Protein AF-0000000087667074 (afdb_homodimer)

Secondary structure (DSSP, 8-state):
---SEEEEEETTEEEEEEE-SS-EEEEEEESSPPPTTEEEEEEEEE-TT-SS-EE-EES--S---TT--------EETTTS-B-SSEEEE--SS--SSEEEEEEEEEEEETTEEEEEEEEEEEEE--S-SBTTTEEEEE----TT-HHHHHH---HHHHTTSS-SSGGGGGG--GGGSPTTHHHHHHHHHHHHHHHHHHHHHH-TTEEEEEEESSB--HHHHHHHHHHHTT-BTTB-SEEEEE--SGGGGSTTSHHHHHHHHHHHHT-EEEE---SS-B---EEEEEETTEEEEEEEES--BSHHHHHTSB-EEEEE--HHHHHHHHHHHHHHHH-HHHHHHSGGGTS-EEEE-TTS-EEEEEEE--TT-SHHHHHHHHHHHHH-SSEEEEEETTGGG-TTSHHHHHHHHGGGSSSEEEEEEE-SSEEEEE-TTSPEEEEEHHHHHHTS-TTHHHHHSSSS--SB--EEEEE-TTSTT-EEEEES--S-HHHHHHSBEEEEEEE-HHHHHHHHHHHHHHHHHHHHHHHHHHTT--SSS-----S----PPPSP-TT---TTGGGGSTT-HHHHHHHHTT-/---SEEEEEETTEEEEEEE-SS-EEEEEEESSPPPTTEEEEEEEEE-TT-SS-EE-EES--S---TT--------EETTTS-B-SSEEEE--SS--SSEEEEEEEEEEEETTEEEEEEEEEEEEE--S-SBTTTEEEEE----TT-HHHHHH---HHHHTTSS-SSGGGGGG--GGGSPTTHHHHHHHHHHHHHHHHHHHHHH-TTEEEEEEESSB--HHHHHHHHHHHTT-BTTB-SEEEEE--SGGGGSTTSHHHHHHHHHHHHT-EEEE---SS-B---EEEEEETTEEEEEEEES--BSHHHHHTSB-EEEEE--HHHHHHHHHHHHHHHH-HHHHHHSGGGTS-EEEE-TTS-EEEEEEE--TT-SHHHHHHHHHHHHH-SSEEEEEETTGGG-TTSHHHHHHHHGGGSSSEEEEEEE-SSEEEEE-TTSPEEEEEHHHHHHTS-TTHHHHHSSSS--SB--EEEEE-TTSTT-EEEEES--S-HHHHHHSBEEEEEEE-HHHHHHHHHHHHHHHHHHHHHHHHHHTT--STT-----S----PPPSP-TT---TTGGGGSTT-HHHHHHHHTT-

Nearest PDB structures (foldseek):
  8q1x-assembly1_B  TM=6.543E-01  e=3.763E-11  Homo sapiens
  8q1x-assembly1_A  TM=6.544E-01  e=1.085E-10  Homo sapiens
  7e0m-assembly2_B  TM=5.662E-01  e=6.949E-11  Serratia plymuthica
  3sq7-assembly5_D  TM=4.661E-01  e=3.046E-05  Saccharomyces cerevisiae S288C
  8u4e-assembly1_A  TM=4.732E-01  e=3.562E-01  Homo sapiens

Radius of gyration: 33.53 Å; Cα contacts (8 Å, |Δi|>4): 2855; chains: 2; bounding box: 86×95×71 Å

pLDDT: mean 87.62, std 13.15, range [34.88, 98.81]

Organism: NCBI:txid484088

Sequence (1160 aa):
MPVHEVEGATGALKVKLRRGERMCLIGMNVDPKPAPDFVGFAIEVQSPGAAGFQWLRNRLAFDYPQGTTLTGNRDYLTSQAPLQTFRWIHFPYQPKPGEYAYRVTMMHMTAAALRAGDQVTVGIELFDETVPGFVDIGFTRNFASSQAFADTFPDRAGRKLILPDKAKDGLSLDKTKAPDGVYQWLGGKSTELLFGILAEATQDAATTLDVLAYDLNEPDMVACLETVARRAAGGVATLRIVIDDSDDHGKADSAETQAAGRLRTAGAEVHRHHFDGLQHNKVVIVKRNGVAERVICGSTNFSFRGLYIQANNMLLFSAPEAVNLFSQMFALARVGPKALEADPLSKIWHALTAPDGSTVRICFSPHPGTSSVSLTPLEGAIEQATSSIFYSVAFLNQDTKGPIRKALDRLLDKPLFSYGVVNRKSGLKLVKPDGSDGVVDFKYLGAHAPTPFKEEWSGEAGINIHHKFVVTDFDLPSAKLFAGSSNLSFSGEEGNGDHLIQISNARVATAYAIEALRMFDHLHFRTKMEEAGVPKSGAAKAGKGVIKLAKPPGPGETAWFERFYIADSQKLRDRLLFSRMPVHEVEGATGALKVKLRRGERMCLIGMNVDPKPAPDFVGFAIEVQSPGAAGFQWLRNRLAFDYPQGTTLTGNRDYLTSQAPLQTFRWIHFPYQPKPGEYAYRVTMMHMTAAALRAGDQVTVGIELFDETVPGFVDIGFTRNFASSQAFADTFPDRAGRKLILPDKAKDGLSLDKTKAPDGVYQWLGGKSTELLFGILAEATQDAATTLDVLAYDLNEPDMVACLETVARRAAGGVATLRIVIDDSDDHGKADSAETQAAGRLRTAGAEVHRHHFDGLQHNKVVIVKRNGVAERVICGSTNFSFRGLYIQANNMLLFSAPEAVNLFSQMFALARVGPKALEADPLSKIWHALTAPDGSTVRICFSPHPGTSSVSLTPLEGAIEQATSSIFYSVAFLNQDTKGPIRKALDRLLDKPLFSYGVVNRKSGLKLVKPDGSDGVVDFKYLGAHAPTPFKEEWSGEAGINIHHKFVVTDFDLPSAKLFAGSSNLSFSGEEGNGDHLIQISNARVATAYAIEALRMFDHLHFRTKMEEAGVPKSGAAKAGKGVIKLAKPPGPGETAWFERFYIADSQKLRDRLLFSR

Foldseek 3Di:
DFDQKDWDDDQQWIWMWGEFQQKIKIFIGGPPPDDLQFFAKWKWKDAVPRPDTDTDFDQFAFDDPPQDFRLSAGDGGCQRVHDLARMDMDRDLDGDWDKMKMKMWTWGDDPNDIDTDTIDIDMGTHHDALDPLFKRKWKFPQPLLHPSLCVVAVDQVLLQLLADPDQLCLQVRDNVSHDPCQLCNRLTVVVVVLVVVLVVLLVDLQKAKEWEAERARHNVSLVSLLSQQLSDDPLDGSYEYEYECPDQNVDCSHSNNVSQVSSVVSHYHYHYYWWLHIQQWGKMWMDGNRATFKMKFFAAHNGSCSRGNAIIMIMITRHRVVSVLVVVLSVQVSVHNVSNQVDCQQAAWDWDADPVRKIKIKHKDQHAPFLCRPQVVVLVLLVPFDEEKFWEFECLVVACPFSVVVSLLCCLVPLYAYWYWYDDQFFIWIQGRNRDIFTDGLCLSLLSGRPPVVVVSRRDDDGRYRFGKMWGPLVDQQTKIKTGNASSHTCCNNTGTIMIMIIRDSSVSSNVRSVRVVVNVVRVVSSVCVQQVRDRPSDDDVRPHDDHGDGRDDVPDGRSCVQCPDPSDSSVSSSVSSRD/DFDQKDWDDDQQWIWMWGEFQQKIKIAIGGPPPDDLQFFAKWKWKDAPPRPDTDTFFDQFAFDDPPQDFRLSDRDHGCQRVHDLARMDMDRDLDGDWDKMKMKMWTWGDDPNDIDTDTIDIDIGTHHDALDPLFKRKWKFPQPLLHPSLCVVQVDQVLLQLLDDPDQLCLQVRDNVSHDPCQLCNRLTVVVVVLVVVLVVLLVDLQKAKEWEAERARHNVSLVSLLSQQLSDDPLDGSYEYEYECPDQNVDCSHSNNVSQVSSVVSHYHYHYYWWLHIQQWGKMWMAGNRATFKMKFFAAHNGSCSRGNAIIMIMITRHRVVSVLVVVLSVQVSVHNVSNQPDCQQAAWDWDADPVRWIKIKHKDQHAPFLCRPQVVVLVLLVPFDEEKFWEFECLVVACPFSVVVSLLCCLVPLYAYWYWYDDQFFIWIQGRNRDIFTDGLCLSLLSGRPPVVVVSRRDDDGRYRFGKMWGPLVDQQTKIKTGNASSHTCCNNTGTIMIMIIRDSSVSSNVRSVRVVVNVVRVVSSVCVQQVRDRPSDDDVRPDDDHGDGRDDVPDGRSCVQCPDPSDSSVSSSVSSRD

Solvent-accessible surface area (backbone atoms only — not comparable to full-atom values): 57333 Å² total; per-residue (Å²): 128,85,69,51,60,44,73,39,68,29,91,42,40,35,40,21,42,33,36,25,78,52,26,35,41,40,8,30,40,63,54,69,80,75,62,57,35,53,44,26,36,20,40,28,38,26,49,55,89,50,95,52,72,40,67,40,66,20,61,42,35,69,72,69,62,90,87,64,70,78,78,71,46,71,75,27,46,10,86,81,17,35,42,83,63,36,60,49,74,48,65,57,91,75,71,64,70,43,50,38,34,36,38,42,29,39,31,28,46,58,96,91,37,78,42,83,59,52,56,37,72,49,63,49,57,33,58,65,61,70,39,78,80,36,38,34,65,18,41,22,54,34,55,51,54,31,61,66,45,44,67,73,53,65,52,64,74,32,35,58,45,66,55,56,94,42,69,48,43,24,59,72,53,62,67,82,65,18,55,86,64,46,64,61,60,25,9,30,51,27,45,50,54,54,52,48,52,45,49,51,38,58,72,33,87,59,37,30,40,45,35,35,31,36,45,44,21,34,39,69,59,53,51,43,49,30,56,34,5,55,65,36,52,97,88,43,55,26,22,38,36,39,35,21,35,42,76,71,32,50,36,83,70,19,20,36,37,48,45,48,53,53,31,43,74,30,40,25,44,74,43,77,47,41,34,88,46,34,29,47,31,29,34,43,32,40,19,48,81,83,39,64,46,32,26,38,35,21,34,39,36,49,23,59,52,32,36,49,43,11,25,20,36,31,37,38,38,46,32,56,71,61,24,47,52,51,52,52,51,45,60,26,50,69,75,25,52,66,51,34,48,70,34,70,64,20,67,37,34,42,72,49,69,43,95,87,63,33,46,35,35,38,33,34,32,26,15,76,94,42,39,51,56,64,50,34,31,52,34,8,48,63,36,50,35,64,53,28,37,31,28,30,32,30,53,45,62,75,33,76,79,29,66,52,46,48,48,58,59,55,45,58,79,37,99,40,46,37,43,36,43,30,40,49,85,64,25,40,38,32,40,39,53,78,50,48,77,44,67,33,46,20,59,59,53,12,57,62,18,44,72,54,34,20,62,36,36,55,56,77,65,51,72,50,53,42,27,27,35,42,26,28,19,38,89,38,93,76,3,26,27,37,35,21,34,39,65,78,35,57,67,46,32,40,22,13,30,28,35,44,34,37,38,43,32,33,60,62,10,31,25,52,38,48,53,39,48,52,54,46,52,55,49,49,52,51,33,52,38,54,74,24,33,51,42,61,84,78,52,81,55,87,38,90,45,86,86,53,46,62,62,58,43,55,92,95,50,70,38,83,62,53,64,41,68,36,84,97,33,58,44,24,50,58,29,46,64,54,40,107,127,85,68,50,60,45,73,41,67,28,92,43,40,35,41,21,42,32,36,24,78,53,25,35,41,40,10,31,40,62,54,69,80,74,62,58,35,55,44,26,35,21,40,28,38,25,49,56,90,51,96,51,73,43,65,40,64,20,60,44,34,71,71,70,63,89,89,63,71,76,79,71,49,72,76,28,47,10,85,80,16,33,42,84,63,38,59,48,75,49,64,57,92,74,72,64,70,44,48,37,34,35,39,43,28,39,29,28,46,57,97,91,37,79,42,83,58,50,55,36,72,48,63,49,57,34,58,64,61,69,39,78,79,37,38,33,66,17,40,23,52,35,55,51,52,32,62,66,46,45,66,74,53,66,52,63,74,33,34,58,45,66,57,56,95,41,70,48,44,23,57,72,53,61,67,83,65,18,54,88,66,46,65,60,59,25,9,30,50,26,45,49,53,53,52,47,52,46,48,49,38,56,72,32,87,60,36,32,39,45,35,35,30,36,46,44,21,36,40,71,59,52,51,42,51,30,56,35,4,54,64,34,54,95,87,41,57,27,22,39,35,38,34,22,34,42,76,70,32,51,36,84,70,19,22,37,37,48,45,49,53,54,31,43,75,30,40,26,46,74,45,76,47,41,34,88,45,32,28,47,31,29,33,43,33,39,20,48,81,83,39,62,47,31,26,38,35,23,33,39,36,49,22,58,51,30,38,48,44,12,25,20,36,29,38,39,37,44,33,55,71,62,23,47,53,53,51,52,51,46,58,27,50,67,76,25,53,65,52,34,48,70,33,71,66,20,67,38,33,46,73,46,70,43,95,88,64,33,46,34,35,39,33,33,33,25,15,76,96,42,40,50,57,63,49,34,32,52,36,7,47,62,37,51,36,64,54,29,38,31,28,32,32,29,52,45,64,74,33,74,80,30,68,51,47,50,48,58,58,55,45,58,80,36,100,40,46,36,41,36,43,31,40,50,86,64,26,39,39,32,41,39,51,77,50,47,74,45,67,33,46,20,60,58,51,12,59,62,17,45,73,55,32,21,61,34,36,53,55,77,66,49,71,51,54,42,28,27,36,42,26,26,19,38,89,38,92,77,4,28,26,37,36,20,33,40,65,79,36,58,67,45,32,41,23,14,29,26,34,44,35,37,38,42,33,34,60,62,11,30,26,54,39,46,53,38,47,53,54,46,53,55,47,50,52,51,32,51,36,54,72,23,33,49,42,63,85,77,51,82,53,85,36,90,45,85,84,54,47,64,62,56,44,55,93,92,51,71,38,82,64,53,64,40,69,37,83,96,34,58,44,24,47,58,30,46,65,54,39,107

Structure (mmCIF, N/CA/C/O backbone):
data_AF-0000000087667074-model_v1
#
loop_
_entity.id
_entity.type
_entity.pdbx_description
1 polymer 'phospholipase D'
#
loop_
_atom_site.group_PDB
_atom_site.id
_atom_site.type_symbol
_atom_site.label_atom_id
_atom_site.label_alt_id
_atom_site.label_comp_id
_atom_site.label_asym_id
_atom_site.label_entity_id
_atom_site.label_seq_id
_atom_site.pdbx_PDB_ins_code
_atom_site.Cartn_x
_atom_site.Cartn_y
_atom_site.Cartn_z
_atom_site.occupancy
_atom_site.B_iso_or_equiv
_atom_site.auth_seq_id
_atom_site.auth_comp_id
_atom_site.auth_asym_id
_atom_site.auth_atom_id
_atom_site.pdbx_PDB_model_num
ATOM 1 N N . MET A 1 1 ? -2.645 -2.029 -24.203 1 58.44 1 MET A N 1
ATOM 2 C CA . MET A 1 1 ? -2.545 -3.359 -23.609 1 58.44 1 MET A CA 1
ATOM 3 C C . MET A 1 1 ? -3.883 -4.09 -23.688 1 58.44 1 MET A C 1
ATOM 5 O O . MET A 1 1 ? -4.938 -3.477 -23.516 1 58.44 1 MET A O 1
ATOM 9 N N . PRO A 1 2 ? -3.719 -5.445 -24.109 1 66.75 2 PRO A N 1
ATOM 10 C CA . PRO A 1 2 ? -5 -6.152 -24.109 1 66.75 2 PRO A CA 1
ATOM 11 C C . PRO A 1 2 ? -5.703 -6.109 -22.75 1 66.75 2 PRO A C 1
ATOM 13 O O . PRO A 1 2 ? -5.043 -6.035 -21.719 1 66.75 2 PRO A O 1
ATOM 16 N N . VAL A 1 3 ? -6.934 -6.184 -22.766 1 85 3 VAL A N 1
ATOM 17 C CA . VAL A 1 3 ? -7.738 -6.09 -21.547 1 85 3 VAL A CA 1
ATOM 18 C C . VAL A 1 3 ? -7.613 -7.379 -20.75 1 85 3 VAL A C 1
ATOM 20 O O . VAL A 1 3 ? -7.461 -8.461 -21.312 1 85 3 VAL A O 1
ATOM 23 N N . HIS A 1 4 ? -7.539 -7.277 -19.484 1 90.75 4 HIS A N 1
ATOM 24 C CA . HIS A 1 4 ? -7.438 -8.477 -18.656 1 90.75 4 HIS A CA 1
ATOM 25 C C . HIS A 1 4 ? -8.789 -8.867 -18.078 1 90.75 4 HIS A C 1
ATOM 27 O O . HIS A 1 4 ? -8.914 -9.891 -17.406 1 90.75 4 HIS A O 1
ATOM 33 N N . GLU A 1 5 ? -9.828 -8.117 -18.344 1 94.62 5 GLU A N 1
ATOM 34 C CA . GLU A 1 5 ? -11.203 -8.461 -17.984 1 94.62 5 GLU A CA 1
ATOM 35 C C . GLU A 1 5 ? -12.18 -7.945 -19.047 1 94.62 5 GLU A C 1
ATOM 37 O O . GLU A 1 5 ? -11.969 -6.879 -19.625 1 94.62 5 GLU A O 1
ATOM 42 N N . VAL A 1 6 ? -13.195 -8.688 -19.359 1 96.19 6 VAL A N 1
ATOM 43 C CA . VAL A 1 6 ? -14.258 -8.344 -20.297 1 96.19 6 VAL A CA 1
ATOM 44 C C . VAL A 1 6 ? -15.609 -8.758 -19.703 1 96.19 6 VAL A C 1
ATOM 46 O O . VAL A 1 6 ? -15.695 -9.742 -18.969 1 96.19 6 VAL A O 1
ATOM 49 N N . GLU A 1 7 ? -16.625 -7.996 -19.938 1 96.38 7 GLU A N 1
ATOM 50 C CA . GLU A 1 7 ? -17.938 -8.352 -19.406 1 96.38 7 GLU A CA 1
ATOM 51 C C . GLU A 1 7 ? -19.031 -8.219 -20.469 1 96.38 7 GLU A C 1
ATOM 53 O O . GLU A 1 7 ? -18.812 -7.574 -21.5 1 96.38 7 GLU A O 1
ATOM 58 N N . GLY A 1 8 ? -20.062 -8.961 -20.375 1 96.75 8 GLY A N 1
ATOM 59 C CA . GLY A 1 8 ? -21.281 -8.914 -21.156 1 96.75 8 GLY A CA 1
ATOM 60 C C . GLY A 1 8 ? -22.531 -9.273 -20.375 1 96.75 8 GLY A C 1
ATOM 61 O O . GLY A 1 8 ? -22.438 -9.898 -19.312 1 96.75 8 GLY A O 1
ATOM 62 N N . ALA A 1 9 ? -23.625 -8.758 -20.875 1 96.94 9 ALA A N 1
ATOM 63 C CA . ALA A 1 9 ? -24.875 -9.047 -20.156 1 96.94 9 ALA A CA 1
ATOM 64 C C . ALA A 1 9 ? -26.031 -9.203 -21.141 1 96.94 9 ALA A C 1
ATOM 66 O O . ALA A 1 9 ? -26.047 -8.586 -22.203 1 96.94 9 ALA A O 1
ATOM 67 N N . THR A 1 10 ? -26.922 -10.039 -20.891 1 97.12 10 THR A N 1
ATOM 68 C CA . THR A 1 10 ? -28.203 -10.266 -21.562 1 97.12 10 THR A CA 1
ATOM 69 C C . THR A 1 10 ? -29.297 -10.602 -20.547 1 97.12 10 THR A C 1
ATOM 71 O O . THR A 1 10 ? -29.172 -11.578 -19.797 1 97.12 10 THR A O 1
ATOM 74 N N . GLY A 1 11 ? -30.312 -9.805 -20.547 1 96.44 11 GLY A N 1
ATOM 75 C CA . GLY A 1 11 ? -31.359 -10.039 -19.562 1 96.44 11 GLY A CA 1
ATOM 76 C C . GLY A 1 11 ? -30.844 -9.945 -18.125 1 96.44 11 GLY A C 1
ATOM 77 O O . GLY A 1 11 ? -30.203 -8.961 -17.75 1 96.44 11 GLY A O 1
ATOM 78 N N . ALA A 1 12 ? -31.062 -11.117 -17.391 1 96.56 12 ALA A N 1
ATOM 79 C CA . ALA A 1 12 ? -30.672 -11.125 -15.977 1 96.56 12 ALA A CA 1
ATOM 80 C C . ALA A 1 12 ? -29.234 -11.609 -15.812 1 96.56 12 ALA A C 1
ATOM 82 O O . ALA A 1 12 ? -28.656 -11.523 -14.719 1 96.56 12 ALA A O 1
ATOM 83 N N . LEU A 1 13 ? -28.656 -12.156 -16.906 1 98.12 13 LEU A N 1
ATOM 84 C CA . LEU A 1 13 ? -27.344 -12.812 -16.812 1 98.12 13 LEU A CA 1
ATOM 85 C C . LEU A 1 13 ? -26.234 -11.836 -17.141 1 98.12 13 LEU A C 1
ATOM 87 O O . LEU A 1 13 ? -26.25 -11.188 -18.203 1 98.12 13 LEU A O 1
ATOM 91 N N . LYS A 1 14 ? -25.312 -11.695 -16.25 1 98.12 14 LYS A N 1
ATOM 92 C CA . LYS A 1 14 ? -24.047 -10.992 -16.484 1 98.12 14 LYS A CA 1
ATOM 93 C C . LYS A 1 14 ? -22.875 -11.945 -16.406 1 98.12 14 LYS A C 1
ATOM 95 O O . LYS A 1 14 ? -22.828 -12.828 -15.547 1 98.12 14 LYS A O 1
ATOM 100 N N . VAL A 1 15 ? -21.953 -11.844 -17.375 1 98.25 15 VAL A N 1
ATOM 101 C CA . VAL A 1 15 ? -20.766 -12.688 -17.406 1 98.25 15 VAL A CA 1
ATOM 102 C C . VAL A 1 15 ? -19.516 -11.812 -17.453 1 98.25 15 VAL A C 1
ATOM 104 O O . VAL A 1 15 ? -19.453 -10.836 -18.203 1 98.25 15 VAL A O 1
ATOM 107 N N . LYS A 1 16 ? -18.625 -12.062 -16.609 1 97.94 16 LYS A N 1
ATOM 108 C CA . LYS A 1 16 ? -17.328 -11.414 -16.625 1 97.94 16 LYS A CA 1
ATOM 109 C C . LYS A 1 16 ? -16.203 -12.43 -16.812 1 97.94 16 LYS A C 1
ATOM 111 O O . LYS A 1 16 ? -16.141 -13.438 -16.094 1 97.94 16 LYS A O 1
ATOM 116 N N . LEU A 1 17 ? -15.375 -12.219 -17.828 1 97.88 17 LEU A N 1
ATOM 117 C CA . LEU A 1 17 ? -14.18 -13.031 -18.047 1 97.88 17 LEU A CA 1
ATOM 118 C C . LEU A 1 17 ? -12.938 -12.328 -17.5 1 97.88 17 LEU A C 1
ATOM 120 O O . LEU A 1 17 ? -12.797 -11.109 -17.656 1 97.88 17 LEU A O 1
ATOM 124 N N . ARG A 1 18 ? -12.141 -13.039 -16.812 1 97 18 ARG A N 1
ATOM 125 C CA . ARG A 1 18 ? -10.844 -12.539 -16.359 1 97 18 ARG A CA 1
ATOM 126 C C . ARG A 1 18 ? -9.711 -13.438 -16.844 1 97 18 ARG A C 1
ATOM 128 O O . ARG A 1 18 ? -9.828 -14.664 -16.797 1 97 18 ARG A O 1
ATOM 135 N N . ARG A 1 19 ? -8.703 -12.797 -17.234 1 95.44 19 ARG A N 1
ATOM 136 C CA . ARG A 1 19 ? -7.566 -13.492 -17.828 1 95.44 19 ARG A CA 1
ATOM 137 C C . ARG A 1 19 ? -6.641 -14.039 -16.75 1 95.44 19 ARG A C 1
ATOM 139 O O . ARG A 1 19 ? -6.188 -13.297 -15.867 1 95.44 19 ARG A O 1
ATOM 146 N N . GLY A 1 20 ? -6.375 -15.328 -16.719 1 94.75 20 GLY A N 1
ATOM 147 C CA . GLY A 1 20 ? -5.266 -15.945 -16.016 1 94.75 20 GLY A CA 1
ATOM 148 C C . GLY A 1 20 ? -4.113 -16.328 -16.922 1 94.75 20 GLY A C 1
ATOM 149 O O . GLY A 1 20 ? -4.016 -15.828 -18.047 1 94.75 20 GLY A O 1
ATOM 150 N N . GLU A 1 21 ? -3.18 -17.016 -16.359 1 94.81 21 GLU A N 1
ATOM 151 C CA . GLU A 1 21 ? -2.115 -17.547 -17.203 1 94.81 21 GLU A CA 1
ATOM 152 C C . GLU A 1 21 ? -2.559 -18.812 -17.938 1 94.81 21 GLU A C 1
ATOM 154 O O . GLU A 1 21 ? -2.451 -19.906 -17.391 1 94.81 21 GLU A O 1
ATOM 159 N N . ARG A 1 22 ? -3.105 -18.594 -19.172 1 92.12 22 ARG A N 1
ATOM 160 C CA . ARG A 1 22 ? -3.602 -19.641 -20.047 1 92.12 22 ARG A CA 1
ATOM 161 C C . ARG A 1 22 ? -4.859 -20.281 -19.469 1 92.12 22 ARG A C 1
ATOM 163 O O . ARG A 1 22 ? -5.086 -21.484 -19.656 1 92.12 22 ARG A O 1
ATOM 170 N N . MET A 1 23 ? -5.516 -19.625 -18.672 1 93.88 23 MET A N 1
ATOM 171 C CA . MET A 1 23 ? -6.793 -20.016 -18.078 1 93.88 23 MET A CA 1
ATOM 172 C C . MET A 1 23 ? -7.738 -18.828 -17.969 1 93.88 23 MET A C 1
ATOM 174 O O . MET A 1 23 ? -7.305 -17.672 -18.062 1 93.88 23 MET A O 1
ATOM 178 N N . CYS A 1 24 ? -8.961 -19.109 -17.828 1 96.62 24 CYS A N 1
ATOM 179 C CA . CYS A 1 24 ? -9.961 -18.047 -17.766 1 96.62 24 CYS A CA 1
ATOM 180 C C . CYS A 1 24 ? -10.906 -18.25 -16.594 1 96.62 24 CYS A C 1
ATOM 182 O O . CYS A 1 24 ? -11.445 -19.328 -16.391 1 96.62 24 CYS A O 1
ATOM 184 N N . LEU A 1 25 ? -10.992 -17.219 -15.766 1 97.56 25 LEU A N 1
ATOM 185 C CA . LEU A 1 25 ? -12.031 -17.203 -14.742 1 97.56 25 LEU A CA 1
ATOM 186 C C . LEU A 1 25 ? -13.328 -16.625 -15.297 1 97.56 25 LEU A C 1
ATOM 188 O O . LEU A 1 25 ? -13.352 -15.523 -15.836 1 97.56 25 LEU A O 1
ATOM 192 N N . ILE A 1 26 ? -14.352 -17.406 -15.242 1 98.31 26 ILE A N 1
ATOM 193 C CA . ILE A 1 26 ? -15.68 -17.031 -15.719 1 98.31 26 ILE A CA 1
ATOM 194 C C . ILE A 1 26 ? -16.594 -16.766 -14.531 1 98.31 26 ILE A C 1
ATOM 196 O O . ILE A 1 26 ? -17.016 -17.688 -13.836 1 98.31 26 ILE A O 1
ATOM 200 N N . GLY A 1 27 ? -16.828 -15.477 -14.281 1 97.88 27 GLY A N 1
ATOM 201 C CA . GLY A 1 27 ? -17.781 -15.086 -13.258 1 97.88 27 GLY A CA 1
ATOM 202 C C . GLY A 1 27 ? -19.172 -14.844 -13.805 1 97.88 27 GLY A C 1
ATOM 203 O O . GLY A 1 27 ? -19.328 -14.195 -14.844 1 97.88 27 GLY A O 1
ATOM 204 N N . MET A 1 28 ? -20.188 -15.406 -13.156 1 98.25 28 MET A N 1
ATOM 205 C CA . MET A 1 28 ? -21.578 -15.242 -13.57 1 98.25 28 MET A CA 1
ATOM 206 C C . MET A 1 28 ? -22.406 -14.617 -12.453 1 98.25 28 MET A C 1
ATOM 208 O O . MET A 1 28 ? -22.172 -14.906 -11.273 1 98.25 28 MET A O 1
ATOM 212 N N . ASN A 1 29 ? -23.25 -13.797 -12.789 1 97.75 29 ASN A N 1
ATOM 213 C CA . ASN A 1 29 ? -24.234 -13.234 -11.867 1 97.75 29 ASN A CA 1
ATOM 214 C C . ASN A 1 29 ? -25.609 -13.164 -12.508 1 97.75 29 ASN A C 1
ATOM 216 O O . ASN A 1 29 ? -25.734 -12.867 -13.695 1 97.75 29 ASN A O 1
ATOM 220 N N . VAL A 1 30 ? -26.609 -13.57 -11.758 1 98.19 30 VAL A N 1
ATOM 221 C CA . VAL A 1 30 ? -28 -13.477 -12.18 1 98.19 30 VAL A CA 1
ATOM 222 C C . VAL A 1 30 ? -28.766 -12.539 -11.242 1 98.19 30 VAL A C 1
ATOM 224 O O . VAL A 1 30 ? -28.875 -12.805 -10.047 1 98.19 30 VAL A O 1
ATOM 227 N N . ASP A 1 31 ? -29.141 -11.523 -11.711 1 95.88 31 ASP A N 1
ATOM 228 C CA . ASP A 1 31 ? -29.891 -10.508 -10.969 1 95.88 31 ASP A CA 1
ATOM 229 C C . ASP A 1 31 ? -30.969 -9.883 -11.836 1 95.88 31 ASP A C 1
ATOM 231 O O . ASP A 1 31 ? -30.703 -9.414 -12.945 1 95.88 31 ASP A O 1
ATOM 235 N N . PRO A 1 32 ? -32.344 -9.852 -11.492 1 96 32 PRO A N 1
ATOM 236 C CA . PRO A 1 32 ? -32.812 -10.273 -10.172 1 96 32 PRO A CA 1
ATOM 237 C C . PRO A 1 32 ? -32.688 -11.781 -9.961 1 96 32 PRO A C 1
ATOM 239 O O . PRO A 1 32 ? -32.344 -12.516 -10.891 1 96 32 PRO A O 1
ATOM 242 N N . LYS A 1 33 ? -32.969 -12.234 -8.734 1 96.44 33 LYS A N 1
ATOM 243 C CA . LYS A 1 33 ? -32.906 -13.641 -8.359 1 96.44 33 LYS A CA 1
ATOM 244 C C . LYS A 1 33 ? -33.719 -14.5 -9.328 1 96.44 33 LYS A C 1
ATOM 246 O O . LYS A 1 33 ? -34.844 -14.148 -9.688 1 96.44 33 LYS A O 1
ATOM 251 N N . PRO A 1 34 ? -33.188 -15.641 -9.789 1 96.69 34 PRO A N 1
ATOM 252 C CA . PRO A 1 34 ? -33.844 -16.438 -10.812 1 96.69 34 PRO A CA 1
ATOM 253 C C . PRO A 1 34 ? -35.031 -17.234 -10.258 1 96.69 34 PRO A C 1
ATOM 255 O O . PRO A 1 34 ? -35.188 -17.359 -9.039 1 96.69 34 PRO A O 1
ATOM 258 N N . ALA A 1 35 ? -35.844 -17.719 -11.203 1 95.94 35 ALA A N 1
ATOM 259 C CA . ALA A 1 35 ? -36.938 -18.609 -10.859 1 95.94 35 ALA A CA 1
ATOM 260 C C . ALA A 1 35 ? -36.438 -19.969 -10.398 1 95.94 35 ALA A C 1
ATOM 262 O O . ALA A 1 35 ? -35.312 -20.359 -10.734 1 95.94 35 ALA A O 1
ATOM 263 N N . PRO A 1 36 ? -37.188 -20.75 -9.641 1 96.38 36 PRO A N 1
ATOM 264 C CA . PRO A 1 36 ? -36.75 -22 -9.023 1 96.38 36 PRO A CA 1
ATOM 265 C C . PRO A 1 36 ? -36.375 -23.062 -10.055 1 96.38 36 PRO A C 1
ATOM 267 O O . PRO A 1 36 ? -35.719 -24.047 -9.711 1 96.38 36 PRO A O 1
ATOM 270 N N . ASP A 1 37 ? -36.75 -22.891 -11.289 1 97.25 37 ASP A N 1
ATOM 271 C CA . ASP A 1 37 ? -36.469 -23.906 -12.305 1 97.25 37 ASP A CA 1
ATOM 272 C C . ASP A 1 37 ? -35.062 -23.703 -12.875 1 97.25 37 ASP A C 1
ATOM 274 O O . ASP A 1 37 ? -34.625 -24.469 -13.727 1 97.25 37 ASP A O 1
ATOM 278 N N . PHE A 1 38 ? -34.375 -22.625 -12.461 1 98.12 38 PHE A N 1
ATOM 279 C CA . PHE A 1 38 ? -32.969 -22.422 -12.859 1 98.12 38 PHE A CA 1
ATOM 280 C C . PHE A 1 38 ? -32.094 -23.5 -12.258 1 98.12 38 PHE A C 1
ATOM 282 O O . PHE A 1 38 ? -32 -23.625 -11.031 1 98.12 38 PHE A O 1
ATOM 289 N N . VAL A 1 39 ? -31.359 -24.281 -13.094 1 98.38 39 VAL A N 1
ATOM 290 C CA . VAL A 1 39 ? -30.641 -25.438 -12.562 1 98.38 39 VAL A CA 1
ATOM 291 C C . VAL A 1 39 ? -29.156 -25.297 -12.883 1 98.38 39 VAL A C 1
ATOM 293 O O . VAL A 1 39 ? -28.422 -26.297 -12.891 1 98.38 39 VAL A O 1
ATOM 296 N N . GLY A 1 40 ? -28.641 -24.188 -13.305 1 98.5 40 GLY A N 1
ATOM 297 C CA . GLY A 1 40 ? -27.203 -23.953 -13.422 1 98.5 40 GLY A CA 1
ATOM 298 C C . GLY A 1 40 ? -26.812 -23.328 -14.75 1 98.5 40 GLY A C 1
ATOM 299 O O . GLY A 1 40 ? -27.656 -22.781 -15.469 1 98.5 40 GLY A O 1
ATOM 300 N N . PHE A 1 41 ? -25.562 -23.297 -15.07 1 98.81 41 PHE A N 1
ATOM 301 C CA . PHE A 1 41 ? -25.016 -22.656 -16.266 1 98.81 41 PHE A CA 1
ATOM 302 C C . PHE A 1 41 ? -24.406 -23.703 -17.203 1 98.81 41 PHE A C 1
ATOM 304 O O . PHE A 1 41 ? -23.656 -24.578 -16.75 1 98.81 41 PHE A O 1
ATOM 311 N N . ALA A 1 42 ? -24.734 -23.672 -18.422 1 98.69 42 ALA A N 1
ATOM 312 C CA . ALA A 1 42 ? -23.984 -24.359 -19.469 1 98.69 42 ALA A CA 1
ATOM 313 C C . ALA A 1 42 ? -22.969 -23.422 -20.109 1 98.69 42 ALA A C 1
ATOM 315 O O . ALA A 1 42 ? -23.266 -22.25 -20.375 1 98.69 42 ALA A 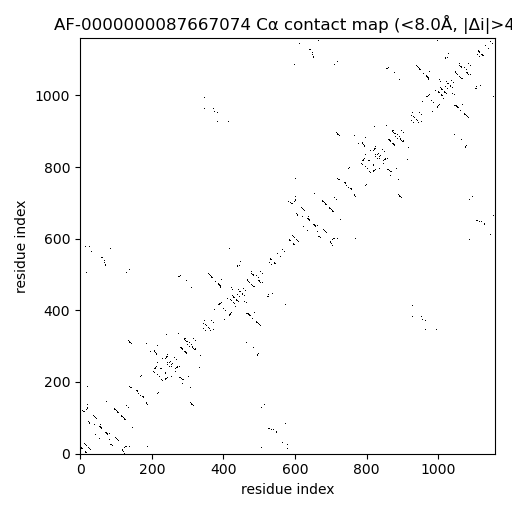O 1
ATOM 316 N N . ILE A 1 43 ? -21.781 -23.906 -20.281 1 98.62 43 ILE A N 1
ATOM 317 C CA . ILE A 1 43 ? -20.719 -23.078 -20.859 1 98.62 43 ILE A CA 1
ATOM 318 C C . ILE A 1 43 ? -20.094 -23.812 -22.047 1 98.62 43 ILE A C 1
ATOM 320 O O . ILE A 1 43 ? -19.797 -25 -21.953 1 98.62 43 ILE A O 1
ATOM 324 N N . GLU A 1 44 ? -19.938 -23.172 -23.125 1 98.31 44 GLU A N 1
ATOM 325 C CA . GLU A 1 44 ? -19.156 -23.672 -24.25 1 98.31 44 GLU A CA 1
ATOM 326 C C . GLU A 1 44 ? -18.094 -22.656 -24.672 1 98.31 44 GLU A C 1
ATOM 328 O O . GLU A 1 44 ? -18.219 -21.469 -24.391 1 98.31 44 GLU A O 1
ATOM 333 N N . VAL A 1 45 ? -17.016 -23.125 -25.266 1 97.88 45 VAL A N 1
ATOM 334 C CA . VAL A 1 45 ? -15.891 -22.281 -25.625 1 97.88 45 VAL A CA 1
ATOM 335 C C . VAL A 1 45 ? -15.508 -22.516 -27.078 1 97.88 45 VAL A C 1
ATOM 337 O O . VAL A 1 45 ? -15.578 -23.641 -27.578 1 97.88 45 VAL A O 1
ATOM 340 N N . GLN A 1 46 ? -15.312 -21.453 -27.75 1 97.38 46 GLN A N 1
ATOM 341 C CA . GLN A 1 46 ? -14.625 -21.516 -29.031 1 97.38 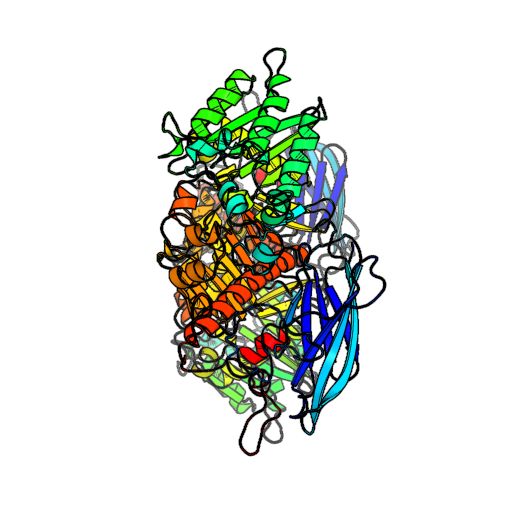46 GLN A CA 1
ATOM 342 C C . GLN A 1 46 ? -13.164 -21.109 -28.891 1 97.38 46 GLN A C 1
ATOM 344 O O . GLN A 1 46 ? -12.852 -19.922 -28.734 1 97.38 46 GLN A O 1
ATOM 349 N N . SER A 1 47 ? -12.312 -22.109 -28.938 1 95.06 47 SER A N 1
ATOM 350 C CA . SER A 1 47 ? -10.875 -21.875 -28.844 1 95.06 47 SER A CA 1
ATOM 351 C C . SER A 1 47 ? -10.328 -21.266 -30.125 1 95.06 47 SER A C 1
ATOM 353 O O . SER A 1 47 ? -10.953 -21.344 -31.188 1 95.06 47 SER A O 1
ATOM 355 N N . PRO A 1 48 ? -9.211 -20.625 -29.984 1 94.12 48 PRO A N 1
ATOM 356 C CA . PRO A 1 48 ? -8.625 -20.047 -31.203 1 94.12 48 PRO A CA 1
ATOM 357 C C . PRO A 1 48 ? -8.469 -21.078 -32.312 1 94.12 48 PRO A C 1
ATOM 359 O O . PRO A 1 48 ? -7.883 -22.141 -32.125 1 94.12 48 PRO A O 1
ATOM 362 N N . GLY A 1 49 ? -8.992 -20.734 -33.469 1 91.25 49 GLY A N 1
ATOM 363 C CA . GLY A 1 49 ? -8.836 -21.594 -34.625 1 91.25 49 GLY A CA 1
ATOM 364 C C . GLY A 1 49 ? -9.867 -22.703 -34.719 1 91.25 49 GLY A C 1
ATOM 365 O O . GLY A 1 49 ? -9.945 -23.422 -35.688 1 91.25 49 GLY A O 1
ATOM 366 N N . ALA A 1 50 ? -10.617 -22.906 -33.656 1 92.81 50 ALA A N 1
ATOM 367 C CA . ALA A 1 50 ? -11.625 -23.969 -33.656 1 92.81 50 ALA A CA 1
ATOM 368 C C . ALA A 1 50 ? -12.781 -23.625 -34.594 1 92.81 50 ALA A C 1
ATOM 370 O O . ALA A 1 50 ? -13.109 -22.453 -34.781 1 92.81 50 ALA A O 1
ATOM 371 N N . ALA A 1 51 ? -13.406 -24.656 -35.188 1 91.81 51 ALA A N 1
ATOM 372 C CA . ALA A 1 51 ? -14.5 -24.469 -36.156 1 91.81 51 ALA A CA 1
ATOM 373 C C . ALA A 1 51 ? -15.781 -24.031 -35.438 1 91.81 51 ALA A C 1
ATOM 375 O O . ALA A 1 51 ? -16.656 -23.422 -36.062 1 91.81 51 ALA A O 1
ATOM 376 N N . GLY A 1 52 ? -15.875 -24.328 -34.219 1 94.62 52 GLY A N 1
ATOM 377 C CA . GLY A 1 52 ? -17.078 -24 -33.5 1 94.62 52 GLY A CA 1
ATOM 378 C C . GLY A 1 52 ? -16.922 -24.125 -31.984 1 94.62 52 GLY A C 1
ATOM 379 O O . GLY A 1 52 ? -15.805 -24.312 -31.484 1 94.62 52 GLY A O 1
ATOM 380 N N . PHE A 1 53 ? -18.062 -23.906 -31.312 1 97.06 53 PHE A N 1
ATOM 381 C CA . PHE A 1 53 ? -18.078 -23.969 -29.859 1 97.06 53 PHE A CA 1
ATOM 382 C C . PHE A 1 53 ? -18.094 -25.422 -29.391 1 97.06 53 PHE A C 1
ATOM 384 O O . PHE A 1 53 ? -18.688 -26.281 -30.016 1 97.06 53 PHE A O 1
ATOM 391 N N . GLN A 1 54 ? -17.422 -25.656 -28.312 1 95.81 54 GLN A N 1
ATOM 392 C CA . GLN A 1 54 ? -17.422 -26.938 -27.594 1 95.81 54 GLN A CA 1
ATOM 393 C C . GLN A 1 54 ? -17.859 -26.766 -26.141 1 95.81 54 GLN A C 1
ATOM 395 O O . GLN A 1 54 ? -17.453 -25.812 -25.484 1 95.81 54 GLN A O 1
ATOM 400 N N . TRP A 1 55 ? -18.656 -27.688 -25.703 1 96.69 55 TRP A N 1
ATOM 401 C CA . TRP A 1 55 ? -19.172 -27.594 -24.344 1 96.69 55 TRP A CA 1
ATOM 402 C C . TRP A 1 55 ? -18.078 -27.922 -23.328 1 96.69 55 TRP A C 1
ATOM 404 O O . TRP A 1 55 ? -17.297 -28.844 -23.531 1 96.69 55 TRP A O 1
ATOM 414 N N . LEU A 1 56 ? -18.016 -27.109 -22.328 1 96.06 56 LEU A N 1
ATOM 415 C CA . LEU A 1 56 ? -17.234 -27.516 -21.172 1 96.06 56 LEU A CA 1
ATOM 416 C C . LEU A 1 56 ? -17.891 -28.688 -20.453 1 96.06 56 LEU A C 1
ATOM 418 O O . LEU A 1 56 ? -19.031 -29.062 -20.75 1 96.06 56 LEU A O 1
ATOM 422 N N . ARG A 1 57 ? -17.141 -29.281 -19.609 1 92.31 57 ARG A N 1
ATOM 423 C CA . ARG A 1 57 ? -17.625 -30.5 -18.969 1 92.31 57 ARG A CA 1
ATOM 424 C C . ARG A 1 57 ? -17.781 -30.297 -17.469 1 92.31 57 ARG A C 1
ATOM 426 O O . ARG A 1 57 ? -17.078 -29.469 -16.875 1 92.31 57 ARG A O 1
ATOM 433 N N . ASN A 1 58 ? -18.719 -31 -16.922 1 91.88 58 ASN A N 1
ATOM 434 C CA . ASN A 1 58 ? -18.984 -31.062 -15.492 1 91.88 58 ASN A CA 1
ATOM 435 C C . ASN A 1 58 ? -18.672 -32.438 -14.93 1 91.88 58 ASN A C 1
ATOM 437 O O . ASN A 1 58 ? -18.609 -33.438 -15.672 1 91.88 58 ASN A O 1
ATOM 441 N N . ARG A 1 59 ? -18.375 -32.5 -13.625 1 84.38 59 ARG A N 1
ATOM 442 C CA . ARG A 1 59 ? -18.094 -33.75 -12.945 1 84.38 59 ARG A CA 1
ATOM 443 C C . ARG A 1 59 ? -19.359 -34.344 -12.312 1 84.38 59 ARG A C 1
ATOM 445 O O . ARG A 1 59 ? -19.391 -35.5 -11.922 1 84.38 59 ARG A O 1
ATOM 452 N N . LEU A 1 60 ? -20.391 -33.531 -12.211 1 89.81 60 LEU A N 1
ATOM 453 C CA . LEU A 1 60 ? -21.625 -33.938 -11.539 1 89.81 60 LEU A CA 1
ATOM 454 C C . LEU A 1 60 ? -22.781 -34 -12.531 1 89.81 60 LEU A C 1
ATOM 456 O O . LEU A 1 60 ? -22.75 -33.375 -13.578 1 89.81 60 LEU A O 1
ATOM 460 N N . ALA A 1 61 ? -23.703 -34.844 -12.211 1 91.31 61 ALA A N 1
ATOM 461 C CA . ALA A 1 61 ? -24.938 -34.969 -12.992 1 91.31 61 ALA A CA 1
ATOM 462 C C . ALA A 1 61 ? -26.156 -35 -12.078 1 91.31 61 ALA A C 1
ATOM 464 O O . ALA A 1 61 ? -26.031 -35.094 -10.859 1 91.31 61 ALA A O 1
ATOM 465 N N . PHE A 1 62 ? -27.281 -34.844 -12.703 1 92.44 62 PHE A N 1
ATOM 466 C CA . PHE A 1 62 ? -28.531 -34.906 -11.938 1 92.44 62 PHE A CA 1
ATOM 467 C C . PHE A 1 62 ? -28.781 -36.312 -11.438 1 92.44 62 PHE A C 1
ATOM 469 O O . PHE A 1 62 ? -29.375 -36.5 -10.375 1 92.44 62 PHE A O 1
ATOM 476 N N . ASP A 1 63 ? -28.469 -37.188 -12.242 1 87 63 ASP A N 1
ATOM 477 C CA . ASP A 1 63 ? -28.641 -38.594 -11.93 1 87 63 ASP A CA 1
ATOM 478 C C . ASP A 1 63 ? -27.516 -39.438 -12.531 1 87 63 ASP A C 1
ATOM 480 O O . ASP A 1 63 ? -26.891 -39.031 -13.516 1 87 63 ASP A O 1
ATOM 484 N N . TYR A 1 64 ? -27.266 -40.531 -11.773 1 83.19 64 TYR A N 1
ATOM 485 C CA . TYR A 1 64 ? -26.25 -41.438 -12.25 1 83.19 64 TYR A CA 1
ATOM 486 C C . TYR A 1 64 ? -26.844 -42.812 -12.539 1 83.19 64 TYR A C 1
ATOM 488 O O . TYR A 1 64 ? -27.812 -43.219 -11.891 1 83.19 64 TYR A O 1
ATOM 496 N N . PRO A 1 65 ? -26.328 -43.406 -13.617 1 75.06 65 PRO A N 1
ATOM 497 C CA . PRO A 1 65 ? -26.766 -44.781 -13.781 1 75.06 65 PRO A CA 1
ATOM 498 C C . PRO A 1 65 ? -26.531 -45.625 -12.531 1 75.06 65 PRO A C 1
ATOM 500 O O . PRO A 1 65 ? -25.609 -45.375 -11.758 1 75.06 65 PRO A O 1
ATOM 503 N N . GLN A 1 66 ? -27.484 -46.562 -12.43 1 65.75 66 GLN A N 1
ATOM 504 C CA . GLN A 1 66 ? -27.359 -47.469 -11.289 1 65.75 66 GLN A CA 1
ATOM 505 C C . GLN A 1 66 ? -25.984 -48.125 -11.234 1 65.75 66 GLN A C 1
ATOM 507 O O . GLN A 1 66 ? -25.453 -48.562 -12.266 1 65.75 66 GLN A O 1
ATOM 512 N N . GLY A 1 67 ? -25.297 -48.062 -10.203 1 61.22 67 GLY A N 1
ATOM 513 C CA . GLY A 1 67 ? -24 -48.688 -9.992 1 61.22 67 GLY A CA 1
ATOM 514 C C . GLY A 1 67 ? -22.844 -47.781 -10.336 1 61.22 67 GLY A C 1
ATOM 515 O O . GLY A 1 67 ? -21.688 -48.156 -10.219 1 61.22 67 GLY A O 1
ATOM 516 N N . THR A 1 68 ? -23.125 -46.594 -10.773 1 64.38 68 THR A N 1
ATOM 517 C CA . THR A 1 68 ? -22.062 -45.688 -11.141 1 64.38 68 THR A CA 1
ATOM 518 C C . THR A 1 68 ? -21.484 -44.969 -9.914 1 64.38 68 THR A C 1
ATOM 520 O O . THR A 1 68 ? -22.234 -44.562 -9.023 1 64.38 68 THR A O 1
ATOM 523 N N . THR A 1 69 ? -20.203 -45.156 -9.758 1 61.78 69 THR A N 1
ATOM 524 C CA . THR A 1 69 ? -19.5 -44.438 -8.703 1 61.78 69 THR A CA 1
ATOM 525 C C . THR A 1 69 ? -18.953 -43.094 -9.219 1 61.78 69 THR A C 1
ATOM 527 O O . THR A 1 69 ? -18.469 -43.031 -10.344 1 61.78 69 THR A O 1
ATOM 530 N N . LEU A 1 70 ? -19.203 -42.125 -8.453 1 64.12 70 LEU A N 1
ATOM 531 C CA . LEU A 1 70 ? -18.594 -40.844 -8.781 1 64.12 70 LEU A CA 1
ATOM 532 C C . LEU A 1 70 ? -17.078 -40.938 -8.773 1 64.12 70 LEU A C 1
ATOM 534 O O . LEU A 1 70 ? -16.469 -41.25 -7.75 1 64.12 70 LEU A O 1
ATOM 538 N N . THR A 1 71 ? -16.5 -40.812 -9.898 1 63.16 71 THR A N 1
ATOM 539 C CA . THR A 1 71 ? -15.055 -40.938 -10.008 1 63.16 71 THR A CA 1
ATOM 540 C C . THR A 1 71 ? -14.391 -39.562 -9.93 1 63.16 71 THR A C 1
ATOM 542 O O . THR A 1 71 ? -13.18 -39.469 -9.719 1 63.16 71 THR A O 1
ATOM 545 N N . GLY A 1 72 ? -15.18 -38.594 -9.961 1 64.81 72 GLY A N 1
ATOM 546 C CA . GLY A 1 72 ? -14.602 -37.25 -10.016 1 64.81 72 GLY A CA 1
ATOM 547 C C . GLY A 1 72 ? -14.109 -36.875 -11.398 1 64.81 72 GLY A C 1
ATOM 548 O O . GLY A 1 72 ? -13.586 -35.781 -11.602 1 64.81 72 GLY A O 1
ATOM 549 N N . ASN A 1 73 ? -14.289 -37.75 -12.281 1 67.69 73 ASN A N 1
ATOM 550 C CA . ASN A 1 73 ? -13.883 -37.469 -13.648 1 67.69 73 ASN A CA 1
ATOM 551 C C . ASN A 1 73 ? -14.906 -36.562 -14.359 1 67.69 73 ASN A C 1
ATOM 553 O O . ASN A 1 73 ? -16.094 -36.625 -14.055 1 67.69 73 ASN A O 1
ATOM 557 N N . ARG A 1 74 ? -14.359 -35.625 -15.148 1 63.97 74 ARG A N 1
ATOM 558 C CA . ARG A 1 74 ? -15.227 -34.781 -15.961 1 63.97 74 ARG A CA 1
ATOM 559 C C . ARG A 1 74 ? -15.883 -35.594 -17.078 1 63.97 74 ARG A C 1
ATOM 561 O O . ARG A 1 74 ? -15.242 -35.938 -18.078 1 63.97 74 ARG A O 1
ATOM 568 N N . ASP A 1 75 ? -17.172 -35.844 -16.828 1 76.81 75 ASP A N 1
ATOM 569 C CA . ASP A 1 75 ? -17.719 -36.781 -17.797 1 76.81 75 ASP A CA 1
ATOM 570 C C . ASP A 1 75 ? -19.047 -36.25 -18.375 1 76.81 75 ASP A C 1
ATOM 572 O O . ASP A 1 75 ? -19.641 -36.906 -19.234 1 76.81 75 ASP A O 1
ATOM 576 N N . TYR A 1 76 ? -19.453 -35.125 -18.047 1 90.44 76 TYR A N 1
ATOM 577 C CA . TYR A 1 76 ? -20.766 -34.688 -18.5 1 90.44 76 TYR A CA 1
ATOM 578 C C . TYR A 1 76 ? -20.688 -33.312 -19.156 1 90.44 76 TYR A C 1
ATOM 580 O O . TYR A 1 76 ? -20.031 -32.406 -18.625 1 90.44 76 TYR A O 1
ATOM 588 N N . LEU A 1 77 ? -21.312 -33.219 -20.328 1 95.19 77 LEU A N 1
ATOM 589 C CA . LEU A 1 77 ? -21.391 -31.891 -20.953 1 95.19 77 LEU A CA 1
ATOM 590 C C . LEU A 1 77 ? -22.203 -30.922 -20.109 1 95.19 77 LEU A C 1
ATOM 592 O O . LEU A 1 77 ? -23.234 -31.312 -19.547 1 95.19 77 LEU A O 1
ATOM 596 N N . THR A 1 78 ? -21.797 -29.656 -20.031 1 97.38 78 THR A N 1
ATOM 597 C CA . THR A 1 78 ? -22.516 -28.688 -19.219 1 97.38 78 THR A CA 1
ATOM 598 C C . THR A 1 78 ? -23.906 -28.422 -19.797 1 97.38 78 THR A C 1
ATOM 600 O O . THR A 1 78 ? -24.781 -27.922 -19.094 1 97.38 78 THR A O 1
ATOM 603 N N . SER A 1 79 ? -24.156 -28.766 -21.094 1 97.19 79 SER A N 1
ATOM 604 C CA . SER A 1 79 ? -25.484 -28.641 -21.688 1 97.19 79 SER A CA 1
ATOM 605 C C . SER A 1 79 ? -26.453 -29.625 -21.062 1 97.19 79 SER A C 1
ATOM 607 O O . SER A 1 79 ? -27.672 -29.406 -21.078 1 97.19 79 SER A O 1
ATOM 609 N N . GLN A 1 80 ? -25.906 -30.75 -20.531 1 95.38 80 GLN A N 1
ATOM 610 C CA . GLN A 1 80 ? -26.703 -31.781 -19.906 1 95.38 80 GLN A CA 1
ATOM 611 C C . GLN A 1 80 ? -26.594 -31.734 -18.391 1 95.38 80 GLN A C 1
ATOM 613 O O . GLN A 1 80 ? -27.516 -32.156 -17.672 1 95.38 80 GLN A O 1
ATOM 618 N N . ALA A 1 81 ? -25.469 -31.281 -17.906 1 96.44 81 ALA A N 1
ATOM 619 C CA . ALA A 1 81 ? -25.156 -31.156 -16.484 1 96.44 81 ALA A CA 1
ATOM 620 C C . ALA A 1 81 ? -24.609 -29.766 -16.172 1 96.44 81 ALA A C 1
ATOM 622 O O . ALA A 1 81 ? -23.422 -29.609 -15.898 1 96.44 81 ALA A O 1
ATOM 623 N N . PRO A 1 82 ? -25.531 -28.828 -16.125 1 98 82 PRO A N 1
ATOM 624 C CA . PRO A 1 82 ? -25.109 -27.438 -15.93 1 98 82 PRO A CA 1
ATOM 625 C C . PRO A 1 82 ? -24.375 -27.219 -14.602 1 98 82 PRO A C 1
ATOM 627 O O . PRO A 1 82 ? -24.641 -27.938 -13.625 1 98 82 PRO A O 1
ATOM 630 N N . LEU A 1 83 ? -23.469 -26.297 -14.578 1 97.62 83 LEU A N 1
ATOM 631 C CA . LEU A 1 83 ? -22.703 -25.969 -13.391 1 97.62 83 LEU A CA 1
ATOM 632 C C . LEU A 1 83 ? -23.562 -25.219 -12.375 1 97.62 83 LEU A C 1
ATOM 634 O O . LEU A 1 83 ? -24.156 -24.188 -12.695 1 97.62 83 LEU A O 1
ATOM 638 N N . GLN A 1 84 ? -23.641 -25.734 -11.188 1 97.19 84 GLN A N 1
ATOM 639 C CA . GLN A 1 84 ? -24.375 -25.078 -10.117 1 97.19 84 GLN A CA 1
ATOM 640 C C . GLN A 1 84 ? -23.438 -24.297 -9.195 1 97.19 84 GLN A C 1
ATOM 642 O O . GLN A 1 84 ? -23.344 -24.609 -8 1 97.19 84 GLN A O 1
ATOM 647 N N . THR A 1 85 ? -22.75 -23.359 -9.68 1 95.75 85 THR A N 1
ATOM 648 C CA . THR A 1 85 ? -21.844 -22.375 -9.094 1 95.75 85 THR A CA 1
ATOM 649 C C . THR A 1 85 ? -21.844 -21.078 -9.898 1 95.75 85 THR A C 1
ATOM 651 O O . THR A 1 85 ? -22.266 -21.062 -11.055 1 95.75 85 THR A O 1
ATOM 654 N N . PHE A 1 86 ? -21.438 -20.016 -9.375 1 97.44 86 PHE A N 1
ATOM 655 C CA . PHE A 1 86 ? -21.5 -18.719 -10.062 1 97.44 86 PHE A CA 1
ATOM 656 C C . PHE A 1 86 ? -20.109 -18.312 -10.547 1 97.44 86 PHE A C 1
ATOM 658 O O . PHE A 1 86 ? -19.906 -17.172 -10.969 1 97.44 86 PHE A O 1
ATOM 665 N N . ARG A 1 87 ? -19.172 -19.141 -10.43 1 95.69 87 ARG A N 1
ATOM 666 C CA . ARG A 1 87 ? -17.859 -18.953 -11.062 1 95.69 87 ARG A CA 1
ATOM 667 C C . ARG A 1 87 ? -17.266 -20.297 -11.492 1 95.69 87 ARG A C 1
ATOM 669 O O . ARG A 1 87 ? -17.5 -21.312 -10.852 1 95.69 87 ARG A O 1
ATOM 676 N N . TRP A 1 88 ? -16.5 -20.25 -12.508 1 96.56 88 TRP A N 1
ATOM 677 C CA . TRP A 1 88 ? -15.828 -21.438 -13.047 1 96.56 88 TRP A CA 1
ATOM 678 C C . TRP A 1 88 ? -14.492 -21.062 -13.68 1 96.56 88 TRP A C 1
ATOM 680 O O . TRP A 1 88 ? -14.352 -19.969 -14.242 1 96.56 88 TRP A O 1
ATOM 690 N N . ILE A 1 89 ? -13.555 -21.938 -13.523 1 95.44 89 ILE A N 1
ATOM 691 C CA . ILE A 1 89 ? -12.273 -21.734 -14.188 1 95.44 89 ILE A CA 1
ATOM 692 C C . ILE A 1 89 ? -12.125 -22.719 -15.344 1 95.44 89 ILE A C 1
ATOM 694 O O . ILE A 1 89 ? -12.25 -23.922 -15.156 1 95.44 89 ILE A O 1
ATOM 698 N N . HIS A 1 90 ? -11.938 -22.141 -16.5 1 95.38 90 HIS A N 1
ATOM 699 C CA . HIS A 1 90 ? -11.625 -22.969 -17.656 1 95.38 90 HIS A CA 1
ATOM 700 C C . HIS A 1 90 ? -10.117 -23.016 -17.906 1 95.38 90 HIS A C 1
ATOM 702 O O . HIS A 1 90 ? -9.5 -21.984 -18.188 1 95.38 90 HIS A O 1
ATOM 708 N N . PHE A 1 91 ? -9.594 -24.125 -17.703 1 90 91 PHE A N 1
ATOM 709 C CA . PHE A 1 91 ? -8.219 -24.406 -18.109 1 90 91 PHE A CA 1
ATOM 710 C C . PHE A 1 91 ? -8.195 -25.281 -19.359 1 90 91 PHE A C 1
ATOM 712 O O . PHE A 1 91 ? -8.367 -26.5 -19.281 1 90 91 PHE A O 1
ATOM 719 N N . PRO A 1 92 ? -7.957 -24.625 -20.484 1 87.5 92 PRO A N 1
ATOM 720 C CA . PRO A 1 92 ? -7.996 -25.422 -21.719 1 87.5 92 PRO A CA 1
ATOM 721 C C . PRO A 1 92 ? -7.016 -26.594 -21.703 1 87.5 92 PRO A C 1
ATOM 723 O O . PRO A 1 92 ? -5.895 -26.453 -21.203 1 87.5 92 PRO A O 1
ATOM 726 N N . TYR A 1 93 ? -7.461 -27.672 -22.188 1 75.44 93 TYR A N 1
ATOM 727 C CA . TYR A 1 93 ? -6.656 -28.891 -22.25 1 75.44 93 TYR A CA 1
ATOM 728 C C . TYR A 1 93 ? -5.387 -28.672 -23.047 1 75.44 93 TYR A C 1
ATOM 730 O O . TYR A 1 93 ? -4.305 -29.125 -22.656 1 75.44 93 TYR A O 1
ATOM 738 N N . GLN A 1 94 ? -5.535 -28.047 -24.141 1 76.5 94 GLN A N 1
ATOM 739 C CA . GLN A 1 94 ? -4.422 -27.656 -25 1 76.5 94 GLN A CA 1
ATOM 740 C C . GLN A 1 94 ? -4.488 -26.172 -25.328 1 76.5 94 GLN A C 1
ATOM 742 O O . GLN A 1 94 ? -4.949 -25.797 -26.422 1 76.5 94 GLN A O 1
ATOM 747 N N . PRO A 1 95 ? -3.938 -25.422 -24.438 1 82.62 95 PRO A N 1
ATOM 748 C CA . PRO A 1 95 ? -4.074 -23.969 -24.641 1 82.62 95 PRO A CA 1
ATOM 749 C C . PRO A 1 95 ? -3.289 -23.484 -25.859 1 82.62 95 PRO A C 1
ATOM 751 O O . PRO A 1 95 ? -2.176 -23.953 -26.109 1 82.62 95 PRO A O 1
ATOM 754 N N . LYS A 1 96 ? -3.945 -22.656 -26.641 1 87.38 96 LYS A N 1
ATOM 755 C CA . LYS A 1 96 ? -3.373 -22 -27.812 1 87.38 96 LYS A CA 1
ATOM 756 C C . LYS A 1 96 ? -3.49 -20.484 -27.719 1 87.38 96 LYS A C 1
ATOM 758 O O . LYS A 1 96 ? -4.438 -19.969 -27.125 1 87.38 96 LYS A O 1
ATOM 763 N N . PRO A 1 97 ? -2.492 -19.828 -28.297 1 89.06 97 PRO A N 1
ATOM 764 C CA . PRO A 1 97 ? -2.607 -18.359 -28.297 1 89.06 97 PRO A CA 1
ATOM 765 C C . PRO A 1 97 ? -3.799 -17.859 -29.109 1 89.06 97 PRO A C 1
ATOM 767 O O . PRO A 1 97 ? -4.125 -18.438 -30.141 1 89.06 97 PRO A O 1
ATOM 770 N N . GLY A 1 98 ? -4.395 -16.844 -28.641 1 90.69 98 GLY A N 1
ATOM 771 C CA . GLY A 1 98 ? -5.508 -16.234 -29.344 1 90.69 98 GLY A CA 1
ATOM 772 C C . GLY A 1 98 ? -6.703 -15.961 -28.453 1 90.69 98 GLY A C 1
ATOM 773 O O . GLY A 1 98 ? -6.594 -16.031 -27.219 1 90.69 98 GLY A O 1
ATOM 774 N N . GLU A 1 99 ? -7.77 -15.617 -29.109 1 94.06 99 GLU A N 1
ATOM 775 C CA . GLU A 1 99 ? -8.992 -15.273 -28.391 1 94.06 99 GLU A CA 1
ATOM 776 C C . GLU A 1 99 ? -9.828 -16.516 -28.094 1 94.06 99 GLU A C 1
ATOM 778 O O . GLU A 1 99 ? -9.992 -17.391 -28.953 1 94.06 99 GLU A O 1
ATOM 783 N N . TYR A 1 100 ? -10.281 -16.656 -26.938 1 96.44 100 TYR A N 1
ATOM 784 C CA . TYR A 1 100 ? -11.258 -17.641 -26.516 1 96.44 100 TYR A CA 1
ATOM 785 C C . TYR A 1 100 ? -12.625 -17 -26.312 1 96.44 100 TYR A C 1
ATOM 787 O O . TYR A 1 100 ? -12.781 -16.094 -25.484 1 96.44 100 TYR A O 1
ATOM 795 N N . ALA A 1 101 ? -13.555 -17.469 -27.062 1 97.75 101 ALA A N 1
ATOM 796 C CA . ALA A 1 101 ? -14.922 -16.984 -26.891 1 97.75 101 ALA A CA 1
ATOM 797 C C . ALA A 1 101 ? -15.742 -17.938 -26.047 1 97.75 101 ALA A C 1
ATOM 799 O O . ALA A 1 101 ? -15.742 -19.156 -26.281 1 97.75 101 ALA A O 1
ATOM 800 N N . TYR A 1 102 ? -16.344 -17.422 -25.047 1 98.44 102 TYR A N 1
ATOM 801 C CA . TYR A 1 102 ? -17.188 -18.219 -24.172 1 98.44 102 TYR A CA 1
ATOM 802 C C . TYR A 1 102 ? -18.656 -17.844 -24.344 1 98.44 102 TYR A C 1
ATOM 804 O O . TYR A 1 102 ? -19 -16.672 -24.438 1 98.44 102 TYR A O 1
ATOM 812 N N . ARG A 1 103 ? -19.453 -18.781 -24.453 1 98.69 103 ARG A N 1
ATOM 813 C CA . ARG A 1 103 ? -20.906 -18.641 -24.438 1 98.69 103 ARG A CA 1
ATOM 814 C C . ARG A 1 103 ? -21.516 -19.297 -23.203 1 98.69 103 ARG A C 1
ATOM 816 O O . ARG A 1 103 ? -21.422 -20.516 -23.031 1 98.69 103 ARG A O 1
ATOM 823 N N . VAL A 1 104 ? -22.047 -18.484 -22.328 1 98.81 104 VAL A N 1
ATOM 824 C CA . VAL A 1 104 ? -22.641 -18.922 -21.078 1 98.81 104 VAL A CA 1
ATOM 825 C C . VAL A 1 104 ? -24.156 -18.859 -21.172 1 98.81 104 VAL A C 1
ATOM 827 O O . VAL A 1 104 ? -24.719 -17.812 -21.531 1 98.81 104 VAL A O 1
ATOM 830 N N . THR A 1 105 ? -24.812 -19.953 -20.844 1 98.75 105 THR A N 1
ATOM 831 C CA . THR A 1 105 ? -26.266 -20.047 -20.953 1 98.75 105 THR A CA 1
ATOM 832 C C . THR A 1 105 ? -26.891 -20.453 -19.625 1 98.75 105 THR A C 1
ATOM 834 O O . THR A 1 105 ? -26.469 -21.438 -19.016 1 98.75 105 THR A O 1
ATOM 837 N N . MET A 1 106 ? -27.875 -19.672 -19.156 1 98.69 106 MET A N 1
ATOM 838 C CA . MET A 1 106 ? -28.688 -20.141 -18.047 1 98.69 106 MET A CA 1
ATOM 839 C C . MET A 1 106 ? -29.531 -21.328 -18.453 1 98.69 106 MET A C 1
ATOM 841 O O . MET A 1 106 ? -30.234 -21.281 -19.469 1 98.69 106 MET A O 1
ATOM 845 N N . MET A 1 107 ? -29.516 -22.422 -17.656 1 98.62 107 MET A N 1
ATOM 846 C CA . MET A 1 107 ? -30.297 -23.625 -17.938 1 98.62 107 MET A CA 1
ATOM 847 C C . MET A 1 107 ? -31.453 -23.766 -16.953 1 98.62 107 MET A C 1
ATOM 849 O O . MET A 1 107 ? -31.25 -23.641 -15.742 1 98.62 107 MET A O 1
ATOM 853 N N . HIS A 1 108 ? -32.594 -24.016 -17.516 1 98.31 108 HIS A N 1
ATOM 854 C CA . HIS A 1 108 ? -33.812 -24.234 -16.734 1 98.31 108 HIS A CA 1
ATOM 855 C C . HIS A 1 108 ? -34.344 -25.641 -16.953 1 98.31 108 HIS A C 1
ATOM 857 O O . HIS A 1 108 ? -34.094 -26.266 -17.969 1 98.31 108 HIS A O 1
ATOM 863 N N . MET A 1 109 ? -34.969 -26.141 -15.945 1 97.81 109 MET A N 1
ATOM 864 C CA . MET A 1 109 ? -35.5 -27.5 -16.047 1 97.81 109 MET A CA 1
ATOM 865 C C . MET A 1 109 ? -37 -27.516 -15.727 1 97.81 109 MET A C 1
ATOM 867 O O . MET A 1 109 ? -37.438 -26.984 -14.703 1 97.81 109 MET A O 1
ATOM 871 N N . THR A 1 110 ? -37.75 -28.031 -16.656 1 93.38 110 THR A N 1
ATOM 872 C CA . THR A 1 110 ? -39.188 -28.297 -16.469 1 93.38 110 THR A CA 1
ATOM 873 C C . THR A 1 110 ? -39.5 -29.734 -16.875 1 93.38 110 THR A C 1
ATOM 875 O O . THR A 1 110 ? -39.188 -30.172 -17.969 1 93.38 110 THR A O 1
ATOM 878 N N . ALA A 1 111 ? -40.219 -30.516 -15.984 1 88.69 111 ALA A N 1
ATOM 879 C CA . ALA A 1 111 ? -40.594 -31.891 -16.219 1 88.69 111 ALA A CA 1
ATOM 880 C C . ALA A 1 111 ? -39.438 -32.719 -16.734 1 88.69 111 ALA A C 1
ATOM 882 O O . ALA A 1 111 ? -39.531 -33.375 -17.766 1 88.69 111 ALA A O 1
ATOM 883 N N . ALA A 1 112 ? -38.281 -32.562 -16.172 1 87 112 ALA A N 1
ATOM 884 C CA . ALA A 1 112 ? -37.062 -33.312 -16.391 1 87 112 ALA A CA 1
ATOM 885 C C . ALA A 1 112 ? -36.406 -32.938 -17.719 1 87 112 ALA A C 1
ATOM 887 O O . ALA A 1 112 ? -35.438 -33.562 -18.141 1 87 112 ALA A O 1
ATOM 888 N N . ALA A 1 113 ? -36.906 -31.891 -18.344 1 94.56 113 ALA A N 1
ATOM 889 C CA . ALA A 1 113 ? -36.312 -31.422 -19.594 1 94.56 113 ALA A CA 1
ATOM 890 C C . ALA A 1 113 ? -35.594 -30.094 -19.391 1 94.56 113 ALA A C 1
ATOM 892 O O . ALA A 1 113 ? -36.094 -29.188 -18.719 1 94.56 113 ALA A O 1
ATOM 893 N N . LEU A 1 114 ? -34.375 -30.062 -19.938 1 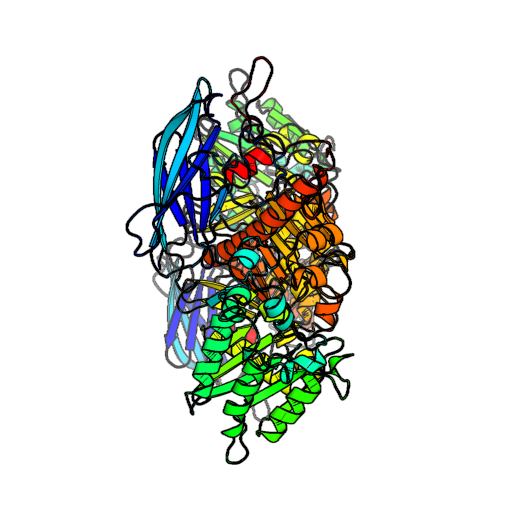97.44 114 LEU A N 1
ATOM 894 C CA . LEU A 1 114 ? -33.594 -28.859 -19.844 1 97.44 114 LEU A CA 1
ATOM 895 C C . LEU A 1 114 ? -33.938 -27.875 -20.953 1 97.44 114 LEU A C 1
ATOM 897 O O . LEU A 1 114 ? -34.156 -28.281 -22.094 1 97.44 114 LEU A O 1
ATOM 901 N N . ARG A 1 115 ? -34.062 -26.625 -20.641 1 97.06 115 ARG A N 1
ATOM 902 C CA . ARG A 1 115 ? -34.312 -25.547 -21.578 1 97.06 115 ARG A CA 1
ATOM 903 C C . ARG A 1 115 ? -33.344 -24.391 -21.391 1 97.06 115 ARG A C 1
ATOM 905 O O . ARG A 1 115 ? -33.031 -24.031 -20.266 1 97.06 115 ARG A O 1
ATOM 912 N N . ALA A 1 116 ? -32.969 -23.781 -22.547 1 97.5 116 ALA A N 1
ATOM 913 C CA . ALA A 1 116 ? -32.031 -22.672 -22.516 1 97.5 116 ALA A CA 1
ATOM 914 C C . ALA A 1 116 ? -32.75 -21.359 -22.203 1 97.5 116 ALA A C 1
ATOM 916 O O . ALA A 1 116 ? -33.844 -21.125 -22.688 1 97.5 116 ALA A O 1
ATOM 917 N N . GLY A 1 117 ? -32.094 -20.547 -21.344 1 97.69 117 GLY A N 1
ATOM 918 C CA . GLY A 1 117 ? -32.562 -19.188 -21.062 1 97.69 117 GLY A CA 1
ATOM 919 C C . GLY A 1 117 ? -31.609 -18.125 -21.609 1 97.69 117 GLY A C 1
ATOM 920 O O . GLY A 1 117 ? -31.188 -18.203 -22.766 1 97.69 117 GLY A O 1
ATOM 921 N N . ASP A 1 118 ? -31.375 -17.047 -20.797 1 98 118 ASP A N 1
ATOM 922 C CA . ASP A 1 118 ? -30.469 -15.953 -21.188 1 98 118 ASP A CA 1
ATOM 923 C C . ASP A 1 118 ? -29.094 -16.484 -21.547 1 98 118 ASP A C 1
ATOM 925 O O . ASP A 1 118 ? -28.578 -17.406 -20.891 1 98 118 ASP A O 1
ATOM 929 N N . GLN A 1 119 ? -28.516 -15.945 -22.547 1 98.31 119 GLN A N 1
ATOM 930 C CA . GLN A 1 119 ? -27.234 -16.375 -23.062 1 98.31 119 GLN A CA 1
ATOM 931 C C . GLN A 1 119 ? -26.328 -15.172 -23.359 1 98.31 119 GLN A C 1
ATOM 933 O O . GLN A 1 119 ? -26.797 -14.164 -23.891 1 98.31 119 GLN A O 1
ATOM 938 N N . VAL A 1 120 ? -25.125 -15.234 -22.922 1 98.31 120 VAL A N 1
ATOM 939 C CA . VAL A 1 120 ? -24.141 -14.18 -23.141 1 98.31 120 VAL A CA 1
ATOM 940 C C . VAL A 1 120 ? -22.906 -14.766 -23.828 1 98.31 120 VAL A C 1
ATOM 942 O O . VAL A 1 120 ? -22.438 -15.852 -23.484 1 98.31 120 VAL A O 1
ATOM 945 N N . THR A 1 121 ? -22.406 -14.133 -24.844 1 98.12 121 THR A N 1
ATOM 946 C CA . THR A 1 121 ? -21.156 -14.5 -25.5 1 98.12 121 THR A CA 1
ATOM 947 C C . THR A 1 121 ? -20.125 -13.391 -25.344 1 98.12 121 THR A C 1
ATOM 949 O O . THR A 1 121 ? -20.391 -12.234 -25.672 1 98.12 121 THR A O 1
ATOM 952 N N . VAL A 1 122 ? -19.016 -13.727 -24.797 1 97.25 122 VAL A N 1
ATOM 953 C CA . VAL A 1 122 ? -17.906 -12.797 -24.594 1 97.25 122 VAL A CA 1
ATOM 954 C C . VAL A 1 122 ? -16.578 -13.492 -24.891 1 97.25 122 VAL A C 1
ATOM 956 O O . VAL A 1 122 ? -16.484 -14.719 -24.766 1 97.25 122 VAL A O 1
ATOM 959 N N . GLY A 1 123 ? -15.562 -12.75 -25.312 1 96.31 123 GLY A N 1
ATOM 960 C CA . GLY A 1 123 ? -14.258 -13.32 -25.641 1 96.31 123 GLY A CA 1
ATOM 961 C C . GLY A 1 123 ? -13.109 -12.602 -24.953 1 96.31 123 GLY A C 1
ATOM 962 O O . GLY A 1 123 ? -13.219 -11.422 -24.625 1 96.31 123 GLY A O 1
ATOM 963 N N . ILE A 1 124 ? -11.984 -13.305 -24.781 1 95.75 124 ILE A N 1
ATOM 964 C CA . ILE A 1 124 ? -10.797 -12.734 -24.156 1 95.75 124 ILE A CA 1
ATOM 965 C C . ILE A 1 124 ? -9.555 -13.438 -24.688 1 95.75 124 ILE A C 1
ATOM 967 O O . ILE A 1 124 ? -9.594 -14.617 -25.031 1 95.75 124 ILE A O 1
ATOM 971 N N . GLU A 1 125 ? -8.484 -12.758 -24.75 1 93.38 125 GLU A N 1
ATOM 972 C CA . GLU A 1 125 ? -7.203 -13.344 -25.125 1 93.38 125 GLU A CA 1
ATOM 973 C C . GLU A 1 125 ? -6.461 -13.883 -23.906 1 93.38 125 GLU A C 1
ATOM 975 O O . GLU A 1 125 ? -6.406 -13.227 -22.875 1 93.38 125 GLU A O 1
ATOM 980 N N . LEU A 1 126 ? -5.719 -15.133 -24.016 1 90.81 126 LEU A N 1
ATOM 981 C CA . LEU A 1 126 ? -5.168 -15.766 -22.812 1 90.81 126 LEU A CA 1
ATOM 982 C C . LEU A 1 126 ? -3.656 -15.93 -22.938 1 90.81 126 LEU A C 1
ATOM 984 O O . LEU A 1 126 ? -3 -16.391 -22 1 90.81 126 LEU A O 1
ATOM 988 N N . PHE A 1 127 ? -2.908 -15.641 -24.047 1 79.31 127 PHE A N 1
ATOM 989 C CA . PHE A 1 127 ? -1.522 -16.062 -24.219 1 79.31 127 PHE A CA 1
ATOM 990 C C . PHE A 1 127 ? -0.589 -14.859 -24.25 1 79.31 127 PHE A C 1
ATOM 992 O O . PHE A 1 127 ? 0.633 -15.016 -24.297 1 79.31 127 PHE A O 1
ATOM 999 N N . ASP A 1 128 ? -0.915 -13.844 -23.984 1 74.62 128 ASP A N 1
ATOM 1000 C CA . ASP A 1 128 ? -0.04 -12.672 -24 1 74.62 128 ASP A CA 1
ATOM 1001 C C . ASP A 1 128 ? 0.832 -12.625 -22.75 1 74.62 128 ASP A C 1
ATOM 1003 O O . ASP A 1 128 ? 0.545 -13.305 -21.766 1 74.62 128 ASP A O 1
ATOM 1007 N N . GLU A 1 129 ? 2.051 -11.945 -22.984 1 87.75 129 GLU A N 1
ATOM 1008 C CA . GLU A 1 129 ? 2.801 -11.578 -21.781 1 87.75 129 GLU A CA 1
ATOM 1009 C C . GLU A 1 129 ? 1.883 -10.992 -20.719 1 87.75 129 GLU A C 1
ATOM 1011 O O . GLU A 1 129 ? 0.913 -10.305 -21.031 1 87.75 129 GLU A O 1
ATOM 1016 N N . THR A 1 130 ? 2.16 -11.445 -19.516 1 93.38 130 THR A N 1
ATOM 1017 C CA . THR A 1 130 ? 1.271 -10.984 -18.453 1 93.38 130 THR A CA 1
ATOM 1018 C C . THR A 1 130 ? 1.149 -9.461 -18.484 1 93.38 130 THR A C 1
ATOM 1020 O O . THR A 1 130 ? 0.05 -8.922 -18.625 1 93.38 130 THR A O 1
ATOM 1023 N N . VAL A 1 131 ? 2.26 -8.766 -18.391 1 92.69 131 VAL A N 1
ATOM 1024 C CA . VAL A 1 131 ? 2.355 -7.328 -18.609 1 92.69 131 VAL A CA 1
ATOM 1025 C C . VAL A 1 131 ? 3.514 -7.023 -19.547 1 92.69 131 VAL A C 1
ATOM 1027 O O . VAL A 1 131 ? 4.676 -7.035 -19.141 1 92.69 131 VAL A O 1
ATOM 1030 N N . PRO A 1 132 ? 3.189 -6.715 -20.766 1 88.19 132 PRO A N 1
ATOM 1031 C CA . PRO A 1 132 ? 4.23 -6.535 -21.781 1 88.19 132 PRO A CA 1
ATOM 1032 C C . PRO A 1 132 ? 5.297 -5.527 -21.359 1 88.19 132 PRO A C 1
ATOM 1034 O O . PRO A 1 132 ? 4.969 -4.43 -20.891 1 88.19 132 PRO A O 1
ATOM 1037 N N . GLY A 1 133 ? 6.578 -5.949 -21.547 1 86.44 133 GLY A N 1
ATOM 1038 C CA . GLY A 1 133 ? 7.703 -5.074 -21.266 1 86.44 133 GLY A CA 1
ATOM 1039 C C . GLY A 1 133 ? 8.016 -4.953 -19.797 1 86.44 133 GLY A C 1
ATOM 1040 O O . GLY A 1 133 ? 8.891 -4.18 -19.391 1 86.44 133 GLY A O 1
ATOM 1041 N N . PHE A 1 134 ? 7.34 -5.816 -19.047 1 92.12 134 PHE A N 1
ATOM 1042 C CA . PHE A 1 134 ? 7.488 -5.68 -17.609 1 92.12 134 PHE A CA 1
ATOM 1043 C C . PHE A 1 134 ? 7.699 -7.043 -16.953 1 92.12 134 PHE A C 1
ATOM 1045 O O . PHE A 1 134 ? 8.82 -7.391 -16.578 1 92.12 134 PHE A O 1
ATOM 1052 N N . VAL A 1 135 ? 6.695 -7.836 -16.969 1 95.5 135 VAL A N 1
ATOM 1053 C CA . VAL A 1 135 ? 6.801 -9.125 -16.297 1 95.5 135 VAL A CA 1
ATOM 1054 C C . VAL A 1 135 ? 5.918 -10.156 -17 1 95.5 135 VAL A C 1
ATOM 1056 O O . VAL A 1 135 ? 4.82 -9.828 -17.469 1 95.5 135 VAL A O 1
ATOM 1059 N N . ASP A 1 136 ? 6.434 -11.297 -17.172 1 96.44 136 ASP A N 1
ATOM 1060 C CA . ASP A 1 136 ? 5.688 -12.469 -17.625 1 96.44 136 ASP A CA 1
ATOM 1061 C C . ASP A 1 136 ? 5.664 -13.547 -16.547 1 96.44 136 ASP A C 1
ATOM 1063 O O . ASP A 1 136 ? 6.68 -13.82 -15.898 1 96.44 136 ASP A O 1
ATOM 1067 N N . ILE A 1 137 ? 4.453 -14.156 -16.328 1 97.56 137 ILE A N 1
ATOM 1068 C CA . ILE A 1 137 ? 4.262 -15.078 -15.203 1 97.56 137 ILE A CA 1
ATOM 1069 C C . ILE A 1 137 ? 3.932 -16.469 -15.727 1 97.56 137 ILE A C 1
ATOM 1071 O O . ILE A 1 137 ? 3.191 -16.609 -16.703 1 97.56 137 ILE A O 1
ATOM 1075 N N . GLY A 1 138 ? 4.562 -17.438 -15.125 1 96.62 138 GLY A N 1
ATOM 1076 C CA . GLY A 1 138 ? 4.25 -18.828 -15.398 1 96.62 138 GLY A CA 1
ATOM 1077 C C . GLY A 1 138 ? 4.02 -19.656 -14.141 1 96.62 138 GLY A C 1
ATOM 1078 O O . GLY A 1 138 ? 4.68 -19.438 -13.125 1 96.62 138 GLY A O 1
ATOM 1079 N N . PHE A 1 139 ? 3.059 -20.609 -14.258 1 95.81 139 PHE A N 1
ATOM 1080 C CA . PHE A 1 139 ? 2.818 -21.578 -13.195 1 95.81 139 PHE A CA 1
ATOM 1081 C C . PHE A 1 139 ? 3.131 -22.984 -13.672 1 95.81 139 PHE A C 1
ATOM 1083 O O . PHE A 1 139 ? 2.973 -23.297 -14.852 1 95.81 139 PHE A O 1
ATOM 1090 N N . THR A 1 140 ? 3.629 -23.766 -12.703 1 93.94 140 THR A N 1
ATOM 1091 C CA . THR A 1 140 ? 3.646 -25.203 -12.977 1 93.94 140 THR A CA 1
ATOM 1092 C C . THR A 1 140 ? 2.242 -25.781 -12.875 1 93.94 140 THR A C 1
ATOM 1094 O O . THR A 1 140 ? 1.395 -25.266 -12.156 1 93.94 140 THR A O 1
ATOM 1097 N N . ARG A 1 141 ? 1.923 -26.703 -13.602 1 84.06 141 ARG A N 1
ATOM 1098 C CA . ARG A 1 141 ? 0.555 -27.203 -13.703 1 84.06 141 ARG A CA 1
ATOM 1099 C C . ARG A 1 141 ? 0.154 -27.953 -12.438 1 84.06 141 ARG A C 1
ATOM 1101 O O . ARG A 1 141 ? -0.936 -27.734 -11.898 1 84.06 141 ARG A O 1
ATOM 1108 N N . ASN A 1 142 ? 1.043 -28.609 -11.617 1 72.75 142 ASN A N 1
ATOM 1109 C CA . ASN A 1 142 ? 0.869 -29.312 -10.352 1 72.75 142 ASN A CA 1
ATOM 1110 C C . ASN A 1 142 ? -0.323 -30.266 -10.391 1 72.75 142 ASN A C 1
ATOM 1112 O O . ASN A 1 142 ? -0.608 -30.953 -9.406 1 72.75 142 ASN A O 1
ATOM 1116 N N . PHE A 1 143 ? -1.248 -30.391 -11.344 1 65.06 143 PHE A N 1
ATOM 1117 C CA . PHE A 1 143 ? -2.439 -31.234 -11.266 1 65.06 143 PHE A CA 1
ATOM 1118 C C . PHE A 1 143 ? -2.109 -32.688 -11.633 1 65.06 143 PHE A C 1
ATOM 1120 O O . PHE A 1 143 ? -2.699 -33.25 -12.555 1 65.06 143 PHE A O 1
ATOM 1127 N N . ALA A 1 144 ? -1.127 -33.188 -10.781 1 56.34 144 ALA A N 1
ATOM 1128 C CA . ALA A 1 144 ? -0.668 -34.562 -11.023 1 56.34 144 ALA A CA 1
ATOM 1129 C C . ALA A 1 144 ? -1.758 -35.562 -10.68 1 56.34 144 ALA A C 1
ATOM 1131 O O . ALA A 1 144 ? -1.712 -36.719 -11.133 1 56.34 144 ALA A O 1
ATOM 1132 N N . SER A 1 145 ? -2.752 -35.031 -10.016 1 55.88 145 SER A N 1
ATOM 1133 C CA . SER A 1 145 ? -3.83 -35.938 -9.703 1 55.88 145 SER A CA 1
ATOM 1134 C C . SER A 1 145 ? -5.047 -35.719 -10.594 1 55.88 145 SER A C 1
ATOM 1136 O O . SER A 1 145 ? -6.133 -36.219 -10.312 1 55.88 145 SER A O 1
ATOM 1138 N N . SER A 1 146 ? -4.672 -35.125 -11.57 1 66.12 146 SER A N 1
ATOM 1139 C CA . SER A 1 146 ? -5.82 -34.781 -12.406 1 66.12 146 SER A CA 1
ATOM 1140 C C . SER A 1 146 ? -6.156 -35.906 -13.375 1 66.12 146 SER A C 1
ATOM 1142 O O . SER A 1 146 ? -5.27 -36.656 -13.797 1 66.12 146 SER A O 1
ATOM 1144 N N . GLN A 1 147 ? -7.355 -36.156 -13.539 1 66.56 147 GLN A N 1
ATOM 1145 C CA . GLN A 1 147 ? -7.84 -37.062 -14.562 1 66.56 147 GLN A CA 1
ATOM 1146 C C . GLN A 1 147 ? -7.25 -36.75 -15.93 1 66.56 147 GLN A C 1
ATOM 1148 O O . GLN A 1 147 ? -6.914 -37.625 -16.703 1 66.56 147 GLN A O 1
ATOM 1153 N N . ALA A 1 148 ? -7.086 -35.531 -16.094 1 73.44 148 ALA A N 1
ATOM 1154 C CA . ALA A 1 148 ? -6.547 -35.094 -17.375 1 73.44 148 ALA A CA 1
ATOM 1155 C C . ALA A 1 148 ? -5.141 -35.625 -17.594 1 73.44 148 ALA A C 1
ATOM 1157 O O . ALA A 1 148 ? -4.77 -35.969 -18.719 1 73.44 148 ALA A O 1
ATOM 1158 N N . PHE A 1 149 ? -4.375 -35.781 -16.531 1 81.62 149 PHE A N 1
ATOM 1159 C CA . PHE A 1 149 ? -3.021 -36.344 -16.641 1 81.62 149 PHE A CA 1
ATOM 1160 C C . PHE A 1 149 ? -3.053 -37.812 -17.016 1 81.62 149 PHE A C 1
ATOM 1162 O O . PHE A 1 149 ? -2.332 -38.25 -17.922 1 81.62 149 PHE A O 1
ATOM 1169 N N . ALA A 1 150 ? -3.914 -38.438 -16.359 1 78.38 150 ALA A N 1
ATOM 1170 C CA . ALA A 1 150 ? -4.035 -39.875 -16.625 1 78.38 150 ALA A CA 1
ATOM 1171 C C . ALA A 1 150 ? -4.543 -40.125 -18.047 1 78.38 150 ALA A C 1
ATOM 1173 O O . ALA A 1 150 ? -4.129 -41.062 -18.703 1 78.38 150 ALA A O 1
ATOM 1174 N N . ASP A 1 151 ? -5.355 -39.25 -18.438 1 77 151 ASP A N 1
ATOM 1175 C CA . ASP A 1 151 ? -5.902 -39.375 -19.781 1 77 151 ASP A CA 1
ATOM 1176 C C . ASP A 1 151 ? -4.848 -39.062 -20.844 1 77 151 ASP A C 1
ATOM 1178 O O . ASP A 1 151 ? -4.797 -39.688 -21.891 1 77 151 ASP A O 1
ATOM 1182 N N . THR A 1 152 ? -4.129 -38.125 -20.562 1 82.69 152 THR A N 1
ATOM 1183 C CA . THR A 1 152 ? -3.127 -37.656 -21.516 1 82.69 152 THR A CA 1
ATOM 1184 C C . THR A 1 152 ? -1.946 -38.625 -21.578 1 82.69 152 THR A C 1
ATOM 1186 O O . THR A 1 152 ? -1.362 -38.844 -22.641 1 82.69 152 THR A O 1
ATOM 1189 N N . PHE A 1 153 ? -1.625 -39.156 -20.406 1 88.44 153 PHE A N 1
ATOM 1190 C CA . PHE A 1 153 ? -0.517 -40.094 -20.297 1 88.44 153 PHE A CA 1
ATOM 1191 C C . PHE A 1 153 ? -0.976 -41.406 -19.656 1 88.44 153 PHE A C 1
ATOM 1193 O O . PHE A 1 153 ? -0.633 -41.688 -18.516 1 88.44 153 PHE A O 1
ATOM 1200 N N . PRO A 1 154 ? -1.607 -42.219 -20.469 1 86.69 154 PRO A N 1
ATOM 1201 C CA . PRO A 1 154 ? -2.27 -43.406 -19.906 1 86.69 154 PRO A CA 1
ATOM 1202 C C . PRO A 1 154 ? -1.287 -44.5 -19.547 1 86.69 154 PRO A C 1
ATOM 1204 O O . PRO A 1 154 ? -1.623 -45.406 -18.766 1 86.69 154 PRO A O 1
ATOM 1207 N N . ASP A 1 155 ? -0.069 -44.531 -20.078 1 89 155 ASP A N 1
ATOM 1208 C CA . ASP A 1 155 ? 0.911 -45.594 -19.828 1 89 155 ASP A CA 1
ATOM 1209 C C . ASP A 1 155 ? 1.486 -45.5 -18.422 1 89 155 ASP A C 1
ATOM 1211 O O . ASP A 1 155 ? 2.406 -44.688 -18.172 1 89 155 ASP A O 1
ATOM 1215 N N . ARG A 1 156 ? 1.062 -46.375 -17.594 1 85.88 156 ARG A N 1
ATOM 1216 C CA . ARG A 1 156 ? 1.47 -46.344 -16.188 1 85.88 156 ARG A CA 1
ATOM 1217 C C . ARG A 1 156 ? 2.967 -46.594 -16.047 1 85.88 156 ARG A C 1
ATOM 1219 O O . ARG A 1 156 ? 3.631 -46 -15.211 1 85.88 156 ARG A O 1
ATOM 1226 N N . ALA A 1 157 ? 3.406 -47.531 -16.734 1 87.69 157 ALA A N 1
ATOM 1227 C CA . ALA A 1 157 ? 4.824 -47.875 -16.672 1 87.69 157 ALA A CA 1
ATOM 1228 C C . ALA A 1 157 ? 5.695 -46.719 -17.094 1 87.69 157 ALA A C 1
ATOM 1230 O O . ALA A 1 157 ? 6.742 -46.438 -16.5 1 87.69 157 ALA A O 1
ATOM 1231 N N . GLY A 1 158 ? 5.289 -46.062 -18.141 1 89.88 158 GLY A N 1
ATOM 1232 C CA . GLY A 1 158 ? 6 -44.875 -18.594 1 89.88 158 GLY A CA 1
ATOM 1233 C C . GLY A 1 158 ? 6 -43.75 -17.578 1 89.88 158 GLY A C 1
ATOM 1234 O O . GLY A 1 158 ? 6.996 -43.031 -17.422 1 89.88 158 GLY A O 1
ATOM 1235 N N . ARG A 1 159 ? 4.918 -43.594 -16.875 1 88.5 159 ARG A N 1
ATOM 1236 C CA . ARG A 1 159 ? 4.785 -42.531 -15.898 1 88.5 159 ARG A CA 1
ATOM 1237 C C . ARG A 1 159 ? 5.766 -42.719 -14.742 1 88.5 159 ARG A C 1
ATOM 1239 O O . ARG A 1 159 ? 6.207 -41.75 -14.133 1 88.5 159 ARG A O 1
ATOM 1246 N N . LYS A 1 160 ? 6.121 -43.875 -14.477 1 87.44 160 LYS A N 1
ATOM 1247 C CA . LYS A 1 160 ? 7.059 -44.156 -13.398 1 87.44 160 LYS A CA 1
ATOM 1248 C C . LYS A 1 160 ? 8.453 -43.625 -13.719 1 87.44 160 LYS A C 1
ATOM 1250 O O . LYS A 1 160 ? 9.297 -43.5 -12.828 1 87.44 160 LYS A O 1
ATOM 1255 N N . LEU A 1 161 ? 8.641 -43.406 -14.961 1 91.62 161 LEU A N 1
ATOM 1256 C CA . LEU A 1 161 ? 9.969 -43 -15.406 1 91.62 161 LEU A CA 1
ATOM 1257 C C . LEU A 1 161 ? 10.094 -41.5 -15.445 1 91.62 161 LEU A C 1
ATOM 1259 O O . LEU A 1 161 ? 11.133 -40.969 -15.82 1 91.62 161 LEU A O 1
ATOM 1263 N N . ILE A 1 162 ? 9.094 -40.812 -15.008 1 90.81 162 ILE A N 1
ATOM 1264 C CA . ILE A 1 162 ? 9.062 -39.344 -15.07 1 90.81 162 ILE A CA 1
ATOM 1265 C C . ILE A 1 162 ? 10.016 -38.75 -14.023 1 90.81 162 ILE A C 1
ATOM 1267 O O . ILE A 1 162 ? 10.688 -37.75 -14.281 1 90.81 162 ILE A O 1
ATOM 1271 N N . LEU A 1 163 ? 10.07 -39.375 -12.828 1 91.19 163 LEU A N 1
ATOM 1272 C CA . LEU A 1 163 ? 10.867 -38.844 -11.719 1 91.19 163 LEU A CA 1
ATOM 1273 C C . LEU A 1 163 ? 11.992 -39.812 -11.375 1 91.19 163 LEU A C 1
ATOM 1275 O O . LEU A 1 163 ? 11.828 -41.031 -11.484 1 91.19 163 LEU A O 1
ATOM 1279 N N . PRO A 1 164 ? 13.094 -39.219 -10.953 1 91.56 164 PRO A N 1
ATOM 1280 C CA . PRO A 1 164 ? 14.078 -40.125 -10.352 1 91.56 164 PRO A CA 1
ATOM 1281 C C . PRO A 1 164 ? 13.633 -40.656 -9 1 91.56 164 PRO A C 1
ATOM 1283 O O . PRO A 1 164 ? 12.867 -40 -8.289 1 91.56 164 PRO A O 1
ATOM 1286 N N . ASP A 1 165 ? 14.086 -41.812 -8.648 1 86.69 165 ASP A N 1
ATOM 1287 C CA . ASP A 1 165 ? 13.758 -42.406 -7.352 1 86.69 165 ASP A CA 1
ATOM 1288 C C . ASP A 1 165 ? 14.273 -41.531 -6.207 1 86.69 165 ASP A C 1
ATOM 1290 O O . ASP A 1 165 ? 13.586 -41.375 -5.199 1 86.69 165 ASP A O 1
ATOM 1294 N N . LYS A 1 166 ? 15.461 -41.125 -6.441 1 89.56 166 LYS A N 1
ATOM 1295 C CA . LYS A 1 166 ? 16.094 -40.219 -5.473 1 89.56 166 LYS A CA 1
ATOM 1296 C C . LYS A 1 166 ? 16.5 -38.906 -6.121 1 89.56 166 LYS A C 1
ATOM 1298 O O . LYS A 1 166 ? 16.906 -38.906 -7.289 1 89.56 166 LYS A O 1
ATOM 1303 N N . ALA A 1 167 ? 16.438 -37.875 -5.316 1 89.62 167 ALA A N 1
ATOM 1304 C CA . ALA A 1 167 ? 16.797 -36.562 -5.809 1 89.62 167 ALA A CA 1
ATOM 1305 C C . ALA A 1 167 ? 18.203 -36.531 -6.387 1 89.62 167 ALA A C 1
ATOM 1307 O O . ALA A 1 167 ? 18.469 -35.875 -7.387 1 89.62 167 ALA A O 1
ATOM 1308 N N . LYS A 1 168 ? 19.172 -37.25 -5.777 1 93.44 168 LYS A N 1
ATOM 1309 C CA . LYS A 1 168 ? 20.578 -37.219 -6.18 1 93.44 168 LYS A CA 1
ATOM 1310 C C . LYS A 1 168 ? 20.766 -37.875 -7.551 1 93.44 168 LYS A C 1
ATOM 1312 O O . LYS A 1 168 ? 21.797 -37.688 -8.195 1 93.44 168 LYS A O 1
ATOM 1317 N N . ASP A 1 169 ? 19.734 -38.625 -8.016 1 94.25 169 ASP A N 1
ATOM 1318 C CA . ASP A 1 169 ? 19.828 -39.312 -9.297 1 94.25 169 ASP A CA 1
ATOM 1319 C C . ASP A 1 169 ? 19.25 -38.469 -10.43 1 94.25 169 ASP A C 1
ATOM 1321 O O . ASP A 1 169 ? 19.172 -38.938 -11.57 1 94.25 169 ASP A O 1
ATOM 1325 N N . GLY A 1 170 ? 18.875 -37.281 -10.141 1 94.94 170 GLY A N 1
ATOM 1326 C CA . GLY A 1 170 ? 18.188 -36.438 -11.102 1 94.94 170 GLY A CA 1
ATOM 1327 C C . GLY A 1 170 ? 19.031 -36.125 -12.32 1 94.94 170 GLY A C 1
ATOM 1328 O O . GLY A 1 170 ? 18.531 -36.125 -13.453 1 94.94 170 GLY A O 1
ATOM 1329 N N . LEU A 1 171 ? 20.266 -35.844 -12.164 1 96.69 171 LEU A N 1
ATOM 1330 C CA . LEU A 1 171 ? 21.125 -35.406 -13.25 1 96.69 171 LEU A CA 1
ATOM 1331 C C . LEU A 1 171 ? 21.422 -36.531 -14.219 1 96.69 171 LEU A C 1
ATOM 1333 O O . LEU A 1 171 ? 21.875 -36.312 -15.344 1 96.69 171 LEU A O 1
ATOM 1337 N N . SER A 1 172 ? 21.203 -37.75 -13.75 1 95.44 172 SER A N 1
ATOM 1338 C CA . SER A 1 172 ? 21.516 -38.906 -14.594 1 95.44 172 SER A CA 1
ATOM 1339 C C . SER A 1 172 ? 20.25 -39.5 -15.18 1 95.44 172 SER A C 1
ATOM 1341 O O . SER A 1 172 ? 20.312 -40.469 -15.945 1 95.44 172 SER A O 1
ATOM 1343 N N . LEU A 1 173 ? 19.109 -39 -14.836 1 95.75 173 LEU A N 1
ATOM 1344 C CA . LEU A 1 173 ? 17.859 -39.531 -15.352 1 95.75 173 LEU A CA 1
ATOM 1345 C C . LEU A 1 173 ? 17.75 -39.312 -16.859 1 95.75 173 LEU A C 1
ATOM 1347 O O . LEU A 1 173 ? 17.984 -38.188 -17.328 1 95.75 173 LEU A O 1
ATOM 1351 N N . ASP A 1 174 ? 17.391 -40.375 -17.562 1 95.12 174 ASP A N 1
ATOM 1352 C CA . ASP A 1 174 ? 17.109 -40.25 -19 1 95.12 174 ASP A CA 1
ATOM 1353 C C . ASP A 1 174 ? 15.656 -39.844 -19.234 1 95.12 174 ASP A C 1
ATOM 1355 O O . ASP A 1 174 ? 14.773 -40.719 -19.344 1 95.12 174 ASP A O 1
ATOM 1359 N N . LYS A 1 175 ? 15.453 -38.594 -19.5 1 95.62 175 LYS A N 1
ATOM 1360 C CA . LYS A 1 175 ? 14.109 -38.031 -19.625 1 95.62 175 LYS A CA 1
ATOM 1361 C C . LYS A 1 175 ? 13.422 -38.531 -20.891 1 95.62 175 LYS A C 1
ATOM 1363 O O . LYS A 1 175 ? 12.203 -38.438 -21.031 1 95.62 175 LYS A O 1
ATOM 1368 N N . THR A 1 176 ? 14.18 -39.031 -21.812 1 94.94 176 THR A N 1
ATOM 1369 C CA . THR A 1 176 ? 13.609 -39.5 -23.078 1 94.94 176 THR A CA 1
ATOM 1370 C C . THR A 1 176 ? 12.82 -40.812 -22.859 1 94.94 176 THR A C 1
ATOM 1372 O O . THR A 1 176 ? 12.047 -41.219 -23.734 1 94.94 176 THR A O 1
ATOM 1375 N N . LYS A 1 177 ? 12.961 -41.438 -21.719 1 94.44 177 LYS A N 1
ATOM 1376 C CA . LYS A 1 177 ? 12.273 -42.688 -21.422 1 94.44 177 LYS A CA 1
ATOM 1377 C C . LYS A 1 177 ? 10.867 -42.406 -20.891 1 94.44 177 LYS A C 1
ATOM 1379 O O . LYS A 1 177 ? 10.031 -43.312 -20.844 1 94.44 177 LYS A O 1
ATOM 1384 N N . ALA A 1 178 ? 10.625 -41.188 -20.453 1 94.06 178 ALA A N 1
ATOM 1385 C CA . ALA A 1 178 ? 9.281 -40.812 -20 1 94.06 178 ALA A CA 1
ATOM 1386 C C . ALA A 1 178 ? 8.359 -40.562 -21.188 1 94.06 178 ALA A C 1
ATOM 1388 O O . ALA A 1 178 ? 8.812 -40.438 -22.328 1 94.06 178 ALA A O 1
ATOM 1389 N N . PRO A 1 179 ? 7.059 -40.531 -20.906 1 93.06 179 PRO A N 1
ATOM 1390 C CA . PRO A 1 179 ? 6.133 -40.281 -22.016 1 93.06 179 PRO A CA 1
ATOM 1391 C C . PRO A 1 179 ? 6.418 -38.969 -22.734 1 93.06 179 PRO A C 1
ATOM 1393 O O . PRO A 1 179 ? 6.75 -37.969 -22.094 1 93.06 179 PRO A O 1
ATOM 1396 N N . ASP A 1 180 ? 6.215 -39 -24.031 1 92.94 180 ASP A N 1
ATOM 1397 C CA . ASP A 1 180 ? 6.484 -37.844 -24.859 1 92.94 180 ASP A CA 1
ATOM 1398 C C . ASP A 1 180 ? 5.648 -36.656 -24.422 1 92.94 180 ASP A C 1
ATOM 1400 O O . ASP A 1 180 ? 4.434 -36.75 -24.234 1 92.94 180 ASP A O 1
ATOM 1404 N N . GLY A 1 181 ? 6.34 -35.531 -24.234 1 92.19 181 GLY A N 1
ATOM 1405 C CA . GLY A 1 181 ? 5.648 -34.281 -23.953 1 92.19 181 GLY A CA 1
ATOM 1406 C C . GLY A 1 181 ? 5.266 -34.125 -22.5 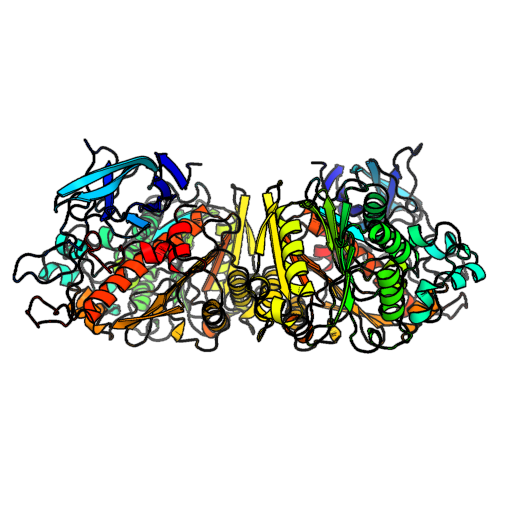1 92.19 181 GLY A C 1
ATOM 1407 O O . GLY A 1 181 ? 4.684 -33.094 -22.109 1 92.19 181 GLY A O 1
ATOM 1408 N N . VAL A 1 182 ? 5.621 -35.062 -21.625 1 92.44 182 VAL A N 1
ATOM 1409 C CA . VAL A 1 182 ? 5.117 -35.062 -20.266 1 92.44 182 VAL A CA 1
ATOM 1410 C C . VAL A 1 182 ? 5.723 -33.906 -19.469 1 92.44 182 VAL A C 1
ATOM 1412 O O . VAL A 1 182 ? 5.039 -33.281 -18.656 1 92.44 182 VAL A O 1
ATOM 1415 N N . TYR A 1 183 ? 6.93 -33.594 -19.703 1 94.25 183 TYR A N 1
ATOM 1416 C CA . TYR A 1 183 ? 7.586 -32.531 -18.922 1 94.25 183 TYR A CA 1
ATOM 1417 C C . TYR A 1 183 ? 7.062 -31.156 -19.328 1 94.25 183 TYR A C 1
ATOM 1419 O O . TYR A 1 183 ? 6.938 -30.266 -18.484 1 94.25 183 TYR A O 1
ATOM 1427 N N . GLN A 1 184 ? 6.719 -30.938 -20.562 1 91.44 184 GLN A N 1
ATOM 1428 C CA . GLN A 1 184 ? 6.074 -29.703 -21 1 91.44 184 GLN A CA 1
ATOM 1429 C C . GLN A 1 184 ? 4.684 -29.562 -20.391 1 91.44 184 GLN A C 1
ATOM 1431 O O . GLN A 1 184 ? 4.281 -28.469 -20 1 91.44 184 GLN A O 1
ATOM 1436 N N . TRP A 1 185 ? 4.027 -30.672 -20.375 1 90.06 185 TRP A N 1
ATOM 1437 C CA . TRP A 1 185 ? 2.686 -30.672 -19.812 1 90.06 185 TRP A CA 1
ATOM 1438 C C . TRP A 1 185 ? 2.725 -30.328 -18.328 1 90.06 185 TRP A C 1
ATOM 1440 O O . TRP A 1 185 ? 1.982 -29.469 -17.859 1 90.06 185 TRP A O 1
ATOM 1450 N N . LEU A 1 186 ? 3.619 -30.984 -17.641 1 90.75 186 LEU A N 1
ATOM 1451 C CA . LEU A 1 186 ? 3.697 -30.844 -16.188 1 90.75 186 LEU A CA 1
ATOM 1452 C C . LEU A 1 186 ? 4.305 -29.5 -15.812 1 90.75 186 LEU A C 1
ATOM 1454 O O . LEU A 1 186 ? 3.889 -28.875 -14.828 1 90.75 186 LEU A O 1
ATOM 1458 N N . GLY A 1 187 ? 5.258 -29.047 -16.531 1 93.38 187 GLY A N 1
ATOM 1459 C CA . GLY A 1 187 ? 5.977 -27.812 -16.219 1 93.38 187 GLY A CA 1
ATOM 1460 C C . GLY A 1 187 ? 5.18 -26.562 -16.516 1 93.38 187 GLY A C 1
ATOM 1461 O O . GLY A 1 187 ? 5.461 -25.5 -15.977 1 93.38 187 GLY A O 1
ATOM 1462 N N . GLY A 1 188 ? 4.199 -26.703 -17.422 1 91.69 188 GLY A N 1
ATOM 1463 C CA . GLY A 1 188 ? 3.367 -25.578 -17.797 1 91.69 188 GLY A CA 1
ATOM 1464 C C . GLY A 1 188 ? 4.164 -24.406 -18.344 1 91.69 188 GLY A C 1
ATOM 1465 O O . GLY A 1 188 ? 5.172 -24.594 -19.016 1 91.69 188 GLY A O 1
ATOM 1466 N N . LYS A 1 189 ? 3.658 -23.203 -18.125 1 93.75 189 LYS A N 1
ATOM 1467 C CA . LYS A 1 189 ? 4.273 -22 -18.656 1 93.75 189 LYS A CA 1
ATOM 1468 C C . LYS A 1 189 ? 5.594 -21.688 -17.953 1 93.75 189 LYS A C 1
ATOM 1470 O O . LYS A 1 189 ? 6.461 -21.016 -18.516 1 93.75 189 LYS A O 1
ATOM 1475 N N . SER A 1 190 ? 5.773 -22.172 -16.719 1 95.94 190 SER A N 1
ATOM 1476 C CA . SER A 1 190 ? 7.027 -21.953 -16.016 1 95.94 190 SER A CA 1
ATOM 1477 C C . SER A 1 190 ? 8.203 -22.547 -16.781 1 95.94 190 SER A C 1
ATOM 1479 O O . SER A 1 190 ? 9.234 -21.891 -16.953 1 95.94 190 SER A O 1
ATOM 1481 N N . THR A 1 191 ? 8.062 -23.797 -17.234 1 95.44 191 THR A N 1
ATOM 1482 C CA . THR A 1 191 ? 9.164 -24.438 -17.953 1 95.44 191 THR A CA 1
ATOM 1483 C C . THR A 1 191 ? 9.398 -23.766 -19.297 1 95.44 191 THR A C 1
ATOM 1485 O O . THR A 1 191 ? 10.531 -23.688 -19.781 1 95.44 191 THR A O 1
ATOM 1488 N N . GLU A 1 192 ? 8.344 -23.281 -19.875 1 94.44 192 GLU A N 1
ATOM 1489 C CA . GLU A 1 192 ? 8.508 -22.531 -21.109 1 94.44 192 GLU A CA 1
ATOM 1490 C C . GLU A 1 192 ? 9.352 -21.281 -20.891 1 94.44 192 GLU A C 1
ATOM 1492 O O . GLU A 1 192 ? 10.219 -20.953 -21.703 1 94.44 192 GLU A O 1
ATOM 1497 N N . LEU A 1 193 ? 9.062 -20.578 -19.859 1 96.12 193 LEU A N 1
ATOM 1498 C CA . LEU A 1 193 ? 9.82 -19.375 -19.562 1 96.12 193 LEU A CA 1
ATOM 1499 C C . LEU A 1 193 ? 11.281 -19.703 -19.266 1 96.12 193 LEU A C 1
ATOM 1501 O O . LEU A 1 193 ? 12.188 -19.094 -19.828 1 96.12 193 LEU A O 1
ATOM 1505 N N . LEU A 1 194 ? 11.469 -20.672 -18.391 1 97.94 194 LEU A N 1
ATOM 1506 C CA . LEU A 1 194 ? 12.812 -21.047 -17.969 1 97.94 194 LEU A CA 1
ATOM 1507 C C . LEU A 1 194 ? 13.648 -21.531 -19.141 1 97.94 194 LEU A C 1
ATOM 1509 O O . LEU A 1 194 ? 14.727 -21 -19.406 1 97.94 194 LEU A O 1
ATOM 1513 N N . PHE A 1 195 ? 13.148 -22.469 -19.891 1 97.62 195 PHE A N 1
ATOM 1514 C CA . PHE A 1 195 ? 13.93 -23.078 -20.969 1 97.62 195 PHE A CA 1
ATOM 1515 C C . PHE A 1 195 ? 13.969 -22.172 -22.188 1 97.62 195 PHE A C 1
ATOM 1517 O O . PHE A 1 195 ? 14.867 -22.297 -23.031 1 97.62 195 PHE A O 1
ATOM 1524 N N . GLY A 1 196 ? 12.945 -21.281 -22.25 1 96 196 GLY A N 1
ATOM 1525 C CA . GLY A 1 196 ? 13.062 -20.25 -23.266 1 96 196 GLY A CA 1
ATOM 1526 C C . GLY A 1 196 ? 14.266 -19.344 -23.078 1 96 196 GLY A C 1
ATOM 1527 O O . GLY A 1 196 ? 15.031 -19.125 -24.016 1 96 196 GLY A O 1
ATOM 1528 N N . ILE A 1 197 ? 14.477 -18.906 -21.906 1 95.69 197 ILE A N 1
ATOM 1529 C CA . ILE A 1 197 ? 15.586 -18 -21.609 1 95.69 197 ILE A CA 1
ATOM 1530 C C . ILE A 1 197 ? 16.906 -18.766 -21.688 1 95.69 197 ILE A C 1
ATOM 1532 O O . ILE A 1 197 ? 17.922 -18.219 -22.125 1 95.69 197 ILE A O 1
ATOM 1536 N N . LEU A 1 198 ? 16.938 -20 -21.25 1 97.38 198 LEU A N 1
ATOM 1537 C CA . LEU A 1 198 ? 18.141 -20.812 -21.328 1 97.38 198 LEU A CA 1
ATOM 1538 C C . LEU A 1 198 ? 18.516 -21.094 -22.781 1 97.38 198 LEU A C 1
ATOM 1540 O O . LEU A 1 198 ? 19.688 -21.078 -23.141 1 97.38 198 LEU A O 1
ATOM 1544 N N . ALA A 1 199 ? 17.469 -21.344 -23.547 1 96.12 199 ALA A N 1
ATOM 1545 C CA . ALA A 1 199 ? 17.719 -21.562 -24.984 1 96.12 199 ALA A CA 1
ATOM 1546 C C . ALA A 1 199 ? 18.312 -20.312 -25.625 1 96.12 199 ALA A C 1
ATOM 1548 O O . ALA A 1 199 ? 19.25 -20.406 -26.422 1 96.12 199 ALA A O 1
ATOM 1549 N N . GLU A 1 200 ? 17.781 -19.266 -25.266 1 93.25 200 GLU A N 1
ATOM 1550 C CA . GLU A 1 200 ? 18.328 -18 -25.766 1 93.25 200 GLU A CA 1
ATOM 1551 C C . GLU A 1 200 ? 19.781 -17.844 -25.359 1 93.25 200 GLU A C 1
ATOM 1553 O O . GLU A 1 200 ? 20.625 -17.453 -26.172 1 93.25 200 GLU A O 1
ATOM 1558 N N . ALA A 1 201 ? 20.062 -18.125 -24.172 1 95.5 201 ALA A N 1
ATOM 1559 C CA . ALA A 1 201 ? 21.406 -17.953 -23.641 1 95.5 201 ALA A CA 1
ATOM 1560 C C . ALA A 1 201 ? 22.391 -18.906 -24.312 1 95.5 201 ALA A C 1
ATOM 1562 O O . ALA A 1 201 ? 23.562 -18.562 -24.516 1 95.5 201 ALA A O 1
ATOM 1563 N N . THR A 1 202 ? 21.953 -20.125 -24.672 1 96.81 202 THR A N 1
ATOM 1564 C CA . THR A 1 202 ? 22.828 -21.109 -25.281 1 96.81 202 THR A CA 1
ATOM 1565 C C . THR A 1 202 ? 23.078 -20.781 -26.75 1 96.81 202 THR A C 1
ATOM 1567 O O . THR A 1 202 ? 24.125 -21.125 -27.297 1 96.81 202 THR A O 1
ATOM 1570 N N . GLN A 1 203 ? 22.203 -20.047 -27.344 1 96 203 GLN A N 1
ATOM 1571 C CA . GLN A 1 203 ? 22.297 -19.781 -28.781 1 96 203 GLN A CA 1
ATOM 1572 C C . GLN A 1 203 ? 23.016 -18.469 -29.047 1 96 203 GLN A C 1
ATOM 1574 O O . GLN A 1 203 ? 23.516 -18.25 -30.156 1 96 203 GLN A O 1
ATOM 1579 N N . ASP A 1 204 ? 23.047 -17.609 -28.109 1 95.44 204 ASP A N 1
ATOM 1580 C CA . ASP A 1 204 ? 23.641 -16.281 -28.297 1 95.44 204 ASP A CA 1
ATOM 1581 C C . ASP A 1 204 ? 24.953 -16.172 -27.531 1 95.44 204 ASP A C 1
ATOM 1583 O O . ASP A 1 204 ? 24.969 -16 -26.312 1 95.44 204 ASP A O 1
ATOM 1587 N N . ALA A 1 205 ? 25.984 -16.062 -28.25 1 92.62 205 ALA A N 1
ATOM 1588 C CA . ALA A 1 205 ? 27.328 -16.078 -27.672 1 92.62 205 ALA A CA 1
ATOM 1589 C C . ALA A 1 205 ? 27.594 -14.797 -26.859 1 92.62 205 ALA A C 1
ATOM 1591 O O . ALA A 1 205 ? 28.516 -14.75 -26.047 1 92.62 205 ALA A O 1
ATOM 1592 N N . ALA A 1 206 ? 26.812 -13.852 -27.078 1 94.31 206 ALA A N 1
ATOM 1593 C CA . ALA A 1 206 ? 27 -12.586 -26.375 1 94.31 206 ALA A CA 1
ATOM 1594 C C . ALA A 1 206 ? 26.344 -12.625 -25 1 94.31 206 ALA A C 1
ATOM 1596 O O . ALA A 1 206 ? 26.5 -11.703 -24.203 1 94.31 206 ALA A O 1
ATOM 1597 N N . THR A 1 207 ? 25.703 -13.734 -24.703 1 96.19 207 THR A N 1
ATOM 1598 C CA . THR A 1 207 ? 24.922 -13.812 -23.453 1 96.19 207 THR A CA 1
ATOM 1599 C C . THR A 1 207 ? 25.734 -14.5 -22.359 1 96.19 207 THR A C 1
ATOM 1601 O O . THR A 1 207 ? 26.469 -15.461 -22.625 1 96.19 207 THR A O 1
ATOM 1604 N N . THR A 1 208 ? 25.703 -13.953 -21.172 1 97.31 208 THR A N 1
ATOM 1605 C CA . THR A 1 208 ? 26.234 -14.578 -19.969 1 97.31 208 THR A CA 1
ATOM 1606 C C . THR A 1 208 ? 25.125 -14.766 -18.938 1 97.31 208 THR A C 1
ATOM 1608 O O . THR A 1 208 ? 24.078 -14.125 -19.016 1 97.31 208 THR A O 1
ATOM 1611 N N . LEU A 1 209 ? 25.328 -15.68 -18.016 1 98.5 209 LEU A N 1
ATOM 1612 C CA . LEU A 1 209 ? 24.312 -15.992 -17.016 1 98.5 209 LEU A CA 1
ATOM 1613 C C . LEU A 1 209 ? 24.859 -15.836 -15.602 1 98.5 209 LEU A C 1
ATOM 1615 O O . LEU A 1 209 ? 26.016 -16.203 -15.336 1 98.5 209 LEU A O 1
ATOM 1619 N N . ASP A 1 210 ? 24.109 -15.18 -14.719 1 98.69 210 ASP A N 1
ATOM 1620 C CA . ASP A 1 210 ? 24.234 -15.258 -13.266 1 98.69 210 ASP A CA 1
ATOM 1621 C C . ASP A 1 210 ? 23.078 -16.047 -12.648 1 98.69 210 ASP A C 1
ATOM 1623 O O . ASP A 1 210 ? 21.922 -15.766 -12.914 1 98.69 210 ASP A O 1
ATOM 1627 N N . VAL A 1 211 ? 23.422 -17.109 -11.836 1 98.81 211 VAL A N 1
ATOM 1628 C CA . VAL A 1 211 ? 22.375 -18.016 -11.383 1 98.81 211 VAL A CA 1
ATOM 1629 C C . VAL A 1 211 ? 22.5 -18.219 -9.875 1 98.81 211 VAL A C 1
ATOM 1631 O O . VAL A 1 211 ? 23.594 -18.359 -9.344 1 98.81 211 VAL A O 1
ATOM 1634 N N . LEU A 1 212 ? 21.422 -18.109 -9.141 1 98.75 212 LEU A N 1
ATOM 1635 C CA . LEU A 1 212 ? 21.266 -18.625 -7.785 1 98.75 212 LEU A CA 1
ATOM 1636 C C . LEU A 1 212 ? 20.344 -19.828 -7.762 1 98.75 212 LEU A C 1
ATOM 1638 O O . LEU A 1 212 ? 19.188 -19.734 -8.18 1 98.75 212 LEU A O 1
ATOM 1642 N N . ALA A 1 213 ? 20.828 -20.953 -7.301 1 98.69 213 ALA A N 1
ATOM 1643 C CA . ALA A 1 213 ? 20.047 -22.188 -7.301 1 98.69 213 ALA A CA 1
ATOM 1644 C C . ALA A 1 213 ? 20.016 -22.812 -5.91 1 98.69 213 ALA A C 1
ATOM 1646 O O . ALA A 1 213 ? 21.062 -23.047 -5.301 1 98.69 213 ALA A O 1
ATOM 1647 N N . TYR A 1 214 ? 18.844 -23.094 -5.406 1 98.12 214 TYR A N 1
ATOM 1648 C CA . TYR A 1 214 ? 18.688 -23.906 -4.207 1 98.12 214 TYR A CA 1
ATOM 1649 C C . TYR A 1 214 ? 18.734 -25.391 -4.547 1 98.12 214 TYR A C 1
ATOM 1651 O O . TYR A 1 214 ? 19.812 -26.016 -4.492 1 98.12 214 TYR A O 1
ATOM 1659 N N . ASP A 1 215 ? 17.609 -25.859 -5.121 1 97.56 215 ASP A N 1
ATOM 1660 C CA . ASP A 1 215 ? 17.672 -27.188 -5.719 1 97.56 215 ASP A CA 1
ATOM 1661 C C . ASP A 1 215 ? 18.172 -27.125 -7.156 1 97.56 215 ASP A C 1
ATOM 1663 O O . ASP A 1 215 ? 17.828 -26.219 -7.906 1 97.56 215 ASP A O 1
ATOM 1667 N N . LEU A 1 216 ? 19.031 -28.031 -7.508 1 98.25 216 LEU A N 1
ATOM 1668 C CA . LEU A 1 216 ? 19.547 -28.109 -8.875 1 98.25 216 LEU A CA 1
ATOM 1669 C C . LEU A 1 216 ? 19.75 -29.562 -9.297 1 98.25 216 LEU A C 1
ATOM 1671 O O . LEU A 1 216 ? 20.859 -30.078 -9.203 1 98.25 216 LEU A O 1
ATOM 1675 N N . ASN A 1 217 ? 18.688 -30.172 -9.781 1 97.31 217 ASN A N 1
ATOM 1676 C CA . ASN A 1 217 ? 18.844 -31.562 -10.164 1 97.31 217 ASN A CA 1
ATOM 1677 C C . ASN A 1 217 ? 18.109 -31.875 -11.461 1 97.31 217 ASN A C 1
ATOM 1679 O O . ASN A 1 217 ? 17.766 -33.031 -11.719 1 97.31 217 ASN A O 1
ATOM 1683 N N . GLU A 1 218 ? 17.797 -30.875 -12.188 1 97.69 218 GLU A N 1
ATOM 1684 C CA . GLU A 1 218 ? 17.219 -31.047 -13.516 1 97.69 218 GLU A CA 1
ATOM 1685 C C . GLU A 1 218 ? 18.297 -31.109 -14.594 1 97.69 218 GLU A C 1
ATOM 1687 O O . GLU A 1 218 ? 19 -30.125 -14.828 1 97.69 218 GLU A O 1
ATOM 1692 N N . PRO A 1 219 ? 18.406 -32.219 -15.305 1 97.69 219 PRO A N 1
ATOM 1693 C CA . PRO A 1 219 ? 19.578 -32.438 -16.172 1 97.69 219 PRO A CA 1
ATOM 1694 C C . PRO A 1 219 ? 19.594 -31.531 -17.391 1 97.69 219 PRO A C 1
ATOM 1696 O O . PRO A 1 219 ? 20.672 -31.109 -17.828 1 97.69 219 PRO A O 1
ATOM 1699 N N . ASP A 1 220 ? 18.453 -31.25 -18 1 97.56 220 ASP A N 1
ATOM 1700 C CA . ASP A 1 220 ? 18.406 -30.391 -19.188 1 97.56 220 ASP A CA 1
ATOM 1701 C C . ASP A 1 220 ? 18.875 -28.969 -18.844 1 97.56 220 ASP A C 1
ATOM 1703 O O . ASP A 1 220 ? 19.547 -28.328 -19.656 1 97.56 220 ASP A O 1
ATOM 1707 N N . MET A 1 221 ? 18.469 -28.5 -17.703 1 98.06 221 MET A N 1
ATOM 1708 C CA . MET A 1 221 ? 18.922 -27.188 -17.281 1 98.06 221 MET A CA 1
ATOM 1709 C C . MET A 1 221 ? 20.438 -27.172 -17.094 1 98.06 221 MET A C 1
ATOM 1711 O O . MET A 1 221 ? 21.125 -26.266 -17.594 1 98.06 221 MET A O 1
ATOM 1715 N N . VAL A 1 222 ? 20.953 -28.141 -16.359 1 98.5 222 VAL A N 1
ATOM 1716 C CA . VAL A 1 222 ? 22.391 -28.203 -16.109 1 98.5 222 VAL A CA 1
ATOM 1717 C C . VAL A 1 222 ? 23.156 -28.297 -17.422 1 98.5 222 VAL A C 1
ATOM 1719 O O . VAL A 1 222 ? 24.203 -27.672 -17.578 1 98.5 222 VAL A O 1
ATOM 1722 N N . ALA A 1 223 ? 22.609 -29.062 -18.375 1 98 223 ALA A N 1
ATOM 1723 C CA . ALA A 1 223 ? 23.234 -29.156 -19.688 1 98 223 ALA A CA 1
ATOM 1724 C C . ALA A 1 223 ? 23.297 -27.797 -20.375 1 98 223 ALA A C 1
ATOM 1726 O O . ALA A 1 223 ? 24.297 -27.453 -21 1 98 223 ALA A O 1
ATOM 1727 N N . CYS A 1 224 ? 22.219 -27.047 -20.312 1 98.19 224 CYS A N 1
ATOM 1728 C CA . CYS A 1 224 ? 22.203 -25.703 -20.875 1 98.19 224 CYS A CA 1
ATOM 1729 C C . CYS A 1 224 ? 23.234 -24.812 -20.203 1 98.19 224 CYS A C 1
ATOM 1731 O O . CYS A 1 224 ? 23.969 -24.078 -20.875 1 98.19 224 CYS A O 1
ATOM 1733 N N . LEU A 1 225 ? 23.297 -24.891 -18.891 1 98.69 225 LEU A N 1
ATOM 1734 C CA . LEU A 1 225 ? 24.266 -24.109 -18.141 1 98.69 225 LEU A CA 1
ATOM 1735 C C . LEU A 1 225 ? 25.688 -24.484 -18.531 1 98.69 225 LEU A C 1
ATOM 1737 O O . LEU A 1 225 ? 26.547 -23.609 -18.672 1 98.69 225 LEU A O 1
ATOM 1741 N N . GLU A 1 226 ? 25.953 -25.812 -18.75 1 98.44 226 GLU A N 1
ATOM 1742 C CA . GLU A 1 226 ? 27.266 -26.266 -19.203 1 98.44 226 GLU A CA 1
ATOM 1743 C C . GLU A 1 226 ? 27.641 -25.656 -20.547 1 98.44 226 GLU A C 1
ATOM 1745 O O . GLU A 1 226 ? 28.781 -25.25 -20.766 1 98.44 226 GLU A O 1
ATOM 1750 N N . THR A 1 227 ? 26.672 -25.625 -21.359 1 98.19 227 THR A N 1
ATOM 1751 C CA . THR A 1 227 ? 26.891 -25.062 -22.688 1 98.19 227 THR A CA 1
ATOM 1752 C C . THR A 1 227 ? 27.328 -23.609 -22.609 1 98.19 227 THR A C 1
ATOM 1754 O O . THR A 1 227 ? 28.25 -23.188 -23.297 1 98.19 227 THR A O 1
ATOM 1757 N N . VAL A 1 228 ? 26.672 -22.828 -21.797 1 98.06 228 VAL A N 1
ATOM 1758 C CA . VAL A 1 228 ? 27.016 -21.422 -21.594 1 98.06 228 VAL A CA 1
ATOM 1759 C C . VAL A 1 228 ? 28.391 -21.297 -20.953 1 98.06 228 VAL A C 1
ATOM 1761 O O . VAL A 1 228 ? 29.203 -20.469 -21.375 1 98.06 228 VAL A O 1
ATOM 1764 N N . ALA A 1 229 ? 28.703 -22.156 -20 1 98.12 229 ALA A N 1
ATOM 1765 C CA . ALA A 1 229 ? 29.953 -22.125 -19.25 1 98.12 229 ALA A CA 1
ATOM 1766 C C . ALA A 1 229 ? 31.141 -22.406 -20.172 1 98.12 229 ALA A C 1
ATOM 1768 O O . ALA A 1 229 ? 32.219 -21.844 -19.984 1 98.12 229 ALA A O 1
ATOM 1769 N N . ARG A 1 230 ? 31.016 -23.234 -21.125 1 97.5 230 ARG A N 1
ATOM 1770 C CA . ARG A 1 230 ? 32.094 -23.672 -22 1 97.5 230 ARG A CA 1
ATOM 1771 C C . ARG A 1 230 ? 32.594 -22.531 -22.891 1 97.5 230 ARG A C 1
ATOM 1773 O O . ARG A 1 230 ? 33.656 -22.625 -23.484 1 97.5 230 ARG A O 1
ATOM 1780 N N . ARG A 1 231 ? 31.844 -21.484 -22.891 1 96.81 231 ARG A N 1
ATOM 1781 C CA . ARG A 1 231 ? 32.25 -20.328 -23.703 1 96.81 231 ARG A CA 1
ATOM 1782 C C . ARG A 1 231 ? 33.25 -19.469 -22.953 1 96.81 231 ARG A C 1
ATOM 1784 O O . ARG A 1 231 ? 33.719 -18.453 -23.484 1 96.81 231 ARG A O 1
ATOM 1791 N N . ALA A 1 232 ? 33.469 -19.844 -21.766 1 93.5 232 ALA A N 1
ATOM 1792 C CA . ALA A 1 232 ? 34.438 -19.094 -20.969 1 93.5 232 ALA A CA 1
ATOM 1793 C C . ALA A 1 232 ? 35.75 -18.922 -21.734 1 93.5 232 ALA A C 1
ATOM 1795 O O . ALA A 1 232 ? 36.219 -19.859 -22.391 1 93.5 232 ALA A O 1
ATOM 1796 N N . ALA A 1 233 ? 36.281 -17.719 -21.719 1 89.44 233 ALA A N 1
ATOM 1797 C CA . ALA A 1 233 ? 37.531 -17.406 -22.391 1 89.44 233 ALA A CA 1
ATOM 1798 C C . ALA A 1 233 ? 38.312 -16.312 -21.656 1 89.44 233 ALA A C 1
ATOM 1800 O O . ALA A 1 233 ? 37.688 -15.43 -21.047 1 89.44 233 ALA A O 1
ATOM 1801 N N . GLY A 1 234 ? 39.625 -16.391 -21.734 1 89.44 234 GLY A N 1
ATOM 1802 C CA . GLY A 1 234 ? 40.5 -15.367 -21.156 1 89.44 234 GLY A CA 1
ATOM 1803 C C . GLY A 1 234 ? 40.312 -15.188 -19.672 1 89.44 234 GLY A C 1
ATOM 1804 O O . GLY A 1 234 ? 40.406 -14.07 -19.156 1 89.44 234 GLY A O 1
ATOM 1805 N N . GLY A 1 235 ? 39.812 -16.219 -19.031 1 88.06 235 GLY A N 1
ATOM 1806 C CA . GLY A 1 235 ? 39.656 -16.156 -17.594 1 88.06 235 GLY A CA 1
ATOM 1807 C C . GLY A 1 235 ? 38.344 -15.547 -17.156 1 88.06 235 GLY A C 1
ATOM 1808 O O . GLY A 1 235 ? 38.125 -15.312 -15.969 1 88.06 235 GLY A O 1
ATOM 1809 N N . VAL A 1 236 ? 37.5 -15.242 -18.125 1 92.19 236 VAL A N 1
ATOM 1810 C CA . VAL A 1 236 ? 36.219 -14.648 -17.781 1 92.19 236 VAL A CA 1
ATOM 1811 C C . VAL A 1 236 ? 35.125 -15.703 -17.906 1 92.19 236 VAL A C 1
ATOM 1813 O O . VAL A 1 236 ? 34.906 -16.281 -18.969 1 92.19 236 VAL A O 1
ATOM 1816 N N . ALA A 1 237 ? 34.5 -15.891 -16.812 1 96.31 237 ALA A N 1
ATOM 1817 C CA . ALA A 1 237 ? 33.406 -16.859 -16.797 1 96.31 237 ALA A CA 1
ATOM 1818 C C . ALA A 1 237 ? 32.156 -16.297 -17.469 1 96.31 237 ALA A C 1
ATOM 1820 O O . ALA A 1 237 ? 31.844 -15.125 -17.297 1 96.31 237 ALA A O 1
ATOM 1821 N N . THR A 1 238 ? 31.531 -17.094 -18.281 1 97.69 238 THR A N 1
ATOM 1822 C CA . THR A 1 238 ? 30.281 -16.703 -18.938 1 97.69 238 THR A CA 1
ATOM 1823 C C . THR A 1 238 ? 29.078 -17.188 -18.125 1 97.69 238 THR A C 1
ATOM 1825 O O . THR A 1 238 ? 27.953 -16.766 -18.375 1 97.69 238 THR A O 1
ATOM 1828 N N . LEU A 1 239 ? 29.344 -18.062 -17.234 1 98.5 239 LEU A N 1
ATOM 1829 C CA . LEU A 1 239 ? 28.359 -18.5 -16.234 1 98.5 239 LEU A CA 1
ATOM 1830 C C . LEU A 1 239 ? 28.922 -18.328 -14.82 1 98.5 239 LEU A C 1
ATOM 1832 O O . LEU A 1 239 ? 29.984 -18.875 -14.5 1 98.5 239 LEU A O 1
ATOM 1836 N N . ARG A 1 240 ? 28.312 -17.578 -14.008 1 98.69 240 ARG A N 1
ATOM 1837 C CA . ARG A 1 240 ? 28.547 -17.516 -12.57 1 98.69 240 ARG A CA 1
ATOM 1838 C C . ARG A 1 240 ? 27.344 -18.031 -11.789 1 98.69 240 ARG A C 1
ATOM 1840 O O . ARG A 1 240 ? 26.203 -17.672 -12.094 1 98.69 240 ARG A O 1
ATOM 1847 N N . ILE A 1 241 ? 27.625 -18.938 -10.828 1 98.75 241 ILE A N 1
ATOM 1848 C CA . ILE A 1 241 ? 26.484 -19.578 -10.18 1 98.75 241 ILE A CA 1
ATOM 1849 C C . ILE A 1 241 ? 26.797 -19.797 -8.703 1 98.75 241 ILE A C 1
ATOM 1851 O O . ILE A 1 241 ? 27.922 -20.125 -8.336 1 98.75 241 ILE A O 1
ATOM 1855 N N . VAL A 1 242 ? 25.797 -19.453 -7.863 1 98.75 242 VAL A N 1
ATOM 1856 C CA . VAL A 1 242 ? 25.797 -19.812 -6.449 1 98.75 242 VAL A CA 1
ATOM 1857 C C . VAL A 1 242 ? 24.828 -20.953 -6.199 1 98.75 242 VAL A C 1
ATOM 1859 O O . VAL A 1 242 ? 23.625 -20.844 -6.508 1 98.75 242 VAL A O 1
ATOM 1862 N N . ILE A 1 243 ? 25.312 -22.078 -5.648 1 98.62 243 ILE A N 1
ATOM 1863 C CA . ILE A 1 243 ? 24.5 -23.25 -5.387 1 98.62 243 ILE A CA 1
ATOM 1864 C C . ILE A 1 243 ? 24.453 -23.531 -3.887 1 98.62 243 ILE A C 1
ATOM 1866 O O . ILE A 1 243 ? 25.5 -23.562 -3.227 1 98.62 243 ILE A O 1
ATOM 1870 N N . ASP A 1 244 ? 23.297 -23.75 -3.342 1 98.62 244 ASP A N 1
ATOM 1871 C CA . ASP A 1 244 ? 23.109 -24.031 -1.923 1 98.62 244 ASP A CA 1
ATOM 1872 C C . ASP A 1 244 ? 23.906 -25.266 -1.501 1 98.62 244 ASP A C 1
ATOM 1874 O O . ASP A 1 244 ? 23.984 -26.25 -2.252 1 98.62 244 ASP A O 1
ATOM 1878 N N . ASP A 1 245 ? 24.5 -25.266 -0.322 1 98 245 ASP A N 1
ATOM 1879 C CA . ASP A 1 245 ? 25.188 -26.438 0.217 1 98 245 ASP A CA 1
ATOM 1880 C C . ASP A 1 245 ? 24.703 -26.75 1.633 1 98 245 ASP A C 1
ATOM 1882 O O . ASP A 1 245 ? 25.438 -27.359 2.422 1 98 245 ASP A O 1
ATOM 1886 N N . SER A 1 246 ? 23.516 -26.234 1.953 1 96 246 SER A N 1
ATOM 1887 C CA . SER A 1 246 ? 22.969 -26.516 3.273 1 96 246 SER A CA 1
ATOM 1888 C C . SER A 1 246 ? 22.5 -27.969 3.377 1 96 246 SER A C 1
ATOM 1890 O O . SER A 1 246 ? 22.125 -28.578 2.377 1 96 246 SER A O 1
ATOM 1892 N N . ASP A 1 247 ? 22.656 -28.562 4.52 1 94.19 247 ASP A N 1
ATOM 1893 C CA . ASP A 1 247 ? 22.125 -29.875 4.875 1 94.19 247 ASP A CA 1
ATOM 1894 C C . ASP A 1 247 ? 22.453 -30.906 3.799 1 94.19 247 ASP A C 1
ATOM 1896 O O . ASP A 1 247 ? 23.609 -31.078 3.422 1 94.19 247 ASP A O 1
ATOM 1900 N N . ASP A 1 248 ? 21.391 -31.5 3.17 1 92.62 248 ASP A N 1
ATOM 1901 C CA . ASP A 1 248 ? 21.578 -32.562 2.199 1 92.62 248 ASP A CA 1
ATOM 1902 C C . ASP A 1 248 ? 22.25 -32.062 0.932 1 92.62 248 ASP A C 1
ATOM 1904 O O . ASP A 1 248 ? 22.891 -32.812 0.207 1 92.62 248 ASP A O 1
ATOM 1908 N N . HIS A 1 249 ? 22.172 -30.797 0.717 1 96.12 249 HIS A N 1
ATOM 1909 C CA . HIS A 1 249 ? 22.781 -30.219 -0.473 1 96.12 249 HIS A CA 1
ATOM 1910 C C . HIS A 1 249 ? 24.297 -30.234 -0.384 1 96.12 249 HIS A C 1
ATOM 1912 O O . HIS A 1 249 ? 24.984 -30.141 -1.403 1 96.12 249 HIS A O 1
ATOM 1918 N N . GLY A 1 250 ? 24.812 -30.406 0.851 1 96 250 GLY A N 1
ATOM 1919 C CA . GLY A 1 250 ? 26.25 -30.375 1.062 1 96 250 GLY A CA 1
ATOM 1920 C C . GLY A 1 250 ? 26.891 -31.75 0.959 1 96 250 GLY A C 1
ATOM 1921 O O . GLY A 1 250 ? 28.125 -31.859 0.933 1 96 250 GLY A O 1
ATOM 1922 N N . LYS A 1 251 ? 26.125 -32.75 0.831 1 96.62 251 LYS A N 1
ATOM 1923 C CA . LYS A 1 251 ? 26.656 -34.125 0.765 1 96.62 251 LYS A CA 1
ATOM 1924 C C . LYS A 1 251 ? 27.422 -34.375 -0.536 1 96.62 251 LYS A C 1
ATOM 1926 O O . LYS A 1 251 ? 27.094 -33.75 -1.565 1 96.62 251 LYS A O 1
ATOM 1931 N N . ALA A 1 252 ? 28.281 -35.25 -0.51 1 96 252 ALA A N 1
ATOM 1932 C CA . ALA A 1 252 ? 29.188 -35.531 -1.628 1 96 252 ALA A CA 1
ATOM 1933 C C . ALA A 1 252 ? 28.422 -36.094 -2.828 1 96 252 ALA A C 1
ATOM 1935 O O . ALA A 1 252 ? 28.797 -35.844 -3.977 1 96 252 ALA A O 1
ATOM 1936 N N . ASP A 1 253 ? 27.359 -36.75 -2.574 1 95.88 253 ASP A N 1
ATOM 1937 C CA . ASP A 1 253 ? 26.656 -37.406 -3.67 1 95.88 253 ASP A CA 1
ATOM 1938 C C . ASP A 1 253 ? 25.359 -36.656 -4.008 1 95.88 253 ASP A C 1
ATOM 1940 O O . ASP A 1 253 ? 24.531 -37.156 -4.766 1 95.88 253 ASP A O 1
ATOM 1944 N N . SER A 1 254 ? 25.172 -35.469 -3.412 1 97.12 254 SER A N 1
ATOM 1945 C CA . SER A 1 254 ? 23.969 -34.719 -3.721 1 97.12 254 SER A CA 1
ATOM 1946 C C . SER A 1 254 ? 23.969 -34.25 -5.172 1 97.12 254 SER A C 1
ATOM 1948 O O . SER A 1 254 ? 25.031 -34.125 -5.785 1 97.12 254 SER A O 1
ATOM 1950 N N . ALA A 1 255 ? 22.797 -34.031 -5.742 1 97.56 255 ALA A N 1
ATOM 1951 C CA . ALA A 1 255 ? 22.688 -33.531 -7.102 1 97.56 255 ALA A CA 1
ATOM 1952 C C . ALA A 1 255 ? 23.359 -32.156 -7.211 1 97.56 255 ALA A C 1
ATOM 1954 O O . ALA A 1 255 ? 23.938 -31.812 -8.242 1 97.56 255 ALA A O 1
ATOM 1955 N N . GLU A 1 256 ? 23.234 -31.328 -6.18 1 98.06 256 GLU A N 1
ATOM 1956 C CA . GLU A 1 256 ? 23.828 -30 -6.148 1 98.06 256 GLU A CA 1
ATOM 1957 C C . GLU A 1 256 ? 25.359 -30.078 -6.207 1 98.06 256 GLU A C 1
ATOM 1959 O O . GLU A 1 256 ? 25.984 -29.312 -6.934 1 98.06 256 GLU A O 1
ATOM 1964 N N . THR A 1 257 ? 25.938 -31.016 -5.445 1 98.25 257 THR A N 1
ATOM 1965 C CA . THR A 1 257 ? 27.375 -31.219 -5.5 1 98.25 257 THR A CA 1
ATOM 1966 C C . THR A 1 257 ? 27.797 -31.734 -6.875 1 98.25 257 THR A C 1
ATOM 1968 O O . THR A 1 257 ? 28.797 -31.281 -7.43 1 98.25 257 THR A O 1
ATOM 1971 N N . GLN A 1 258 ? 27.047 -32.656 -7.418 1 98.19 258 GLN A N 1
ATOM 1972 C CA . GLN A 1 258 ? 27.328 -33.188 -8.75 1 98.19 258 GLN A CA 1
ATOM 1973 C C . GLN A 1 258 ? 27.25 -32.094 -9.805 1 98.19 258 GLN A C 1
ATOM 1975 O O . GLN A 1 258 ? 28.109 -31.984 -10.672 1 98.19 258 GLN A O 1
ATOM 1980 N N . ALA A 1 259 ? 26.219 -31.297 -9.75 1 98.56 259 ALA A N 1
ATOM 1981 C CA . ALA A 1 259 ? 26.047 -30.188 -10.688 1 98.56 259 ALA A CA 1
ATOM 1982 C C . ALA A 1 259 ? 27.219 -29.219 -10.586 1 98.56 259 ALA A C 1
ATOM 1984 O O . ALA A 1 259 ? 27.734 -28.75 -11.602 1 98.56 259 ALA A O 1
ATOM 1985 N N . ALA A 1 260 ? 27.578 -28.859 -9.359 1 98.56 260 ALA A N 1
ATOM 1986 C CA . ALA A 1 260 ? 28.719 -27.969 -9.148 1 98.56 260 ALA A CA 1
ATOM 1987 C C . ALA A 1 260 ? 29.969 -28.5 -9.836 1 98.56 260 ALA A C 1
ATOM 1989 O O . ALA A 1 260 ? 30.703 -27.734 -10.477 1 98.56 260 ALA A O 1
ATOM 1990 N N . GLY A 1 261 ? 30.266 -29.797 -9.625 1 98.31 261 GLY A N 1
ATOM 1991 C CA . GLY A 1 261 ? 31.422 -30.406 -10.266 1 98.31 261 GLY A CA 1
ATOM 1992 C C . GLY A 1 261 ? 31.375 -30.328 -11.781 1 98.31 261 GLY A C 1
ATOM 1993 O O . GLY A 1 261 ? 32.375 -29.984 -12.422 1 98.31 261 GLY A O 1
ATOM 1994 N N . ARG A 1 262 ? 30.25 -30.641 -12.344 1 98.12 262 ARG A N 1
ATOM 1995 C CA . ARG A 1 262 ? 30.062 -30.594 -13.789 1 98.12 262 ARG A CA 1
ATOM 1996 C C . ARG A 1 262 ? 30.266 -29.188 -14.32 1 98.12 262 ARG A C 1
ATOM 1998 O O . ARG A 1 262 ? 30.922 -28.984 -15.344 1 98.12 262 ARG A O 1
ATOM 2005 N N . LEU A 1 263 ? 29.703 -28.234 -13.664 1 98.69 263 LEU A N 1
ATOM 2006 C CA . LEU A 1 263 ? 29.75 -26.844 -14.117 1 98.69 263 LEU A CA 1
ATOM 2007 C C . LEU A 1 263 ? 31.156 -26.281 -13.992 1 98.69 263 LEU A C 1
ATOM 2009 O O . LEU A 1 263 ? 31.625 -25.531 -14.859 1 98.69 263 LEU A O 1
ATOM 2013 N N . ARG A 1 264 ? 31.891 -26.672 -12.898 1 98.12 264 ARG A N 1
ATOM 2014 C CA . ARG A 1 264 ? 33.281 -26.266 -12.773 1 98.12 264 ARG A CA 1
ATOM 2015 C C . ARG A 1 264 ? 34.125 -26.781 -13.938 1 98.12 264 ARG A C 1
ATOM 2017 O O . ARG A 1 264 ? 34.906 -26.047 -14.508 1 98.12 264 ARG A O 1
ATOM 2024 N N . THR A 1 265 ? 33.906 -28.031 -14.18 1 97.88 265 THR A N 1
ATOM 2025 C CA . THR A 1 265 ? 34.625 -28.672 -15.266 1 97.88 265 THR A CA 1
ATOM 2026 C C . THR A 1 265 ? 34.344 -27.984 -16.594 1 97.88 265 THR A C 1
ATOM 2028 O O . THR A 1 265 ? 35.25 -27.875 -17.438 1 97.88 265 THR A O 1
ATOM 2031 N N . ALA A 1 266 ? 33.188 -27.438 -16.766 1 98 266 ALA A N 1
ATOM 2032 C CA . ALA A 1 266 ? 32.781 -26.781 -18 1 98 266 ALA A CA 1
ATOM 2033 C C . ALA A 1 266 ? 33.312 -25.344 -18.062 1 98 266 ALA A C 1
ATOM 2035 O O . ALA A 1 266 ? 33.219 -24.688 -19.109 1 98 266 ALA A O 1
ATOM 2036 N N . GLY A 1 267 ? 33.812 -24.797 -16.922 1 97.88 267 GLY A N 1
ATOM 2037 C CA . GLY A 1 267 ? 34.438 -23.484 -16.969 1 97.88 267 GLY A CA 1
ATOM 2038 C C . GLY A 1 267 ? 33.656 -22.422 -16.203 1 97.88 267 GLY A C 1
ATOM 2039 O O . GLY A 1 267 ? 34 -21.25 -16.234 1 97.88 267 GLY A O 1
ATOM 2040 N N . ALA A 1 268 ? 32.625 -22.797 -15.5 1 98.5 268 ALA A N 1
ATOM 2041 C CA . ALA A 1 268 ? 31.812 -21.844 -14.75 1 98.5 268 ALA A CA 1
ATOM 2042 C C . ALA A 1 268 ? 32.531 -21.375 -13.492 1 98.5 268 ALA A C 1
ATOM 2044 O O . ALA A 1 268 ? 33.406 -22.078 -12.961 1 98.5 268 ALA A O 1
ATOM 2045 N N . GLU A 1 269 ? 32.25 -20.156 -13.047 1 98.38 269 GLU A N 1
ATOM 2046 C CA . GLU A 1 269 ? 32.562 -19.75 -11.68 1 98.38 269 GLU A CA 1
ATOM 2047 C C . GLU A 1 269 ? 31.484 -20.234 -10.703 1 98.38 269 GLU A C 1
ATOM 2049 O O . GLU A 1 269 ? 30.344 -19.766 -10.734 1 98.38 269 GLU A O 1
ATOM 2054 N N . VAL A 1 270 ? 31.891 -21.219 -9.883 1 98.38 270 VAL A N 1
ATOM 2055 C CA . VAL A 1 270 ? 30.906 -21.859 -9.023 1 98.38 270 VAL A CA 1
ATOM 2056 C C . VAL A 1 270 ? 31.188 -21.547 -7.562 1 98.38 270 VAL A C 1
ATOM 2058 O O . VAL A 1 270 ? 32.312 -21.719 -7.098 1 98.38 270 VAL A O 1
ATOM 2061 N N . HIS A 1 271 ? 30.219 -21.031 -6.883 1 98.19 271 HIS A N 1
ATOM 2062 C CA . HIS A 1 271 ? 30.25 -20.844 -5.438 1 98.19 271 HIS A CA 1
ATOM 2063 C C . HIS A 1 271 ? 29.266 -21.766 -4.73 1 98.19 271 HIS A C 1
ATOM 2065 O O . HIS A 1 271 ? 28.125 -21.906 -5.18 1 98.19 271 HIS A O 1
ATOM 2071 N N . ARG A 1 272 ? 29.719 -22.438 -3.658 1 97.88 272 ARG A N 1
ATOM 2072 C CA . ARG A 1 272 ? 28.875 -23.297 -2.834 1 97.88 272 ARG A CA 1
ATOM 2073 C C . ARG A 1 272 ? 28.781 -22.766 -1.408 1 97.88 272 ARG A C 1
ATOM 2075 O O . ARG A 1 272 ? 29.766 -22.781 -0.665 1 97.88 272 ARG A O 1
ATOM 2082 N N . HIS A 1 273 ? 27.625 -22.219 -1.075 1 96.44 273 HIS A N 1
ATOM 2083 C CA . HIS A 1 273 ? 27.406 -21.797 0.306 1 96.44 273 HIS A CA 1
ATOM 2084 C C . HIS A 1 273 ? 25.922 -21.641 0.611 1 96.44 273 HIS A C 1
ATOM 2086 O O . HIS A 1 273 ? 25.078 -21.906 -0.25 1 96.44 273 HIS A O 1
ATOM 2092 N N . HIS A 1 274 ? 25.641 -21.344 1.806 1 96.69 274 HIS A N 1
ATOM 2093 C CA . HIS A 1 274 ? 24.312 -20.984 2.293 1 96.69 274 HIS A CA 1
ATOM 2094 C C . HIS A 1 274 ? 24.375 -19.844 3.295 1 96.69 274 HIS A C 1
ATOM 2096 O O . HIS A 1 274 ? 25.469 -19.453 3.727 1 96.69 274 HIS A O 1
ATOM 2102 N N . PHE A 1 275 ? 23.328 -19.281 3.516 1 95.31 275 PHE A N 1
ATOM 2103 C CA . PHE A 1 275 ? 23.25 -18.266 4.562 1 95.31 275 PHE A CA 1
ATOM 2104 C C . PHE A 1 275 ? 23.094 -18.906 5.93 1 95.31 275 PHE A C 1
ATOM 2106 O O . PHE A 1 275 ? 23.469 -20.062 6.129 1 95.31 275 PHE A O 1
ATOM 2113 N N . ASP A 1 276 ? 22.672 -18.172 6.977 1 92.12 276 ASP A N 1
ATOM 2114 C CA . ASP A 1 276 ? 22.469 -18.812 8.266 1 92.12 276 ASP A CA 1
ATOM 2115 C C . ASP A 1 276 ? 21.516 -20 8.148 1 92.12 276 ASP A C 1
ATOM 2117 O O . ASP A 1 276 ? 21.609 -20.969 8.914 1 92.12 276 ASP A O 1
ATOM 2121 N N . GLY A 1 277 ? 20.656 -19.906 7.188 1 93.62 277 GLY A N 1
ATOM 2122 C CA . GLY A 1 277 ? 19.781 -21 6.809 1 93.62 277 GLY A CA 1
ATOM 2123 C C . GLY A 1 277 ? 20.094 -21.562 5.434 1 93.62 277 GLY A C 1
ATOM 2124 O O . GLY A 1 277 ? 21.016 -22.359 5.277 1 93.62 277 GLY A O 1
ATOM 2125 N N . LEU A 1 278 ? 19.312 -21.109 4.469 1 96.25 278 LEU A N 1
ATOM 2126 C CA . LEU A 1 278 ? 19.406 -21.641 3.113 1 96.25 278 LEU A CA 1
ATOM 2127 C C . LEU A 1 278 ? 19.797 -20.547 2.123 1 96.25 278 LEU A C 1
ATOM 2129 O O . LEU A 1 278 ? 19.547 -19.359 2.369 1 96.25 278 LEU A O 1
ATOM 2133 N N . GLN A 1 279 ? 20.531 -20.906 1.129 1 97.56 279 GLN A N 1
ATOM 2134 C CA . GLN A 1 279 ? 20.438 -20.156 -0.114 1 97.56 279 GLN A CA 1
ATOM 2135 C C . GLN A 1 279 ? 19.203 -20.562 -0.912 1 97.56 279 GLN A C 1
ATOM 2137 O O . GLN A 1 279 ? 19.25 -21.484 -1.727 1 97.56 279 GLN A O 1
ATOM 2142 N N . HIS A 1 280 ? 18.109 -19.859 -0.687 1 97.19 280 HIS A N 1
ATOM 2143 C CA . HIS A 1 280 ? 16.797 -20.344 -1.084 1 97.19 280 HIS A CA 1
ATOM 2144 C C . HIS A 1 280 ? 16.312 -19.641 -2.35 1 97.19 280 HIS A C 1
ATOM 2146 O O . HIS A 1 280 ? 15.195 -19.891 -2.811 1 97.19 280 HIS A O 1
ATOM 2152 N N . ASN A 1 281 ? 17.141 -18.797 -2.906 1 97.88 281 ASN A N 1
ATOM 2153 C CA . ASN A 1 281 ? 16.781 -18.094 -4.129 1 97.88 281 ASN A CA 1
ATOM 2154 C C . ASN A 1 281 ? 16.797 -19.016 -5.344 1 97.88 281 ASN A C 1
ATOM 2156 O O . ASN A 1 281 ? 17.641 -19.906 -5.43 1 97.88 281 ASN A O 1
ATOM 2160 N N . LYS A 1 282 ? 15.938 -18.812 -6.188 1 98.19 282 LYS A N 1
ATOM 2161 C CA . LYS A 1 282 ? 15.859 -19.391 -7.527 1 98.19 282 LYS A CA 1
ATOM 2162 C C . LYS A 1 282 ? 15.859 -18.297 -8.594 1 98.19 282 LYS A C 1
ATOM 2164 O O . LYS A 1 282 ? 14.805 -17.766 -8.938 1 98.19 282 LYS A O 1
ATOM 2169 N N . VAL A 1 283 ? 17.031 -17.984 -9.031 1 98.69 283 VAL A N 1
ATOM 2170 C CA . VAL A 1 283 ? 17.156 -16.781 -9.852 1 98.69 283 VAL A CA 1
ATOM 2171 C C . VAL A 1 283 ? 18.062 -17.078 -11.047 1 98.69 283 VAL A C 1
ATOM 2173 O O . VAL A 1 283 ? 19.094 -17.75 -10.906 1 98.69 283 VAL A O 1
ATOM 2176 N N . VAL A 1 284 ? 17.703 -16.719 -12.234 1 98.81 284 VAL A N 1
ATOM 2177 C CA . VAL A 1 284 ? 18.516 -16.719 -13.445 1 98.81 284 VAL A CA 1
ATOM 2178 C C . VAL A 1 284 ? 18.531 -15.328 -14.07 1 98.81 284 VAL A C 1
ATOM 2180 O O . VAL A 1 284 ? 17.5 -14.82 -14.492 1 98.81 284 VAL A O 1
ATOM 2183 N N . ILE A 1 285 ? 19.672 -14.703 -14.117 1 98.5 285 ILE A N 1
ATOM 2184 C CA . ILE A 1 285 ? 19.828 -13.391 -14.727 1 98.5 285 ILE A CA 1
ATOM 2185 C C . ILE A 1 285 ? 20.547 -13.531 -16.062 1 98.5 285 ILE A C 1
ATOM 2187 O O . ILE A 1 285 ? 21.641 -14.094 -16.141 1 98.5 285 ILE A O 1
ATOM 2191 N N . VAL A 1 286 ? 19.984 -13.016 -17.094 1 98 286 VAL A N 1
ATOM 2192 C CA . VAL A 1 286 ? 20.562 -13.023 -18.422 1 98 286 VAL A CA 1
ATOM 2193 C C . VAL A 1 286 ? 21.188 -11.664 -18.719 1 98 286 VAL A C 1
ATOM 2195 O O . VAL A 1 286 ? 20.531 -10.633 -18.625 1 98 286 VAL A O 1
ATOM 2198 N N . LYS A 1 287 ? 22.391 -11.68 -19.016 1 97 287 LYS A N 1
ATOM 2199 C CA . LYS A 1 287 ? 23.109 -10.477 -19.438 1 97 287 LYS A CA 1
ATOM 2200 C C . LYS A 1 287 ? 23.531 -10.562 -20.891 1 97 287 LYS A C 1
ATOM 2202 O O . LYS A 1 287 ? 23.922 -11.633 -21.375 1 97 287 LYS A O 1
ATOM 2207 N N . ARG A 1 288 ? 23.406 -9.547 -21.578 1 95.56 288 ARG A N 1
ATOM 2208 C CA . ARG A 1 288 ? 23.891 -9.422 -22.938 1 95.56 288 ARG A CA 1
ATOM 2209 C C . ARG A 1 288 ? 24.922 -8.297 -23.047 1 95.56 288 ARG A C 1
ATOM 2211 O O . ARG A 1 288 ? 24.656 -7.164 -22.656 1 95.56 288 ARG A O 1
ATOM 2218 N N . ASN A 1 289 ? 26.078 -8.609 -23.547 1 94.81 289 ASN A N 1
ATOM 2219 C CA . ASN A 1 289 ? 27.172 -7.648 -23.656 1 94.81 289 ASN A CA 1
ATOM 2220 C C . ASN A 1 289 ? 27.422 -6.938 -22.328 1 94.81 289 ASN A C 1
ATOM 2222 O O . ASN A 1 289 ? 27.562 -5.715 -22.281 1 94.81 289 ASN A O 1
ATOM 2226 N N . GLY A 1 290 ? 27.203 -7.703 -21.312 1 92.31 290 GLY A N 1
ATOM 2227 C CA . GLY A 1 290 ? 27.531 -7.215 -19.984 1 92.31 290 GLY A CA 1
ATOM 2228 C C . GLY A 1 290 ? 26.391 -6.488 -19.312 1 92.31 290 GLY A C 1
ATOM 2229 O O . GLY A 1 290 ? 26.484 -6.105 -18.141 1 92.31 290 GLY A O 1
ATOM 2230 N N . VAL A 1 291 ? 25.281 -6.379 -20.016 1 95.06 291 VAL A N 1
ATOM 2231 C CA . VAL A 1 291 ? 24.141 -5.652 -19.469 1 95.06 291 VAL A CA 1
ATOM 2232 C C . VAL A 1 291 ? 23.031 -6.637 -19.094 1 95.06 291 VAL A C 1
ATOM 2234 O O . VAL A 1 291 ? 22.594 -7.434 -19.922 1 95.06 291 VAL A O 1
ATOM 2237 N N . ALA A 1 292 ? 22.609 -6.57 -17.781 1 95.81 292 ALA A N 1
ATOM 2238 C CA . ALA A 1 292 ? 21.516 -7.426 -17.344 1 95.81 292 ALA A CA 1
ATOM 2239 C C . ALA A 1 292 ? 20.203 -7.039 -18.047 1 95.81 292 ALA A C 1
ATOM 2241 O O . ALA A 1 292 ? 19.812 -5.871 -18.031 1 95.81 292 ALA A O 1
ATOM 2242 N N . GLU A 1 293 ? 19.547 -8.008 -18.609 1 95.75 293 GLU A N 1
ATOM 2243 C CA . GLU A 1 293 ? 18.375 -7.695 -19.438 1 95.75 293 GLU A CA 1
ATOM 2244 C C . GLU A 1 293 ? 17.109 -8.328 -18.875 1 95.75 293 GLU A C 1
ATOM 2246 O O . GLU A 1 293 ? 16.031 -7.742 -18.953 1 95.75 293 GLU A O 1
ATOM 2251 N N . ARG A 1 294 ? 17.234 -9.516 -18.375 1 96.81 294 ARG A N 1
ATOM 2252 C CA . ARG A 1 294 ? 16.078 -10.25 -17.875 1 96.81 294 ARG A CA 1
ATOM 2253 C C . ARG A 1 294 ? 16.438 -11.07 -16.641 1 96.81 294 ARG A C 1
ATOM 2255 O O . ARG A 1 294 ? 17.609 -11.422 -16.438 1 96.81 294 ARG A O 1
ATOM 2262 N N . VAL A 1 295 ? 15.461 -11.328 -15.867 1 98.19 295 VAL A N 1
ATOM 2263 C CA . VAL A 1 295 ? 15.703 -12.148 -14.695 1 98.19 295 VAL A CA 1
ATOM 2264 C C . VAL A 1 295 ? 14.5 -13.047 -14.43 1 98.19 295 VAL A C 1
ATOM 2266 O O . VAL A 1 295 ? 13.352 -12.609 -14.539 1 98.19 295 VAL A O 1
ATOM 2269 N N . ILE A 1 296 ? 14.766 -14.328 -14.219 1 98.5 296 ILE A N 1
ATOM 2270 C CA . ILE A 1 296 ? 13.797 -15.281 -13.695 1 98.5 296 ILE A CA 1
ATOM 2271 C C . ILE A 1 296 ? 13.906 -15.344 -12.172 1 98.5 296 ILE A C 1
ATOM 2273 O O . ILE A 1 296 ? 15.008 -15.359 -11.625 1 98.5 296 ILE A O 1
ATOM 2277 N N . CYS A 1 297 ? 12.797 -15.297 -11.5 1 98.56 297 CYS A N 1
ATOM 2278 C CA . CYS A 1 297 ? 12.719 -15.484 -10.055 1 98.56 297 CYS A CA 1
ATOM 2279 C C . CYS A 1 297 ? 11.391 -16.125 -9.664 1 98.56 297 CYS A C 1
ATOM 2281 O O . CYS A 1 297 ? 10.625 -16.578 -10.523 1 98.56 297 CYS A O 1
ATOM 2283 N N . GLY A 1 298 ? 11.164 -16.297 -8.352 1 98 298 GLY A N 1
ATOM 2284 C CA . GLY A 1 298 ? 9.93 -16.891 -7.879 1 98 298 GLY A CA 1
ATOM 2285 C C . GLY A 1 298 ? 10.156 -18.078 -6.957 1 98 298 GLY A C 1
ATOM 2286 O O . GLY A 1 298 ? 11.156 -18.125 -6.242 1 98 298 GLY A O 1
ATOM 2287 N N . SER A 1 299 ? 9.172 -19 -6.961 1 96.94 299 SER A N 1
ATOM 2288 C CA . SER A 1 299 ? 9.18 -20.078 -5.969 1 96.94 299 SER A CA 1
ATOM 2289 C C . SER A 1 299 ? 9.68 -21.375 -6.57 1 96.94 299 SER A C 1
ATOM 2291 O O . SER A 1 299 ? 9.875 -22.359 -5.852 1 96.94 299 SER A O 1
ATOM 2293 N N . THR A 1 300 ? 9.961 -21.453 -7.812 1 97.44 300 THR A N 1
ATOM 2294 C CA . THR A 1 300 ? 10.195 -22.719 -8.508 1 97.44 300 THR A CA 1
ATOM 2295 C C . THR A 1 300 ? 11.648 -23.156 -8.352 1 97.44 300 THR A C 1
ATOM 2297 O O . THR A 1 300 ? 12.555 -22.547 -8.906 1 97.44 300 THR A O 1
ATOM 2300 N N . ASN A 1 301 ? 11.812 -24.25 -7.664 1 96.62 301 ASN A N 1
ATOM 2301 C CA . ASN A 1 301 ? 13.141 -24.859 -7.621 1 96.62 301 ASN A CA 1
ATOM 2302 C C . ASN A 1 301 ? 13.531 -25.453 -8.977 1 96.62 301 ASN A C 1
ATOM 2304 O O . ASN A 1 301 ? 12.672 -25.906 -9.727 1 96.62 301 ASN A O 1
ATOM 2308 N N . PHE A 1 302 ? 14.82 -25.438 -9.234 1 98.12 302 PHE A N 1
ATOM 2309 C CA . PHE A 1 302 ? 15.32 -26 -10.484 1 98.12 302 PHE A CA 1
ATOM 2310 C C . PHE A 1 302 ? 15.562 -27.5 -10.344 1 98.12 302 PHE A C 1
ATOM 2312 O O . PHE A 1 302 ? 16.672 -27.969 -10.555 1 98.12 302 PHE A O 1
ATOM 2319 N N . SER A 1 303 ? 14.484 -28.203 -10.031 1 96.44 303 SER A N 1
ATOM 2320 C CA . SER A 1 303 ? 14.508 -29.641 -9.75 1 96.44 303 SER A CA 1
ATOM 2321 C C . SER A 1 303 ? 13.32 -30.344 -10.391 1 96.44 303 SER A C 1
ATOM 2323 O O . SER A 1 303 ? 12.375 -29.703 -10.844 1 96.44 303 SER A O 1
ATOM 2325 N N . PHE A 1 304 ? 13.414 -31.656 -10.422 1 93.94 304 PHE A N 1
ATOM 2326 C CA . PHE A 1 304 ? 12.312 -32.438 -10.969 1 93.94 304 PHE A CA 1
ATOM 2327 C C . PHE A 1 304 ? 11.016 -32.156 -10.227 1 93.94 304 PHE A C 1
ATOM 2329 O O . PHE A 1 304 ? 9.992 -31.844 -10.852 1 93.94 304 PHE A O 1
ATOM 2336 N N . ARG A 1 305 ? 11.031 -32.156 -9 1 90 305 ARG A N 1
ATOM 2337 C CA . ARG A 1 305 ? 9.805 -31.922 -8.242 1 90 305 ARG A CA 1
ATOM 2338 C C . ARG A 1 305 ? 9.359 -30.469 -8.344 1 90 305 ARG A C 1
ATOM 2340 O O . ARG A 1 305 ? 8.164 -30.188 -8.391 1 90 305 ARG A O 1
ATOM 2347 N N . GLY A 1 306 ? 10.32 -29.562 -8.32 1 93.56 306 GLY A N 1
ATOM 2348 C CA . GLY A 1 306 ? 9.992 -28.156 -8.438 1 93.56 306 GLY A CA 1
ATOM 2349 C C . GLY A 1 306 ? 9.328 -27.797 -9.758 1 93.56 306 GLY A C 1
ATOM 2350 O O . GLY A 1 306 ? 8.391 -27 -9.797 1 93.56 306 GLY A O 1
ATOM 2351 N N . LEU A 1 307 ? 9.719 -28.422 -10.812 1 95.31 307 LEU A N 1
ATOM 2352 C CA . LEU A 1 307 ? 9.258 -28.047 -12.148 1 95.31 307 LEU A CA 1
ATOM 2353 C C . LEU A 1 307 ? 8.086 -28.906 -12.578 1 95.31 307 LEU A C 1
ATOM 2355 O O . LEU A 1 307 ? 7.258 -28.484 -13.391 1 95.31 307 LEU A O 1
ATOM 2359 N N . TYR A 1 308 ? 7.977 -30.188 -11.953 1 91.88 308 TYR A N 1
ATOM 2360 C CA . TYR A 1 308 ? 7.074 -31.109 -12.641 1 91.88 308 TYR A CA 1
ATOM 2361 C C . TYR A 1 308 ? 6.062 -31.703 -11.672 1 91.88 308 TYR A C 1
ATOM 2363 O O . TYR A 1 308 ? 5.133 -32.406 -12.086 1 91.88 308 TYR A O 1
ATOM 2371 N N . ILE A 1 309 ? 6.219 -31.406 -10.398 1 87 309 ILE A N 1
ATOM 2372 C CA . ILE A 1 309 ? 5.32 -32 -9.414 1 87 309 ILE A CA 1
ATOM 2373 C C . ILE A 1 309 ? 4.656 -30.922 -8.586 1 87 309 ILE A C 1
ATOM 2375 O O . ILE A 1 309 ? 3.434 -30.891 -8.438 1 87 309 ILE A O 1
ATOM 2379 N N . GLN A 1 310 ? 5.48 -30.031 -8.109 1 87.31 310 GLN A N 1
ATOM 2380 C CA . GLN A 1 310 ? 5.016 -29.016 -7.152 1 87.31 310 GLN A CA 1
ATOM 2381 C C . GLN A 1 310 ? 4.305 -27.875 -7.863 1 87.31 310 GLN A C 1
ATOM 2383 O O . GLN A 1 310 ? 4.609 -27.562 -9.016 1 87.31 310 GLN A O 1
ATOM 2388 N N . ALA A 1 311 ? 3.312 -27.359 -7.148 1 90.19 311 ALA A N 1
ATOM 2389 C CA . ALA A 1 311 ? 2.74 -26.094 -7.602 1 90.19 311 ALA A CA 1
ATOM 2390 C C . ALA A 1 311 ? 3.676 -24.922 -7.293 1 90.19 311 ALA A C 1
ATOM 2392 O O . ALA A 1 311 ? 3.998 -24.672 -6.129 1 90.19 311 ALA A O 1
ATOM 2393 N N . ASN A 1 312 ? 4.121 -24.266 -8.328 1 95.06 312 ASN A N 1
ATOM 2394 C CA . ASN A 1 312 ? 5.059 -23.156 -8.195 1 95.06 312 ASN A CA 1
ATOM 2395 C C . ASN A 1 312 ? 4.742 -22.031 -9.172 1 95.06 312 ASN A C 1
ATOM 2397 O O . ASN A 1 312 ? 3.941 -22.219 -10.094 1 95.06 312 ASN A O 1
ATOM 2401 N N . ASN A 1 313 ? 5.324 -20.922 -8.883 1 97.06 313 ASN A N 1
ATOM 2402 C CA . ASN A 1 313 ? 5.215 -19.766 -9.766 1 97.06 313 ASN A CA 1
ATOM 2403 C C . ASN A 1 313 ? 6.59 -19.25 -10.188 1 97.06 313 ASN A C 1
ATOM 2405 O O . ASN A 1 313 ? 7.566 -19.391 -9.453 1 97.06 313 ASN A O 1
ATOM 2409 N N . MET A 1 314 ? 6.637 -18.75 -11.375 1 98.06 314 MET A N 1
ATOM 2410 C CA . MET A 1 314 ? 7.844 -18.172 -11.961 1 98.06 314 MET A CA 1
ATOM 2411 C C . MET A 1 314 ? 7.551 -16.797 -12.57 1 98.06 314 MET A C 1
ATOM 2413 O O . MET A 1 314 ? 6.523 -16.625 -13.227 1 98.06 314 MET A O 1
ATOM 2417 N N . LEU A 1 315 ? 8.375 -15.844 -12.227 1 98.31 315 LEU A N 1
ATOM 2418 C CA . LEU A 1 315 ? 8.289 -14.516 -12.812 1 98.31 315 LEU A CA 1
ATOM 2419 C C . LEU A 1 315 ? 9.492 -14.242 -13.703 1 98.31 315 LEU A C 1
ATOM 2421 O O . LEU A 1 315 ? 10.633 -14.492 -13.305 1 98.31 315 LEU A O 1
ATOM 2425 N N . LEU A 1 316 ? 9.266 -13.75 -14.898 1 98.06 316 LEU A N 1
ATOM 2426 C CA . LEU A 1 316 ? 10.289 -13.242 -15.805 1 98.06 316 LEU A CA 1
ATOM 2427 C C . LEU A 1 316 ? 10.188 -11.734 -15.953 1 98.06 316 LEU A C 1
ATOM 2429 O O . LEU A 1 316 ? 9.297 -11.234 -16.641 1 98.06 316 LEU A O 1
ATOM 2433 N N . PHE A 1 317 ? 11.078 -11.016 -15.289 1 97.06 317 PHE A N 1
ATOM 2434 C CA . PHE A 1 317 ? 11.109 -9.562 -15.391 1 97.06 317 PHE A CA 1
ATOM 2435 C C . PHE A 1 317 ? 11.961 -9.117 -16.562 1 97.06 317 PHE A C 1
ATOM 2437 O O . PHE A 1 317 ? 13.023 -9.695 -16.828 1 97.06 317 PHE A O 1
ATOM 2444 N N . SER A 1 318 ? 11.531 -8.086 -17.266 1 94.19 318 SER A N 1
ATOM 2445 C CA . SER A 1 318 ? 12.312 -7.43 -18.312 1 94.19 318 SER A CA 1
ATOM 2446 C C . SER A 1 318 ? 12.531 -5.953 -17.984 1 94.19 318 SER A C 1
ATOM 2448 O O . SER A 1 318 ? 13.242 -5.254 -18.719 1 94.19 318 SER A O 1
ATOM 2450 N N . ALA A 1 319 ? 11.914 -5.484 -16.984 1 89.69 319 ALA A N 1
ATOM 2451 C CA . ALA A 1 319 ? 12.133 -4.102 -16.562 1 89.69 319 ALA A CA 1
ATOM 2452 C C . ALA A 1 319 ? 13.555 -3.9 -16.047 1 89.69 319 ALA A C 1
ATOM 2454 O O . ALA A 1 319 ? 13.969 -4.555 -15.086 1 89.69 319 ALA A O 1
ATOM 2455 N N . PRO A 1 320 ? 14.273 -2.963 -16.562 1 90.5 320 PRO A N 1
ATOM 2456 C CA . PRO A 1 320 ? 15.703 -2.842 -16.25 1 90.5 320 PRO A CA 1
ATOM 2457 C C . PRO A 1 320 ? 15.969 -2.621 -14.773 1 90.5 320 PRO A C 1
ATOM 2459 O O . PRO A 1 320 ? 16.922 -3.178 -14.219 1 90.5 320 PRO A O 1
ATOM 2462 N N . GLU A 1 321 ? 15.125 -1.854 -14.172 1 91 321 GLU A N 1
ATOM 2463 C CA . GLU A 1 321 ? 15.375 -1.542 -12.773 1 91 321 GLU A CA 1
ATOM 2464 C C . GLU A 1 321 ? 15.234 -2.783 -11.891 1 91 321 GLU A C 1
ATOM 2466 O O . GLU A 1 321 ? 16 -2.975 -10.953 1 91 321 GLU A O 1
ATOM 2471 N N . ALA A 1 322 ? 14.281 -3.598 -12.203 1 93.5 322 ALA A N 1
ATOM 2472 C CA . ALA A 1 322 ? 14.117 -4.84 -11.453 1 93.5 322 ALA A CA 1
ATOM 2473 C C . ALA A 1 322 ? 15.289 -5.781 -11.68 1 93.5 322 ALA A C 1
ATOM 2475 O O . ALA A 1 322 ? 15.836 -6.355 -10.734 1 93.5 322 ALA A O 1
ATOM 2476 N N . VAL A 1 323 ? 15.68 -5.871 -12.914 1 96 323 VAL A N 1
ATOM 2477 C CA . VAL A 1 323 ? 16.781 -6.758 -13.289 1 96 323 VAL A CA 1
ATOM 2478 C C . VAL A 1 323 ? 18.062 -6.305 -12.602 1 96 323 VAL A C 1
ATOM 2480 O O . VAL A 1 323 ? 18.828 -7.129 -12.094 1 96 323 VAL A O 1
ATOM 2483 N N . ASN A 1 324 ? 18.234 -5.047 -12.531 1 95.81 324 ASN A N 1
ATOM 2484 C CA . ASN A 1 324 ? 19.438 -4.496 -11.914 1 95.81 324 ASN A CA 1
ATOM 2485 C C . ASN A 1 324 ? 19.484 -4.793 -10.414 1 95.81 324 ASN A C 1
ATOM 2487 O O . ASN A 1 324 ? 20.547 -5.02 -9.852 1 95.81 324 ASN A O 1
ATOM 2491 N N . LEU A 1 325 ? 18.359 -4.727 -9.781 1 96.06 325 LEU A N 1
ATOM 2492 C CA . LEU A 1 325 ? 18.312 -5.051 -8.359 1 96.06 325 LEU A CA 1
ATOM 2493 C C . LEU A 1 325 ? 18.734 -6.492 -8.117 1 96.06 325 LEU A C 1
ATOM 2495 O O . LEU A 1 325 ? 19.484 -6.773 -7.184 1 96.06 325 LEU A O 1
ATOM 2499 N N . PHE A 1 326 ? 18.281 -7.379 -8.922 1 98.19 326 PHE A N 1
ATOM 2500 C CA . PHE A 1 326 ? 18.656 -8.781 -8.781 1 98.19 326 PHE A CA 1
ATOM 2501 C C . PHE A 1 326 ? 20.141 -8.969 -9.102 1 98.19 326 PHE A C 1
ATOM 2503 O O . PHE A 1 326 ? 20.812 -9.797 -8.492 1 98.19 326 PHE A O 1
ATOM 2510 N N . SER A 1 327 ? 20.594 -8.227 -10.078 1 97.69 327 SER A N 1
ATOM 2511 C CA . SER A 1 327 ? 22.016 -8.273 -10.398 1 97.69 327 SER A CA 1
ATOM 2512 C C . SER A 1 327 ? 22.875 -7.832 -9.211 1 97.69 327 SER A C 1
ATOM 2514 O O . SER A 1 327 ? 23.906 -8.43 -8.938 1 97.69 327 SER A O 1
ATOM 2516 N N . GLN A 1 328 ? 22.453 -6.809 -8.547 1 97 328 GLN A N 1
ATOM 2517 C CA . GLN A 1 328 ? 23.156 -6.348 -7.352 1 97 328 GLN A CA 1
ATOM 2518 C C . GLN A 1 328 ? 23.109 -7.406 -6.25 1 97 328 GLN A C 1
ATOM 2520 O O . GLN A 1 328 ? 24.125 -7.672 -5.605 1 97 328 GLN A O 1
ATOM 2525 N N . MET A 1 329 ? 21.969 -7.926 -6.074 1 97.75 329 MET A N 1
ATOM 2526 C CA . MET A 1 329 ? 21.812 -8.969 -5.059 1 97.75 329 MET A CA 1
ATOM 2527 C C . MET A 1 329 ? 22.719 -10.148 -5.348 1 97.75 329 MET A C 1
ATOM 2529 O O . MET A 1 329 ? 23.359 -10.68 -4.441 1 97.75 329 MET A O 1
ATOM 2533 N N . PHE A 1 330 ? 22.875 -10.555 -6.629 1 98.25 330 PHE A N 1
ATOM 2534 C CA . PHE A 1 330 ? 23.75 -11.648 -7.012 1 98.25 330 PHE A CA 1
ATOM 2535 C C . PHE A 1 330 ? 25.203 -11.312 -6.707 1 98.25 330 PHE A C 1
ATOM 2537 O O . PHE A 1 330 ? 25.938 -12.156 -6.191 1 98.25 330 PHE A O 1
ATOM 2544 N N . ALA A 1 331 ? 25.578 -10.117 -7.055 1 97.69 331 ALA A N 1
ATOM 2545 C CA . ALA A 1 331 ? 26.953 -9.711 -6.84 1 97.69 331 ALA A CA 1
ATOM 2546 C C . ALA A 1 331 ? 27.344 -9.828 -5.371 1 97.69 331 ALA A C 1
ATOM 2548 O O . ALA A 1 331 ? 28.469 -10.242 -5.047 1 97.69 331 ALA A O 1
ATOM 2549 N N . LEU A 1 332 ? 26.406 -9.516 -4.543 1 97.25 332 LEU A N 1
ATOM 2550 C CA . LEU A 1 332 ? 26.672 -9.609 -3.109 1 97.25 332 LEU A CA 1
ATOM 2551 C C . LEU A 1 332 ? 26.656 -11.062 -2.646 1 97.25 332 LEU A C 1
ATOM 2553 O O . LEU A 1 332 ? 27.531 -11.484 -1.881 1 97.25 332 LEU A O 1
ATOM 2557 N N . ALA A 1 333 ? 25.672 -11.812 -3.109 1 96.88 333 ALA A N 1
ATOM 2558 C CA . ALA A 1 333 ? 25.547 -13.219 -2.734 1 96.88 333 ALA A CA 1
ATOM 2559 C C . ALA A 1 333 ? 26.781 -14.008 -3.195 1 96.88 333 ALA A C 1
ATOM 2561 O O . ALA A 1 333 ? 27.219 -14.93 -2.51 1 96.88 333 ALA A O 1
ATOM 2562 N N . ARG A 1 334 ? 27.266 -13.641 -4.344 1 96.88 334 ARG A N 1
ATOM 2563 C CA . ARG A 1 334 ? 28.453 -14.273 -4.91 1 96.88 334 ARG A CA 1
ATOM 2564 C C . ARG A 1 334 ? 29.656 -14.109 -3.99 1 96.88 334 ARG A C 1
ATOM 2566 O O . ARG A 1 334 ? 30.484 -15.016 -3.867 1 96.88 334 ARG A O 1
ATOM 2573 N N . VAL A 1 335 ? 29.766 -12.992 -3.373 1 95.81 335 VAL A N 1
ATOM 2574 C CA . VAL A 1 335 ? 30.844 -12.734 -2.434 1 95.81 335 VAL A CA 1
ATOM 2575 C C . VAL A 1 335 ? 30.656 -13.578 -1.178 1 95.81 335 VAL A C 1
ATOM 2577 O O . VAL A 1 335 ? 31.625 -14.141 -0.649 1 95.81 335 VAL A O 1
ATOM 2580 N N . GLY A 1 336 ? 29.422 -13.625 -0.742 1 93.5 336 GLY A N 1
ATOM 2581 C CA . GLY A 1 336 ? 29.109 -14.477 0.401 1 93.5 336 GLY A CA 1
ATOM 2582 C C . GLY A 1 336 ? 27.938 -13.969 1.226 1 93.5 336 GLY A C 1
ATOM 2583 O O . GLY A 1 336 ? 27.484 -12.844 1.033 1 93.5 336 GLY A O 1
ATOM 2584 N N . PRO A 1 337 ? 27.5 -14.828 2.135 1 91.62 337 PRO A N 1
ATOM 2585 C CA . PRO A 1 337 ? 26.312 -14.484 2.93 1 91.62 337 PRO A CA 1
ATOM 2586 C C . PRO A 1 337 ? 26.5 -13.195 3.725 1 91.62 337 PRO A C 1
ATOM 2588 O O . PRO A 1 337 ? 25.578 -12.383 3.795 1 91.62 337 PRO A O 1
ATOM 2591 N N . LYS A 1 338 ? 27.656 -12.906 4.258 1 92.5 338 LYS A N 1
ATOM 2592 C CA . LYS A 1 338 ? 27.891 -11.742 5.109 1 92.5 338 LYS A CA 1
ATOM 2593 C C . LYS A 1 338 ? 27.844 -10.453 4.301 1 92.5 338 LYS A C 1
ATOM 2595 O O . LYS A 1 338 ? 27.422 -9.406 4.809 1 92.5 338 LYS A O 1
ATOM 2600 N N . ALA A 1 339 ? 28.266 -10.57 3.055 1 93.94 339 ALA A N 1
ATOM 2601 C CA . ALA A 1 339 ? 28.266 -9.383 2.197 1 93.94 339 ALA A CA 1
ATOM 2602 C C . ALA A 1 339 ? 26.844 -8.875 1.961 1 93.94 339 ALA A C 1
ATOM 2604 O O . ALA A 1 339 ? 26.594 -7.672 2.016 1 93.94 339 ALA A O 1
ATOM 2605 N N . LEU A 1 340 ? 25.906 -9.766 1.671 1 92.81 340 LEU A N 1
ATOM 2606 C CA . LEU A 1 340 ? 24.531 -9.367 1.457 1 92.81 340 LEU A CA 1
ATOM 2607 C C . LEU A 1 340 ? 23.891 -8.883 2.756 1 92.81 340 LEU A C 1
ATOM 2609 O O . LEU A 1 340 ? 23.203 -7.859 2.768 1 92.81 340 LEU A O 1
ATOM 2613 N N . GLU A 1 341 ? 24.188 -9.531 3.824 1 89.69 341 GLU A N 1
ATOM 2614 C CA . GLU A 1 341 ? 23.609 -9.188 5.121 1 89.69 341 GLU A CA 1
ATOM 2615 C C . GLU A 1 341 ? 24.047 -7.797 5.574 1 89.69 341 GLU A C 1
ATOM 2617 O O . GLU A 1 341 ? 23.297 -7.09 6.238 1 89.69 341 GLU A O 1
ATOM 2622 N N . ALA A 1 342 ? 25.25 -7.441 5.199 1 88.44 342 ALA A N 1
ATOM 2623 C CA . ALA A 1 342 ? 25.828 -6.18 5.66 1 88.44 342 ALA A CA 1
ATOM 2624 C C . ALA A 1 342 ? 25.375 -5.02 4.781 1 88.44 342 ALA A C 1
ATOM 2626 O O . ALA A 1 342 ? 25.375 -3.863 5.215 1 88.44 342 ALA A O 1
ATOM 2627 N N . ASP A 1 343 ? 24.984 -5.355 3.621 1 90.44 343 ASP A N 1
ATOM 2628 C CA . ASP A 1 343 ? 24.656 -4.32 2.641 1 90.44 343 ASP A CA 1
ATOM 2629 C C . ASP A 1 343 ? 23.266 -3.752 2.881 1 90.44 343 ASP A C 1
ATOM 2631 O O . ASP A 1 343 ? 22.344 -4.484 3.252 1 90.44 343 ASP A O 1
ATOM 2635 N N . PRO A 1 344 ? 23 -2.408 2.543 1 84.56 344 PRO A N 1
ATOM 2636 C CA . PRO A 1 344 ? 21.688 -1.788 2.67 1 84.56 344 PRO A CA 1
ATOM 2637 C C . PRO A 1 344 ? 20.625 -2.477 1.811 1 84.56 344 PRO A C 1
ATOM 2639 O O . PRO A 1 344 ? 19.438 -2.35 2.082 1 84.56 344 PRO A O 1
ATOM 2642 N N . LEU A 1 345 ? 21.031 -3.258 0.846 1 89.5 345 LEU A N 1
ATOM 2643 C CA . LEU A 1 345 ? 20.109 -3.951 -0.046 1 89.5 345 LEU A CA 1
ATOM 2644 C C . LEU A 1 345 ? 19.203 -4.902 0.734 1 89.5 345 LEU A C 1
ATOM 2646 O O . LEU A 1 345 ? 18.047 -5.113 0.364 1 89.5 345 LEU A O 1
ATOM 2650 N N . SER A 1 346 ? 19.719 -5.418 1.837 1 91.19 346 SER A N 1
ATOM 2651 C CA . SER A 1 346 ? 18.953 -6.391 2.609 1 91.19 346 SER A CA 1
ATOM 2652 C C . SER A 1 346 ? 18.203 -5.723 3.758 1 91.19 346 SER A C 1
ATOM 2654 O O . SER A 1 346 ? 17.531 -6.395 4.547 1 91.19 346 SER A O 1
ATOM 2656 N N . LYS A 1 347 ? 18.203 -4.375 3.902 1 85.75 347 LYS A N 1
ATOM 2657 C CA . LYS A 1 347 ? 17.688 -3.707 5.09 1 85.75 347 LYS A CA 1
ATOM 2658 C C . LYS A 1 347 ? 16.422 -2.916 4.77 1 85.75 347 LYS A C 1
ATOM 2660 O O . LYS A 1 347 ? 15.695 -2.498 5.672 1 85.75 347 LYS A O 1
ATOM 2665 N N . ILE A 1 348 ? 16.219 -2.732 3.451 1 86.31 348 ILE A N 1
ATOM 2666 C CA . ILE A 1 348 ? 15.078 -1.916 3.043 1 86.31 348 ILE A CA 1
ATOM 2667 C C . ILE A 1 348 ? 14.398 -2.551 1.832 1 86.31 348 ILE A C 1
ATOM 2669 O O . ILE A 1 348 ? 14.938 -3.471 1.217 1 86.31 348 ILE A O 1
ATOM 2673 N N . TRP A 1 349 ? 13.203 -2.074 1.554 1 91.19 349 TRP A N 1
ATOM 2674 C CA . TRP A 1 349 ? 12.562 -2.352 0.272 1 91.19 349 TRP A CA 1
ATOM 2675 C C . TRP A 1 349 ? 13.117 -1.444 -0.821 1 91.19 349 TRP A C 1
ATOM 2677 O O . TRP A 1 349 ? 13.57 -0.332 -0.542 1 91.19 349 TRP A O 1
ATOM 2687 N N . HIS A 1 350 ? 13.094 -1.961 -1.957 1 91.19 350 HIS A N 1
ATOM 2688 C CA . HIS A 1 350 ? 13.445 -1.201 -3.15 1 91.19 350 HIS A CA 1
ATOM 2689 C C . HIS A 1 350 ? 12.258 -1.068 -4.094 1 91.19 350 HIS A C 1
ATOM 2691 O O . HIS A 1 350 ? 11.602 -2.061 -4.41 1 91.19 350 HIS A O 1
ATOM 2697 N N . ALA A 1 351 ? 11.984 0.199 -4.477 1 89 351 ALA A N 1
ATOM 2698 C CA . ALA A 1 351 ? 10.789 0.448 -5.27 1 89 351 ALA A CA 1
ATOM 2699 C C . ALA A 1 351 ? 11.148 0.85 -6.699 1 89 351 ALA A C 1
ATOM 2701 O O . ALA A 1 351 ? 12.172 1.502 -6.926 1 89 351 ALA A O 1
ATOM 2702 N N . LEU A 1 352 ? 10.32 0.432 -7.629 1 87.5 352 LEU A N 1
ATOM 2703 C CA . LEU A 1 352 ? 10.406 0.878 -9.016 1 87.5 352 LEU A CA 1
ATOM 2704 C C . LEU A 1 352 ? 9.016 1.056 -9.617 1 87.5 352 LEU A C 1
ATOM 2706 O O . LEU A 1 352 ? 8.031 0.532 -9.086 1 87.5 352 LEU A O 1
ATOM 2710 N N . THR A 1 353 ? 8.938 1.88 -10.617 1 85.75 353 THR A N 1
ATOM 2711 C CA . THR A 1 353 ? 7.715 2.076 -11.398 1 85.75 353 THR A CA 1
ATOM 2712 C C . THR A 1 353 ? 7.836 1.412 -12.766 1 85.75 353 THR A C 1
ATOM 2714 O O . THR A 1 353 ? 8.758 1.71 -13.523 1 85.75 353 THR A O 1
ATOM 2717 N N . ALA A 1 354 ? 6.973 0.548 -12.953 1 85.56 354 ALA A N 1
ATOM 2718 C CA . ALA A 1 354 ? 6.949 -0.118 -14.25 1 85.56 354 ALA A CA 1
ATOM 2719 C C . ALA A 1 354 ? 6.461 0.827 -15.344 1 85.56 354 ALA A C 1
ATOM 2721 O O . ALA A 1 354 ? 5.91 1.892 -15.055 1 85.56 354 ALA A O 1
ATOM 2722 N N . PRO A 1 355 ? 6.738 0.452 -16.562 1 80.19 355 PRO A N 1
ATOM 2723 C CA . PRO A 1 355 ? 6.344 1.322 -17.672 1 80.19 355 PRO A CA 1
ATOM 2724 C C . PRO A 1 355 ? 4.844 1.611 -17.703 1 80.19 355 PRO A C 1
ATOM 2726 O O . PRO A 1 355 ? 4.422 2.676 -18.156 1 80.19 355 PRO A O 1
ATOM 2729 N N . ASP A 1 356 ? 4.062 0.732 -17.172 1 80.31 356 ASP A N 1
ATOM 2730 C CA . ASP A 1 356 ? 2.615 0.92 -17.188 1 80.31 356 ASP A CA 1
ATOM 2731 C C . ASP A 1 356 ? 2.148 1.702 -15.969 1 80.31 356 ASP A C 1
ATOM 2733 O O . ASP A 1 356 ? 0.947 1.867 -15.75 1 80.31 356 ASP A O 1
ATOM 2737 N N . GLY A 1 357 ? 3.068 2.08 -15.203 1 80.19 357 GLY A N 1
ATOM 2738 C CA . GLY A 1 357 ? 2.742 2.893 -14.047 1 80.19 357 GLY A CA 1
ATOM 2739 C C . GLY A 1 357 ? 2.596 2.08 -12.773 1 80.19 357 GLY A C 1
ATOM 2740 O O . GLY A 1 357 ? 2.494 2.643 -11.68 1 80.19 357 GLY A O 1
ATOM 2741 N N . SER A 1 358 ? 2.691 0.793 -12.844 1 86.25 358 SER A N 1
ATOM 2742 C CA . SER A 1 358 ? 2.582 -0.067 -11.672 1 86.25 358 SER A CA 1
ATOM 2743 C C . SER A 1 358 ? 3.785 0.098 -10.75 1 86.25 358 SER A C 1
ATOM 2745 O O . SER A 1 358 ? 4.91 0.282 -11.219 1 86.25 358 SER A O 1
ATOM 2747 N N . THR A 1 359 ? 3.51 0.006 -9.477 1 88 359 THR A N 1
ATOM 2748 C CA . THR A 1 359 ? 4.59 0.018 -8.5 1 88 359 THR A CA 1
ATOM 2749 C C . THR A 1 359 ? 5.039 -1.402 -8.172 1 88 359 THR A C 1
ATOM 2751 O O . THR A 1 359 ? 4.211 -2.287 -7.953 1 88 359 THR A O 1
ATOM 2754 N N . VAL A 1 360 ? 6.34 -1.57 -8.188 1 93.31 360 VAL A N 1
ATOM 2755 C CA . VAL A 1 360 ? 6.965 -2.824 -7.785 1 93.31 360 VAL A CA 1
ATOM 2756 C C . VAL A 1 360 ? 7.922 -2.57 -6.621 1 93.31 360 VAL A C 1
ATOM 2758 O O . VAL A 1 360 ? 8.656 -1.577 -6.617 1 93.31 360 VAL A O 1
ATOM 2761 N N . ARG A 1 361 ? 7.809 -3.398 -5.605 1 94.44 361 ARG A N 1
ATOM 2762 C CA . ARG A 1 361 ? 8.75 -3.354 -4.488 1 94.44 361 ARG A CA 1
ATOM 2763 C C . ARG A 1 361 ? 9.406 -4.711 -4.273 1 94.44 361 ARG A C 1
ATOM 2765 O O . ARG A 1 361 ? 8.742 -5.75 -4.363 1 94.44 361 ARG A O 1
ATOM 2772 N N . ILE A 1 362 ? 10.703 -4.648 -4.055 1 95.88 362 ILE A N 1
ATOM 2773 C CA . ILE A 1 362 ? 11.461 -5.879 -3.859 1 95.88 362 ILE A CA 1
ATOM 2774 C C . ILE A 1 362 ? 12.328 -5.75 -2.611 1 95.88 362 ILE A C 1
ATOM 2776 O O . ILE A 1 362 ? 12.938 -4.703 -2.373 1 95.88 362 ILE A O 1
ATOM 2780 N N . CYS A 1 363 ? 12.359 -6.758 -1.814 1 94.69 363 CYS A N 1
ATOM 2781 C CA . CYS A 1 363 ? 13.344 -6.836 -0.741 1 94.69 363 CYS A CA 1
ATOM 2782 C C . CYS A 1 363 ? 14.047 -8.188 -0.747 1 94.69 363 CYS A C 1
ATOM 2784 O O . CYS A 1 363 ? 13.508 -9.172 -1.246 1 94.69 363 CYS A O 1
ATOM 2786 N N . PHE A 1 364 ? 15.281 -8.156 -0.277 1 96.62 364 PHE A N 1
ATOM 2787 C CA . PHE A 1 364 ? 16.141 -9.336 -0.289 1 96.62 364 PHE A CA 1
ATOM 2788 C C . PHE A 1 364 ? 16.562 -9.711 1.126 1 96.62 364 PHE A C 1
ATOM 2790 O O . PHE A 1 364 ? 17.031 -8.867 1.886 1 96.62 364 PHE A O 1
ATOM 2797 N N . SER A 1 365 ? 16.25 -10.875 1.53 1 95.62 365 SER A N 1
ATOM 2798 C CA . SER A 1 365 ? 16.703 -11.391 2.816 1 95.62 365 SER A CA 1
ATOM 2799 C C . SER A 1 365 ? 18.047 -12.109 2.68 1 95.62 365 SER A C 1
ATOM 2801 O O . SER A 1 365 ? 18.453 -12.477 1.574 1 95.62 365 SER A O 1
ATOM 2803 N N . PRO A 1 366 ? 18.812 -12.391 3.715 1 95.19 366 PRO A N 1
ATOM 2804 C CA . PRO A 1 366 ? 18.359 -12.289 5.105 1 95.19 366 PRO A CA 1
ATOM 2805 C C . PRO A 1 366 ? 18.328 -10.844 5.602 1 95.19 366 PRO A C 1
ATOM 2807 O O . PRO A 1 366 ? 19.125 -10.016 5.164 1 95.19 366 PRO A O 1
ATOM 2810 N N . HIS A 1 367 ? 17.328 -10.578 6.496 1 89.06 367 HIS A N 1
ATOM 2811 C CA . HIS A 1 367 ? 17.234 -9.312 7.215 1 89.06 367 HIS A CA 1
ATOM 2812 C C . HIS A 1 367 ? 17.812 -9.438 8.625 1 89.06 367 HIS A C 1
ATOM 2814 O O . HIS A 1 367 ? 17.188 -10.039 9.5 1 89.06 367 HIS A O 1
ATOM 2820 N N . PRO A 1 368 ? 18.984 -8.914 8.781 1 74.81 368 PRO A N 1
ATOM 2821 C CA . PRO A 1 368 ? 19.578 -9.109 10.102 1 74.81 368 PRO A CA 1
ATOM 2822 C C . PRO A 1 368 ? 18.734 -8.547 11.234 1 74.81 368 PRO A C 1
ATOM 2824 O O . PRO A 1 368 ? 18.375 -7.363 11.211 1 74.81 368 PRO A O 1
ATOM 2827 N N . GLY A 1 369 ? 18.391 -9.352 12.188 1 69.31 369 GLY A N 1
ATOM 2828 C CA . GLY A 1 369 ? 17.828 -8.945 13.461 1 69.31 369 GLY A CA 1
ATOM 2829 C C . GLY A 1 369 ? 16.328 -8.719 13.398 1 69.31 369 GLY A C 1
ATOM 2830 O O . GLY A 1 369 ? 15.68 -8.539 14.438 1 69.31 369 GLY A O 1
ATOM 2831 N N . THR A 1 370 ? 15.734 -8.688 12.234 1 77.81 370 THR A N 1
ATOM 2832 C CA . THR A 1 370 ? 14.289 -8.484 12.258 1 77.81 370 THR A CA 1
ATOM 2833 C C . THR A 1 370 ? 13.648 -9.008 10.977 1 77.81 370 THR A C 1
ATOM 2835 O O . THR A 1 370 ? 14.242 -8.906 9.898 1 77.81 370 THR A O 1
ATOM 2838 N N . SER A 1 371 ? 12.438 -9.602 11.125 1 78.44 371 SER A N 1
ATOM 2839 C CA . SER A 1 371 ? 11.641 -10.016 9.977 1 78.44 371 SER A CA 1
ATOM 2840 C C . SER A 1 371 ? 10.586 -8.961 9.641 1 78.44 371 SER A C 1
ATOM 2842 O O . SER A 1 371 ? 9.836 -9.117 8.672 1 78.44 371 SER A O 1
ATOM 2844 N N . SER A 1 372 ? 10.586 -7.902 10.305 1 83.31 372 SER A N 1
ATOM 2845 C CA . SER A 1 372 ? 9.539 -6.902 10.141 1 83.31 372 SER A CA 1
ATOM 2846 C C . SER A 1 372 ? 9.664 -6.18 8.805 1 83.31 372 SER A C 1
ATOM 2848 O O . SER A 1 372 ? 8.664 -5.754 8.219 1 83.31 372 SER A O 1
ATOM 2850 N N . VAL A 1 373 ? 10.859 -6.137 8.305 1 85.81 373 VAL A N 1
ATOM 2851 C CA . VAL A 1 373 ? 11.109 -5.441 7.047 1 85.81 373 VAL A CA 1
ATOM 2852 C C . VAL A 1 373 ? 10.234 -6.031 5.945 1 85.81 373 VAL A C 1
ATOM 2854 O O . VAL A 1 373 ? 9.578 -5.297 5.207 1 85.81 373 VAL A O 1
ATOM 2857 N N . SER A 1 374 ? 10.172 -7.32 5.922 1 91.25 374 SER A N 1
ATOM 2858 C CA . SER A 1 374 ? 9.469 -7.977 4.82 1 91.25 374 SER A CA 1
ATOM 2859 C C . SER A 1 374 ? 8.055 -8.375 5.227 1 91.25 374 SER A C 1
ATOM 2861 O O . SER A 1 374 ? 7.098 -8.109 4.5 1 91.25 374 SER A O 1
ATOM 2863 N N . LEU A 1 375 ? 7.852 -8.891 6.41 1 91.19 375 LEU A N 1
ATOM 2864 C CA . LEU A 1 375 ? 6.594 -9.539 6.754 1 91.19 375 LEU A CA 1
ATOM 2865 C C . LEU A 1 375 ? 5.555 -8.508 7.188 1 91.19 375 LEU A C 1
ATOM 2867 O O . LEU A 1 375 ? 4.359 -8.688 6.949 1 91.19 375 LEU A O 1
ATOM 2871 N N . THR A 1 376 ? 5.938 -7.406 7.801 1 90.06 376 THR A N 1
ATOM 2872 C CA . THR A 1 376 ? 4.977 -6.434 8.312 1 90.06 376 THR A CA 1
ATOM 2873 C C . THR A 1 376 ? 4.223 -5.77 7.16 1 90.06 376 THR A C 1
ATOM 2875 O O . THR A 1 376 ? 3.008 -5.566 7.242 1 90.06 376 THR A O 1
ATOM 2878 N N . PRO A 1 377 ? 4.906 -5.41 6.121 1 92.38 377 PRO A N 1
ATOM 2879 C CA . PRO A 1 377 ? 4.152 -4.867 4.988 1 92.38 377 PRO A CA 1
ATOM 2880 C C . PRO A 1 377 ? 3.123 -5.852 4.438 1 92.38 377 PRO A C 1
ATOM 2882 O O . PRO A 1 377 ? 2.023 -5.445 4.051 1 92.38 377 PRO A O 1
ATOM 2885 N N . LEU A 1 378 ? 3.502 -7.043 4.355 1 93.69 378 LEU A N 1
ATOM 2886 C CA . LEU A 1 378 ? 2.547 -8.055 3.922 1 93.69 378 LEU A CA 1
ATOM 2887 C C . LEU A 1 378 ? 1.38 -8.156 4.898 1 93.69 378 LEU A C 1
ATOM 2889 O O . LEU A 1 378 ? 0.22 -8.211 4.48 1 93.69 378 LEU A O 1
ATOM 2893 N N . GLU A 1 379 ? 1.687 -8.227 6.172 1 90.69 379 GLU A N 1
ATOM 2894 C CA . GLU A 1 379 ? 0.635 -8.227 7.184 1 90.69 379 GLU A CA 1
ATOM 2895 C C . GLU A 1 379 ? -0.283 -7.02 7.023 1 90.69 379 GLU A C 1
ATOM 2897 O O . GLU A 1 379 ? -1.505 -7.141 7.133 1 90.69 379 GLU A O 1
ATOM 2902 N N . GLY A 1 380 ? 0.324 -5.902 6.797 1 90.56 380 GLY A N 1
ATOM 2903 C CA . GLY A 1 380 ? -0.446 -4.688 6.578 1 90.56 380 GLY A CA 1
ATOM 2904 C C . GLY A 1 380 ? -1.377 -4.781 5.383 1 90.56 380 GLY A C 1
ATOM 2905 O O . GLY A 1 380 ? -2.518 -4.316 5.441 1 90.56 380 GLY A O 1
ATOM 2906 N N . ALA A 1 381 ? -0.888 -5.305 4.328 1 92.44 381 ALA A N 1
ATOM 2907 C CA . ALA A 1 381 ? -1.713 -5.48 3.137 1 92.44 381 ALA A CA 1
ATOM 2908 C C . ALA A 1 381 ? -2.904 -6.391 3.422 1 92.44 381 ALA A C 1
ATOM 2910 O O . ALA A 1 381 ? -4.016 -6.133 2.955 1 92.44 381 ALA A O 1
ATOM 2911 N N . ILE A 1 382 ? -2.646 -7.445 4.137 1 89.12 382 ILE A N 1
ATOM 2912 C CA . ILE A 1 382 ? -3.715 -8.367 4.5 1 89.12 382 ILE A CA 1
ATOM 2913 C C . ILE A 1 382 ? -4.758 -7.648 5.348 1 89.12 382 ILE A C 1
ATOM 2915 O O . ILE A 1 382 ? -5.961 -7.75 5.082 1 89.12 382 ILE A O 1
ATOM 2919 N N . GLU A 1 383 ? -4.309 -6.875 6.266 1 86 383 GLU A N 1
ATOM 2920 C CA . GLU A 1 383 ? -5.211 -6.156 7.164 1 86 383 GLU A CA 1
ATOM 2921 C C . GLU A 1 383 ? -6.039 -5.121 6.406 1 86 383 GLU A C 1
ATOM 2923 O O . GLU A 1 383 ? -7.188 -4.852 6.766 1 86 383 GLU A O 1
ATOM 2928 N N . GLN A 1 384 ? -5.496 -4.621 5.363 1 89.06 384 GLN A N 1
ATOM 2929 C CA . GLN A 1 384 ? -6.148 -3.514 4.672 1 89.06 384 GLN A CA 1
ATOM 2930 C C . GLN A 1 384 ? -6.992 -4.016 3.502 1 89.06 384 GLN A C 1
ATOM 2932 O O . GLN A 1 384 ? -7.629 -3.225 2.805 1 89.06 384 GLN A O 1
ATOM 2937 N N . ALA A 1 385 ? -6.902 -5.254 3.262 1 87.88 385 ALA A N 1
ATOM 2938 C CA . ALA A 1 385 ? -7.719 -5.789 2.176 1 87.88 385 ALA A CA 1
ATOM 2939 C C . ALA A 1 385 ? -9.195 -5.461 2.387 1 87.88 385 ALA A C 1
ATOM 2941 O O . ALA A 1 385 ? -9.695 -5.52 3.512 1 87.88 385 ALA A O 1
ATOM 2942 N N . THR A 1 386 ? -9.938 -5.152 1.281 1 84.44 386 THR A N 1
ATOM 2943 C CA . THR A 1 386 ? -11.32 -4.711 1.419 1 84.44 386 THR A CA 1
ATOM 2944 C C . THR A 1 386 ? -12.258 -5.59 0.596 1 84.44 386 THR A C 1
ATOM 2946 O O . THR A 1 386 ? -13.477 -5.5 0.727 1 84.44 386 THR A O 1
ATOM 2949 N N . SER A 1 387 ? -11.664 -6.422 -0.246 1 86.94 387 SER A N 1
ATOM 2950 C CA . SER A 1 387 ? -12.492 -7.246 -1.118 1 86.94 387 SER A CA 1
ATOM 2951 C C . SER A 1 387 ? -12.188 -8.727 -0.932 1 86.94 387 SER A C 1
ATOM 2953 O O . SER A 1 387 ? -13.086 -9.523 -0.664 1 86.94 387 SER A O 1
ATOM 2955 N N . SER A 1 388 ? -10.945 -9.047 -1.083 1 88.62 388 SER A N 1
ATOM 2956 C CA . SER A 1 388 ? -10.633 -10.477 -1.1 1 88.62 388 SER A CA 1
ATOM 2957 C C . SER A 1 388 ? -9.164 -10.727 -0.776 1 88.62 388 SER A C 1
ATOM 2959 O O . SER A 1 388 ? -8.32 -9.836 -0.956 1 88.62 388 SER A O 1
ATOM 2961 N N . ILE A 1 389 ? -8.891 -11.93 -0.274 1 88.94 389 ILE A N 1
ATOM 2962 C CA . ILE A 1 389 ? -7.531 -12.422 -0.054 1 88.94 389 ILE A CA 1
ATOM 2963 C C . ILE A 1 389 ? -7.406 -13.852 -0.595 1 88.94 389 ILE A C 1
ATOM 2965 O O . ILE A 1 389 ? -8.227 -14.711 -0.282 1 88.94 389 ILE A O 1
ATOM 2969 N N . PHE A 1 390 ? -6.441 -14.07 -1.438 1 91.19 390 PHE A N 1
ATOM 2970 C CA . PHE A 1 390 ? -6.082 -15.391 -1.934 1 91.19 390 PHE A CA 1
ATOM 2971 C C . PHE A 1 390 ? -4.625 -15.711 -1.617 1 91.19 390 PHE A C 1
ATOM 2973 O O . PHE A 1 390 ? -3.756 -14.844 -1.731 1 91.19 390 PHE A O 1
ATOM 2980 N N . TYR A 1 391 ? -4.387 -16.906 -1.079 1 88.06 391 TYR A N 1
ATOM 2981 C CA . TYR A 1 391 ? -2.996 -17.219 -0.77 1 88.06 391 TYR A CA 1
ATOM 2982 C C . TYR A 1 391 ? -2.73 -18.719 -0.934 1 88.06 391 TYR A C 1
ATOM 2984 O O . TYR A 1 391 ? -3.652 -19.531 -0.842 1 88.06 391 TYR A O 1
ATOM 2992 N N . SER A 1 392 ? -1.637 -19.062 -1.297 1 85.56 392 SER A N 1
ATOM 2993 C CA . SER A 1 392 ? -1.051 -20.391 -1.309 1 85.56 392 SER A CA 1
ATOM 2994 C C . SER A 1 392 ? 0.371 -20.375 -0.758 1 85.56 392 SER A C 1
ATOM 2996 O O . SER A 1 392 ? 1.278 -19.812 -1.381 1 85.56 392 SER A O 1
ATOM 2998 N N . VAL A 1 393 ? 0.439 -20.875 0.479 1 78.5 393 VAL A N 1
ATOM 2999 C CA . VAL A 1 393 ? 1.723 -20.812 1.168 1 78.5 393 VAL A CA 1
ATOM 3000 C C . VAL A 1 393 ? 2.1 -22.188 1.699 1 78.5 393 VAL A C 1
ATOM 3002 O O . VAL A 1 393 ? 1.378 -22.766 2.52 1 78.5 393 VAL A O 1
ATOM 3005 N N . ALA A 1 394 ? 3.137 -22.703 1.311 1 69.44 394 ALA A N 1
ATOM 3006 C CA . ALA A 1 394 ? 3.57 -24.078 1.584 1 69.44 394 ALA A CA 1
ATOM 3007 C C . ALA A 1 394 ? 3.752 -24.297 3.082 1 69.44 394 ALA A C 1
ATOM 3009 O O . ALA A 1 394 ? 3.246 -25.281 3.635 1 69.44 394 ALA A O 1
ATOM 3010 N N . PHE A 1 395 ? 4.41 -23.422 3.781 1 63.78 395 PHE A N 1
ATOM 3011 C CA . PHE A 1 395 ? 4.922 -23.75 5.105 1 63.78 395 PHE A CA 1
ATOM 3012 C C . PHE A 1 395 ? 4.309 -22.844 6.168 1 63.78 395 PHE A C 1
ATOM 3014 O O . PHE A 1 395 ? 4.902 -22.641 7.227 1 63.78 395 PHE A O 1
ATOM 3021 N N . LEU A 1 396 ? 3.242 -22.359 5.887 1 65.88 396 LEU A N 1
ATOM 3022 C CA . LEU A 1 396 ? 2.602 -21.438 6.805 1 65.88 396 LEU A CA 1
ATOM 3023 C C . LEU A 1 396 ? 2.287 -22.109 8.133 1 65.88 396 LEU A C 1
ATOM 3025 O O . LEU A 1 396 ? 2.326 -21.469 9.188 1 65.88 396 LEU A O 1
ATOM 3029 N N . ASN A 1 397 ? 2.074 -23.359 8.055 1 60.12 397 ASN A N 1
ATOM 3030 C CA . ASN A 1 397 ? 1.666 -24.078 9.258 1 60.12 397 ASN A CA 1
ATOM 3031 C C . ASN A 1 397 ? 2.848 -24.312 10.195 1 60.12 397 ASN A C 1
ATOM 3033 O O . ASN A 1 397 ? 2.658 -24.656 11.359 1 60.12 397 ASN A O 1
ATOM 3037 N N . GLN A 1 398 ? 3.936 -24.156 9.625 1 58.94 398 GLN A N 1
ATOM 3038 C CA . GLN A 1 398 ? 5.121 -24.359 10.453 1 58.94 398 GLN A CA 1
ATOM 3039 C C . GLN A 1 398 ? 5.426 -23.125 11.289 1 58.94 398 GLN A C 1
ATOM 3041 O O . GLN A 1 398 ? 6.133 -23.203 12.297 1 58.94 398 GLN A O 1
ATOM 3046 N N . ASP A 1 399 ? 4.914 -22.047 10.891 1 64.31 399 ASP A N 1
ATOM 3047 C CA . ASP A 1 399 ? 5.125 -20.797 11.609 1 64.31 399 ASP A CA 1
ATOM 3048 C C . ASP A 1 399 ? 3.863 -20.359 12.359 1 64.31 399 ASP A C 1
ATOM 3050 O O . ASP A 1 399 ? 3.27 -19.328 12.039 1 64.31 399 ASP A O 1
ATOM 3054 N N . THR A 1 400 ? 3.516 -21.078 13.344 1 62.12 400 THR A N 1
ATOM 3055 C CA . THR A 1 400 ? 2.229 -20.922 14.016 1 62.12 400 THR A CA 1
ATOM 3056 C C . THR A 1 400 ? 2.18 -19.594 14.766 1 62.12 400 THR A C 1
ATOM 3058 O O . THR A 1 400 ? 1.098 -19.094 15.102 1 62.12 400 THR A O 1
ATOM 3061 N N . LYS A 1 401 ? 3.309 -19.016 14.914 1 65.25 401 LYS A N 1
ATOM 3062 C CA . LYS A 1 401 ? 3.312 -17.797 15.711 1 65.25 401 LYS A CA 1
ATOM 3063 C C . LYS A 1 401 ? 3.719 -16.594 14.859 1 65.25 401 LYS A C 1
ATOM 3065 O O . LYS A 1 401 ? 3.857 -15.484 15.375 1 65.25 401 LYS A O 1
ATOM 3070 N N . GLY A 1 402 ? 3.793 -16.906 13.648 1 76 402 GLY A N 1
ATOM 3071 C CA . GLY A 1 402 ? 4.262 -15.828 12.797 1 76 402 GLY A CA 1
ATOM 3072 C C . GLY A 1 402 ? 3.191 -14.797 12.5 1 76 402 GLY A C 1
ATOM 3073 O O . GLY A 1 402 ? 1.997 -15.086 12.602 1 76 402 GLY A O 1
ATOM 3074 N N . PRO A 1 403 ? 3.623 -13.547 12.242 1 76.81 403 PRO A N 1
ATOM 3075 C CA . PRO A 1 403 ? 2.67 -12.461 12.016 1 76.81 403 PRO A CA 1
ATOM 3076 C C . PRO A 1 403 ? 1.729 -12.734 10.844 1 76.81 403 PRO A C 1
ATOM 3078 O O . PRO A 1 403 ? 0.56 -12.344 10.883 1 76.81 403 PRO A O 1
ATOM 3081 N N . ILE A 1 404 ? 2.199 -13.469 9.852 1 80.56 404 ILE A N 1
ATOM 3082 C CA . ILE A 1 404 ? 1.369 -13.727 8.68 1 80.56 404 ILE A CA 1
ATOM 3083 C C . ILE A 1 404 ? 0.265 -14.719 9.039 1 80.56 404 ILE A C 1
ATOM 3085 O O . ILE A 1 404 ? -0.897 -14.523 8.68 1 80.56 404 ILE A O 1
ATOM 3089 N N . ARG A 1 405 ? 0.671 -15.742 9.703 1 77.88 405 ARG A N 1
ATOM 3090 C CA . ARG A 1 405 ? -0.334 -16.688 10.164 1 77.88 405 ARG A CA 1
ATOM 3091 C C . ARG A 1 405 ? -1.388 -16 11.023 1 77.88 405 ARG A C 1
ATOM 3093 O O . ARG A 1 405 ? -2.586 -16.234 10.852 1 77.88 405 ARG A O 1
ATOM 3100 N N . LYS A 1 406 ? -0.958 -15.156 11.898 1 75.88 406 LYS A N 1
ATOM 3101 C CA . LYS A 1 406 ? -1.884 -14.43 12.766 1 75.88 406 LYS A CA 1
ATOM 3102 C C . LYS A 1 406 ? -2.811 -13.531 11.945 1 75.88 406 LYS A C 1
ATOM 3104 O O . LYS A 1 406 ? -4.008 -13.445 12.227 1 75.88 406 LYS A O 1
ATOM 3109 N N . ALA A 1 407 ? -2.215 -12.914 11.047 1 79.38 407 ALA A N 1
ATOM 3110 C CA . ALA A 1 407 ? -3.016 -12.039 10.188 1 79.38 407 ALA A CA 1
ATOM 3111 C C . ALA A 1 407 ? -4.074 -12.836 9.438 1 79.38 407 ALA A C 1
ATOM 3113 O O . ALA A 1 407 ? -5.223 -12.406 9.328 1 79.38 407 ALA A O 1
ATOM 3114 N N . LEU A 1 408 ? -3.711 -13.938 8.938 1 76.44 408 LEU A N 1
ATOM 3115 C CA . LEU A 1 408 ? -4.633 -14.781 8.188 1 76.44 408 LEU A CA 1
ATOM 3116 C C . LEU A 1 408 ? -5.707 -15.359 9.102 1 76.44 408 LEU A C 1
ATOM 3118 O O . LEU A 1 408 ? -6.863 -15.5 8.695 1 76.44 408 LEU A O 1
ATOM 3122 N N . ASP A 1 409 ? -5.32 -15.656 10.336 1 73.31 409 ASP A N 1
ATOM 3123 C CA . ASP A 1 409 ? -6.293 -16.156 11.312 1 73.31 409 ASP A CA 1
ATOM 3124 C C . ASP A 1 409 ? -7.34 -15.086 11.633 1 73.31 409 ASP A C 1
ATOM 3126 O O . ASP A 1 409 ? -8.516 -15.398 11.812 1 73.31 409 ASP A O 1
ATOM 3130 N N . ARG A 1 410 ? -6.914 -13.891 11.633 1 74.62 410 ARG A N 1
ATOM 3131 C CA . ARG A 1 410 ? -7.816 -12.797 11.969 1 74.62 410 ARG A CA 1
ATOM 3132 C C . ARG A 1 410 ? -8.812 -12.547 10.844 1 74.62 410 ARG A C 1
ATOM 3134 O O . ARG A 1 410 ? -9.852 -11.914 11.062 1 74.62 410 ARG A O 1
ATOM 3141 N N . LEU A 1 411 ? -8.523 -13.07 9.695 1 73.81 411 LEU A N 1
ATOM 3142 C CA . LEU A 1 411 ? -9.406 -12.875 8.547 1 73.81 411 LEU A CA 1
ATOM 3143 C C . LEU A 1 411 ? -10.742 -13.578 8.766 1 73.81 411 LEU A C 1
ATOM 3145 O O . LEU A 1 411 ? -11.75 -13.188 8.172 1 73.81 411 LEU A O 1
ATOM 3149 N N . LEU A 1 412 ? -10.711 -14.547 9.547 1 64.19 412 LEU A N 1
ATOM 3150 C CA . LEU A 1 412 ? -11.906 -15.352 9.766 1 64.19 412 LEU A CA 1
ATOM 3151 C C . LEU A 1 412 ? -13.031 -14.508 10.367 1 64.19 412 LEU A C 1
ATOM 3153 O O . LEU A 1 412 ? -14.211 -14.797 10.164 1 64.19 412 LEU A O 1
ATOM 3157 N N . ASP A 1 413 ? -12.609 -13.445 10.969 1 64.69 413 ASP A N 1
ATOM 3158 C CA . ASP A 1 413 ? -13.602 -12.602 11.641 1 64.69 413 ASP A CA 1
ATOM 3159 C C . ASP A 1 413 ? -13.953 -11.383 10.789 1 64.69 413 ASP A C 1
ATOM 3161 O O . ASP A 1 413 ? -14.688 -10.5 11.234 1 64.69 413 ASP A O 1
ATOM 3165 N N . LYS A 1 414 ? -13.484 -11.43 9.602 1 70.81 414 LYS A N 1
ATOM 3166 C CA . LYS A 1 414 ? -13.719 -10.281 8.734 1 70.81 414 LYS A CA 1
ATOM 3167 C C . LYS A 1 414 ? -14.703 -10.633 7.621 1 70.81 414 LYS A C 1
ATOM 3169 O O . LYS A 1 414 ? -14.758 -11.781 7.176 1 70.81 414 LYS A O 1
ATOM 3174 N N . PRO A 1 415 ? -15.516 -9.688 7.219 1 68.94 415 PRO A N 1
ATOM 3175 C CA . PRO A 1 415 ? -16.453 -9.922 6.125 1 68.94 415 PRO A CA 1
ATOM 3176 C C . PRO A 1 415 ? -15.797 -9.867 4.75 1 68.94 415 PRO A C 1
ATOM 3178 O O . PRO A 1 415 ? -16.234 -9.102 3.883 1 68.94 415 PRO A O 1
ATOM 3181 N N . LEU A 1 416 ? -14.711 -10.586 4.609 1 72.62 416 LEU A N 1
ATOM 3182 C CA . LEU A 1 416 ? -13.953 -10.656 3.367 1 72.62 416 LEU A CA 1
ATOM 3183 C C . LEU A 1 416 ? -13.961 -12.07 2.801 1 72.62 416 LEU A C 1
ATOM 3185 O O . LEU A 1 416 ? -14.195 -13.031 3.535 1 72.62 416 LEU A O 1
ATOM 3189 N N . PHE A 1 417 ? -13.828 -12.133 1.471 1 70.88 417 PHE A N 1
ATOM 3190 C CA . PHE A 1 417 ? -13.648 -13.422 0.816 1 70.88 417 PHE A CA 1
ATOM 3191 C C . PHE A 1 417 ? -12.195 -13.883 0.93 1 70.88 417 PHE A C 1
ATOM 3193 O O . PHE A 1 417 ? -11.281 -13.188 0.489 1 70.88 417 PHE A O 1
ATOM 3200 N N . SER A 1 418 ? -11.977 -14.883 1.621 1 73.5 418 SER A N 1
ATOM 3201 C CA . SER A 1 418 ? -10.609 -15.375 1.781 1 73.5 418 SER A CA 1
ATOM 3202 C C . SER A 1 418 ? -10.523 -16.859 1.469 1 73.5 418 SER A C 1
ATOM 3204 O O . SER A 1 418 ? -11.391 -17.641 1.863 1 73.5 418 SER A O 1
ATOM 3206 N N . TYR A 1 419 ? -9.547 -17.141 0.527 1 76.69 419 TYR A N 1
ATOM 3207 C CA . TYR A 1 419 ? -9.234 -18.531 0.179 1 76.69 419 TYR A CA 1
ATOM 3208 C C . TYR A 1 419 ? -7.742 -18.797 0.296 1 76.69 419 TYR A C 1
ATOM 3210 O O . TYR A 1 419 ? -6.922 -17.953 -0.072 1 76.69 419 TYR A O 1
ATOM 3218 N N . GLY A 1 420 ? -7.527 -19.891 0.979 1 77.19 420 GLY A N 1
ATOM 3219 C CA . GLY A 1 420 ? -6.109 -20.219 1.021 1 77.19 420 GLY A CA 1
ATOM 3220 C C . GLY A 1 420 ? -5.844 -21.703 1.162 1 77.19 420 GLY A C 1
ATOM 3221 O O . GLY A 1 420 ? -6.738 -22.469 1.518 1 77.19 420 GLY A O 1
ATOM 3222 N N . VAL A 1 421 ? -4.711 -22.109 0.675 1 70.44 421 VAL A N 1
ATOM 3223 C CA . VAL A 1 421 ? -4.219 -23.484 0.805 1 70.44 421 VAL A CA 1
ATOM 3224 C C . VAL A 1 421 ? -2.895 -23.484 1.568 1 70.44 421 VAL A C 1
ATOM 3226 O O . VAL A 1 421 ? -2.016 -22.656 1.299 1 70.44 421 VAL A O 1
ATOM 3229 N N . VAL A 1 422 ? -2.959 -24.281 2.613 1 67.5 422 VAL A N 1
ATOM 3230 C CA . VAL A 1 422 ? -1.752 -24.406 3.424 1 67.5 422 VAL A CA 1
ATOM 3231 C C . VAL A 1 422 ? -1.368 -25.875 3.545 1 67.5 422 VAL A C 1
ATOM 3233 O O . VAL A 1 422 ? -2.234 -26.734 3.715 1 67.5 422 VAL A O 1
ATOM 3236 N N . ASN A 1 423 ? -0.143 -26.125 3.387 1 65.25 423 ASN A N 1
ATOM 3237 C CA . ASN A 1 423 ? 0.354 -27.484 3.592 1 65.25 423 ASN A CA 1
ATOM 3238 C C . ASN A 1 423 ? 0.419 -27.844 5.074 1 65.25 423 ASN A C 1
ATOM 3240 O O . ASN A 1 423 ? 0.809 -27.016 5.898 1 65.25 423 ASN A O 1
ATOM 3244 N N . ARG A 1 424 ? -0.103 -29.016 5.352 1 65.19 424 ARG A N 1
ATOM 3245 C CA . ARG A 1 424 ? 0.033 -29.609 6.684 1 65.19 424 ARG A CA 1
ATOM 3246 C C . ARG A 1 424 ? 0.775 -30.938 6.621 1 65.19 424 ARG A C 1
ATOM 3248 O O . ARG A 1 424 ? 1.079 -31.438 5.535 1 65.19 424 ARG A O 1
ATOM 3255 N N . LYS A 1 425 ? 1.097 -31.391 7.785 1 61.44 425 LYS A N 1
ATOM 3256 C CA . LYS A 1 425 ? 1.836 -32.656 7.859 1 61.44 425 LYS A CA 1
ATOM 3257 C C . LYS A 1 425 ? 1.052 -33.781 7.215 1 61.44 425 LYS A C 1
ATOM 3259 O O . LYS A 1 425 ? 1.62 -34.594 6.488 1 61.44 425 LYS A O 1
ATOM 3264 N N . SER A 1 426 ? -0.198 -33.75 7.438 1 58.44 426 SER A N 1
ATOM 3265 C CA . SER A 1 426 ? -0.965 -34.906 7.012 1 58.44 426 SER A CA 1
ATOM 3266 C C . SER A 1 426 ? -1.945 -34.562 5.898 1 58.44 426 SER A C 1
ATOM 3268 O O . SER A 1 426 ? -2.742 -35.375 5.473 1 58.44 426 SER A O 1
ATOM 3270 N N . GLY A 1 427 ? -1.895 -33.406 5.492 1 60.28 427 GLY A N 1
ATOM 3271 C CA . GLY A 1 427 ? -2.85 -33 4.473 1 60.28 427 GLY A CA 1
ATOM 3272 C C . GLY A 1 427 ? -2.77 -31.531 4.117 1 60.28 427 GLY A C 1
ATOM 3273 O O . GLY A 1 427 ? -1.813 -30.859 4.492 1 60.28 427 GLY A O 1
ATOM 3274 N N . LEU A 1 428 ? -3.686 -31.203 3.217 1 61.75 428 LEU A N 1
ATOM 3275 C CA . LEU A 1 428 ? -3.811 -29.797 2.832 1 61.75 428 LEU A CA 1
ATOM 3276 C C . LEU A 1 428 ? -5.02 -29.156 3.506 1 61.75 428 LEU A C 1
ATOM 3278 O O . LEU A 1 428 ? -6.102 -29.75 3.545 1 61.75 428 LEU A O 1
ATOM 3282 N N . LYS A 1 429 ? -4.691 -28.047 4.172 1 66.38 429 LYS A N 1
ATOM 3283 C CA . LYS A 1 429 ? -5.77 -27.281 4.781 1 66.38 429 LYS A CA 1
ATOM 3284 C C . LYS A 1 429 ? -6.289 -26.203 3.826 1 66.38 429 LYS A C 1
ATOM 3286 O O . LYS A 1 429 ? -5.504 -25.516 3.18 1 66.38 429 LYS A O 1
ATOM 3291 N N . LEU A 1 430 ? -7.594 -26.328 3.654 1 62.34 430 LEU A N 1
ATOM 3292 C CA . LEU A 1 430 ? -8.305 -25.312 2.875 1 62.34 430 LEU A CA 1
ATOM 3293 C C . LEU A 1 430 ? -9.039 -24.344 3.789 1 62.34 430 LEU A C 1
ATOM 3295 O O . LEU A 1 430 ? -9.805 -24.766 4.66 1 62.34 430 LEU A O 1
ATOM 3299 N N . VAL A 1 431 ? -8.742 -23.109 3.691 1 64.38 431 VAL A N 1
ATOM 3300 C CA . VAL A 1 431 ? -9.508 -22.094 4.41 1 64.38 431 VAL A CA 1
ATOM 3301 C C . VAL A 1 431 ? -10.602 -21.531 3.506 1 64.38 431 VAL A C 1
ATOM 3303 O O . VAL A 1 431 ? -10.312 -20.938 2.467 1 64.38 431 VAL A O 1
ATOM 3306 N N . LYS A 1 432 ? -11.844 -21.891 3.896 1 62.03 432 LYS A N 1
ATOM 3307 C CA . LYS A 1 432 ? -13.008 -21.469 3.115 1 62.03 432 LYS A CA 1
ATOM 3308 C C . LYS A 1 432 ? -13.445 -20.062 3.49 1 62.03 432 LYS A C 1
ATOM 3310 O O . LYS A 1 432 ? -13.125 -19.578 4.574 1 62.03 432 LYS A O 1
ATOM 3315 N N . PRO A 1 433 ? -14.156 -19.484 2.639 1 56.59 433 PRO A N 1
ATOM 3316 C CA . PRO A 1 433 ? -14.586 -18.109 2.883 1 56.59 433 PRO A CA 1
ATOM 3317 C C . PRO A 1 433 ? -15.422 -17.969 4.156 1 56.59 433 PRO A C 1
ATOM 3319 O O . PRO A 1 433 ? -15.469 -16.891 4.754 1 56.59 433 PRO A O 1
ATOM 3322 N N . ASP A 1 434 ? -16.031 -19.031 4.547 1 57.88 434 ASP A N 1
ATOM 3323 C CA . ASP A 1 434 ? -16.875 -18.953 5.742 1 57.88 434 ASP A CA 1
ATOM 3324 C C . ASP A 1 434 ? -16.062 -19.25 7 1 57.88 434 ASP A C 1
ATOM 3326 O O . ASP A 1 434 ? -16.625 -19.375 8.094 1 57.88 434 ASP A O 1
ATOM 3330 N N . GLY A 1 435 ? -14.844 -19.375 6.754 1 59.69 435 GLY A N 1
ATOM 3331 C CA . GLY A 1 435 ? -13.953 -19.578 7.883 1 59.69 435 GLY A CA 1
ATOM 3332 C C . GLY A 1 435 ? -13.773 -21.031 8.258 1 59.69 435 GLY A C 1
ATOM 3333 O O . GLY A 1 435 ? -12.906 -21.375 9.062 1 59.69 435 GLY A O 1
ATOM 3334 N N . SER A 1 436 ? -14.609 -21.859 7.633 1 63.34 436 SER A N 1
ATOM 3335 C CA . SER A 1 436 ? -14.461 -23.266 7.941 1 63.34 436 SER A CA 1
ATOM 3336 C C . SER A 1 436 ? -13.266 -23.875 7.215 1 63.34 436 SER A C 1
ATOM 3338 O O . SER A 1 436 ? -12.805 -23.328 6.211 1 63.34 436 SER A O 1
ATOM 3340 N N . ASP A 1 437 ? -12.727 -24.844 7.965 1 63.12 437 ASP A N 1
ATOM 3341 C CA . ASP A 1 437 ? -11.578 -25.547 7.395 1 63.12 437 ASP A CA 1
ATOM 3342 C C . ASP A 1 437 ? -12.016 -26.812 6.656 1 63.12 437 ASP A C 1
ATOM 3344 O O . ASP A 1 437 ? -12.977 -27.469 7.062 1 63.12 437 ASP A O 1
ATOM 3348 N N . GLY A 1 438 ? -11.5 -26.859 5.418 1 59.59 438 GLY A N 1
ATOM 3349 C CA . GLY A 1 438 ? -11.477 -28.188 4.816 1 59.59 438 GLY A CA 1
ATOM 3350 C C . GLY A 1 438 ? -10.094 -28.828 4.836 1 59.59 438 GLY A C 1
ATOM 3351 O O . GLY A 1 438 ? -9.086 -28.125 4.934 1 59.59 438 GLY A O 1
ATOM 3352 N N . VAL A 1 439 ? -10.094 -30.125 5.215 1 60.06 439 VAL A N 1
ATOM 3353 C CA . VAL A 1 439 ? -8.836 -30.844 5.141 1 60.06 439 VAL A CA 1
ATOM 3354 C C . VAL A 1 439 ? -8.977 -32.031 4.184 1 60.06 439 VAL A C 1
ATOM 3356 O O . VAL A 1 439 ? -9.945 -32.781 4.254 1 60.06 439 VAL A O 1
ATOM 3359 N N . VAL A 1 440 ? -8.109 -31.922 3.225 1 61.88 440 VAL A N 1
ATOM 3360 C CA . VAL A 1 440 ? -8.031 -33.125 2.426 1 61.88 440 VAL A CA 1
ATOM 3361 C C . VAL A 1 440 ? -6.793 -33.938 2.828 1 61.88 440 VAL A C 1
ATOM 3363 O O . VAL A 1 440 ? -5.68 -33.406 2.844 1 61.88 440 VAL A O 1
ATOM 3366 N N . ASP A 1 441 ? -7.098 -35.156 3.096 1 64.38 441 ASP A N 1
ATOM 3367 C CA . ASP A 1 441 ? -6.035 -36.062 3.545 1 64.38 441 ASP A CA 1
ATOM 3368 C C . ASP A 1 441 ? -5.129 -36.469 2.381 1 64.38 441 ASP A C 1
ATOM 3370 O O . ASP A 1 441 ? -5.609 -36.719 1.279 1 64.38 441 ASP A O 1
ATOM 3374 N N . PHE A 1 442 ? -3.896 -36.469 2.684 1 64.81 442 PHE A N 1
ATOM 3375 C CA . PHE A 1 442 ? -2.936 -36.875 1.665 1 64.81 442 PHE A CA 1
ATOM 3376 C C . PHE A 1 442 ? -3.201 -38.312 1.221 1 64.81 442 PHE A C 1
ATOM 3378 O O . PHE A 1 442 ? -2.992 -38.656 0.054 1 64.81 442 PHE A O 1
ATOM 3385 N N . LYS A 1 443 ? -3.594 -39.094 2.158 1 64.44 443 LYS A N 1
ATOM 3386 C CA . LYS A 1 443 ? -3.92 -40.469 1.82 1 64.44 443 LYS A CA 1
ATOM 3387 C C . LYS A 1 443 ? -5.039 -40.531 0.784 1 64.44 443 LYS A C 1
ATOM 3389 O O . LYS A 1 443 ? -4.98 -41.344 -0.15 1 64.44 443 LYS A O 1
ATOM 3394 N N . TYR A 1 444 ? -5.969 -39.812 1.011 1 66.56 444 TYR A N 1
ATOM 3395 C CA . TYR A 1 444 ? -7.082 -39.75 0.069 1 66.56 444 TYR A CA 1
ATOM 3396 C C . TYR A 1 444 ? -6.625 -39.25 -1.29 1 66.56 444 TYR A C 1
ATOM 3398 O O . TYR A 1 444 ? -6.969 -39.812 -2.326 1 66.56 444 TYR A O 1
ATOM 3406 N N . LEU A 1 445 ? -5.902 -38.25 -1.322 1 65.06 445 LEU A N 1
ATOM 3407 C CA . LEU A 1 445 ? -5.391 -37.688 -2.561 1 65.06 445 LEU A CA 1
ATOM 3408 C C . LEU A 1 445 ? -4.516 -38.688 -3.305 1 65.06 445 LEU A C 1
ATOM 3410 O O . LEU A 1 445 ? -4.621 -38.812 -4.527 1 65.06 445 LEU A O 1
ATOM 3414 N N . GLY A 1 446 ? -3.697 -39.312 -2.504 1 67.25 446 GLY A N 1
ATOM 3415 C CA . GLY A 1 446 ? -2.85 -40.312 -3.094 1 67.25 446 GLY A CA 1
ATOM 3416 C C . GLY A 1 446 ? -3.633 -41.469 -3.715 1 67.25 446 GLY A C 1
ATOM 3417 O O . GLY A 1 446 ? -3.289 -41.938 -4.797 1 67.25 446 GLY A O 1
ATOM 3418 N N . ALA A 1 447 ? -4.613 -41.875 -3.041 1 66.25 447 ALA A N 1
ATOM 3419 C CA . ALA A 1 447 ? -5.426 -43 -3.504 1 66.25 447 ALA A CA 1
ATOM 3420 C C . ALA A 1 447 ? -6.148 -42.656 -4.801 1 66.25 447 ALA A C 1
ATOM 3422 O O . ALA A 1 447 ? -6.512 -43.531 -5.574 1 66.25 447 ALA A O 1
ATOM 3423 N N . HIS A 1 448 ? -6.266 -41.438 -5.055 1 67.62 448 HIS A N 1
ATOM 3424 C CA . HIS A 1 448 ? -7.027 -41.031 -6.23 1 67.62 448 HIS A CA 1
ATOM 3425 C C . HIS A 1 448 ? -6.129 -40.344 -7.258 1 67.62 448 HIS A C 1
ATOM 3427 O O . HIS A 1 448 ? -6.625 -39.719 -8.203 1 67.62 448 HIS A O 1
ATOM 3433 N N . ALA A 1 449 ? -4.852 -40.469 -7.008 1 68.12 449 ALA A N 1
ATOM 3434 C CA . ALA A 1 449 ? -3.902 -39.875 -7.938 1 68.12 449 ALA A CA 1
ATOM 3435 C C . ALA A 1 449 ? -3.201 -40.938 -8.773 1 68.12 449 ALA A C 1
ATOM 3437 O O . ALA A 1 449 ? -2.922 -42.031 -8.289 1 68.12 449 ALA A O 1
ATOM 3438 N N . PRO A 1 450 ? -3.043 -40.594 -9.977 1 67.44 450 PRO A N 1
ATOM 3439 C CA . PRO A 1 450 ? -2.242 -41.531 -10.773 1 67.44 450 PRO A CA 1
ATOM 3440 C C . PRO A 1 450 ? -0.759 -41.5 -10.406 1 67.44 450 PRO A C 1
ATOM 3442 O O . PRO A 1 450 ? -0.278 -40.5 -9.859 1 67.44 450 PRO A O 1
ATOM 3445 N N . THR A 1 451 ? -0.066 -42.625 -10.562 1 69.56 451 THR A N 1
ATOM 3446 C CA . THR A 1 451 ? 1.392 -42.594 -10.523 1 69.56 451 THR A CA 1
ATOM 3447 C C . THR A 1 451 ? 1.938 -41.531 -11.469 1 69.56 451 THR A C 1
ATOM 3449 O O . THR A 1 451 ? 1.438 -41.344 -12.578 1 69.56 451 THR A O 1
ATOM 3452 N N . PRO A 1 452 ? 2.979 -40.781 -11.07 1 67.75 452 PRO A N 1
ATOM 3453 C CA . PRO A 1 452 ? 3.764 -40.906 -9.836 1 67.75 452 PRO A CA 1
ATOM 3454 C C . PRO A 1 452 ? 3.186 -40.094 -8.68 1 67.75 452 PRO A C 1
ATOM 3456 O O . PRO A 1 452 ? 3.729 -40.125 -7.574 1 67.75 452 PRO A O 1
ATOM 3459 N N . PHE A 1 453 ? 2.145 -39.406 -8.93 1 67.75 453 PHE A N 1
ATOM 3460 C CA . PHE A 1 453 ? 1.604 -38.5 -7.93 1 67.75 453 PHE A CA 1
ATOM 3461 C C . PHE A 1 453 ? 1.06 -39.25 -6.73 1 67.75 453 PHE A C 1
ATOM 3463 O O . PHE A 1 453 ? 1.07 -38.75 -5.605 1 67.75 453 PHE A O 1
ATOM 3470 N N . LYS A 1 454 ? 0.596 -40.406 -7 1 65.44 454 LYS A N 1
ATOM 3471 C CA . LYS A 1 454 ? 0.151 -41.25 -5.898 1 65.44 454 LYS A CA 1
ATOM 3472 C C . LYS A 1 454 ? 1.232 -41.375 -4.828 1 65.44 454 LYS A C 1
ATOM 3474 O O . LYS A 1 454 ? 0.954 -41.219 -3.635 1 65.44 454 LYS A O 1
ATOM 3479 N N . GLU A 1 455 ? 2.432 -41.5 -5.285 1 64.94 455 GLU A N 1
ATOM 3480 C CA . GLU A 1 455 ? 3.557 -41.688 -4.371 1 64.94 455 GLU A CA 1
ATOM 3481 C C . GLU A 1 455 ? 3.975 -40.375 -3.723 1 64.94 455 GLU A C 1
ATOM 3483 O O . GLU A 1 455 ? 4.465 -40.375 -2.592 1 64.94 455 GLU A O 1
ATOM 3488 N N . GLU A 1 456 ? 3.674 -39.344 -4.465 1 64.69 456 GLU A N 1
ATOM 3489 C CA . GLU A 1 456 ? 4.102 -38.031 -3.98 1 64.69 456 GLU A CA 1
ATOM 3490 C C . GLU A 1 456 ? 3.166 -37.531 -2.893 1 64.69 456 GLU A C 1
ATOM 3492 O O . GLU A 1 456 ? 3.604 -36.844 -1.959 1 64.69 456 GLU A O 1
ATOM 3497 N N . TRP A 1 457 ? 1.888 -37.719 -3.051 1 58.59 457 TRP A N 1
ATOM 3498 C CA . TRP A 1 457 ? 0.901 -37.312 -2.064 1 58.59 457 TRP A CA 1
ATOM 3499 C C . TRP A 1 457 ? 1.039 -38.094 -0.773 1 58.59 457 TRP A C 1
ATOM 3501 O O . TRP A 1 457 ? 0.801 -37.594 0.317 1 58.59 457 TRP A O 1
ATOM 3511 N N . SER A 1 458 ? 1.168 -39.469 -0.792 1 51.44 458 SER A N 1
ATOM 3512 C CA . SER A 1 458 ? 1.125 -40.344 0.373 1 51.44 458 SER A CA 1
ATOM 3513 C C . SER A 1 458 ? 2.211 -39.969 1.38 1 51.44 458 SER A C 1
ATOM 3515 O O . SER A 1 458 ? 2.414 -40.688 2.367 1 51.44 458 SER A O 1
ATOM 3517 N N . GLY A 1 459 ? 2.334 -38.594 1.624 1 48.5 459 GLY A N 1
ATOM 3518 C CA . GLY A 1 459 ? 2.887 -38 2.83 1 48.5 459 GLY A CA 1
ATOM 3519 C C . GLY A 1 459 ? 4.402 -38.031 2.871 1 48.5 459 GLY A C 1
ATOM 3520 O O . GLY A 1 459 ? 5.027 -37.281 3.607 1 48.5 459 GLY A O 1
ATOM 3521 N N . GLU A 1 460 ? 5.043 -39.094 2.455 1 43.59 460 GLU A N 1
ATOM 3522 C CA . GLU A 1 460 ? 6.449 -39.219 2.824 1 43.59 460 GLU A CA 1
ATOM 3523 C C . GLU A 1 460 ? 7.336 -38.406 1.889 1 43.59 460 GLU A C 1
ATOM 3525 O O . GLU A 1 460 ? 8.422 -37.969 2.275 1 43.59 460 GLU A O 1
ATOM 3530 N N . ALA A 1 461 ? 6.961 -38.156 0.759 1 47.41 461 ALA A N 1
ATOM 3531 C CA . ALA A 1 461 ? 8.062 -37.781 -0.124 1 47.41 461 ALA A CA 1
ATOM 3532 C C . ALA A 1 461 ? 7.949 -36.312 -0.547 1 47.41 461 ALA A C 1
ATOM 3534 O O . ALA A 1 461 ? 8.922 -35.719 -1.031 1 47.41 461 ALA A O 1
ATOM 3535 N N . GLY A 1 462 ? 6.852 -35.594 -0.344 1 55.25 462 GLY A N 1
ATOM 3536 C CA . GLY A 1 462 ? 7.207 -34.281 -0.875 1 55.25 462 GLY A CA 1
ATOM 3537 C C . GLY A 1 462 ? 6.086 -33.281 -0.755 1 55.25 462 GLY A C 1
ATOM 3538 O O . GLY A 1 462 ? 4.926 -33.656 -0.561 1 55.25 462 GLY A O 1
ATOM 3539 N N . ILE A 1 463 ? 6.309 -32 -0.635 1 61.44 463 ILE A N 1
ATOM 3540 C CA . ILE A 1 463 ? 5.473 -30.812 -0.622 1 61.44 463 ILE A CA 1
ATOM 3541 C C . ILE A 1 463 ? 4.852 -30.594 -2 1 61.44 463 ILE A C 1
ATOM 3543 O O . ILE A 1 463 ? 5.566 -30.469 -2.996 1 61.44 463 ILE A O 1
ATOM 3547 N N . ASN A 1 464 ? 3.512 -30.75 -2.074 1 73.19 464 ASN A N 1
ATOM 3548 C CA . ASN A 1 464 ? 2.855 -30.578 -3.365 1 73.19 464 ASN A CA 1
ATOM 3549 C C . ASN A 1 464 ? 2.535 -29.109 -3.637 1 73.19 464 ASN A C 1
ATOM 3551 O O . ASN A 1 464 ? 2.561 -28.656 -4.785 1 73.19 464 ASN A O 1
ATOM 3555 N N . ILE A 1 465 ? 2.229 -28.5 -2.656 1 79.38 465 ILE A N 1
ATOM 3556 C CA . ILE A 1 465 ? 2.008 -27.062 -2.793 1 79.38 465 ILE A CA 1
ATOM 3557 C C . ILE A 1 465 ? 3.244 -26.297 -2.312 1 79.38 465 ILE A C 1
ATOM 3559 O O . ILE A 1 465 ? 3.566 -26.312 -1.121 1 79.38 465 ILE A O 1
ATOM 3563 N N . HIS A 1 466 ? 3.883 -25.703 -3.244 1 88.38 466 HIS A N 1
ATOM 3564 C CA . HIS A 1 466 ? 5.145 -25.047 -2.941 1 88.38 466 HIS A CA 1
ATOM 3565 C C . HIS A 1 466 ? 5.102 -23.562 -3.324 1 88.38 466 HIS A C 1
ATOM 3567 O O . HIS A 1 466 ? 6.125 -22.875 -3.295 1 88.38 466 HIS A O 1
ATOM 3573 N N . HIS A 1 467 ? 3.893 -23.156 -3.65 1 89.69 467 HIS A N 1
ATOM 3574 C CA . HIS A 1 467 ? 3.682 -21.734 -3.902 1 89.69 467 HIS A CA 1
ATOM 3575 C C . HIS A 1 467 ? 4.027 -20.891 -2.674 1 89.69 467 HIS A C 1
ATOM 3577 O O . HIS A 1 467 ? 3.938 -21.375 -1.544 1 89.69 467 HIS A O 1
ATOM 3583 N N . LYS A 1 468 ? 4.414 -19.719 -2.924 1 92.31 468 LYS A N 1
ATOM 3584 C CA . LYS A 1 468 ? 4.531 -18.672 -1.928 1 92.31 468 LYS A CA 1
ATOM 3585 C C . LYS A 1 468 ? 3.963 -17.344 -2.455 1 92.31 468 LYS A C 1
ATOM 3587 O O . LYS A 1 468 ? 4.684 -16.562 -3.07 1 92.31 468 LYS A O 1
ATOM 3592 N N . PHE A 1 469 ? 2.688 -17.203 -2.188 1 95.38 469 PHE A N 1
ATOM 3593 C CA . PHE A 1 469 ? 2.17 -15.898 -2.602 1 95.38 469 PHE A CA 1
ATOM 3594 C C . PHE A 1 469 ? 0.896 -15.562 -1.839 1 95.38 469 PHE A C 1
ATOM 3596 O O . PHE A 1 469 ? 0.225 -16.453 -1.311 1 95.38 469 PHE A O 1
ATOM 3603 N N . VAL A 1 470 ? 0.627 -14.328 -1.725 1 94.25 470 VAL A N 1
ATOM 3604 C CA . VAL A 1 470 ? -0.597 -13.742 -1.189 1 94.25 470 VAL A CA 1
ATOM 3605 C C . VAL A 1 470 ? -1.111 -12.664 -2.141 1 94.25 470 VAL A C 1
ATOM 3607 O O . VAL A 1 470 ? -0.339 -11.836 -2.623 1 94.25 470 VAL A O 1
ATOM 3610 N N . VAL A 1 471 ? -2.379 -12.734 -2.479 1 95.88 471 VAL A N 1
ATOM 3611 C CA . VAL A 1 471 ? -3.051 -11.734 -3.309 1 95.88 471 VAL A CA 1
ATOM 3612 C C . VAL A 1 471 ? -4.129 -11.031 -2.494 1 95.88 471 VAL A C 1
ATOM 3614 O O . VAL A 1 471 ? -4.922 -11.672 -1.806 1 95.88 471 VAL A O 1
ATOM 3617 N N . THR A 1 472 ? -4.121 -9.703 -2.504 1 93.5 472 THR A N 1
ATOM 3618 C CA . THR A 1 472 ? -5.195 -8.953 -1.869 1 93.5 472 THR A CA 1
ATOM 3619 C C . THR A 1 472 ? -5.934 -8.094 -2.895 1 93.5 472 THR A C 1
ATOM 3621 O O . THR A 1 472 ? -5.312 -7.484 -3.766 1 93.5 472 THR A O 1
ATOM 3624 N N . ASP A 1 473 ? -7.273 -8.117 -2.912 1 92 473 ASP A N 1
ATOM 3625 C CA . ASP A 1 473 ? -8.172 -7.219 -3.639 1 92 473 ASP A CA 1
ATOM 3626 C C . ASP A 1 473 ? -7.906 -7.285 -5.141 1 92 473 ASP A C 1
ATOM 3628 O O . ASP A 1 473 ? -7.738 -6.25 -5.793 1 92 473 ASP A O 1
ATOM 3632 N N . PHE A 1 474 ? -7.852 -8.492 -5.707 1 94.12 474 PHE A N 1
ATOM 3633 C CA . PHE A 1 474 ? -7.453 -8.68 -7.098 1 94.12 474 PHE A CA 1
ATOM 3634 C C . PHE A 1 474 ? -8.391 -7.938 -8.039 1 94.12 474 PHE A C 1
ATOM 3636 O O . PHE A 1 474 ? -8.008 -7.578 -9.148 1 94.12 474 PHE A O 1
ATOM 3643 N N . ASP A 1 475 ? -9.609 -7.625 -7.586 1 91.56 475 ASP A N 1
ATOM 3644 C CA . ASP A 1 475 ? -10.648 -7.055 -8.438 1 91.56 475 ASP A CA 1
ATOM 3645 C C . ASP A 1 475 ? -10.711 -5.535 -8.289 1 91.56 475 ASP A C 1
ATOM 3647 O O . ASP A 1 475 ? -11.609 -4.887 -8.836 1 91.56 475 ASP A O 1
ATOM 3651 N N . LEU A 1 476 ? -9.812 -4.969 -7.578 1 88.06 476 LEU A N 1
ATOM 3652 C CA . LEU A 1 476 ? -9.805 -3.533 -7.309 1 88.06 476 LEU A CA 1
ATOM 3653 C C . LEU A 1 476 ? -8.508 -2.893 -7.797 1 88.06 476 LEU A C 1
ATOM 3655 O O . LEU A 1 476 ? -7.504 -3.58 -7.977 1 88.06 476 LEU A O 1
ATOM 3659 N N . PRO A 1 477 ? -8.477 -1.545 -8.008 1 84.44 477 PRO A N 1
ATOM 3660 C CA . PRO A 1 477 ? -7.238 -0.841 -8.359 1 84.44 477 PRO A CA 1
ATOM 3661 C C . PRO A 1 477 ? -6.16 -0.979 -7.289 1 84.44 477 PRO A C 1
ATOM 3663 O O . PRO A 1 477 ? -4.973 -0.786 -7.574 1 84.44 477 PRO A O 1
ATOM 3666 N N . SER A 1 478 ? -6.543 -1.372 -6.102 1 85 478 SER A N 1
ATOM 3667 C CA . SER A 1 478 ? -5.609 -1.523 -4.988 1 85 478 SER A CA 1
ATOM 3668 C C . SER A 1 478 ? -5.016 -2.928 -4.953 1 85 478 SER A C 1
ATOM 3670 O O . SER A 1 478 ? -4.355 -3.301 -3.982 1 85 478 SER A O 1
ATOM 3672 N N . ALA A 1 479 ? -5.191 -3.625 -6.016 1 93.06 479 ALA A N 1
ATOM 3673 C CA . ALA A 1 479 ? -4.734 -5.012 -6.086 1 93.06 479 ALA A CA 1
ATOM 3674 C C . ALA A 1 479 ? -3.236 -5.109 -5.82 1 93.06 479 ALA A C 1
ATOM 3676 O O . ALA A 1 479 ? -2.461 -4.273 -6.293 1 93.06 479 ALA A O 1
ATOM 3677 N N . LYS A 1 480 ? -2.848 -6.188 -5.008 1 94.94 480 LYS A N 1
ATOM 3678 C CA . LYS A 1 480 ? -1.438 -6.465 -4.746 1 94.94 480 LYS A CA 1
ATOM 3679 C C . LYS A 1 480 ? -1.146 -7.957 -4.828 1 94.94 480 LYS A C 1
ATOM 3681 O O . LYS A 1 480 ? -1.968 -8.781 -4.418 1 94.94 480 LYS A O 1
ATOM 3686 N N . LEU A 1 481 ? -0.02 -8.203 -5.324 1 97.81 481 LEU A N 1
ATOM 3687 C CA . LEU A 1 481 ? 0.582 -9.531 -5.238 1 97.81 481 LEU A CA 1
ATOM 3688 C C . LEU A 1 481 ? 1.853 -9.5 -4.395 1 97.81 481 LEU A C 1
ATOM 3690 O O . LEU A 1 481 ? 2.691 -8.609 -4.566 1 97.81 481 LEU A O 1
ATOM 3694 N N . PHE A 1 482 ? 1.958 -10.414 -3.441 1 97.44 482 PHE A N 1
ATOM 3695 C CA . PHE A 1 482 ? 3.23 -10.758 -2.82 1 97.44 482 PHE A CA 1
ATOM 3696 C C . PHE A 1 482 ? 3.688 -12.141 -3.256 1 97.44 482 PHE A C 1
ATOM 3698 O O . PHE A 1 482 ? 2.947 -13.117 -3.113 1 97.44 482 PHE A O 1
ATOM 3705 N N . ALA A 1 483 ? 4.844 -12.234 -3.809 1 97.69 483 ALA A N 1
ATOM 3706 C CA . ALA A 1 483 ? 5.379 -13.508 -4.277 1 97.69 483 ALA A CA 1
ATOM 3707 C C . ALA A 1 483 ? 6.902 -13.508 -4.254 1 97.69 483 ALA A C 1
ATOM 3709 O O . ALA A 1 483 ? 7.527 -12.469 -4.027 1 97.69 483 ALA A O 1
ATOM 3710 N N . GLY A 1 484 ? 7.527 -14.672 -4.434 1 97.31 484 GLY A N 1
ATOM 3711 C CA . GLY A 1 484 ? 8.969 -14.836 -4.465 1 97.31 484 GLY A CA 1
ATOM 3712 C C . GLY A 1 484 ? 9.43 -16.188 -3.941 1 97.31 484 GLY A C 1
ATOM 3713 O O . GLY A 1 484 ? 8.703 -17.172 -4.051 1 97.31 484 GLY A O 1
ATOM 3714 N N . SER A 1 485 ? 10.672 -16.188 -3.477 1 97.12 485 SER A N 1
ATOM 3715 C CA . SER A 1 485 ? 11.219 -17.422 -2.91 1 97.12 485 SER A CA 1
ATOM 3716 C C . SER A 1 485 ? 10.953 -17.5 -1.41 1 97.12 485 SER A C 1
ATOM 3718 O O . SER A 1 485 ? 11.086 -18.578 -0.81 1 97.12 485 SER A O 1
ATOM 3720 N N . SER A 1 486 ? 10.539 -16.422 -0.794 1 94.19 486 SER A N 1
ATOM 3721 C CA . SER A 1 486 ? 10.312 -16.359 0.645 1 94.19 486 SER A CA 1
ATOM 3722 C C . SER A 1 486 ? 9.172 -17.281 1.067 1 94.19 486 SER A C 1
ATOM 3724 O O . SER A 1 486 ? 8.109 -17.281 0.443 1 94.19 486 SER A O 1
ATOM 3726 N N . ASN A 1 487 ? 9.383 -17.984 2.145 1 89 487 ASN A N 1
ATOM 3727 C CA . ASN A 1 487 ? 8.32 -18.812 2.723 1 89 487 ASN A CA 1
ATOM 3728 C C . ASN A 1 487 ? 7.41 -17.984 3.627 1 89 487 ASN A C 1
ATOM 3730 O O . ASN A 1 487 ? 6.551 -18.547 4.316 1 89 487 ASN A O 1
ATOM 3734 N N . LEU A 1 488 ? 7.688 -16.719 3.695 1 89.81 488 LEU A N 1
ATOM 3735 C CA . LEU A 1 488 ? 6.902 -15.773 4.484 1 89.81 488 LEU A CA 1
ATOM 3736 C C . LEU A 1 488 ? 6.934 -16.141 5.965 1 89.81 488 LEU A C 1
ATOM 3738 O O . LEU A 1 488 ? 5.902 -16.094 6.641 1 89.81 488 LEU A O 1
ATOM 3742 N N . SER A 1 489 ? 8.086 -16.625 6.434 1 86.5 489 SER A N 1
ATOM 3743 C CA . SER A 1 489 ? 8.266 -17.016 7.828 1 86.5 489 SER A CA 1
ATOM 3744 C C . SER A 1 489 ? 9.359 -16.203 8.508 1 86.5 489 SER A C 1
ATOM 3746 O O . SER A 1 489 ? 10.266 -15.711 7.84 1 86.5 489 SER A O 1
ATOM 3748 N N . PHE A 1 490 ? 9.297 -16.156 9.75 1 83.88 490 PHE A N 1
ATOM 3749 C CA . PHE A 1 490 ? 10.273 -15.414 10.547 1 83.88 490 PHE A CA 1
ATOM 3750 C C . PHE A 1 490 ? 11.68 -15.961 10.328 1 83.88 490 PHE A C 1
ATOM 3752 O O . PHE A 1 490 ? 12.602 -15.203 10.023 1 83.88 490 PHE A O 1
ATOM 3759 N N . SER A 1 491 ? 11.797 -17.266 10.508 1 83.69 491 SER A N 1
ATOM 3760 C CA . SER A 1 491 ? 13.109 -17.891 10.406 1 83.69 491 SER A CA 1
ATOM 3761 C C . SER A 1 491 ? 13.688 -17.734 9.008 1 83.69 491 SER A C 1
ATOM 3763 O O . SER A 1 491 ? 14.898 -17.516 8.852 1 83.69 491 SER A O 1
ATOM 3765 N N . GLY A 1 492 ? 12.844 -17.844 7.996 1 89.56 492 GLY A N 1
ATOM 3766 C CA . GLY A 1 492 ? 13.312 -17.672 6.633 1 89.56 492 GLY A CA 1
ATOM 3767 C C . GLY A 1 492 ? 13.789 -16.25 6.348 1 89.56 492 GLY A C 1
ATOM 3768 O O . GLY A 1 492 ? 14.859 -16.062 5.777 1 89.56 492 GLY A O 1
ATOM 3769 N N . GLU A 1 493 ? 13.062 -15.266 6.797 1 91.94 493 GLU A N 1
ATOM 3770 C CA . GLU A 1 493 ? 13.406 -13.867 6.543 1 91.94 493 GLU A CA 1
ATOM 3771 C C . GLU A 1 493 ? 14.68 -13.469 7.277 1 91.94 493 GLU A C 1
ATOM 3773 O O . GLU A 1 493 ? 15.453 -12.641 6.793 1 91.94 493 GLU A O 1
ATOM 3778 N N . GLU A 1 494 ? 14.945 -14.102 8.352 1 90.12 494 GLU A N 1
ATOM 3779 C CA . GLU A 1 494 ? 16.125 -13.742 9.148 1 90.12 494 GLU A CA 1
ATOM 3780 C C . GLU A 1 494 ? 17.344 -14.531 8.711 1 90.12 494 GLU A C 1
ATOM 3782 O O . GLU A 1 494 ? 18.469 -14.055 8.836 1 90.12 494 GLU A O 1
ATOM 3787 N N . GLY A 1 495 ? 17.078 -15.727 8.18 1 92.06 495 GLY A N 1
ATOM 3788 C CA . GLY A 1 495 ? 18.234 -16.609 8.047 1 92.06 495 GLY A CA 1
ATOM 3789 C C . GLY A 1 495 ? 18.484 -17.062 6.621 1 92.06 495 GLY A C 1
ATOM 3790 O O . GLY A 1 495 ? 19.578 -17.531 6.285 1 92.06 495 GLY A O 1
ATOM 3791 N N . ASN A 1 496 ? 17.531 -17 5.738 1 94 496 ASN A N 1
ATOM 3792 C CA . ASN A 1 496 ? 17.672 -17.516 4.379 1 94 496 ASN A CA 1
ATOM 3793 C C . ASN A 1 496 ? 18 -16.406 3.391 1 94 496 ASN A C 1
ATOM 3795 O O . ASN A 1 496 ? 17.688 -15.234 3.639 1 94 496 ASN A O 1
ATOM 3799 N N . GLY A 1 497 ? 18.734 -16.75 2.383 1 96.75 497 GLY A N 1
ATOM 3800 C CA . GLY A 1 497 ? 18.703 -15.914 1.198 1 96.75 497 GLY A CA 1
ATOM 3801 C C . GLY A 1 497 ? 17.438 -16.062 0.376 1 96.75 497 GLY A C 1
ATOM 3802 O O . GLY A 1 497 ? 17.172 -17.141 -0.173 1 96.75 497 GLY A O 1
ATOM 3803 N N . ASP A 1 498 ? 16.641 -15.016 0.335 1 97.38 498 ASP A N 1
ATOM 3804 C CA . ASP A 1 498 ? 15.367 -15.016 -0.362 1 97.38 498 ASP A CA 1
ATOM 3805 C C . ASP A 1 498 ? 15.07 -13.648 -0.979 1 97.38 498 ASP A C 1
ATOM 3807 O O . ASP A 1 498 ? 15.844 -12.711 -0.81 1 97.38 498 ASP A O 1
ATOM 3811 N N . HIS A 1 499 ? 14.062 -13.633 -1.805 1 98.12 499 HIS A N 1
ATOM 3812 C CA . HIS A 1 499 ? 13.484 -12.383 -2.277 1 98.12 499 HIS A CA 1
ATOM 3813 C C . HIS A 1 499 ? 11.969 -12.383 -2.107 1 98.12 499 HIS A C 1
ATOM 3815 O O . HIS A 1 499 ? 11.32 -13.422 -2.236 1 98.12 499 HIS A O 1
ATOM 3821 N N . LEU A 1 500 ? 11.414 -11.305 -1.749 1 97.38 500 LEU A N 1
ATOM 3822 C CA . LEU A 1 500 ? 9.977 -11.055 -1.696 1 97.38 500 LEU A CA 1
ATOM 3823 C C . LEU A 1 500 ? 9.602 -9.852 -2.561 1 97.38 500 LEU A C 1
ATOM 3825 O O . LEU A 1 500 ? 10.203 -8.781 -2.438 1 97.38 500 LEU A O 1
ATOM 3829 N N . ILE A 1 501 ? 8.641 -10.055 -3.438 1 97.94 501 ILE A N 1
ATOM 3830 C CA . ILE A 1 501 ? 8.234 -9.039 -4.402 1 97.94 501 ILE A CA 1
ATOM 3831 C C . ILE A 1 501 ? 6.777 -8.656 -4.164 1 97.94 501 ILE A C 1
ATOM 3833 O O . ILE A 1 501 ? 5.926 -9.531 -3.971 1 97.94 501 ILE A O 1
ATOM 3837 N N . GLN A 1 502 ? 6.535 -7.398 -4.086 1 97.38 502 GLN A N 1
ATOM 3838 C CA . GLN A 1 502 ? 5.176 -6.871 -4.152 1 97.38 502 GLN A CA 1
ATOM 3839 C C . GLN A 1 502 ? 4.91 -6.207 -5.5 1 97.38 502 GLN A C 1
ATOM 3841 O O . GLN A 1 502 ? 5.68 -5.352 -5.938 1 97.38 502 GLN A O 1
ATOM 3846 N N . ILE A 1 503 ? 3.904 -6.582 -6.184 1 96.5 503 ILE A N 1
ATOM 3847 C CA . ILE A 1 503 ? 3.488 -5.941 -7.426 1 96.5 503 ILE A CA 1
ATOM 3848 C C . ILE A 1 503 ? 2.07 -5.395 -7.273 1 96.5 503 ILE A C 1
ATOM 3850 O O . ILE A 1 503 ? 1.134 -6.145 -6.996 1 96.5 503 ILE A O 1
ATOM 3854 N N . SER A 1 504 ? 1.928 -4.098 -7.414 1 93.06 504 SER A N 1
ATOM 3855 C CA . SER A 1 504 ? 0.617 -3.455 -7.398 1 93.06 504 SER A CA 1
ATOM 3856 C C . SER A 1 504 ? 0.052 -3.314 -8.805 1 93.06 504 SER A C 1
ATOM 3858 O O . SER A 1 504 ? 0.235 -2.281 -9.453 1 93.06 504 SER A O 1
ATOM 3860 N N . ASN A 1 505 ? -0.624 -4.32 -9.242 1 93.31 505 ASN A N 1
ATOM 3861 C CA . ASN A 1 505 ? -1.182 -4.438 -10.586 1 93.31 505 ASN A CA 1
ATOM 3862 C C . ASN A 1 505 ? -2.326 -5.445 -10.633 1 93.31 505 ASN A C 1
ATOM 3864 O O . ASN A 1 505 ? -2.133 -6.621 -10.328 1 93.31 505 ASN A O 1
ATOM 3868 N N . ALA A 1 506 ? -3.498 -5.008 -11.047 1 92.38 506 ALA A N 1
ATOM 3869 C CA . ALA A 1 506 ? -4.691 -5.848 -11.008 1 92.38 506 ALA A CA 1
ATOM 3870 C C . ALA A 1 506 ? -4.562 -7.035 -11.953 1 92.38 506 ALA A C 1
ATOM 3872 O O . ALA A 1 506 ? -5.062 -8.125 -11.664 1 92.38 506 ALA A O 1
ATOM 3873 N N . ARG A 1 507 ? -3.924 -6.844 -13.062 1 94.38 507 ARG A N 1
ATOM 3874 C CA . ARG A 1 507 ? -3.748 -7.926 -14.031 1 94.38 507 ARG A CA 1
ATOM 3875 C C . ARG A 1 507 ? -2.887 -9.039 -13.445 1 94.38 507 ARG A C 1
ATOM 3877 O O . ARG A 1 507 ? -3.223 -10.219 -13.57 1 94.38 507 ARG A O 1
ATOM 3884 N N . VAL A 1 508 ? -1.8 -8.656 -12.797 1 96.56 508 VAL A N 1
ATOM 3885 C CA . VAL A 1 508 ? -0.897 -9.609 -12.172 1 96.56 508 VAL A CA 1
ATOM 3886 C C . VAL A 1 508 ? -1.604 -10.297 -11 1 96.56 508 VAL A C 1
ATOM 3888 O O . VAL A 1 508 ? -1.558 -11.523 -10.875 1 96.56 508 VAL A O 1
ATOM 3891 N N . ALA A 1 509 ? -2.254 -9.508 -10.195 1 96.81 509 ALA A N 1
ATOM 3892 C CA . ALA A 1 509 ? -2.973 -10.047 -9.047 1 96.81 509 ALA A CA 1
ATOM 3893 C C . ALA A 1 509 ? -4.039 -11.047 -9.484 1 96.81 509 ALA A C 1
ATOM 3895 O O . ALA A 1 509 ? -4.219 -12.086 -8.852 1 96.81 509 ALA A O 1
ATOM 3896 N N . THR A 1 510 ? -4.699 -10.773 -10.539 1 96.56 510 THR A N 1
ATOM 3897 C CA . THR A 1 510 ? -5.754 -11.641 -11.055 1 96.56 510 THR A CA 1
ATOM 3898 C C . THR A 1 510 ? -5.18 -12.992 -11.477 1 96.56 510 THR A C 1
ATOM 3900 O O . THR A 1 510 ? -5.762 -14.039 -11.195 1 96.56 510 THR A O 1
ATOM 3903 N N . ALA A 1 511 ? -4.086 -12.961 -12.125 1 96.69 511 ALA A N 1
ATOM 3904 C CA . ALA A 1 511 ? -3.453 -14.203 -12.555 1 96.69 511 ALA A CA 1
ATOM 3905 C C . ALA A 1 511 ? -3.176 -15.117 -11.359 1 96.69 511 ALA A C 1
ATOM 3907 O O . ALA A 1 511 ? -3.465 -16.312 -11.406 1 96.69 511 ALA A O 1
ATOM 3908 N N . TYR A 1 512 ? -2.68 -14.555 -10.305 1 97.31 512 TYR A N 1
ATOM 3909 C CA . TYR A 1 512 ? -2.361 -15.352 -9.125 1 97.31 512 TYR A CA 1
ATOM 3910 C C . TYR A 1 512 ? -3.629 -15.75 -8.383 1 97.31 512 TYR A C 1
ATOM 3912 O O . TYR A 1 512 ? -3.693 -16.844 -7.797 1 97.31 512 TYR A O 1
ATOM 3920 N N . ALA A 1 513 ? -4.605 -14.875 -8.352 1 95.31 513 ALA A N 1
ATOM 3921 C CA . ALA A 1 513 ? -5.875 -15.227 -7.727 1 95.31 513 ALA A CA 1
ATOM 3922 C C . ALA A 1 513 ? -6.504 -16.438 -8.406 1 95.31 513 ALA A C 1
ATOM 3924 O O . ALA A 1 513 ? -6.988 -17.359 -7.73 1 95.31 513 ALA A O 1
ATOM 3925 N N . ILE A 1 514 ? -6.465 -16.453 -9.695 1 95.81 514 ILE A N 1
ATOM 3926 C CA . ILE A 1 514 ? -7.035 -17.562 -10.453 1 95.81 514 ILE A CA 1
ATOM 3927 C C . ILE A 1 514 ? -6.258 -18.844 -10.156 1 95.81 514 ILE A C 1
ATOM 3929 O O . ILE A 1 514 ? -6.852 -19.922 -10.008 1 95.81 514 ILE A O 1
ATOM 3933 N N . GLU A 1 515 ? -4.949 -18.703 -10.047 1 94.38 515 GLU A N 1
ATOM 3934 C CA . GLU A 1 515 ? -4.133 -19.859 -9.68 1 94.38 515 GLU A CA 1
ATOM 3935 C C . GLU A 1 515 ? -4.516 -20.391 -8.305 1 94.38 515 GLU A C 1
ATOM 3937 O O . GLU A 1 515 ? -4.633 -21.609 -8.109 1 94.38 515 GLU A O 1
ATOM 3942 N N . ALA A 1 516 ? -4.719 -19.562 -7.387 1 90.5 516 ALA A N 1
ATOM 3943 C CA . ALA A 1 516 ? -5.133 -19.984 -6.051 1 90.5 516 ALA A CA 1
ATOM 3944 C C . ALA A 1 516 ? -6.504 -20.656 -6.082 1 90.5 516 ALA A C 1
ATOM 3946 O O . ALA A 1 516 ? -6.707 -21.688 -5.449 1 90.5 516 ALA A O 1
ATOM 3947 N N . LEU A 1 517 ? -7.422 -20.078 -6.816 1 89.44 517 LEU A N 1
ATOM 3948 C CA . LEU A 1 517 ? -8.781 -20.594 -6.918 1 89.44 517 LEU A CA 1
ATOM 3949 C C . LEU A 1 517 ? -8.789 -21.984 -7.559 1 89.44 517 LEU A C 1
ATOM 3951 O O . LEU A 1 517 ? -9.531 -22.875 -7.129 1 89.44 517 LEU A O 1
ATOM 3955 N N . ARG A 1 518 ? -8.008 -22.047 -8.555 1 88.31 518 ARG A N 1
ATOM 3956 C CA . ARG A 1 518 ? -7.949 -23.328 -9.25 1 88.31 518 ARG A CA 1
ATOM 3957 C C . ARG A 1 518 ? -7.508 -24.438 -8.312 1 88.31 518 ARG A C 1
ATOM 3959 O O . ARG A 1 518 ? -8.094 -25.531 -8.305 1 88.31 518 ARG A O 1
ATOM 3966 N N . MET A 1 519 ? -6.531 -24.203 -7.551 1 82.19 519 MET A N 1
ATOM 3967 C CA . MET A 1 519 ? -6.031 -25.188 -6.598 1 82.19 519 MET A CA 1
ATOM 3968 C C . MET A 1 519 ? -7.07 -25.469 -5.516 1 82.19 519 MET A C 1
ATOM 3970 O O . MET A 1 519 ? -7.305 -26.625 -5.164 1 82.19 519 MET A O 1
ATOM 3974 N N . PHE A 1 520 ? -7.648 -24.5 -5.078 1 79.25 520 PHE A N 1
ATOM 3975 C CA . PHE A 1 520 ? -8.672 -24.625 -4.047 1 79.25 520 PHE A CA 1
ATOM 3976 C C . PHE A 1 520 ? -9.836 -25.484 -4.543 1 79.25 520 PHE A C 1
ATOM 3978 O O . PHE A 1 520 ? -10.289 -26.391 -3.842 1 79.25 520 PHE A O 1
ATOM 3985 N N . ASP A 1 521 ? -10.32 -25.141 -5.688 1 82.56 521 ASP A N 1
ATOM 3986 C CA . ASP A 1 521 ? -11.469 -25.844 -6.234 1 82.56 521 ASP A CA 1
ATOM 3987 C C . ASP A 1 521 ? -11.164 -27.328 -6.414 1 82.56 521 ASP A C 1
ATOM 3989 O O . ASP A 1 521 ? -12.008 -28.188 -6.137 1 82.56 521 ASP A O 1
ATOM 3993 N N . HIS A 1 522 ? -10.023 -27.531 -6.879 1 79.25 522 HIS A N 1
ATOM 3994 C CA . HIS A 1 522 ? -9.602 -28.906 -7.082 1 79.25 522 HIS A CA 1
ATOM 3995 C C . HIS A 1 522 ? -9.586 -29.672 -5.762 1 79.25 522 HIS A C 1
ATOM 3997 O O . HIS A 1 522 ? -10.133 -30.781 -5.676 1 79.25 522 HIS A O 1
ATOM 4003 N N . LEU A 1 523 ? -9.016 -29.109 -4.797 1 74.75 523 LEU A N 1
ATOM 4004 C CA . LEU A 1 523 ? -8.875 -29.781 -3.508 1 74.75 523 LEU A CA 1
ATOM 4005 C C . LEU A 1 523 ? -10.211 -29.828 -2.773 1 74.75 523 LEU A C 1
ATOM 4007 O O . LEU A 1 523 ? -10.5 -30.812 -2.076 1 74.75 523 LEU A O 1
ATOM 4011 N N . HIS A 1 524 ? -10.922 -28.797 -2.912 1 76.75 524 HIS A N 1
ATOM 4012 C CA . HIS A 1 524 ? -12.242 -28.75 -2.289 1 76.75 524 HIS A CA 1
ATOM 4013 C C . HIS A 1 524 ? -13.141 -29.859 -2.824 1 76.75 524 HIS A C 1
ATOM 4015 O O . HIS A 1 524 ? -13.875 -30.484 -2.064 1 76.75 524 HIS A O 1
ATOM 4021 N N . PHE A 1 525 ? -13.172 -30.125 -4.047 1 78.81 525 PHE A N 1
ATOM 4022 C CA . PHE A 1 525 ? -13.977 -31.172 -4.645 1 78.81 525 PHE A CA 1
ATOM 4023 C C . PHE A 1 525 ? -13.555 -32.531 -4.113 1 78.81 525 PHE A C 1
ATOM 4025 O O . PHE A 1 525 ? -14.398 -33.406 -3.848 1 78.81 525 PHE A O 1
ATOM 4032 N N . ARG A 1 526 ? -12.312 -32.688 -3.965 1 74.06 526 ARG A N 1
ATOM 4033 C CA . ARG A 1 526 ? -11.812 -33.969 -3.428 1 74.06 526 ARG A CA 1
ATOM 4034 C C . ARG A 1 526 ? -12.258 -34.156 -1.983 1 74.06 526 ARG A C 1
ATOM 4036 O O . ARG A 1 526 ? -12.531 -35.281 -1.561 1 74.06 526 ARG A O 1
ATOM 4043 N N . THR A 1 527 ? -12.234 -33.094 -1.317 1 71.44 527 THR A N 1
ATOM 4044 C CA . THR A 1 527 ? -12.742 -33.156 0.05 1 71.44 527 THR A CA 1
ATOM 4045 C C . THR A 1 527 ? -14.203 -33.594 0.07 1 71.44 527 THR A C 1
ATOM 4047 O O . THR A 1 527 ? -14.609 -34.406 0.89 1 71.44 527 THR A O 1
ATOM 4050 N N . LYS A 1 528 ? -14.93 -33.031 -0.767 1 75.75 528 LYS A N 1
ATOM 4051 C CA . LYS A 1 528 ? -16.344 -33.406 -0.861 1 75.75 528 LYS A CA 1
ATOM 4052 C C . LYS A 1 528 ? -16.516 -34.875 -1.239 1 75.75 528 LYS A C 1
ATOM 4054 O O . LYS A 1 528 ? -17.406 -35.531 -0.728 1 75.75 528 LYS A O 1
ATOM 4059 N N . MET A 1 529 ? -15.703 -35.281 -2.084 1 76.25 529 MET A N 1
ATOM 4060 C CA . MET A 1 529 ? -15.75 -36.688 -2.492 1 76.25 529 MET A CA 1
ATOM 4061 C C . MET A 1 529 ? -15.43 -37.625 -1.318 1 76.25 529 MET A C 1
ATOM 4063 O O . MET A 1 529 ? -16.078 -38.625 -1.131 1 76.25 529 MET A O 1
ATOM 4067 N N . GLU A 1 530 ? -14.422 -37.219 -0.626 1 72.62 530 GLU A N 1
ATOM 4068 C CA . GLU A 1 530 ? -14.031 -37.969 0.545 1 72.62 530 GLU A CA 1
ATOM 4069 C C . GLU A 1 530 ? -15.148 -38.031 1.581 1 72.62 530 GLU A C 1
ATOM 4071 O O . GLU A 1 530 ? -15.445 -39.094 2.141 1 72.62 530 GLU A O 1
ATOM 4076 N N . GLU A 1 531 ? -15.695 -36.969 1.784 1 72.62 531 GLU A N 1
ATOM 4077 C CA . GLU A 1 531 ? -16.781 -36.844 2.752 1 72.62 531 GLU A CA 1
ATOM 4078 C C . GLU A 1 531 ? -17.984 -37.688 2.32 1 72.62 531 GLU A C 1
ATOM 4080 O O . GLU A 1 531 ? -18.703 -38.25 3.162 1 72.62 531 GLU A O 1
ATOM 4085 N N . ALA A 1 532 ? -18.203 -37.75 1.059 1 73.31 532 ALA A N 1
ATOM 4086 C CA . ALA A 1 532 ? -19.328 -38.5 0.512 1 73.31 532 ALA A CA 1
ATOM 4087 C C . ALA A 1 532 ? -19.031 -40 0.493 1 73.31 532 ALA A C 1
ATOM 4089 O O . ALA A 1 532 ? -19.922 -40.812 0.208 1 73.31 532 ALA A O 1
ATOM 4090 N N . GLY A 1 533 ? -17.859 -40.375 0.881 1 64.38 533 GLY A N 1
ATOM 4091 C CA . GLY A 1 533 ? -17.469 -41.781 0.94 1 64.38 533 GLY A CA 1
ATOM 4092 C C . GLY A 1 533 ? -17.203 -42.375 -0.426 1 64.38 533 GLY A C 1
ATOM 4093 O O . GLY A 1 533 ? -17.375 -43.562 -0.626 1 64.38 533 GLY A O 1
ATOM 4094 N N . VAL A 1 534 ? -17.047 -41.594 -1.395 1 54.41 534 VAL A N 1
ATOM 4095 C CA . VAL A 1 534 ? -16.719 -42.125 -2.727 1 54.41 534 VAL A CA 1
ATOM 4096 C C . VAL A 1 534 ? -15.469 -42.969 -2.666 1 54.41 534 VAL A C 1
ATOM 4098 O O . VAL A 1 534 ? -14.43 -42.531 -2.156 1 54.41 534 VAL A O 1
ATOM 4101 N N . PRO A 1 535 ? -15.688 -44.344 -2.93 1 52.12 535 PRO A N 1
ATOM 4102 C CA . PRO A 1 535 ? -14.578 -45.281 -2.715 1 52.12 535 PRO A CA 1
ATOM 4103 C C . PRO A 1 535 ? -13.344 -44.906 -3.535 1 52.12 535 PRO A C 1
ATOM 4105 O O . PRO A 1 535 ? -13.445 -44.156 -4.516 1 52.12 535 PRO A O 1
ATOM 4108 N N . LYS A 1 536 ? -12.234 -45.438 -3.018 1 48 536 LYS A N 1
ATOM 4109 C CA . LYS A 1 536 ? -10.938 -45.281 -3.678 1 48 536 LYS A CA 1
ATOM 4110 C C . LYS A 1 536 ? -11.031 -45.625 -5.156 1 48 536 LYS A C 1
ATOM 4112 O O . LYS A 1 536 ? -12.117 -45.875 -5.672 1 48 536 LYS A O 1
ATOM 4117 N N . SER A 1 537 ? -10.281 -46.531 -5.527 1 35.03 537 SER A N 1
ATOM 4118 C CA . SER A 1 537 ? -10.211 -47.188 -6.828 1 35.03 537 SER A CA 1
ATOM 4119 C C . SER A 1 537 ? -11.484 -47.969 -7.129 1 35.03 537 SER A C 1
ATOM 4121 O O . SER A 1 537 ? -11.578 -49.156 -6.848 1 35.03 537 SER A O 1
ATOM 4123 N N . GLY A 1 538 ? -12.648 -47.625 -7.301 1 38.28 538 GLY A N 1
ATOM 4124 C CA . GLY A 1 538 ? -13.844 -48.188 -7.93 1 38.28 538 GLY A CA 1
ATOM 4125 C C . GLY A 1 538 ? -14.703 -48.969 -6.977 1 38.28 538 GLY A C 1
ATOM 4126 O O . GLY A 1 538 ? -15.641 -49.656 -7.398 1 38.28 538 GLY A O 1
ATOM 4127 N N . ALA A 1 539 ? -14.203 -49.5 -5.855 1 42.75 539 ALA A N 1
ATOM 4128 C CA . ALA A 1 539 ? -15.055 -50.438 -5.145 1 42.75 539 ALA A CA 1
ATOM 4129 C C . ALA A 1 539 ? -16.234 -49.719 -4.477 1 42.75 539 ALA A C 1
ATOM 4131 O O . ALA A 1 539 ? -16.109 -48.562 -4.066 1 42.75 539 ALA A O 1
ATOM 4132 N N . ALA A 1 540 ? -17.375 -50.25 -4.586 1 39.84 540 ALA A N 1
ATOM 4133 C CA . ALA A 1 540 ? -18.75 -49.875 -4.281 1 39.84 540 ALA A CA 1
ATOM 4134 C C . ALA A 1 540 ? -18.938 -49.656 -2.783 1 39.84 540 ALA A C 1
ATOM 4136 O O . ALA A 1 540 ? -19.219 -50.594 -2.049 1 39.84 540 ALA A O 1
ATOM 4137 N N . LYS A 1 541 ? -18.062 -49.125 -1.845 1 47.19 541 LYS A N 1
ATOM 4138 C CA . LYS A 1 541 ? -18.781 -49.031 -0.575 1 47.19 541 LYS A CA 1
ATOM 4139 C C . LYS A 1 541 ? -19.906 -48 -0.65 1 47.19 541 LYS A C 1
ATOM 4141 O O . LYS A 1 541 ? -19.75 -46.938 -1.267 1 47.19 541 LYS A O 1
ATOM 4146 N N . ALA A 1 542 ? -21.141 -48.406 -0.187 1 41.69 542 ALA A N 1
ATOM 4147 C CA . ALA A 1 542 ? -22.344 -47.594 -0.059 1 41.69 542 ALA A CA 1
ATOM 4148 C C . ALA A 1 542 ? -22.031 -46.25 0.597 1 41.69 542 ALA A C 1
ATOM 4150 O O . ALA A 1 542 ? -21.797 -46.188 1.805 1 41.69 542 ALA A O 1
ATOM 4151 N N . GLY A 1 543 ? -21.125 -45.594 0.094 1 43 543 GLY A N 1
ATOM 4152 C CA . GLY A 1 543 ? -20.891 -44.375 0.859 1 43 543 GLY A CA 1
ATOM 4153 C C . GLY A 1 543 ? -22.156 -43.594 1.14 1 43 543 GLY A C 1
ATOM 4154 O O . GLY A 1 543 ? -23.203 -43.844 0.559 1 43 543 GLY A O 1
ATOM 4155 N N . LYS A 1 544 ? -22.156 -42.812 2.33 1 53.53 544 LYS A N 1
ATOM 4156 C CA . LYS A 1 544 ? -23.281 -42.156 3 1 53.53 544 LYS A CA 1
ATOM 4157 C C . LYS A 1 544 ? -23.984 -41.188 2.061 1 53.53 544 LYS A C 1
ATOM 4159 O O . LYS A 1 544 ? -25.172 -40.875 2.236 1 53.53 544 LYS A O 1
ATOM 4164 N N . GLY A 1 545 ? -23.438 -40.656 0.965 1 59.66 545 GLY A N 1
ATOM 4165 C CA . GLY A 1 545 ? -24.25 -39.656 0.283 1 59.66 545 GLY A CA 1
ATOM 4166 C C . GLY A 1 545 ? -23.781 -39.375 -1.129 1 59.66 545 GLY A C 1
ATOM 4167 O O . GLY A 1 545 ? -22.594 -39.531 -1.438 1 59.66 545 GLY A O 1
ATOM 4168 N N . VAL A 1 546 ? -24.531 -39.5 -2.201 1 67.75 546 VAL A N 1
ATOM 4169 C CA . VAL A 1 546 ? -24.359 -39.188 -3.621 1 67.75 546 VAL A CA 1
ATOM 4170 C C . VAL A 1 546 ? -24.297 -37.688 -3.836 1 67.75 546 VAL A C 1
ATOM 4172 O O . VAL A 1 546 ? -25.156 -36.938 -3.342 1 67.75 546 VAL A O 1
ATOM 4175 N N . ILE A 1 547 ? -23.094 -37.156 -4.348 1 82.5 547 ILE A N 1
ATOM 4176 C CA . ILE A 1 547 ? -23 -35.75 -4.773 1 82.5 547 ILE A CA 1
ATOM 4177 C C . ILE A 1 547 ? -23.625 -35.594 -6.156 1 82.5 547 ILE A C 1
ATOM 4179 O O . ILE A 1 547 ? -23.141 -36.156 -7.137 1 82.5 547 ILE A O 1
ATOM 4183 N N . LYS A 1 548 ? -24.703 -35.031 -6.199 1 88.75 548 LYS A N 1
ATOM 4184 C CA . LYS A 1 548 ? -25.406 -34.844 -7.465 1 88.75 548 LYS A CA 1
ATOM 4185 C C . LYS A 1 548 ? -25.906 -33.406 -7.621 1 88.75 548 LYS A C 1
ATOM 4187 O O . LYS A 1 548 ? -25.891 -32.625 -6.664 1 88.75 548 LYS A O 1
ATOM 4192 N N . LEU A 1 549 ? -26.25 -33.031 -8.789 1 93.81 549 LEU A N 1
ATOM 4193 C CA . LEU A 1 549 ? -26.859 -31.719 -9.055 1 93.81 549 LEU A CA 1
ATOM 4194 C C . LEU A 1 549 ? -28.281 -31.656 -8.508 1 93.81 549 LEU A C 1
ATOM 4196 O O . LEU A 1 549 ? -28.984 -32.688 -8.477 1 93.81 549 LEU A O 1
ATOM 4200 N N . ALA A 1 550 ? -28.609 -30.531 -8.117 1 95 550 ALA A N 1
ATOM 4201 C CA . ALA A 1 550 ? -29.969 -30.328 -7.613 1 95 550 ALA A CA 1
ATOM 4202 C C . ALA A 1 550 ? -30.953 -30.078 -8.758 1 95 550 ALA A C 1
ATOM 4204 O O . ALA A 1 550 ? -30.656 -29.312 -9.68 1 95 550 ALA A O 1
ATOM 4205 N N . LYS A 1 551 ? -32 -30.781 -8.695 1 95.88 551 LYS A N 1
ATOM 4206 C CA . LYS A 1 551 ? -33.156 -30.484 -9.555 1 95.88 551 LYS A CA 1
ATOM 4207 C C . LYS A 1 551 ? -34 -29.344 -8.969 1 95.88 551 LYS A C 1
ATOM 4209 O O . LYS A 1 551 ? -33.75 -28.891 -7.852 1 95.88 551 LYS A O 1
ATOM 4214 N N . PRO A 1 552 ? -34.875 -28.781 -9.859 1 96.94 552 PRO A N 1
ATOM 4215 C CA . PRO A 1 552 ? -35.781 -27.781 -9.25 1 96.94 552 PRO A CA 1
ATOM 4216 C C . PRO A 1 552 ? -36.406 -28.281 -7.957 1 96.94 552 PRO A C 1
ATOM 4218 O O . PRO A 1 552 ? -36.781 -29.469 -7.855 1 96.94 552 PRO A O 1
ATOM 4221 N N . PRO A 1 553 ? -36.5 -27.344 -7.012 1 95.31 553 PRO A N 1
ATOM 4222 C CA . PRO A 1 553 ? -37 -27.781 -5.703 1 95.31 553 PRO A CA 1
ATOM 4223 C C . PRO A 1 553 ? -38.469 -28.234 -5.734 1 95.31 553 PRO A C 1
ATOM 4225 O O . PRO A 1 553 ? -39.281 -27.641 -6.441 1 95.31 553 PRO A O 1
ATOM 4228 N N . GLY A 1 554 ? -38.656 -29.359 -5.016 1 91.69 554 GLY A N 1
ATOM 4229 C CA . GLY A 1 554 ? -40.031 -29.75 -4.754 1 91.69 554 GLY A CA 1
ATOM 4230 C C . GLY A 1 554 ? -40.688 -28.938 -3.652 1 91.69 554 GLY A C 1
ATOM 4231 O O . GLY A 1 554 ? -40.094 -27.984 -3.146 1 91.69 554 GLY A O 1
ATOM 4232 N N . PRO A 1 555 ? -41.938 -29.328 -3.352 1 88.81 555 PRO A N 1
ATOM 4233 C CA . PRO A 1 555 ? -42.594 -28.609 -2.258 1 88.81 555 PRO A CA 1
ATOM 4234 C C . PRO A 1 555 ? -41.812 -28.641 -0.958 1 88.81 555 PRO A C 1
ATOM 4236 O O . PRO A 1 555 ? -41.375 -29.719 -0.521 1 88.81 555 PRO A O 1
ATOM 4239 N N . GLY A 1 556 ? -41.531 -27.562 -0.373 1 91.44 556 GLY A N 1
ATOM 4240 C CA . GLY A 1 556 ? -40.812 -27.469 0.893 1 91.44 556 GLY A CA 1
ATOM 4241 C C . GLY A 1 556 ? -39.312 -27.453 0.732 1 91.44 556 GLY A C 1
ATOM 4242 O O . GLY A 1 556 ? -38.562 -27.266 1.707 1 91.44 556 GLY A O 1
ATOM 4243 N N . GLU A 1 557 ? -38.812 -27.703 -0.475 1 93.19 557 GLU A N 1
ATOM 4244 C CA . GLU A 1 557 ? -37.375 -27.688 -0.742 1 93.19 557 GLU A CA 1
ATOM 4245 C C . GLU A 1 557 ? -36.906 -26.328 -1.261 1 93.19 557 GLU A C 1
ATOM 4247 O O . GLU A 1 557 ? -37.719 -25.516 -1.688 1 93.19 557 GLU A O 1
ATOM 4252 N N . THR A 1 558 ? -35.656 -26.078 -1.112 1 94.31 558 THR A N 1
ATOM 4253 C CA . THR A 1 558 ? -35.094 -24.828 -1.588 1 94.31 558 THR A CA 1
ATOM 4254 C C . THR A 1 558 ? -34.25 -25.062 -2.832 1 94.31 558 THR A C 1
ATOM 4256 O O . THR A 1 558 ? -33.656 -26.125 -2.992 1 94.31 558 THR A O 1
ATOM 4259 N N . ALA A 1 559 ? -34.281 -24.078 -3.676 1 96.12 559 ALA A N 1
ATOM 4260 C CA . ALA A 1 559 ? -33.469 -24.156 -4.883 1 96.12 559 ALA A CA 1
ATOM 4261 C C . ALA A 1 559 ? -31.969 -24.156 -4.535 1 96.12 559 ALA A C 1
ATOM 4263 O O . ALA A 1 559 ? -31.562 -23.625 -3.494 1 96.12 559 ALA A O 1
ATOM 4264 N N . TRP A 1 560 ? -31.125 -24.688 -5.465 1 96.25 560 TRP A N 1
ATOM 4265 C CA . TRP A 1 560 ? -29.703 -24.844 -5.211 1 96.25 560 TRP A CA 1
ATOM 4266 C C . TRP A 1 560 ? -29.031 -23.5 -4.98 1 96.25 560 TRP A C 1
ATOM 4268 O O . TRP A 1 560 ? -28.031 -23.406 -4.27 1 96.25 560 TRP A O 1
ATOM 4278 N N . PHE A 1 561 ? -29.562 -22.406 -5.602 1 97.19 561 PHE A N 1
ATOM 4279 C CA . PHE A 1 561 ? -28.891 -21.125 -5.648 1 97.19 561 PHE A CA 1
ATOM 4280 C C . PHE A 1 561 ? -29.344 -20.219 -4.5 1 97.19 561 PHE A C 1
ATOM 4282 O O . PHE A 1 561 ? -28.828 -19.125 -4.324 1 97.19 561 PHE A O 1
ATOM 4289 N N . GLU A 1 562 ? -30.328 -20.672 -3.691 1 95.81 562 GLU A N 1
ATOM 4290 C CA . GLU A 1 562 ? -30.922 -19.828 -2.658 1 95.81 562 GLU A CA 1
ATOM 4291 C C . GLU A 1 562 ? -29.859 -19.312 -1.689 1 95.81 562 GLU A C 1
ATOM 4293 O O . GLU A 1 562 ? -29.922 -18.156 -1.249 1 95.81 562 GLU A O 1
ATOM 4298 N N . ARG A 1 563 ? -28.953 -20.172 -1.389 1 93.12 563 ARG A N 1
ATOM 4299 C CA . ARG A 1 563 ? -27.922 -19.844 -0.414 1 93.12 563 ARG A CA 1
ATOM 4300 C C . ARG A 1 563 ? -27.047 -18.703 -0.917 1 93.12 563 ARG A C 1
ATOM 4302 O O . ARG A 1 563 ? -26.438 -17.969 -0.121 1 93.12 563 ARG A O 1
ATOM 4309 N N . PHE A 1 564 ? -26.953 -18.453 -2.219 1 94.94 564 PHE A N 1
ATOM 4310 C CA . PHE A 1 564 ? -26.109 -17.422 -2.818 1 94.94 564 PHE A CA 1
ATOM 4311 C C . PHE A 1 564 ? -26.797 -16.078 -2.795 1 94.94 564 PHE A C 1
ATOM 4313 O O . PHE A 1 564 ? -26.234 -15.07 -3.23 1 94.94 564 PHE A O 1
ATOM 4320 N N . TYR A 1 565 ? -28.031 -15.984 -2.314 1 95.56 565 TYR A N 1
ATOM 4321 C CA . TYR A 1 565 ? -28.797 -14.742 -2.334 1 95.56 565 TYR A CA 1
ATOM 4322 C C . TYR A 1 565 ? -29.141 -14.289 -0.921 1 95.56 565 TYR A C 1
ATOM 4324 O O . TYR A 1 565 ? -29.938 -13.359 -0.734 1 95.56 565 TYR A O 1
ATOM 4332 N N . ILE A 1 566 ? -28.562 -15 -0.012 1 91.94 566 ILE A N 1
ATOM 4333 C CA . ILE A 1 566 ? -28.797 -14.617 1.378 1 91.94 566 ILE A CA 1
ATOM 4334 C C . ILE A 1 566 ? -27.906 -13.422 1.733 1 91.94 566 ILE A C 1
ATOM 4336 O O . ILE A 1 566 ? -26.688 -13.477 1.579 1 91.94 566 ILE A O 1
ATOM 4340 N N . ALA A 1 567 ? -28.5 -12.383 2.232 1 87.38 567 ALA A N 1
ATOM 4341 C CA . ALA A 1 567 ? -27.812 -11.141 2.561 1 87.38 567 ALA A CA 1
ATOM 4342 C C . ALA A 1 567 ? -26.688 -11.383 3.57 1 87.38 567 ALA A C 1
ATOM 4344 O O . ALA A 1 567 ? -26.859 -12.172 4.504 1 87.38 567 ALA A O 1
ATOM 4345 N N . ASP A 1 568 ? -25.5 -10.789 3.334 1 75.75 568 ASP A N 1
ATOM 4346 C CA . ASP A 1 568 ? -24.359 -10.758 4.23 1 75.75 568 ASP A CA 1
ATOM 4347 C C . ASP A 1 568 ? -23.766 -12.156 4.418 1 75.75 568 ASP A C 1
ATOM 4349 O O . ASP A 1 568 ? -23.125 -12.438 5.434 1 75.75 568 ASP A O 1
ATOM 4353 N N . SER A 1 569 ? -24.109 -13.031 3.434 1 81.25 569 SER A N 1
ATOM 4354 C CA . SER A 1 569 ? -23.562 -14.383 3.521 1 81.25 569 SER A CA 1
ATOM 4355 C C . SER A 1 569 ? -22.281 -14.516 2.707 1 81.25 569 SER A C 1
ATOM 4357 O O . SER A 1 569 ? -22.031 -13.727 1.787 1 81.25 569 SER A O 1
ATOM 4359 N N . GLN A 1 570 ? -21.484 -15.438 3.094 1 78.69 570 GLN A N 1
ATOM 4360 C CA . GLN A 1 570 ? -20.266 -15.75 2.348 1 78.69 570 GLN A CA 1
ATOM 4361 C C . GLN A 1 570 ? -20.594 -16.188 0.92 1 78.69 570 GLN A C 1
ATOM 4363 O O . GLN A 1 570 ? -19.859 -15.867 -0.014 1 78.69 570 GLN A O 1
ATOM 4368 N N . LYS A 1 571 ? -21.703 -16.891 0.752 1 86.25 571 LYS A N 1
ATOM 4369 C CA . LYS A 1 571 ? -22.078 -17.375 -0.574 1 86.25 571 LYS A CA 1
ATOM 4370 C C . LYS A 1 571 ? -22.531 -16.219 -1.467 1 86.25 571 LYS A C 1
ATOM 4372 O O . LYS A 1 571 ? -22.312 -16.25 -2.68 1 86.25 571 LYS A O 1
ATOM 4377 N N . LEU A 1 572 ? -23.188 -15.258 -0.834 1 89.38 572 LEU A N 1
ATOM 4378 C CA . LEU A 1 572 ? -23.5 -14.07 -1.617 1 89.38 572 LEU A CA 1
ATOM 4379 C C . LEU A 1 572 ? -22.234 -13.406 -2.137 1 89.38 572 LEU A C 1
ATOM 4381 O O . LEU A 1 572 ? -22.172 -13.008 -3.303 1 89.38 572 LEU A O 1
ATOM 4385 N N . ARG A 1 573 ? -21.188 -13.289 -1.309 1 83.75 573 ARG A N 1
ATOM 4386 C CA . ARG A 1 573 ? -19.906 -12.695 -1.701 1 83.75 573 ARG A CA 1
ATOM 4387 C C . ARG A 1 573 ? -19.234 -13.516 -2.797 1 83.75 573 ARG A C 1
ATOM 4389 O O . ARG A 1 573 ? -18.641 -12.961 -3.713 1 83.75 573 ARG A O 1
ATOM 4396 N N . ASP A 1 574 ? -19.391 -14.797 -2.637 1 87.38 574 ASP A N 1
ATOM 4397 C CA . ASP A 1 574 ? -18.828 -15.688 -3.654 1 87.38 574 ASP A CA 1
ATOM 4398 C C . ASP A 1 574 ? -19.484 -15.438 -5.016 1 87.38 574 ASP A C 1
ATOM 4400 O O . ASP A 1 574 ? -18.797 -15.438 -6.043 1 87.38 574 ASP A O 1
ATOM 4404 N N . ARG A 1 575 ? -20.75 -15.258 -5.012 1 92.06 575 ARG A N 1
ATOM 4405 C CA . ARG A 1 575 ? -21.469 -15.008 -6.258 1 92.06 575 ARG A CA 1
ATOM 4406 C C . ARG A 1 575 ? -21.062 -13.672 -6.867 1 92.06 575 ARG A C 1
ATOM 4408 O O . ARG A 1 575 ? -20.828 -13.578 -8.07 1 92.06 575 ARG A O 1
ATOM 4415 N N . LEU A 1 576 ? -20.891 -12.703 -6.066 1 92.25 576 LEU A N 1
ATOM 4416 C CA . LEU A 1 576 ? -20.75 -11.336 -6.562 1 92.25 576 LEU A CA 1
ATOM 4417 C C . LEU A 1 576 ? -19.297 -11.008 -6.879 1 92.25 576 LEU A C 1
ATOM 4419 O O . LEU A 1 576 ? -19.016 -10.242 -7.797 1 92.25 576 LEU A O 1
ATOM 4423 N N . LEU A 1 577 ? -18.328 -11.523 -6.195 1 91.12 577 LEU A N 1
ATOM 4424 C CA . LEU A 1 577 ? -16.922 -11.133 -6.258 1 91.12 577 LEU A CA 1
ATOM 4425 C C . LEU A 1 577 ? -16.375 -11.32 -7.664 1 91.12 577 LEU A C 1
ATOM 4427 O O . LEU A 1 577 ? -15.602 -10.484 -8.148 1 91.12 577 LEU A O 1
ATOM 4431 N N . PHE A 1 578 ? -16.75 -12.352 -8.328 1 93.38 578 PHE A N 1
ATOM 4432 C CA . PHE A 1 578 ? -16.062 -12.742 -9.555 1 93.38 578 PHE A CA 1
ATOM 4433 C C . PHE A 1 578 ? -16.781 -12.195 -10.781 1 93.38 578 PHE A C 1
ATOM 4435 O O . PHE A 1 578 ? -16.312 -12.367 -11.906 1 93.38 578 PHE A O 1
ATOM 4442 N N . SER A 1 579 ? -17.938 -11.484 -10.547 1 91.62 579 SER A N 1
ATOM 4443 C CA . SER A 1 579 ? -18.688 -10.93 -11.672 1 91.62 579 SER A CA 1
ATOM 4444 C C . SER A 1 579 ? -18.797 -9.414 -11.57 1 91.62 579 SER A C 1
ATOM 4446 O O . SER A 1 579 ? -19.438 -8.773 -12.414 1 91.62 579 SER A O 1
ATOM 4448 N N . ARG A 1 580 ? -18.219 -8.859 -10.609 1 85.25 580 ARG A N 1
ATOM 4449 C CA . ARG A 1 580 ? -18.328 -7.41 -10.445 1 85.25 580 ARG A CA 1
ATOM 4450 C C . ARG A 1 580 ? -17.266 -6.688 -11.266 1 85.25 580 ARG A C 1
ATOM 4452 O O . ARG A 1 580 ? -16.203 -7.242 -11.547 1 85.25 580 ARG A O 1
ATOM 4459 N N . MET B 1 1 ? -5.539 19.266 -13.758 1 58.41 1 MET B N 1
ATOM 4460 C CA . MET B 1 1 ? -5.199 19.688 -12.406 1 58.41 1 MET B CA 1
ATOM 4461 C C . MET B 1 1 ? -3.871 20.438 -12.391 1 58.41 1 MET B C 1
ATOM 4463 O O . MET B 1 1 ? -2.945 20.078 -13.117 1 58.41 1 MET B O 1
ATOM 4467 N N . PRO B 1 2 ? -3.943 21.609 -11.594 1 67.25 2 PRO B N 1
ATOM 4468 C CA . PRO B 1 2 ? -2.645 22.281 -11.531 1 67.25 2 PRO B CA 1
ATOM 4469 C C . PRO B 1 2 ? -1.53 21.375 -11.016 1 67.25 2 PRO B C 1
ATOM 4471 O O . PRO B 1 2 ? -1.789 20.453 -10.234 1 67.25 2 PRO B O 1
ATOM 4474 N N . VAL B 1 3 ? -0.387 21.625 -11.398 1 85.06 3 VAL B N 1
ATOM 4475 C CA . VAL B 1 3 ? 0.765 20.797 -11.047 1 85.06 3 VAL B CA 1
ATOM 4476 C C . VAL B 1 3 ? 1.153 21.047 -9.586 1 85.06 3 VAL B C 1
ATOM 4478 O O . VAL B 1 3 ? 0.99 22.156 -9.078 1 85.06 3 VAL B O 1
ATOM 4481 N N . HIS B 1 4 ? 1.531 20.031 -8.914 1 91.06 4 HIS B N 1
ATOM 4482 C CA . HIS B 1 4 ? 1.932 20.219 -7.523 1 91.06 4 HIS B CA 1
ATOM 4483 C C . HIS B 1 4 ? 3.449 20.266 -7.387 1 91.06 4 HIS B C 1
ATOM 4485 O O . HIS B 1 4 ? 3.973 20.469 -6.289 1 91.06 4 HIS B O 1
ATOM 4491 N N . GLU B 1 5 ? 4.18 20.141 -8.453 1 94.69 5 GLU B N 1
ATOM 4492 C CA . GLU B 1 5 ? 5.625 20.328 -8.5 1 94.69 5 GLU B CA 1
ATOM 4493 C C . GLU B 1 5 ? 6.062 20.922 -9.836 1 94.69 5 GLU B C 1
ATOM 4495 O O . GLU B 1 5 ? 5.488 20.609 -10.875 1 94.69 5 GLU B O 1
ATOM 4500 N N . VAL B 1 6 ? 7.004 21.812 -9.836 1 96.19 6 VAL B N 1
ATOM 4501 C CA . VAL B 1 6 ? 7.594 22.438 -11.008 1 96.19 6 VAL B CA 1
ATOM 4502 C C . VAL B 1 6 ? 9.109 22.516 -10.844 1 96.19 6 VAL B C 1
ATOM 4504 O O . VAL B 1 6 ? 9.617 22.641 -9.727 1 96.19 6 VAL B O 1
ATOM 4507 N N . GLU B 1 7 ? 9.844 22.344 -11.898 1 96.44 7 GLU B N 1
ATOM 4508 C CA . GLU B 1 7 ? 11.297 22.406 -11.797 1 96.44 7 GLU B CA 1
ATOM 4509 C C . GLU B 1 7 ? 11.883 23.281 -12.906 1 96.44 7 GLU B C 1
ATOM 4511 O O . GLU B 1 7 ? 11.219 23.562 -13.906 1 96.44 7 GLU B O 1
ATOM 4516 N N . GLY B 1 8 ? 13 23.875 -12.672 1 96.81 8 GLY B N 1
ATOM 4517 C CA . GLY B 1 8 ? 13.828 24.609 -13.609 1 96.81 8 GLY B CA 1
ATOM 4518 C C . GLY B 1 8 ? 15.312 24.469 -13.336 1 96.81 8 GLY B C 1
ATOM 4519 O O . GLY B 1 8 ? 15.711 24.109 -12.227 1 96.81 8 GLY B O 1
ATOM 4520 N N . ALA B 1 9 ? 16.062 24.672 -14.398 1 97 9 ALA B N 1
ATOM 4521 C CA . ALA B 1 9 ? 17.5 24.562 -14.219 1 97 9 ALA B CA 1
ATOM 4522 C C . ALA B 1 9 ? 18.25 25.562 -15.086 1 97 9 ALA B C 1
ATOM 4524 O O . ALA B 1 9 ? 17.781 25.938 -16.172 1 97 9 ALA B O 1
ATOM 4525 N N . THR B 1 10 ? 19.297 26.078 -14.656 1 97.12 10 THR B N 1
ATOM 4526 C CA . THR B 1 10 ? 20.266 26.938 -15.344 1 97.12 10 THR B CA 1
ATOM 4527 C C . THR B 1 10 ? 21.688 26.594 -14.898 1 97.12 10 THR B C 1
ATOM 4529 O O . THR B 1 10 ? 22 26.672 -13.711 1 97.12 10 THR B O 1
ATOM 4532 N N . GLY B 1 11 ? 22.5 26.25 -15.844 1 96.44 11 GLY B N 1
ATOM 4533 C CA . GLY B 1 11 ? 23.844 25.844 -15.461 1 96.44 11 GLY B CA 1
ATOM 4534 C C . GLY B 1 11 ? 23.859 24.656 -14.523 1 96.44 11 GLY B C 1
ATOM 4535 O O . GLY B 1 11 ? 23.25 23.625 -14.797 1 96.44 11 GLY B O 1
ATOM 4536 N N . ALA B 1 12 ? 24.516 24.922 -13.312 1 96.56 12 ALA B N 1
ATOM 4537 C CA . ALA B 1 12 ? 24.656 23.828 -12.352 1 96.56 12 ALA B CA 1
ATOM 4538 C C . ALA B 1 12 ? 23.484 23.797 -11.383 1 96.56 12 ALA B C 1
ATOM 4540 O O . ALA B 1 12 ? 23.328 22.844 -10.617 1 96.56 12 ALA B O 1
ATOM 4541 N N . LEU B 1 13 ? 22.656 24.859 -11.414 1 98.12 13 LEU B N 1
ATOM 4542 C CA . LEU B 1 13 ? 21.594 25.016 -10.414 1 98.12 13 LEU B CA 1
ATOM 4543 C C . LEU B 1 13 ? 20.281 24.422 -10.922 1 98.12 13 LEU B C 1
ATOM 4545 O O . LEU B 1 13 ? 19.812 24.766 -12.008 1 98.12 13 LEU B O 1
ATOM 4549 N N . LYS B 1 14 ? 19.75 23.531 -10.172 1 98.19 14 LYS B N 1
ATOM 4550 C CA . LYS B 1 14 ? 18.391 23.016 -10.367 1 98.19 14 LYS B CA 1
ATOM 4551 C C . LYS B 1 14 ? 17.484 23.406 -9.195 1 98.19 14 LYS B C 1
ATOM 4553 O O . LYS B 1 14 ? 17.906 23.359 -8.039 1 98.19 14 LYS B O 1
ATOM 4558 N N . VAL B 1 15 ? 16.297 23.891 -9.508 1 98.25 15 VAL B N 1
ATOM 4559 C CA . VAL B 1 15 ? 15.32 24.297 -8.492 1 98.25 15 VAL B CA 1
ATOM 4560 C C . VAL B 1 15 ? 14.016 23.531 -8.703 1 98.25 15 VAL B C 1
ATOM 4562 O O . VAL B 1 15 ? 13.523 23.422 -9.828 1 98.25 15 VAL B O 1
ATOM 4565 N N . LYS B 1 16 ? 13.539 22.953 -7.719 1 97.94 16 LYS B N 1
ATOM 4566 C CA . LYS B 1 16 ? 12.227 22.312 -7.734 1 97.94 16 LYS B CA 1
ATOM 4567 C C . LYS B 1 16 ? 11.305 22.938 -6.695 1 97.94 16 LYS B C 1
ATOM 4569 O O . LYS B 1 16 ? 11.672 23.078 -5.527 1 97.94 16 LYS B O 1
ATOM 4574 N N . LEU B 1 17 ? 10.133 23.391 -7.145 1 97.94 17 LEU B N 1
ATOM 4575 C CA . LEU B 1 17 ? 9.102 23.891 -6.246 1 97.94 17 LEU B CA 1
ATOM 4576 C C . LEU B 1 17 ? 8.039 22.812 -6 1 97.94 17 LEU B C 1
ATOM 4578 O O . LEU B 1 17 ? 7.652 22.094 -6.922 1 97.94 17 LEU B O 1
ATOM 4582 N N . ARG B 1 18 ? 7.664 22.672 -4.797 1 97.06 18 ARG B N 1
ATOM 4583 C CA . ARG B 1 18 ? 6.559 21.797 -4.438 1 97.06 18 ARG B CA 1
ATOM 4584 C C . ARG B 1 18 ? 5.488 22.547 -3.654 1 97.06 18 ARG B C 1
ATOM 4586 O O . ARG B 1 18 ? 5.809 23.359 -2.779 1 97.06 18 ARG B O 1
ATOM 4593 N N . ARG B 1 19 ? 4.324 22.234 -3.988 1 95.5 19 ARG B N 1
ATOM 4594 C CA . ARG B 1 19 ? 3.182 22.938 -3.418 1 95.5 19 ARG B CA 1
ATOM 4595 C C . ARG B 1 19 ? 2.805 22.375 -2.057 1 95.5 19 ARG B C 1
ATOM 4597 O O . ARG B 1 19 ? 2.582 21.156 -1.926 1 95.5 19 ARG B O 1
ATOM 4604 N N . GLY B 1 20 ? 2.779 23.156 -1.017 1 94.75 20 GLY B N 1
ATOM 4605 C CA . GLY B 1 20 ? 2.113 22.859 0.245 1 94.75 20 GLY B CA 1
ATOM 4606 C C . GLY B 1 20 ? 0.794 23.594 0.402 1 94.75 20 GLY B C 1
ATOM 4607 O O . GLY B 1 20 ? 0.223 24.078 -0.58 1 94.75 20 GLY B O 1
ATOM 4608 N N . GLU B 1 21 ? 0.25 23.484 1.573 1 94.88 21 GLU B N 1
ATOM 4609 C CA . GLU B 1 21 ? -0.945 24.281 1.842 1 94.88 21 GLU B CA 1
ATOM 4610 C C . GLU B 1 21 ? -0.584 25.734 2.184 1 94.88 21 GLU B C 1
ATOM 4612 O O . GLU B 1 21 ? -0.312 26.047 3.342 1 94.88 21 GLU B O 1
ATOM 4617 N N . ARG B 1 22 ? -0.556 26.578 1.107 1 92.25 22 ARG B N 1
ATOM 4618 C CA . ARG B 1 22 ? -0.242 28 1.189 1 92.25 22 ARG B CA 1
ATOM 4619 C C . ARG B 1 22 ? 1.225 28.219 1.545 1 92.25 22 ARG B C 1
ATOM 4621 O O . ARG B 1 22 ? 1.565 29.172 2.234 1 92.25 22 ARG B O 1
ATOM 4628 N N . MET B 1 23 ? 2.01 27.297 1.296 1 93.88 23 MET B N 1
ATOM 4629 C CA . MET B 1 23 ? 3.459 27.328 1.475 1 93.88 23 MET B CA 1
ATOM 4630 C C . MET B 1 23 ? 4.168 26.625 0.328 1 93.88 23 MET B C 1
ATOM 4632 O O . MET B 1 23 ? 3.549 25.859 -0.411 1 93.88 23 MET B O 1
ATOM 4636 N N . CYS B 1 24 ? 5.391 26.906 0.19 1 96.62 24 CYS B N 1
ATOM 4637 C CA . CYS B 1 24 ? 6.156 26.328 -0.912 1 96.62 24 CYS B CA 1
ATOM 4638 C C . CYS B 1 24 ? 7.473 25.75 -0.417 1 96.62 24 CYS B C 1
ATOM 4640 O O . CYS B 1 24 ? 8.227 26.406 0.292 1 96.62 24 CYS B O 1
ATOM 4642 N N . LEU B 1 25 ? 7.676 24.484 -0.714 1 97.56 25 LEU B N 1
ATOM 4643 C CA . LEU B 1 25 ? 8.992 23.875 -0.51 1 97.56 25 LEU B CA 1
ATOM 4644 C C . LEU B 1 25 ? 9.898 24.125 -1.714 1 97.56 25 LEU B C 1
ATOM 4646 O O . LEU B 1 25 ? 9.539 23.797 -2.844 1 97.56 25 LEU B O 1
ATOM 4650 N N . ILE B 1 26 ? 10.984 24.766 -1.478 1 98.31 26 ILE B N 1
ATOM 4651 C CA . ILE B 1 26 ? 11.969 25.094 -2.502 1 98.31 26 ILE B CA 1
ATOM 4652 C C . ILE B 1 26 ? 13.195 24.188 -2.342 1 98.31 26 ILE B C 1
ATOM 4654 O O . ILE B 1 26 ? 13.977 24.359 -1.408 1 98.31 26 ILE B O 1
ATOM 4658 N N . GLY B 1 27 ? 13.281 23.188 -3.215 1 97.88 27 GLY B N 1
ATOM 4659 C CA . GLY B 1 27 ? 14.469 22.344 -3.246 1 97.88 27 GLY B CA 1
ATOM 4660 C C . GLY B 1 27 ? 15.508 22.812 -4.246 1 97.88 27 GLY B C 1
ATOM 4661 O O . GLY B 1 27 ? 15.172 23.156 -5.379 1 97.88 27 GLY B O 1
ATOM 4662 N N . MET B 1 28 ? 16.75 22.875 -3.814 1 98.25 28 MET B N 1
ATOM 4663 C CA . MET B 1 28 ? 17.859 23.297 -4.672 1 98.25 28 MET B CA 1
ATOM 4664 C C . MET B 1 28 ? 18.922 22.203 -4.777 1 98.25 28 MET B C 1
ATOM 4666 O O . MET B 1 28 ? 19.188 21.5 -3.803 1 98.25 28 MET B O 1
ATOM 4670 N N . ASN B 1 29 ? 19.438 22.031 -5.883 1 97.75 29 ASN B N 1
ATOM 4671 C CA . ASN B 1 29 ? 20.562 21.156 -6.117 1 97.75 29 ASN B CA 1
ATOM 4672 C C . ASN B 1 29 ? 21.594 21.797 -7.035 1 97.75 29 ASN B C 1
ATOM 4674 O O . ASN B 1 29 ? 21.234 22.5 -7.984 1 97.75 29 ASN B O 1
ATOM 4678 N N . VAL B 1 30 ? 22.844 21.688 -6.66 1 98.19 30 VAL B N 1
ATOM 4679 C CA . VAL B 1 30 ? 23.953 22.172 -7.477 1 98.19 30 VAL B CA 1
ATOM 4680 C C . VAL B 1 30 ? 24.844 21 -7.891 1 98.19 30 VAL B C 1
ATOM 4682 O O . VAL B 1 30 ? 25.422 20.312 -7.039 1 98.19 30 VAL B O 1
ATOM 4685 N N . ASP B 1 31 ? 24.859 20.719 -9.039 1 95.88 31 ASP B N 1
ATOM 4686 C CA . ASP B 1 31 ? 25.625 19.641 -9.617 1 95.88 31 ASP B CA 1
ATOM 4687 C C . ASP B 1 31 ? 26.219 20.031 -10.969 1 95.88 31 ASP B C 1
ATOM 4689 O O . ASP B 1 31 ? 25.5 20.5 -11.859 1 95.88 31 ASP B O 1
ATOM 4693 N N . PRO B 1 32 ? 27.594 20 -11.266 1 96.12 32 PRO B N 1
ATOM 4694 C CA . PRO B 1 32 ? 28.562 19.375 -10.359 1 96.12 32 PRO B CA 1
ATOM 4695 C C . PRO B 1 32 ? 28.781 20.188 -9.094 1 96.12 32 PRO B C 1
ATOM 4697 O O . PRO B 1 32 ? 28.266 21.312 -8.969 1 96.12 32 PRO B O 1
ATOM 4700 N N . LYS B 1 33 ? 29.531 19.641 -8.156 1 96.44 33 LYS B N 1
ATOM 4701 C CA . LYS B 1 33 ? 29.875 20.281 -6.895 1 96.44 33 LYS B CA 1
ATOM 4702 C C . LYS B 1 33 ? 30.406 21.688 -7.121 1 96.44 33 LYS B C 1
ATOM 4704 O O . LYS B 1 33 ? 31.25 21.906 -7.988 1 96.44 33 LYS B O 1
ATOM 4709 N N . PRO B 1 34 ? 29.922 22.703 -6.352 1 96.69 34 PRO B N 1
ATOM 4710 C CA . PRO B 1 34 ? 30.312 24.094 -6.605 1 96.69 34 PRO B CA 1
ATOM 4711 C C . PRO B 1 34 ? 31.734 24.406 -6.137 1 96.69 34 PRO B C 1
ATOM 4713 O O . PRO B 1 34 ? 32.312 23.625 -5.375 1 96.69 34 PRO B O 1
ATOM 4716 N N . ALA B 1 35 ? 32.219 25.547 -6.609 1 96 35 ALA B N 1
ATOM 4717 C CA . ALA B 1 35 ? 33.5 26.062 -6.16 1 96 35 ALA B CA 1
ATOM 4718 C C . ALA B 1 35 ? 33.438 26.547 -4.711 1 96 35 ALA B C 1
ATOM 4720 O O . ALA B 1 35 ? 32.344 26.875 -4.215 1 96 35 ALA B O 1
ATOM 4721 N N . PRO B 1 36 ? 34.531 26.641 -3.99 1 96.44 36 PRO B N 1
ATOM 4722 C CA . PRO B 1 36 ? 34.562 26.953 -2.559 1 96.44 36 PRO B CA 1
ATOM 4723 C C . PRO B 1 36 ? 34 28.344 -2.248 1 96.44 36 PRO B C 1
ATOM 4725 O O . PRO B 1 36 ? 33.688 28.641 -1.091 1 96.44 36 PRO B O 1
ATOM 4728 N N . ASP B 1 37 ? 33.906 29.188 -3.229 1 97.25 37 ASP B N 1
ATOM 4729 C CA . ASP B 1 37 ? 33.438 30.547 -2.973 1 97.25 37 ASP B CA 1
ATOM 4730 C C . ASP B 1 37 ? 31.922 30.609 -2.941 1 97.25 37 ASP B C 1
ATOM 4732 O O . ASP B 1 37 ? 31.344 31.672 -2.719 1 97.25 37 ASP B O 1
ATOM 4736 N N . PHE B 1 38 ? 31.25 29.5 -3.242 1 98.12 38 PHE B N 1
ATOM 4737 C CA . PHE B 1 38 ? 29.797 29.422 -3.125 1 98.12 38 PHE B CA 1
ATOM 4738 C C . PHE B 1 38 ? 29.359 29.547 -1.668 1 98.12 38 PHE B C 1
ATOM 4740 O O . PHE B 1 38 ? 29.75 28.734 -0.83 1 98.12 38 PHE B O 1
ATOM 4747 N N . VAL B 1 39 ? 28.547 30.562 -1.316 1 98.38 39 VAL B N 1
ATOM 4748 C CA . VAL B 1 39 ? 28.25 30.812 0.091 1 98.38 39 VAL B CA 1
ATOM 4749 C C . VAL B 1 39 ? 26.75 30.703 0.339 1 98.38 39 VAL B C 1
ATOM 4751 O O . VAL B 1 39 ? 26.234 31.25 1.317 1 98.38 39 VAL B O 1
ATOM 4754 N N . GLY B 1 40 ? 25.938 30.203 -0.542 1 98.5 40 GLY B N 1
ATOM 4755 C CA . GLY B 1 40 ? 24.547 29.891 -0.272 1 98.5 40 GLY B CA 1
ATOM 4756 C C . GLY B 1 40 ? 23.609 30.375 -1.358 1 98.5 40 GLY B C 1
ATOM 4757 O O . GLY B 1 40 ? 24.047 30.688 -2.469 1 98.5 40 GLY B O 1
ATOM 4758 N N . PHE B 1 41 ? 22.328 30.391 -1.106 1 98.81 41 PHE B N 1
ATOM 4759 C CA . PHE B 1 41 ? 21.297 30.75 -2.066 1 98.81 41 PHE B CA 1
ATOM 4760 C C . PHE B 1 41 ? 20.578 32.031 -1.628 1 98.81 41 PHE B C 1
ATOM 4762 O O . PHE B 1 41 ? 20.188 32.156 -0.464 1 98.81 41 PHE B O 1
ATOM 4769 N N . ALA B 1 42 ? 20.438 32.969 -2.496 1 98.75 42 ALA B N 1
ATOM 4770 C CA . ALA B 1 42 ? 19.484 34.062 -2.336 1 98.75 42 ALA B CA 1
ATOM 4771 C C . ALA B 1 42 ? 18.172 33.75 -3.02 1 98.75 42 ALA B C 1
ATOM 4773 O O . ALA B 1 42 ? 18.141 33.219 -4.137 1 98.75 42 ALA B O 1
ATOM 4774 N N . ILE B 1 43 ? 17.094 33.969 -2.322 1 98.62 43 ILE B N 1
ATOM 4775 C CA . ILE B 1 43 ? 15.781 33.688 -2.887 1 98.62 43 ILE B CA 1
ATOM 4776 C C . ILE B 1 43 ? 14.898 34.938 -2.809 1 98.62 43 ILE B C 1
ATOM 4778 O O . ILE B 1 43 ? 14.852 35.594 -1.775 1 98.62 43 ILE B O 1
ATOM 4782 N N . GLU B 1 44 ? 14.266 35.281 -3.854 1 98.31 44 GLU B N 1
ATOM 4783 C CA . GLU B 1 44 ? 13.219 36.281 -3.867 1 98.31 44 GLU B CA 1
ATOM 4784 C C . GLU B 1 44 ? 11.93 35.75 -4.469 1 98.31 44 GLU B C 1
ATOM 4786 O O . GLU B 1 44 ? 11.945 34.781 -5.223 1 98.31 44 GLU B O 1
ATOM 4791 N N . VAL B 1 45 ? 10.812 36.312 -4.086 1 97.94 45 VAL B N 1
ATOM 4792 C CA . VAL B 1 45 ? 9.5 35.844 -4.508 1 97.94 45 VAL B CA 1
ATOM 4793 C C . VAL B 1 45 ? 8.672 37 -5.047 1 97.94 45 VAL B C 1
ATOM 4795 O O . VAL B 1 45 ? 8.758 38.125 -4.535 1 97.94 45 VAL B O 1
ATOM 4798 N N . GLN B 1 46 ? 8.078 36.75 -6.141 1 97.44 46 GLN B N 1
ATOM 4799 C CA . GLN B 1 46 ? 6.996 37.625 -6.602 1 97.44 46 GLN B CA 1
ATOM 4800 C C . GLN B 1 46 ? 5.633 37.031 -6.293 1 97.44 46 GLN B C 1
ATOM 4802 O O . GLN B 1 46 ? 5.199 36.062 -6.961 1 97.44 46 GLN B O 1
ATOM 4807 N N . SER B 1 47 ? 5 37.562 -5.277 1 95.06 47 SER B N 1
ATOM 4808 C CA . SER B 1 47 ? 3.674 37.125 -4.879 1 95.06 47 SER B CA 1
ATOM 4809 C C . SER B 1 47 ? 2.609 37.562 -5.879 1 95.06 47 SER B C 1
ATOM 4811 O O . SER B 1 47 ? 2.83 38.5 -6.648 1 95.06 47 SER B O 1
ATOM 4813 N N . PRO B 1 48 ? 1.541 36.875 -5.879 1 94.12 48 PRO B N 1
ATOM 4814 C CA . PRO B 1 48 ? 0.476 37.281 -6.793 1 94.12 48 PRO B CA 1
ATOM 4815 C C . PRO B 1 48 ? 0.104 38.75 -6.633 1 94.12 48 PRO B C 1
ATOM 4817 O O . PRO B 1 48 ? -0.175 39.219 -5.52 1 94.12 48 PRO B O 1
ATOM 4820 N N . GLY B 1 49 ? 0.111 39.469 -7.734 1 91.31 49 GLY B N 1
ATOM 4821 C CA . GLY B 1 49 ? -0.303 40.844 -7.727 1 91.31 49 GLY B CA 1
ATOM 4822 C C . GLY B 1 49 ? 0.809 41.812 -7.328 1 91.31 49 GLY B C 1
ATOM 4823 O O . GLY B 1 49 ? 0.647 43.031 -7.406 1 91.31 49 GLY B O 1
ATOM 4824 N N . ALA B 1 50 ? 1.898 41.281 -6.836 1 92.88 50 ALA B N 1
ATOM 4825 C CA . ALA B 1 50 ? 3.006 42.156 -6.422 1 92.88 50 ALA B CA 1
ATOM 4826 C C . ALA B 1 50 ? 3.68 42.812 -7.629 1 92.88 50 ALA B C 1
ATOM 4828 O O . ALA B 1 50 ? 3.721 42.219 -8.711 1 92.88 50 ALA B O 1
ATOM 4829 N N . ALA B 1 51 ? 4.211 44 -7.441 1 91.81 51 ALA B N 1
ATOM 4830 C CA . ALA B 1 51 ? 4.848 44.781 -8.523 1 91.81 51 ALA B CA 1
ATOM 4831 C C . ALA B 1 51 ? 6.203 44.156 -8.891 1 91.81 51 ALA B C 1
ATOM 4833 O O . ALA B 1 51 ? 6.688 44.344 -10.008 1 91.81 51 ALA B O 1
ATOM 4834 N N . GLY B 1 52 ? 6.773 43.469 -8.023 1 94.56 52 GLY B N 1
ATOM 4835 C CA . GLY B 1 52 ? 8.086 42.906 -8.273 1 94.56 52 GLY B CA 1
ATOM 4836 C C . GLY B 1 52 ? 8.492 41.875 -7.238 1 94.56 52 GLY B C 1
ATOM 4837 O O . GLY B 1 52 ? 7.68 41.469 -6.406 1 94.56 52 GLY B O 1
ATOM 4838 N N . PHE B 1 53 ? 9.742 41.438 -7.422 1 97.12 53 PHE B N 1
ATOM 4839 C CA . PHE B 1 53 ? 10.281 40.406 -6.531 1 97.12 53 PHE B CA 1
ATOM 4840 C C . PHE B 1 53 ? 10.703 41.031 -5.199 1 97.12 53 PHE B C 1
ATOM 4842 O O . PHE B 1 53 ? 11.18 42.156 -5.156 1 97.12 53 PHE B O 1
ATOM 4849 N N . GLN B 1 54 ? 10.531 40.312 -4.148 1 95.75 54 GLN B N 1
ATOM 4850 C CA . GLN B 1 54 ? 10.992 40.625 -2.807 1 95.75 54 GLN B CA 1
ATOM 4851 C C . GLN B 1 54 ? 11.883 39.531 -2.246 1 95.75 54 GLN B C 1
ATOM 4853 O O . GLN B 1 54 ? 11.578 38.344 -2.393 1 95.75 54 GLN B O 1
ATOM 4858 N N . TRP B 1 55 ? 12.922 39.938 -1.602 1 96.69 55 TRP B N 1
ATOM 4859 C CA . TRP B 1 55 ? 13.867 38.969 -1.057 1 96.69 55 TRP B CA 1
ATOM 4860 C C . TRP B 1 55 ? 13.273 38.281 0.158 1 96.69 55 TRP B C 1
ATOM 4862 O O . TRP B 1 55 ? 12.633 38.906 1.004 1 96.69 55 TRP B O 1
ATOM 4872 N N . LEU B 1 56 ? 13.445 37 0.174 1 96 56 LEU B N 1
ATOM 4873 C CA . LEU B 1 56 ? 13.203 36.281 1.43 1 96 56 LEU B CA 1
ATOM 4874 C C . LEU B 1 56 ? 14.25 36.656 2.473 1 96 56 LEU B C 1
ATOM 4876 O O . LEU B 1 56 ? 15.258 37.312 2.148 1 96 56 LEU B O 1
ATOM 4880 N N . ARG B 1 57 ? 13.961 36.312 3.652 1 92.25 57 ARG B N 1
ATOM 4881 C CA . ARG B 1 57 ? 14.844 36.75 4.738 1 92.25 57 ARG B CA 1
ATOM 4882 C C . ARG B 1 57 ? 15.492 35.531 5.41 1 92.25 57 ARG B C 1
ATOM 4884 O O . ARG B 1 57 ? 14.922 34.438 5.422 1 92.25 57 ARG B O 1
ATOM 4891 N N . ASN B 1 58 ? 16.656 35.75 5.887 1 92.06 58 ASN B N 1
ATOM 4892 C CA . ASN B 1 58 ? 17.422 34.781 6.672 1 92.06 58 ASN B CA 1
ATOM 4893 C C . ASN B 1 58 ? 17.562 35.219 8.125 1 92.06 58 ASN B C 1
ATOM 4895 O O . ASN B 1 58 ? 17.422 36.406 8.43 1 92.06 58 ASN B O 1
ATOM 4899 N N . ARG B 1 59 ? 17.781 34.25 9.023 1 84.38 59 ARG B N 1
ATOM 4900 C CA . ARG B 1 59 ? 17.969 34.531 10.438 1 84.38 59 ARG B CA 1
ATOM 4901 C C . ARG B 1 59 ? 19.453 34.656 10.781 1 84.38 59 ARG B C 1
ATOM 4903 O O . ARG B 1 59 ? 19.812 35.125 11.859 1 84.38 59 ARG B O 1
ATOM 4910 N N . LEU B 1 60 ? 20.297 34.219 9.883 1 89.81 60 LEU B N 1
ATOM 4911 C CA . LEU B 1 60 ? 21.734 34.188 10.117 1 89.81 60 LEU B CA 1
ATOM 4912 C C . LEU B 1 60 ? 22.469 35.188 9.195 1 89.81 60 LEU B C 1
ATOM 4914 O O . LEU B 1 60 ? 21.953 35.531 8.125 1 89.81 60 LEU B O 1
ATOM 4918 N N . ALA B 1 61 ? 23.562 35.625 9.641 1 91.25 61 ALA B N 1
ATOM 4919 C CA . ALA B 1 61 ? 24.438 36.5 8.844 1 91.25 61 ALA B CA 1
ATOM 4920 C C . ALA B 1 61 ? 25.891 36.062 8.969 1 91.25 61 ALA B C 1
ATOM 4922 O O . ALA B 1 61 ? 26.219 35.219 9.805 1 91.25 61 ALA B O 1
ATOM 4923 N N . PHE B 1 62 ? 26.688 36.562 8.078 1 92.31 62 PHE B N 1
ATOM 4924 C CA . PHE B 1 62 ? 28.109 36.25 8.117 1 92.31 62 PHE B CA 1
ATOM 4925 C C . PHE B 1 62 ? 28.766 36.875 9.352 1 92.31 62 PHE B C 1
ATOM 4927 O O . PHE B 1 62 ? 29.719 36.312 9.891 1 92.31 62 PHE B O 1
ATOM 4934 N N . ASP B 1 63 ? 28.344 37.969 9.641 1 87 63 ASP B N 1
ATOM 4935 C CA . ASP B 1 63 ? 28.859 38.719 10.805 1 87 63 ASP B CA 1
ATOM 4936 C C . ASP B 1 63 ? 27.75 39.531 11.469 1 87 63 ASP B C 1
ATOM 4938 O O . ASP B 1 63 ? 26.75 39.875 10.828 1 87 63 ASP B O 1
ATOM 4942 N N . TYR B 1 64 ? 27.953 39.656 12.789 1 83.25 64 TYR B N 1
ATOM 4943 C CA . TYR B 1 64 ? 27 40.438 13.555 1 83.25 64 TYR B CA 1
ATOM 4944 C C . TYR B 1 64 ? 27.688 41.656 14.172 1 83.25 64 TYR B C 1
ATOM 4946 O O . TYR B 1 64 ? 28.875 41.594 14.508 1 83.25 64 TYR B O 1
ATOM 4954 N N . PRO B 1 65 ? 26.922 42.75 14.172 1 75.94 65 PRO B N 1
ATOM 4955 C CA . PRO B 1 65 ? 27.516 43.875 14.938 1 75.94 65 PRO B CA 1
ATOM 4956 C C . PRO B 1 65 ? 27.891 43.469 16.359 1 75.94 65 PRO B C 1
ATOM 4958 O O . PRO B 1 65 ? 27.25 42.562 16.953 1 75.94 65 PRO B O 1
ATOM 4961 N N . GLN B 1 66 ? 28.953 44.156 16.75 1 66.31 66 GLN B N 1
ATOM 4962 C CA . GLN B 1 66 ? 29.406 43.875 18.109 1 66.31 66 GLN B CA 1
ATOM 4963 C C . GLN B 1 66 ? 28.266 44.062 19.109 1 66.31 66 GLN B C 1
ATOM 4965 O O . GLN B 1 66 ? 27.516 45.031 19.047 1 66.31 66 GLN B O 1
ATOM 4970 N N . GLY B 1 67 ? 28.016 43.125 19.922 1 61.5 67 GLY B N 1
ATOM 4971 C CA . GLY B 1 67 ? 27.016 43.188 20.984 1 61.5 67 GLY B CA 1
ATOM 4972 C C . GLY B 1 67 ? 25.656 42.656 20.531 1 61.5 67 GLY B C 1
ATOM 4973 O O . GLY B 1 67 ? 24.703 42.625 21.312 1 61.5 67 GLY B O 1
ATOM 4974 N N . THR B 1 68 ? 25.562 42.281 19.297 1 65.25 68 THR B N 1
ATOM 4975 C CA . THR B 1 68 ? 24.266 41.781 18.797 1 65.25 68 THR B CA 1
ATOM 4976 C C . THR B 1 68 ? 24.078 40.312 19.172 1 65.25 68 THR B C 1
ATOM 4978 O O . THR B 1 68 ? 25.016 39.5 19.094 1 65.25 68 THR B O 1
ATOM 4981 N N . THR B 1 69 ? 23 40.062 19.844 1 62 69 THR B N 1
ATOM 4982 C CA . THR B 1 69 ? 22.625 38.688 20.156 1 62 69 THR B CA 1
ATOM 4983 C C . THR B 1 69 ? 21.703 38.125 19.078 1 62 69 THR B C 1
ATOM 4985 O O . THR B 1 69 ? 20.828 38.844 18.562 1 62 69 THR B O 1
ATOM 4988 N N . LEU B 1 70 ? 22 37 18.703 1 65.06 70 LEU B N 1
ATOM 4989 C CA . LEU B 1 70 ? 21.094 36.281 17.797 1 65.06 70 LEU B CA 1
ATOM 4990 C C . LEU B 1 70 ? 19.719 36.094 18.422 1 65.06 70 LEU B C 1
ATOM 4992 O O . LEU B 1 70 ? 19.594 35.5 19.484 1 65.06 70 LEU B O 1
ATOM 4996 N N . THR B 1 71 ? 18.766 36.75 17.875 1 63.69 71 THR B N 1
ATOM 4997 C CA . THR B 1 71 ? 17.422 36.688 18.438 1 63.69 71 THR B CA 1
ATOM 4998 C C . THR B 1 71 ? 16.578 35.625 17.734 1 63.69 71 THR B C 1
ATOM 5000 O O . THR B 1 71 ? 15.531 35.219 18.234 1 63.69 71 THR B O 1
ATOM 5003 N N . GLY B 1 72 ? 17.125 35.125 16.703 1 66 72 GLY B N 1
ATOM 5004 C CA . GLY B 1 72 ? 16.344 34.188 15.922 1 66 72 GLY B CA 1
ATOM 5005 C C . GLY B 1 72 ? 15.32 34.875 15.023 1 66 72 GLY B C 1
ATOM 5006 O O . GLY B 1 72 ? 14.555 34.219 14.328 1 66 72 GLY B O 1
ATOM 5007 N N . ASN B 1 73 ? 15.32 36.125 15.031 1 67.94 73 ASN B N 1
ATOM 5008 C CA . ASN B 1 73 ? 14.414 36.875 14.156 1 67.94 73 ASN B CA 1
ATOM 5009 C C . ASN B 1 73 ? 14.953 36.938 12.727 1 67.94 73 ASN B C 1
ATOM 5011 O O . ASN B 1 73 ? 16.172 36.938 12.516 1 67.94 73 ASN B O 1
ATOM 5015 N N . ARG B 1 74 ? 13.984 36.719 11.766 1 63.09 74 ARG B N 1
ATOM 5016 C CA . ARG B 1 74 ? 14.352 36.875 10.367 1 63.09 74 ARG B CA 1
ATOM 5017 C C . ARG B 1 74 ? 14.695 38.344 10.055 1 63.09 74 ARG B C 1
ATOM 5019 O O . ARG B 1 74 ? 13.805 39.188 9.914 1 63.09 74 ARG B O 1
ATOM 5026 N N . ASP B 1 75 ? 16.016 38.656 9.969 1 77.62 75 ASP B N 1
ATOM 5027 C CA . ASP B 1 75 ? 16.297 40.094 9.875 1 77.62 75 ASP B CA 1
ATOM 5028 C C . ASP B 1 75 ? 17.25 40.375 8.727 1 77.62 75 ASP B C 1
ATOM 5030 O O . ASP B 1 75 ? 17.594 41.531 8.484 1 77.62 75 ASP B O 1
ATOM 5034 N N . TYR B 1 76 ? 17.625 39.438 7.969 1 90.81 76 TYR B N 1
ATOM 5035 C CA . TYR B 1 76 ? 18.594 39.688 6.906 1 90.81 76 TYR B CA 1
ATOM 5036 C C . TYR B 1 76 ? 18.062 39.25 5.555 1 90.81 76 TYR B C 1
ATOM 5038 O O . TYR B 1 76 ? 17.5 38.156 5.434 1 90.81 76 TYR B O 1
ATOM 5046 N N . LEU B 1 77 ? 18.203 40.125 4.594 1 95.25 77 LEU B N 1
ATOM 5047 C CA . LEU B 1 77 ? 17.828 39.719 3.24 1 95.25 77 LEU B CA 1
ATOM 5048 C C . LEU B 1 77 ? 18.734 38.594 2.738 1 95.25 77 LEU B C 1
ATOM 5050 O O . LEU B 1 77 ? 19.938 38.594 2.975 1 95.25 77 LEU B O 1
ATOM 5054 N N . THR B 1 78 ? 18.156 37.625 2 1 97.38 78 THR B N 1
ATOM 5055 C CA . THR B 1 78 ? 18.953 36.5 1.508 1 97.38 78 THR B CA 1
ATOM 5056 C C . THR B 1 78 ? 19.984 36.969 0.481 1 97.38 78 THR B C 1
ATOM 5058 O O . THR B 1 78 ? 20.953 36.281 0.211 1 97.38 78 THR B O 1
ATOM 5061 N N . SER B 1 79 ? 19.812 38.188 -0.117 1 97.25 79 SER B N 1
ATOM 5062 C CA . SER B 1 79 ? 20.797 38.75 -1.031 1 97.25 79 SER B CA 1
ATOM 5063 C C . SER B 1 79 ? 22.078 39.094 -0.301 1 97.25 79 SER B C 1
ATOM 5065 O O . SER B 1 79 ? 23.141 39.188 -0.915 1 97.25 79 SER B O 1
ATOM 5067 N N . GLN B 1 80 ? 21.938 39.375 1.027 1 95.5 80 GLN B N 1
ATOM 5068 C CA . GLN B 1 80 ? 23.094 39.719 1.86 1 95.5 80 GLN B CA 1
ATOM 5069 C C . GLN B 1 80 ? 23.516 38.562 2.742 1 95.5 80 GLN B C 1
ATOM 5071 O O . GLN B 1 80 ? 24.688 38.469 3.129 1 95.5 80 GLN B O 1
ATOM 5076 N N . ALA B 1 81 ? 22.578 37.75 3.102 1 96.5 81 ALA B N 1
ATOM 5077 C CA . ALA B 1 81 ? 22.781 36.562 3.949 1 96.5 81 ALA B CA 1
ATOM 5078 C C . ALA B 1 81 ? 22.156 35.312 3.318 1 96.5 81 ALA B C 1
ATOM 5080 O O . ALA B 1 81 ? 21.125 34.844 3.785 1 96.5 81 ALA B O 1
ATOM 5081 N N . PRO B 1 82 ? 22.859 34.812 2.328 1 98 82 PRO B N 1
ATOM 5082 C CA . PRO B 1 82 ? 22.297 33.688 1.583 1 98 82 PRO B CA 1
ATOM 5083 C C . PRO B 1 82 ? 22.062 32.469 2.461 1 98 82 PRO B C 1
ATOM 5085 O O . PRO B 1 82 ? 22.766 32.281 3.453 1 98 82 PRO B O 1
ATOM 5088 N N . LEU B 1 83 ? 21.094 31.672 2.121 1 97.62 83 LEU B N 1
ATOM 5089 C CA . LEU B 1 83 ? 20.75 30.453 2.854 1 97.62 83 LEU B CA 1
ATOM 5090 C C . LEU B 1 83 ? 21.781 29.359 2.594 1 97.62 83 LEU B C 1
ATOM 5092 O O . LEU B 1 83 ? 22.031 29 1.441 1 97.62 83 LEU B O 1
ATOM 5096 N N . GLN B 1 84 ? 22.359 28.844 3.625 1 97.19 84 GLN B N 1
ATOM 5097 C CA . GLN B 1 84 ? 23.312 27.75 3.5 1 97.19 84 GLN B CA 1
ATOM 5098 C C . GLN B 1 84 ? 22.641 26.406 3.814 1 97.19 84 GLN B C 1
ATOM 5100 O O . GLN B 1 84 ? 23.047 25.719 4.758 1 97.19 84 GLN B O 1
ATOM 5105 N N . THR B 1 85 ? 21.672 26.031 3.088 1 95.81 85 THR B N 1
ATOM 5106 C CA . THR B 1 85 ? 20.875 24.812 3.045 1 95.81 85 THR B CA 1
ATOM 5107 C C . THR B 1 85 ? 20.375 24.531 1.631 1 95.81 85 THR B C 1
ATOM 5109 O O . THR B 1 85 ? 20.359 25.438 0.792 1 95.81 85 THR B O 1
ATOM 5112 N N . PHE B 1 86 ? 20.031 23.375 1.292 1 97.44 86 PHE B N 1
ATOM 5113 C CA . PHE B 1 86 ? 19.625 23.031 -0.065 1 97.44 86 PHE B CA 1
ATOM 5114 C C . PHE B 1 86 ? 18.109 22.891 -0.154 1 97.44 86 PHE B C 1
ATOM 5116 O O . PHE B 1 86 ? 17.578 22.406 -1.156 1 97.44 86 PHE B O 1
ATOM 5123 N N . ARG B 1 87 ? 17.422 23.203 0.862 1 95.75 87 ARG B N 1
ATOM 5124 C CA . ARG B 1 87 ? 15.969 23.328 0.825 1 95.75 87 ARG B CA 1
ATOM 5125 C C . ARG B 1 87 ? 15.484 24.422 1.764 1 95.75 87 ARG B C 1
ATOM 5127 O O . ARG B 1 87 ? 16.094 24.672 2.803 1 95.75 87 ARG B O 1
ATOM 5134 N N . TRP B 1 88 ? 14.414 25.031 1.417 1 96.62 88 TRP B N 1
ATOM 5135 C CA . TRP B 1 88 ? 13.805 26.094 2.207 1 96.62 88 TRP B CA 1
ATOM 5136 C C . TRP B 1 88 ? 12.281 26.078 2.041 1 96.62 88 TRP B C 1
ATOM 5138 O O . TRP B 1 88 ? 11.773 25.75 0.969 1 96.62 88 TRP B O 1
ATOM 5148 N N . ILE B 1 89 ? 11.617 26.375 3.104 1 95.44 89 ILE B N 1
ATOM 5149 C CA . ILE B 1 89 ? 10.164 26.516 3.029 1 95.44 89 ILE B CA 1
ATOM 5150 C C . ILE B 1 89 ? 9.781 28 3.127 1 95.44 89 ILE B C 1
ATOM 5152 O O . ILE B 1 89 ? 10.172 28.672 4.078 1 95.44 89 ILE B O 1
ATOM 5156 N N . HIS B 1 90 ? 9.109 28.438 2.098 1 95.38 90 HIS B N 1
ATOM 5157 C CA . HIS B 1 90 ? 8.547 29.781 2.152 1 95.38 90 HIS B CA 1
ATOM 5158 C C . HIS B 1 90 ? 7.082 29.75 2.576 1 95.38 90 HIS B C 1
ATOM 5160 O O . HIS B 1 90 ? 6.246 29.156 1.888 1 95.38 90 HIS B O 1
ATOM 5166 N N . PHE B 1 91 ? 6.852 30.234 3.689 1 90 91 PHE B N 1
ATOM 5167 C CA . PHE B 1 91 ? 5.496 30.484 4.16 1 90 91 PHE B CA 1
ATOM 5168 C C . PHE B 1 91 ? 5.172 31.969 4.082 1 90 91 PHE B C 1
ATOM 5170 O O . PHE B 1 91 ? 5.57 32.75 4.957 1 90 91 PHE B O 1
ATOM 5177 N N . PRO B 1 92 ? 4.441 32.344 3.039 1 87.25 92 PRO B N 1
ATOM 5178 C CA . PRO B 1 92 ? 4.168 33.781 2.889 1 87.25 92 PRO B CA 1
ATOM 5179 C C . PRO B 1 92 ? 3.469 34.375 4.109 1 87.25 92 PRO B C 1
ATOM 5181 O O . PRO B 1 92 ? 2.59 33.75 4.695 1 87.25 92 PRO B O 1
ATOM 5184 N N . TYR B 1 93 ? 3.895 35.5 4.461 1 75.12 93 TYR B N 1
ATOM 5185 C CA . TYR B 1 93 ? 3.344 36.219 5.609 1 75.12 93 TYR B CA 1
ATOM 5186 C C . TYR B 1 93 ? 1.849 36.469 5.438 1 75.12 93 TYR B C 1
ATOM 5188 O O . TYR B 1 93 ? 1.075 36.312 6.383 1 75.12 93 TYR B O 1
ATOM 5196 N N . GLN B 1 94 ? 1.481 36.875 4.301 1 76.5 94 GLN B N 1
ATOM 5197 C CA . GLN B 1 94 ? 0.087 37.062 3.916 1 76.5 94 GLN B CA 1
ATOM 5198 C C . GLN B 1 94 ? -0.216 36.344 2.6 1 76.5 94 GLN B C 1
ATOM 5200 O O . GLN B 1 94 ? -0.242 36.969 1.54 1 76.5 94 GLN B O 1
ATOM 5205 N N . PRO B 1 95 ? -0.533 35.094 2.768 1 82.56 95 PRO B N 1
ATOM 5206 C CA . PRO B 1 95 ? -0.717 34.344 1.533 1 82.56 95 PRO B CA 1
ATOM 5207 C C . PRO B 1 95 ? -1.95 34.75 0.746 1 82.56 95 PRO B C 1
ATOM 5209 O O . PRO B 1 95 ? -2.988 35.062 1.338 1 82.56 95 PRO B O 1
ATOM 5212 N N . LYS B 1 96 ? -1.755 34.906 -0.544 1 87.31 96 LYS B N 1
ATOM 5213 C CA . LYS B 1 96 ? -2.811 35.25 -1.496 1 87.31 96 LYS B CA 1
ATOM 5214 C C . LYS B 1 96 ? -2.922 34.188 -2.592 1 87.31 96 LYS B C 1
ATOM 5216 O O . LYS B 1 96 ? -1.925 33.562 -2.963 1 87.31 96 LYS B O 1
ATOM 5221 N N . PRO B 1 97 ? -4.168 34 -3.057 1 89.19 97 PRO B N 1
ATOM 5222 C CA . PRO B 1 97 ? -4.305 33.062 -4.164 1 89.19 97 PRO B CA 1
ATOM 5223 C C . PRO B 1 97 ? -3.586 33.5 -5.43 1 89.19 97 PRO B C 1
ATOM 5225 O O . PRO B 1 97 ? -3.568 34.719 -5.73 1 89.19 97 PRO B O 1
ATOM 5228 N N . GLY B 1 98 ? -3.049 32.594 -6.121 1 90.62 98 GLY B N 1
ATOM 5229 C CA . GLY B 1 98 ? -2.373 32.906 -7.375 1 90.62 98 GLY B CA 1
ATOM 5230 C C . GLY B 1 98 ? -1.005 32.25 -7.48 1 90.62 98 GLY B C 1
ATOM 5231 O O . GLY B 1 98 ? -0.653 31.391 -6.672 1 90.62 98 GLY B O 1
ATOM 5232 N N . GLU B 1 99 ? -0.311 32.656 -8.5 1 94.12 99 GLU B N 1
ATOM 5233 C CA . GLU B 1 99 ? 1.011 32.094 -8.773 1 94.12 99 GLU B CA 1
ATOM 5234 C C . GLU B 1 99 ? 2.092 32.844 -7.984 1 94.12 99 GLU B C 1
ATOM 5236 O O . GLU B 1 99 ? 2.086 34.062 -7.914 1 94.12 99 GLU B O 1
ATOM 5241 N N . TYR B 1 100 ? 2.938 32.188 -7.375 1 96.5 100 TYR B N 1
ATOM 5242 C CA . TYR B 1 100 ? 4.156 32.656 -6.75 1 96.5 100 TYR B CA 1
ATOM 5243 C C . TYR B 1 100 ? 5.379 32.344 -7.59 1 96.5 100 TYR B C 1
ATOM 5245 O O . TYR B 1 100 ? 5.668 31.156 -7.828 1 96.5 100 TYR B O 1
ATOM 5253 N N . ALA B 1 101 ? 6.035 33.312 -8.031 1 97.75 101 ALA B N 1
ATOM 5254 C CA . ALA B 1 101 ? 7.273 33.125 -8.773 1 97.75 101 ALA B CA 1
ATOM 5255 C C . ALA B 1 101 ? 8.492 33.25 -7.863 1 97.75 101 ALA B C 1
ATOM 5257 O O . ALA B 1 101 ? 8.602 34.219 -7.105 1 97.75 101 ALA B O 1
ATOM 5258 N N . TYR B 1 102 ? 9.312 32.281 -7.891 1 98.44 102 TYR B N 1
ATOM 5259 C CA . TYR B 1 102 ? 10.539 32.312 -7.094 1 98.44 102 TYR B CA 1
ATOM 5260 C C . TYR B 1 102 ? 11.766 32.438 -7.988 1 98.44 102 TYR B C 1
ATOM 5262 O O . TYR B 1 102 ? 11.852 31.781 -9.031 1 98.44 102 TYR B O 1
ATOM 5270 N N . ARG B 1 103 ? 12.617 33.281 -7.66 1 98.69 103 ARG B N 1
ATOM 5271 C CA . ARG B 1 103 ? 13.93 33.406 -8.281 1 98.69 103 ARG B CA 1
ATOM 5272 C C . ARG B 1 103 ? 15.031 33.031 -7.297 1 98.69 103 ARG B C 1
ATOM 5274 O O . ARG B 1 103 ? 15.211 33.688 -6.273 1 98.69 103 ARG B O 1
ATOM 5281 N N . VAL B 1 104 ? 15.703 31.938 -7.57 1 98.81 104 VAL B N 1
ATOM 5282 C CA . VAL B 1 104 ? 16.766 31.406 -6.73 1 98.81 104 VAL B CA 1
ATOM 5283 C C . VAL B 1 104 ? 18.125 31.672 -7.383 1 98.81 104 VAL B C 1
ATOM 5285 O O . VAL B 1 104 ? 18.328 31.344 -8.555 1 98.81 104 VAL B O 1
ATOM 5288 N N . THR B 1 105 ? 19.031 32.281 -6.629 1 98.75 105 THR B N 1
ATOM 5289 C CA . THR B 1 105 ? 20.344 32.656 -7.148 1 98.75 105 THR B CA 1
ATOM 5290 C C . THR B 1 105 ? 21.453 32.031 -6.297 1 98.75 105 THR B C 1
ATOM 5292 O O . THR B 1 105 ? 21.438 32.188 -5.07 1 98.75 105 THR B O 1
ATOM 5295 N N . MET B 1 106 ? 22.391 31.344 -6.957 1 98.69 106 MET B N 1
ATOM 5296 C CA . MET B 1 106 ? 23.609 30.969 -6.254 1 98.69 106 MET B CA 1
ATOM 5297 C C . MET B 1 106 ? 24.453 32.219 -5.93 1 98.69 106 MET B C 1
ATOM 5299 O O . MET B 1 106 ? 24.719 33.031 -6.805 1 98.69 106 MET B O 1
ATOM 5303 N N . MET B 1 107 ? 24.891 32.344 -4.656 1 98.62 107 MET B N 1
ATOM 5304 C CA . MET B 1 107 ? 25.719 33.5 -4.242 1 98.62 107 MET B CA 1
ATOM 5305 C C . MET B 1 107 ? 27.156 33.031 -3.975 1 98.62 107 MET B C 1
ATOM 5307 O O . MET B 1 107 ? 27.391 32.031 -3.293 1 98.62 107 MET B O 1
ATOM 5311 N N . HIS B 1 108 ? 28.047 33.812 -4.527 1 98.31 108 HIS B N 1
ATOM 5312 C CA . HIS B 1 108 ? 29.469 33.562 -4.34 1 98.31 108 HIS B CA 1
ATOM 5313 C C . HIS B 1 108 ? 30.141 34.75 -3.641 1 98.31 108 HIS B C 1
ATOM 5315 O O . HIS B 1 108 ? 29.625 35.875 -3.693 1 98.31 108 HIS B O 1
ATOM 5321 N N . MET B 1 109 ? 31.141 34.438 -2.924 1 97.81 109 MET B N 1
ATOM 5322 C CA . MET B 1 109 ? 31.828 35.5 -2.182 1 97.81 109 MET B CA 1
ATOM 5323 C C . MET B 1 109 ? 33.312 35.531 -2.508 1 97.81 109 MET B C 1
ATOM 5325 O O . MET B 1 109 ? 33.969 34.5 -2.457 1 97.81 109 MET B O 1
ATOM 5329 N N . THR B 1 110 ? 33.781 36.688 -2.949 1 93.31 110 THR B N 1
ATOM 5330 C CA . THR B 1 110 ? 35.188 36.969 -3.154 1 93.31 110 THR B CA 1
ATOM 5331 C C . THR B 1 110 ? 35.594 38.25 -2.447 1 93.31 110 THR B C 1
ATOM 5333 O O . THR B 1 110 ? 34.938 39.281 -2.646 1 93.31 110 THR B O 1
ATOM 5336 N N . ALA B 1 111 ? 36.688 38.219 -1.636 1 88.69 111 ALA B N 1
ATOM 5337 C CA . ALA B 1 111 ? 37.188 39.406 -0.901 1 88.69 111 ALA B CA 1
ATOM 5338 C C . ALA B 1 111 ? 36.062 40.125 -0.174 1 88.69 111 ALA B C 1
ATOM 5340 O O . ALA B 1 111 ? 35.875 41.312 -0.325 1 88.69 111 ALA B O 1
ATOM 5341 N N . ALA B 1 112 ? 35.156 39.406 0.424 1 86.94 112 ALA B N 1
ATOM 5342 C CA . ALA B 1 112 ? 34.094 39.875 1.295 1 86.94 112 ALA B CA 1
ATOM 5343 C C . ALA B 1 112 ? 32.938 40.469 0.482 1 86.94 112 ALA B C 1
ATOM 5345 O O . ALA B 1 112 ? 32 41.031 1.045 1 86.94 112 ALA B O 1
ATOM 5346 N N . ALA B 1 113 ? 33.031 40.344 -0.818 1 94.5 113 ALA B N 1
ATOM 5347 C CA . ALA B 1 113 ? 31.969 40.844 -1.673 1 94.5 113 ALA B CA 1
ATOM 5348 C C . ALA B 1 113 ? 31.141 39.688 -2.26 1 94.5 113 ALA B C 1
ATOM 5350 O O . ALA B 1 113 ? 31.703 38.688 -2.707 1 94.5 113 ALA B O 1
ATOM 5351 N N . LEU B 1 114 ? 29.828 39.875 -2.166 1 97.5 114 LEU B N 1
ATOM 5352 C CA . LEU B 1 114 ? 28.922 38.875 -2.707 1 97.5 114 LEU B CA 1
ATOM 5353 C C . LEU B 1 114 ? 28.688 39.094 -4.195 1 97.5 114 LEU B C 1
ATOM 5355 O O . LEU B 1 114 ? 28.547 40.25 -4.637 1 97.5 114 LEU B O 1
ATOM 5359 N N . ARG B 1 115 ? 28.688 38.062 -4.973 1 97.06 115 ARG B N 1
ATOM 5360 C CA . ARG B 1 115 ? 28.422 38.062 -6.406 1 97.06 115 ARG B CA 1
ATOM 5361 C C . ARG B 1 115 ? 27.406 37 -6.785 1 97.06 115 ARG B C 1
ATOM 5363 O O . ARG B 1 115 ? 27.453 35.875 -6.277 1 97.06 115 ARG B O 1
ATOM 5370 N N . ALA B 1 116 ? 26.531 37.375 -7.75 1 97.5 116 ALA B N 1
ATOM 5371 C CA . ALA B 1 116 ? 25.5 36.469 -8.211 1 97.5 116 ALA B CA 1
ATOM 5372 C C . ALA B 1 116 ? 26.047 35.5 -9.242 1 97.5 116 ALA B C 1
ATOM 5374 O O . ALA B 1 116 ? 26.859 35.875 -10.094 1 97.5 116 ALA B O 1
ATOM 5375 N N . GLY B 1 117 ? 25.641 34.219 -9.109 1 97.75 117 GLY B N 1
ATOM 5376 C CA . GLY B 1 117 ? 25.922 33.188 -10.109 1 97.75 117 GLY B CA 1
ATOM 5377 C C . GLY B 1 117 ? 24.688 32.719 -10.852 1 97.75 117 GLY B C 1
ATOM 5378 O O . GLY B 1 117 ? 23.891 33.562 -11.32 1 97.75 117 GLY B O 1
ATOM 5379 N N . ASP B 1 118 ? 24.562 31.375 -11.094 1 98 118 ASP B N 1
ATOM 5380 C CA . ASP B 1 118 ? 23.422 30.797 -11.789 1 98 118 ASP B CA 1
ATOM 5381 C C . ASP B 1 118 ? 22.109 31.188 -11.109 1 98 118 ASP B C 1
ATOM 5383 O O . ASP B 1 118 ? 22.047 31.234 -9.875 1 98 118 ASP B O 1
ATOM 5387 N N . GLN B 1 119 ? 21.156 31.469 -11.883 1 98.31 119 GLN B N 1
ATOM 5388 C CA . GLN B 1 119 ? 19.844 31.922 -11.406 1 98.31 119 GLN B CA 1
ATOM 5389 C C . GLN B 1 119 ? 18.719 31.188 -12.125 1 98.31 119 GLN B C 1
ATOM 5391 O O . GLN B 1 119 ? 18.781 30.984 -13.344 1 98.31 119 GLN B O 1
ATOM 5396 N N . VAL B 1 120 ? 17.781 30.703 -11.391 1 98.31 120 VAL B N 1
ATOM 5397 C CA . VAL B 1 120 ? 16.609 30 -11.93 1 98.31 120 VAL B CA 1
ATOM 5398 C C . VAL B 1 120 ? 15.336 30.703 -11.461 1 98.31 120 VAL B C 1
ATOM 5400 O O . VAL B 1 120 ? 15.211 31.078 -10.297 1 98.31 120 VAL B O 1
ATOM 5403 N N . THR B 1 121 ? 14.414 30.938 -12.336 1 98.12 121 THR B N 1
ATOM 5404 C CA . THR B 1 121 ? 13.094 31.453 -12.008 1 98.12 121 THR B CA 1
ATOM 5405 C C . THR B 1 121 ? 12.016 30.438 -12.352 1 98.12 121 THR B C 1
ATOM 5407 O O . THR B 1 121 ? 11.945 29.953 -13.484 1 98.12 121 THR B O 1
ATOM 5410 N N . VAL B 1 122 ? 11.242 30.078 -11.391 1 97.25 122 VAL B N 1
ATOM 5411 C CA . VAL B 1 122 ? 10.141 29.141 -11.562 1 97.25 122 VAL B CA 1
ATOM 5412 C C . VAL B 1 122 ? 8.938 29.594 -10.742 1 97.25 122 VAL B C 1
ATOM 5414 O O . VAL B 1 122 ? 9.086 30.297 -9.742 1 97.25 122 VAL B O 1
ATOM 5417 N N . GLY B 1 123 ? 7.727 29.234 -11.164 1 96.38 123 GLY B N 1
ATOM 5418 C CA . GLY B 1 123 ? 6.512 29.641 -10.477 1 96.38 123 GLY B CA 1
ATOM 5419 C C . GLY B 1 123 ? 5.578 28.484 -10.188 1 96.38 123 GLY B C 1
ATOM 5420 O O . GLY B 1 123 ? 5.594 27.469 -10.898 1 96.38 123 GLY B O 1
ATOM 5421 N N . ILE B 1 124 ? 4.715 28.641 -9.18 1 95.81 124 ILE B N 1
ATOM 5422 C CA . ILE B 1 124 ? 3.752 27.625 -8.812 1 95.81 124 ILE B CA 1
ATOM 5423 C C . ILE B 1 124 ? 2.535 28.266 -8.148 1 95.81 124 ILE B C 1
ATOM 5425 O O . ILE B 1 124 ? 2.648 29.312 -7.516 1 95.81 124 ILE B O 1
ATOM 5429 N N . GLU B 1 125 ? 1.411 27.672 -8.297 1 93.5 125 GLU B N 1
ATOM 5430 C CA . GLU B 1 125 ? 0.198 28.141 -7.625 1 93.5 125 GLU B CA 1
ATOM 5431 C C . GLU B 1 125 ? 0.043 27.469 -6.258 1 93.5 125 GLU B C 1
ATOM 5433 O O . GLU B 1 125 ? 0.244 26.266 -6.121 1 93.5 125 GLU B O 1
ATOM 5438 N N . LEU B 1 126 ? -0.464 28.25 -5.148 1 90.81 126 LEU B N 1
ATOM 5439 C CA . LEU B 1 126 ? -0.436 27.719 -3.793 1 90.81 126 LEU B CA 1
ATOM 5440 C C . LEU B 1 126 ? -1.84 27.672 -3.199 1 90.81 126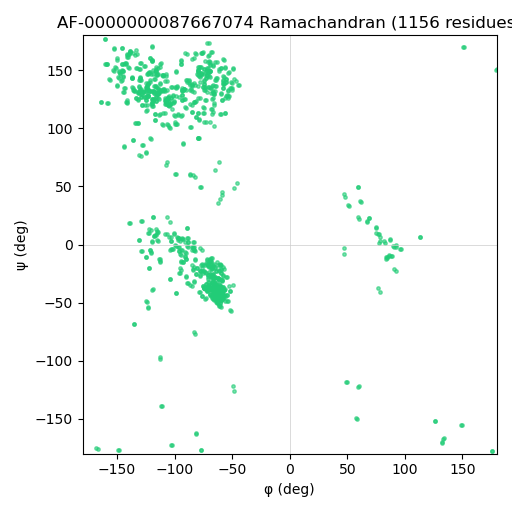 LEU B C 1
ATOM 5442 O O . LEU B 1 126 ? -2.025 27.203 -2.074 1 90.81 126 LEU B O 1
ATOM 5446 N N . PHE B 1 127 ? -2.975 28.156 -3.803 1 80.06 127 PHE B N 1
ATOM 5447 C CA . PHE B 1 127 ? -4.242 28.344 -3.105 1 80.06 127 PHE B CA 1
ATOM 5448 C C . PHE B 1 127 ? -5.305 27.406 -3.67 1 80.06 127 PHE B C 1
ATOM 5450 O O . PHE B 1 127 ? -6.418 27.328 -3.145 1 80.06 127 PHE B O 1
ATOM 5457 N N . ASP B 1 128 ? -5.078 26.594 -4.375 1 74.56 128 ASP B N 1
ATOM 5458 C CA . ASP B 1 128 ? -6.078 25.688 -4.922 1 74.56 128 ASP B CA 1
ATOM 5459 C C . ASP B 1 128 ? -6.445 24.594 -3.912 1 74.56 128 ASP B C 1
ATOM 5461 O O . ASP B 1 128 ? -5.719 24.375 -2.939 1 74.56 128 ASP B O 1
ATOM 5465 N N . GLU B 1 129 ? -7.766 24.109 -4.125 1 88 129 GLU B N 1
ATOM 5466 C CA . GLU B 1 129 ? -8.094 22.875 -3.428 1 88 129 GLU B CA 1
ATOM 5467 C C . GLU B 1 129 ? -6.961 21.859 -3.561 1 88 129 GLU B C 1
ATOM 5469 O O . GLU B 1 129 ? -6.301 21.781 -4.598 1 88 129 GLU B O 1
ATOM 5474 N N . THR B 1 130 ? -6.707 21.234 -2.436 1 93.44 130 THR B N 1
ATOM 5475 C CA . THR B 1 130 ? -5.59 20.297 -2.473 1 93.44 130 THR B CA 1
ATOM 5476 C C . THR B 1 130 ? -5.742 19.328 -3.637 1 93.44 130 THR B C 1
ATOM 5478 O O . THR B 1 130 ? -4.867 19.25 -4.504 1 93.44 130 THR B O 1
ATOM 5481 N N . VAL B 1 131 ? -6.84 18.625 -3.701 1 92.88 131 VAL B N 1
ATOM 5482 C CA . VAL B 1 131 ? -7.242 17.812 -4.844 1 92.88 131 VAL B CA 1
ATOM 5483 C C . VAL B 1 131 ? -8.695 18.109 -5.203 1 92.88 131 VAL B C 1
ATOM 5485 O O . VAL B 1 131 ? -9.617 17.609 -4.547 1 92.88 131 VAL B O 1
ATOM 5488 N N . PRO B 1 132 ? -8.875 18.844 -6.25 1 88.38 132 PRO B N 1
ATOM 5489 C CA . PRO B 1 132 ? -10.227 19.281 -6.598 1 88.38 132 PRO B CA 1
ATOM 5490 C C . PRO B 1 132 ? -11.219 18.125 -6.711 1 88.38 132 PRO B C 1
ATOM 5492 O O . PRO B 1 132 ? -10.93 17.125 -7.359 1 88.38 132 PRO B O 1
ATOM 5495 N N . GLY B 1 133 ? -12.406 18.344 -6.059 1 86.5 133 GLY B N 1
ATOM 5496 C CA . GLY B 1 133 ? -13.484 17.359 -6.137 1 86.5 133 GLY B CA 1
ATOM 5497 C C . GLY B 1 133 ? -13.258 16.156 -5.254 1 86.5 133 GLY B C 1
ATOM 5498 O O . GLY B 1 133 ? -14.047 15.203 -5.281 1 86.5 133 GLY B O 1
ATOM 5499 N N . PHE B 1 134 ? -12.234 16.297 -4.426 1 92.12 134 PHE B N 1
ATOM 5500 C CA . PHE B 1 134 ? -11.883 15.125 -3.633 1 92.12 134 PHE B CA 1
ATOM 5501 C C . PHE B 1 134 ? -11.617 15.516 -2.184 1 92.12 134 PHE B C 1
ATOM 5503 O O . PHE B 1 134 ? -12.461 15.289 -1.312 1 92.12 134 PHE B O 1
ATOM 5510 N N . VAL B 1 135 ? -10.562 16.219 -1.98 1 95.56 135 VAL B N 1
ATOM 5511 C CA . VAL B 1 135 ? -10.211 16.562 -0.607 1 95.56 135 VAL B CA 1
ATOM 5512 C C . VAL B 1 135 ? -9.477 17.906 -0.582 1 95.56 135 VAL B C 1
ATOM 5514 O O . VAL B 1 135 ? -8.688 18.203 -1.477 1 95.56 135 VAL B O 1
ATOM 5517 N N . ASP B 1 136 ? -9.828 18.703 0.342 1 96.44 136 ASP B N 1
ATOM 5518 C CA . ASP B 1 136 ? -9.102 19.922 0.671 1 96.44 136 ASP B CA 1
ATOM 5519 C C . ASP B 1 136 ? -8.516 19.859 2.08 1 96.44 136 ASP B C 1
ATOM 5521 O O . ASP B 1 136 ? -9.172 19.375 3.008 1 96.44 136 ASP B O 1
ATOM 5525 N N . ILE B 1 137 ? -7.227 20.312 2.225 1 97.62 137 ILE B N 1
ATOM 5526 C CA . ILE B 1 137 ? -6.5 20.125 3.475 1 97.62 137 ILE B CA 1
ATOM 5527 C C . ILE B 1 137 ? -6.152 21.5 4.074 1 97.62 137 ILE B C 1
ATOM 5529 O O . ILE B 1 137 ? -5.797 22.422 3.346 1 97.62 137 ILE B O 1
ATOM 5533 N N . GLY B 1 138 ? -6.352 21.594 5.355 1 96.69 138 GLY B N 1
ATOM 5534 C CA . GLY B 1 138 ? -5.934 22.766 6.105 1 96.69 138 GLY B CA 1
ATOM 5535 C C . GLY B 1 138 ? -5.141 22.438 7.352 1 96.69 138 GLY B C 1
ATOM 5536 O O . GLY B 1 138 ? -5.422 21.438 8.023 1 96.69 138 GLY B O 1
ATOM 5537 N N . PHE B 1 139 ? -4.148 23.297 7.633 1 95.81 139 PHE B N 1
ATOM 5538 C CA . PHE B 1 139 ? -3.393 23.203 8.875 1 95.81 139 PHE B CA 1
ATOM 5539 C C . PHE B 1 139 ? -3.617 24.438 9.742 1 95.81 139 PHE B C 1
ATOM 5541 O O . PHE B 1 139 ? -3.84 25.531 9.227 1 95.81 139 PHE B O 1
ATOM 5548 N N . THR B 1 140 ? -3.605 24.172 11.047 1 94 140 THR B N 1
ATOM 5549 C CA . THR B 1 140 ? -3.482 25.328 11.938 1 94 140 THR B CA 1
ATOM 5550 C C . THR B 1 140 ? -2.059 25.875 11.914 1 94 140 THR B C 1
ATOM 5552 O O . THR B 1 140 ? -1.106 25.141 11.648 1 94 140 THR B O 1
ATOM 5555 N N . ARG B 1 141 ? -1.888 27.047 12.055 1 84.31 141 ARG B N 1
ATOM 5556 C CA . ARG B 1 141 ? -0.584 27.688 11.875 1 84.31 141 ARG B CA 1
ATOM 5557 C C . ARG B 1 141 ? 0.368 27.312 13.008 1 84.31 141 ARG B C 1
ATOM 5559 O O . ARG B 1 141 ? 1.523 26.969 12.766 1 84.31 141 ARG B O 1
ATOM 5566 N N . ASN B 1 142 ? -0.058 27.016 14.289 1 72.75 142 ASN B N 1
ATOM 5567 C CA . ASN B 1 142 ? 0.676 26.578 15.469 1 72.75 142 ASN B CA 1
ATOM 5568 C C . ASN B 1 142 ? 1.931 27.422 15.695 1 72.75 142 ASN B C 1
ATOM 5570 O O . ASN B 1 142 ? 2.701 27.156 16.625 1 72.75 142 ASN B O 1
ATOM 5574 N N . PHE B 1 143 ? 2.418 28.406 14.953 1 65.25 143 PHE B N 1
ATOM 5575 C CA . PHE B 1 143 ? 3.684 29.094 15.18 1 65.25 143 PHE B CA 1
ATOM 5576 C C . PHE B 1 143 ? 3.516 30.219 16.203 1 65.25 143 PHE B C 1
ATOM 5578 O O . PHE B 1 143 ? 3.781 31.375 15.898 1 65.25 143 PHE B O 1
ATOM 5585 N N . ALA B 1 144 ? 3.074 29.719 17.422 1 56.16 144 ALA B N 1
ATOM 5586 C CA . ALA B 1 144 ? 2.812 30.672 18.5 1 56.16 144 ALA B CA 1
ATOM 5587 C C . ALA B 1 144 ? 4.109 31.297 19 1 56.16 144 ALA B C 1
ATOM 5589 O O . ALA B 1 144 ? 4.094 32.375 19.594 1 56.16 144 ALA B O 1
ATOM 5590 N N . SER B 1 145 ? 5.172 30.656 18.594 1 56.12 145 SER B N 1
ATOM 5591 C CA . SER B 1 145 ? 6.434 31.25 19.031 1 56.12 145 SER B CA 1
ATOM 5592 C C . SER B 1 145 ? 7.148 31.938 17.875 1 56.12 145 SER B C 1
ATOM 5594 O O . SER B 1 145 ? 8.336 32.25 17.969 1 56.12 145 SER B O 1
ATOM 5596 N N . SER B 1 146 ? 6.328 32.219 17.062 1 66.62 146 SER B N 1
ATOM 5597 C CA . SER B 1 146 ? 6.988 32.781 15.891 1 66.62 146 SER B CA 1
ATOM 5598 C C . SER B 1 146 ? 7.141 34.312 16.031 1 66.62 146 SER B C 1
ATOM 5600 O O . SER B 1 146 ? 6.305 34.969 16.641 1 66.62 146 SER B O 1
ATOM 5602 N N . GLN B 1 147 ? 8.211 34.781 15.641 1 67.25 147 GLN B N 1
ATOM 5603 C CA . GLN B 1 147 ? 8.445 36.219 15.531 1 67.25 147 GLN B CA 1
ATOM 5604 C C . GLN B 1 147 ? 7.348 36.875 14.711 1 67.25 147 GLN B C 1
ATOM 5606 O O . GLN B 1 147 ? 6.914 38 15.039 1 67.25 147 GLN B O 1
ATOM 5611 N N . ALA B 1 148 ? 6.938 36.188 13.797 1 74.12 148 ALA B N 1
ATOM 5612 C CA . ALA B 1 148 ? 5.906 36.719 12.922 1 74.12 148 ALA B CA 1
ATOM 5613 C C . ALA B 1 148 ? 4.629 37.031 13.711 1 74.12 148 ALA B C 1
ATOM 5615 O O . ALA B 1 148 ? 3.936 38 13.43 1 74.12 148 ALA B O 1
ATOM 5616 N N . PHE B 1 149 ? 4.336 36.25 14.727 1 81.88 149 PHE B N 1
ATOM 5617 C CA . PHE B 1 149 ? 3.15 36.469 15.555 1 81.88 149 PHE B CA 1
ATOM 5618 C C . PHE B 1 149 ? 3.297 37.719 16.391 1 81.88 149 PHE B C 1
ATOM 5620 O O . PHE B 1 149 ? 2.383 38.562 16.438 1 81.88 149 PHE B O 1
ATOM 5627 N N . ALA B 1 150 ? 4.426 37.812 16.906 1 78.69 150 ALA B N 1
ATOM 5628 C CA . ALA B 1 150 ? 4.688 38.969 17.75 1 78.69 150 ALA B CA 1
ATOM 5629 C C . ALA B 1 150 ? 4.684 40.25 16.922 1 78.69 150 ALA B C 1
ATOM 5631 O O . ALA B 1 150 ? 4.238 41.312 17.406 1 78.69 150 ALA B O 1
ATOM 5632 N N . ASP B 1 151 ? 5.145 40.094 15.773 1 77.94 151 ASP B N 1
ATOM 5633 C CA . ASP B 1 151 ? 5.188 41.25 14.891 1 77.94 151 ASP B CA 1
ATOM 5634 C C . ASP B 1 151 ? 3.787 41.656 14.414 1 77.94 151 ASP B C 1
ATOM 5636 O O . ASP B 1 151 ? 3.471 42.812 14.281 1 77.94 151 ASP B O 1
ATOM 5640 N N . THR B 1 152 ? 3.066 40.688 14.148 1 83 152 THR B N 1
ATOM 5641 C CA . THR B 1 152 ? 1.728 40.938 13.617 1 83 152 THR B CA 1
ATOM 5642 C C . THR B 1 152 ? 0.783 41.406 14.711 1 83 152 THR B C 1
ATOM 5644 O O . THR B 1 152 ? -0.102 42.219 14.461 1 83 152 THR B O 1
ATOM 5647 N N . PHE B 1 153 ? 1.002 40.844 15.891 1 88.56 153 PHE B N 1
ATOM 5648 C CA . PHE B 1 153 ? 0.179 41.219 17.047 1 88.56 153 PHE B CA 1
ATOM 5649 C C . PHE B 1 153 ? 1.046 41.688 18.203 1 88.56 153 PHE B C 1
ATOM 5651 O O . PHE B 1 153 ? 1.191 41 19.203 1 88.56 153 PHE B O 1
ATOM 5658 N N . PRO B 1 154 ? 1.479 42.938 18.109 1 86.94 154 PRO B N 1
ATOM 5659 C CA . PRO B 1 154 ? 2.488 43.406 19.062 1 86.94 154 PRO B CA 1
ATOM 5660 C C . PRO B 1 154 ? 1.902 43.719 20.438 1 86.94 154 PRO B C 1
ATOM 5662 O O . PRO B 1 154 ? 2.641 43.812 21.422 1 86.94 154 PRO B O 1
ATOM 5665 N N . ASP B 1 155 ? 0.592 43.906 20.578 1 89.12 155 ASP B N 1
ATOM 5666 C CA . ASP B 1 155 ? -0.04 44.281 21.844 1 89.12 155 ASP B CA 1
ATOM 5667 C C . ASP B 1 155 ? -0.081 43.094 22.797 1 89.12 155 ASP B C 1
ATOM 5669 O O . ASP B 1 155 ? -0.968 42.25 22.703 1 89.12 155 ASP B O 1
ATOM 5673 N N . ARG B 1 156 ? 0.746 43.125 23.766 1 86.06 156 ARG B N 1
ATOM 5674 C CA . ARG B 1 156 ? 0.866 42.031 24.719 1 86.06 156 ARG B CA 1
ATOM 5675 C C . ARG B 1 156 ? -0.417 41.875 25.516 1 86.06 156 ARG B C 1
ATOM 5677 O O . ARG B 1 156 ? -0.828 40.75 25.812 1 86.06 156 ARG B O 1
ATOM 5684 N N . ALA B 1 157 ? -0.902 42.906 25.969 1 88.06 157 ALA B N 1
ATOM 5685 C CA . ALA B 1 157 ? -2.127 42.875 26.766 1 88.06 157 ALA B CA 1
ATOM 5686 C C . ALA B 1 157 ? -3.275 42.25 25.969 1 88.06 157 ALA B C 1
ATOM 5688 O O . ALA B 1 157 ? -4.07 41.469 26.5 1 88.06 157 ALA B O 1
ATOM 5689 N N . GLY B 1 158 ? -3.381 42.656 24.75 1 89.94 158 GLY B N 1
ATOM 5690 C CA . GLY B 1 158 ? -4.391 42.062 23.875 1 89.94 158 GLY B CA 1
ATOM 5691 C C . GLY B 1 158 ? -4.215 40.594 23.641 1 89.94 158 GLY B C 1
ATOM 5692 O O . GLY B 1 158 ? -5.195 39.844 23.578 1 89.94 158 GLY B O 1
ATOM 5693 N N . ARG B 1 159 ? -3 40.156 23.547 1 88.62 159 ARG B N 1
ATOM 5694 C CA . ARG B 1 159 ? -2.705 38.75 23.297 1 88.62 159 ARG B CA 1
ATOM 5695 C C . ARG B 1 159 ? -3.172 37.875 24.453 1 88.62 159 ARG B C 1
ATOM 5697 O O . ARG B 1 159 ? -3.527 36.719 24.25 1 88.62 159 ARG B O 1
ATOM 5704 N N . LYS B 1 160 ? -3.211 38.375 25.578 1 87.56 160 LYS B N 1
ATOM 5705 C CA . LYS B 1 160 ? -3.641 37.625 26.766 1 87.56 160 LYS B CA 1
ATOM 5706 C C . LYS B 1 160 ? -5.125 37.281 26.688 1 87.56 160 LYS B C 1
ATOM 5708 O O . LYS B 1 160 ? -5.602 36.406 27.406 1 87.56 160 LYS B O 1
ATOM 5713 N N . LEU B 1 161 ? -5.77 38.031 25.859 1 91.69 161 LEU B N 1
ATOM 5714 C CA . LEU B 1 161 ? -7.219 37.875 25.781 1 91.69 161 LEU B CA 1
ATOM 5715 C C . LEU B 1 161 ? -7.598 36.844 24.703 1 91.69 161 LEU B C 1
ATOM 5717 O O . LEU B 1 161 ? -8.781 36.594 24.469 1 91.69 161 LEU B O 1
ATOM 5721 N N . ILE B 1 162 ? -6.648 36.25 24.078 1 90.88 162 ILE B N 1
ATOM 5722 C CA . ILE B 1 162 ? -6.883 35.344 22.984 1 90.88 162 ILE B CA 1
ATOM 5723 C C . ILE B 1 162 ? -7.48 34.031 23.5 1 90.88 162 ILE B C 1
ATOM 5725 O O . ILE B 1 162 ? -8.352 33.438 22.875 1 90.88 162 ILE B O 1
ATOM 5729 N N . LEU B 1 163 ? -7 33.562 24.656 1 91.25 163 LEU B N 1
ATOM 5730 C CA . LEU B 1 163 ? -7.422 32.281 25.219 1 91.25 163 LEU B CA 1
ATOM 5731 C C . LEU B 1 163 ? -8.172 32.469 26.531 1 91.25 163 LEU B C 1
ATOM 5733 O O . LEU B 1 163 ? -7.863 33.375 27.297 1 91.25 163 LEU B O 1
ATOM 5737 N N . PRO B 1 164 ? -9.125 31.562 26.719 1 91.69 164 PRO B N 1
ATOM 5738 C CA . PRO B 1 164 ? -9.672 31.562 28.078 1 91.69 164 PRO B CA 1
ATOM 5739 C C . PRO B 1 164 ? -8.688 31 29.109 1 91.69 164 PRO B C 1
ATOM 5741 O O . PRO B 1 164 ? -7.84 30.172 28.766 1 91.69 164 PRO B O 1
ATOM 5744 N N . ASP B 1 165 ? -8.805 31.453 30.328 1 86.75 165 ASP B N 1
ATOM 5745 C CA . ASP B 1 165 ? -7.934 30.938 31.391 1 86.75 165 ASP B CA 1
ATOM 5746 C C . ASP B 1 165 ? -8.141 29.453 31.609 1 86.75 165 ASP B C 1
ATOM 5748 O O . ASP B 1 165 ? -7.18 28.703 31.828 1 86.75 165 ASP B O 1
ATOM 5752 N N . LYS B 1 166 ? -9.383 29.141 31.594 1 89.75 166 LYS B N 1
ATOM 5753 C CA . LYS B 1 166 ? -9.766 27.734 31.734 1 89.75 166 LYS B CA 1
ATOM 5754 C C . LYS B 1 166 ? -10.594 27.266 30.531 1 89.75 166 LYS B C 1
ATOM 5756 O O . LYS B 1 166 ? -11.383 28.047 29.984 1 89.75 166 LYS B O 1
ATOM 5761 N N . ALA B 1 167 ? -10.422 26 30.234 1 89.75 167 ALA B N 1
ATOM 5762 C CA . ALA B 1 167 ? -11.141 25.422 29.094 1 89.75 167 ALA B CA 1
ATOM 5763 C C . ALA B 1 167 ? -12.648 25.609 29.266 1 89.75 167 ALA B C 1
ATOM 5765 O O . ALA B 1 167 ? -13.359 25.844 28.281 1 89.75 167 ALA B O 1
ATOM 5766 N N . LYS B 1 168 ? -13.203 25.469 30.469 1 93.5 168 LYS B N 1
ATOM 5767 C CA . LYS B 1 168 ? -14.633 25.531 30.734 1 93.5 168 LYS B CA 1
ATOM 5768 C C . LYS B 1 168 ? -15.188 26.922 30.453 1 93.5 168 LYS B C 1
ATOM 5770 O O . LYS B 1 168 ? -16.406 27.094 30.312 1 93.5 168 LYS B O 1
ATOM 5775 N N . ASP B 1 169 ? -14.273 27.938 30.359 1 94.38 169 ASP B N 1
ATOM 5776 C CA . ASP B 1 169 ? -14.703 29.312 30.172 1 94.38 169 ASP B CA 1
ATOM 5777 C C . ASP B 1 169 ? -14.719 29.672 28.688 1 94.38 169 ASP B C 1
ATOM 5779 O O . ASP B 1 169 ? -14.984 30.828 28.328 1 94.38 169 ASP B O 1
ATOM 5783 N N . GLY B 1 170 ? -14.469 28.734 27.859 1 95.06 170 GLY B N 1
ATOM 5784 C CA . GLY B 1 170 ? -14.312 29 26.438 1 95.06 170 GLY B CA 1
ATOM 5785 C C . GLY B 1 170 ? -15.578 29.531 25.781 1 95.06 170 GLY B C 1
ATOM 5786 O O . GLY B 1 170 ? -15.523 30.438 24.953 1 95.06 170 GLY B O 1
ATOM 5787 N N . LEU B 1 171 ? -16.703 29.047 26.125 1 96.75 171 LEU B N 1
ATOM 5788 C CA . LEU B 1 171 ? -17.953 29.391 25.469 1 96.75 171 LEU B CA 1
ATOM 5789 C C . LEU B 1 171 ? -18.391 30.797 25.844 1 96.75 171 LEU B C 1
ATOM 5791 O O . LEU B 1 171 ? -19.234 31.391 25.172 1 96.75 171 LEU B O 1
ATOM 5795 N N . SER B 1 172 ? -17.812 31.312 26.922 1 95.5 172 SER B N 1
ATOM 5796 C CA . SER B 1 172 ? -18.203 32.625 27.391 1 95.5 172 SER B CA 1
ATOM 5797 C C . SER B 1 172 ? -17.156 33.688 27.031 1 95.5 172 SER B C 1
ATOM 5799 O O . SER B 1 172 ? -17.328 34.875 27.312 1 95.5 172 SER B O 1
ATOM 5801 N N . LEU B 1 173 ? -16.078 33.25 26.469 1 95.88 173 LEU B N 1
ATOM 5802 C CA . LEU B 1 173 ? -15.023 34.219 26.109 1 95.88 173 LEU B CA 1
ATOM 5803 C C . LEU B 1 173 ? -15.492 35.156 25.016 1 95.88 173 LEU B C 1
ATOM 5805 O O . LEU B 1 173 ? -16.062 34.75 24.016 1 95.88 173 LEU B O 1
ATOM 5809 N N . ASP B 1 174 ? -15.25 36.469 25.25 1 95.25 174 ASP B N 1
ATOM 5810 C CA . ASP B 1 174 ? -15.523 37.469 24.234 1 95.25 174 ASP B CA 1
ATOM 5811 C C . ASP B 1 174 ? -14.344 37.625 23.281 1 95.25 174 ASP B C 1
ATOM 5813 O O . ASP B 1 174 ? -13.422 38.406 23.531 1 95.25 174 ASP B O 1
ATOM 5817 N N . LYS B 1 175 ? -14.453 37.031 22.141 1 95.69 175 LYS B N 1
ATOM 5818 C CA . LYS B 1 175 ? -13.359 36.969 21.188 1 95.69 175 LYS B CA 1
ATOM 5819 C C . LYS B 1 175 ? -13.102 38.312 20.562 1 95.69 175 LYS B C 1
ATOM 5821 O O . LYS B 1 175 ? -12.039 38.562 19.969 1 95.69 175 LYS B O 1
ATOM 5826 N N . THR B 1 176 ? -14.047 39.219 20.672 1 95 176 THR B N 1
ATOM 5827 C CA . THR B 1 176 ? -13.891 40.531 20.078 1 95 176 THR B CA 1
ATOM 5828 C C . THR B 1 176 ? -12.875 41.375 20.844 1 95 176 THR B C 1
ATOM 5830 O O . THR B 1 176 ? -12.406 42.406 20.359 1 95 176 THR B O 1
ATOM 5833 N N . LYS B 1 177 ? -12.508 40.938 22.016 1 94.69 177 LYS B N 1
ATOM 5834 C CA . LYS B 1 177 ? -11.555 41.656 22.859 1 94.69 177 LYS B CA 1
ATOM 5835 C C . LYS B 1 177 ? -10.117 41.344 22.469 1 94.69 177 LYS B C 1
ATOM 5837 O O . LYS B 1 177 ? -9.188 42.031 22.859 1 94.69 177 LYS B O 1
ATOM 5842 N N . ALA B 1 178 ? -9.93 40.219 21.75 1 94.19 178 ALA B N 1
ATOM 5843 C CA . ALA B 1 178 ? -8.602 39.875 21.266 1 94.19 178 ALA B CA 1
ATOM 5844 C C . ALA B 1 178 ? -8.219 40.719 20.062 1 94.19 178 ALA B C 1
ATOM 5846 O O . ALA B 1 178 ? -9.07 41.406 19.453 1 94.19 178 ALA B O 1
ATOM 5847 N N . PRO B 1 179 ? -6.922 40.719 19.734 1 93.19 179 PRO B N 1
ATOM 5848 C CA . PRO B 1 179 ? -6.512 41.531 18.578 1 93.19 179 PRO B CA 1
ATOM 5849 C C . PRO B 1 179 ? -7.246 41.125 17.297 1 93.19 179 PRO B C 1
ATOM 5851 O O . PRO B 1 179 ? -7.484 39.938 17.062 1 93.19 179 PRO B O 1
ATOM 5854 N N . ASP B 1 180 ? -7.523 42.125 16.484 1 92.88 180 ASP B N 1
ATOM 5855 C CA . ASP B 1 180 ? -8.266 41.906 15.242 1 92.88 180 ASP B CA 1
ATOM 5856 C C . ASP B 1 180 ? -7.535 40.938 14.336 1 92.88 180 ASP B C 1
ATOM 5858 O O . ASP B 1 180 ? -6.336 41.062 14.094 1 92.88 180 ASP B O 1
ATOM 5862 N N . GLY B 1 181 ? -8.297 39.938 13.867 1 92.19 181 GLY B N 1
ATOM 5863 C CA . GLY B 1 181 ? -7.773 39.031 12.867 1 92.19 181 GLY B CA 1
ATOM 5864 C C . GLY B 1 181 ? -6.922 37.906 13.469 1 92.19 181 GLY B C 1
ATOM 5865 O O . GLY B 1 181 ? -6.418 37.062 12.742 1 92.19 181 GLY B O 1
ATOM 5866 N N . VAL B 1 182 ? -6.781 37.875 14.789 1 92.31 182 VAL B N 1
ATOM 5867 C CA . VAL B 1 182 ? -5.824 36.969 15.422 1 92.31 182 VAL B CA 1
ATOM 5868 C C . VAL B 1 182 ? -6.285 35.5 15.25 1 92.31 182 VAL B C 1
ATOM 5870 O O . VAL B 1 182 ? -5.469 34.625 15.031 1 92.31 182 VAL B O 1
ATOM 5873 N N . TYR B 1 183 ? -7.527 35.25 15.32 1 94.25 183 TYR B N 1
ATOM 5874 C CA . TYR B 1 183 ? -8.023 33.875 15.234 1 94.25 183 TYR B CA 1
ATOM 5875 C C . TYR B 1 183 ? -7.914 33.344 13.812 1 94.25 183 TYR B C 1
ATOM 5877 O O . TYR B 1 183 ? -7.648 32.156 13.602 1 94.25 183 TYR B O 1
ATOM 5885 N N . GLN B 1 184 ? -8.078 34.156 12.805 1 91.44 184 GLN B N 1
ATOM 5886 C CA . GLN B 1 184 ? -7.848 33.75 11.414 1 91.44 184 GLN B CA 1
ATOM 5887 C C . GLN B 1 184 ? -6.375 33.438 11.172 1 91.44 184 GLN B C 1
ATOM 5889 O O . GLN B 1 184 ? -6.043 32.5 10.461 1 91.44 184 GLN B O 1
ATOM 5894 N N . TRP B 1 185 ? -5.594 34.281 11.75 1 89.94 185 TRP B N 1
ATOM 5895 C CA . TRP B 1 185 ? -4.156 34.094 11.602 1 89.94 185 TRP B CA 1
ATOM 5896 C C . TRP B 1 185 ? -3.711 32.781 12.234 1 89.94 185 TRP B C 1
ATOM 5898 O O . TRP B 1 185 ? -2.99 32 11.617 1 89.94 185 TRP B O 1
ATOM 5908 N N . LEU B 1 186 ? -4.176 32.562 13.43 1 90.69 186 LEU B N 1
ATOM 5909 C CA . LEU B 1 186 ? -3.748 31.406 14.195 1 90.69 186 LEU B CA 1
ATOM 5910 C C . LEU B 1 186 ? -4.391 30.141 13.656 1 90.69 186 LEU B C 1
ATOM 5912 O O . LEU B 1 186 ? -3.756 29.078 13.633 1 90.69 186 LEU B O 1
ATOM 5916 N N . GLY B 1 187 ? -5.602 30.203 13.25 1 93.31 187 GLY B N 1
ATOM 5917 C CA . GLY B 1 187 ? -6.348 29.031 12.805 1 93.31 187 GLY B CA 1
ATOM 5918 C C . GLY B 1 187 ? -5.93 28.562 11.422 1 93.31 187 GLY B C 1
ATOM 5919 O O . GLY B 1 187 ? -6.168 27.406 11.062 1 93.31 187 GLY B O 1
ATOM 5920 N N . GLY B 1 188 ? -5.344 29.469 10.641 1 91.62 188 GLY B N 1
ATOM 5921 C CA . GLY B 1 188 ? -4.898 29.125 9.297 1 91.62 188 GLY B CA 1
ATOM 5922 C C . GLY B 1 188 ? -6.02 28.609 8.414 1 91.62 188 GLY B C 1
ATOM 5923 O O . GLY B 1 188 ? -7.156 29.078 8.508 1 91.62 188 GLY B O 1
ATOM 5924 N N . LYS B 1 189 ? -5.656 27.75 7.492 1 93.75 189 LYS B N 1
ATOM 5925 C CA . LYS B 1 189 ? -6.609 27.234 6.516 1 93.75 189 LYS B CA 1
ATOM 5926 C C . LYS B 1 189 ? -7.621 26.312 7.172 1 93.75 189 LYS B C 1
ATOM 5928 O O . LYS B 1 189 ? -8.734 26.125 6.664 1 93.75 189 LYS B O 1
ATOM 5933 N N . SER B 1 190 ? -7.27 25.688 8.297 1 96 190 SER B N 1
ATOM 5934 C CA . SER B 1 190 ? -8.211 24.812 9 1 96 190 SER B CA 1
ATOM 5935 C C . SER B 1 190 ? -9.469 25.578 9.414 1 96 190 SER B C 1
ATOM 5937 O O . SER B 1 190 ? -10.586 25.109 9.195 1 96 190 SER B O 1
ATOM 5939 N N . THR B 1 191 ? -9.289 26.766 10.016 1 95.44 191 THR B N 1
ATOM 5940 C CA . THR B 1 191 ? -10.445 27.531 10.461 1 95.44 191 THR B CA 1
ATOM 5941 C C . THR B 1 191 ? -11.258 28.031 9.266 1 95.44 191 THR B C 1
ATOM 5943 O O . THR B 1 191 ? -12.484 28.156 9.344 1 95.44 191 THR B O 1
ATOM 5946 N N . GLU B 1 192 ? -10.562 28.312 8.203 1 94.5 192 GLU B N 1
ATOM 5947 C CA . GLU B 1 192 ? -11.281 28.688 6.992 1 94.5 192 GLU B CA 1
ATOM 5948 C C . GLU B 1 192 ? -12.188 27.562 6.5 1 94.5 192 GLU B C 1
ATOM 5950 O O . GLU B 1 192 ? -13.328 27.812 6.102 1 94.5 192 GLU B O 1
ATOM 5955 N N . LEU B 1 193 ? -11.672 26.391 6.492 1 96.19 193 LEU B N 1
ATOM 5956 C CA . LEU B 1 193 ? -12.461 25.234 6.059 1 96.19 193 LEU B CA 1
ATOM 5957 C C . LEU B 1 193 ? -13.641 25 6.992 1 96.19 193 LEU B C 1
ATOM 5959 O O . LEU B 1 193 ? -14.781 24.859 6.539 1 96.19 193 LEU B O 1
ATOM 5963 N N . LEU B 1 194 ? -13.336 24.984 8.273 1 97.94 194 LEU B N 1
ATOM 5964 C CA . LEU B 1 194 ? -14.359 24.688 9.273 1 97.94 194 LEU B CA 1
ATOM 5965 C C . LEU B 1 194 ? -15.469 25.734 9.234 1 97.94 194 LEU B C 1
ATOM 5967 O O . LEU B 1 194 ? -16.641 25.391 9.086 1 97.94 194 LEU B O 1
ATOM 5971 N N . PHE B 1 195 ? -15.125 27 9.312 1 97.62 195 PHE B N 1
ATOM 5972 C CA . PHE B 1 195 ? -16.125 28.047 9.414 1 97.62 195 PHE B CA 1
ATOM 5973 C C . PHE B 1 195 ? -16.75 28.328 8.055 1 97.62 195 PHE B C 1
ATOM 5975 O O . PHE B 1 195 ? -17.859 28.875 7.977 1 97.62 195 PHE B O 1
ATOM 5982 N N . GLY B 1 196 ? -15.977 27.953 6.992 1 96.06 196 GLY B N 1
ATOM 5983 C CA . GLY B 1 196 ? -16.625 28 5.688 1 96.06 196 GLY B CA 1
ATOM 5984 C C . GLY B 1 196 ? -17.812 27.062 5.574 1 96.06 196 GLY B C 1
ATOM 5985 O O . GLY B 1 196 ? -18.875 27.469 5.125 1 96.06 196 GLY B O 1
ATOM 5986 N N . ILE B 1 197 ? -17.656 25.875 6.016 1 95.69 197 ILE B N 1
ATOM 5987 C CA . ILE B 1 197 ? -18.719 24.875 5.918 1 95.69 197 ILE B CA 1
ATOM 5988 C C . ILE B 1 197 ? -19.828 25.219 6.902 1 95.69 197 ILE B C 1
ATOM 5990 O O . ILE B 1 197 ? -21.016 25 6.613 1 95.69 197 ILE B O 1
ATOM 5994 N N . LEU B 1 198 ? -19.5 25.719 8.062 1 97.44 198 LEU B N 1
ATOM 5995 C CA . LEU B 1 198 ? -20.5 26.109 9.047 1 97.44 198 LEU B CA 1
ATOM 5996 C C . LEU B 1 198 ? -21.312 27.297 8.539 1 97.44 198 LEU B C 1
ATOM 5998 O O . LEU B 1 198 ? -22.531 27.359 8.75 1 97.44 198 LEU B O 1
ATOM 6002 N N . ALA B 1 199 ? -20.594 28.203 7.902 1 96.19 199 ALA B N 1
ATOM 6003 C CA . ALA B 1 199 ? -21.297 29.344 7.316 1 96.19 199 ALA B CA 1
ATOM 6004 C C . ALA B 1 199 ? -22.281 28.891 6.246 1 96.19 199 ALA B C 1
ATOM 6006 O O . ALA B 1 199 ? -23.406 29.391 6.176 1 96.19 199 ALA B O 1
ATOM 6007 N N . GLU B 1 200 ? -21.828 28.016 5.496 1 93.38 200 GLU B N 1
ATOM 6008 C CA . GLU B 1 200 ? -22.719 27.453 4.48 1 93.38 200 GLU B CA 1
ATOM 6009 C C . GLU B 1 200 ? -23.938 26.812 5.117 1 93.38 200 GLU B C 1
ATOM 6011 O O . GLU B 1 200 ? -25.062 27.016 4.66 1 93.38 200 GLU B O 1
ATOM 6016 N N . ALA B 1 201 ? -23.719 26.094 6.109 1 95.5 201 ALA B N 1
ATOM 6017 C CA . ALA B 1 201 ? -24.797 25.359 6.777 1 95.5 201 ALA B CA 1
ATOM 6018 C C . ALA B 1 201 ? -25.797 26.328 7.43 1 95.5 201 ALA B C 1
ATOM 6020 O O . ALA B 1 201 ? -26.984 26.047 7.48 1 95.5 201 ALA B O 1
ATOM 6021 N N . THR B 1 202 ? -25.312 27.453 7.953 1 96.81 202 THR B N 1
ATOM 6022 C CA . THR B 1 202 ? -26.172 28.422 8.633 1 96.81 202 THR B CA 1
ATOM 6023 C C . THR B 1 202 ? -26.984 29.219 7.625 1 96.81 202 THR B C 1
ATOM 6025 O O . THR B 1 202 ? -28.094 29.688 7.938 1 96.81 202 THR B O 1
ATOM 6028 N N . GLN B 1 203 ? -26.516 29.328 6.426 1 95.94 203 GLN B N 1
ATOM 6029 C CA . GLN B 1 203 ? -27.156 30.188 5.434 1 95.94 203 GLN B CA 1
ATOM 6030 C C . GLN B 1 203 ? -28.125 29.391 4.562 1 95.94 203 GLN B C 1
ATOM 6032 O O . GLN B 1 203 ? -29.031 29.969 3.945 1 95.94 203 GLN B O 1
ATOM 6037 N N . ASP B 1 204 ? -27.969 28.141 4.512 1 95.38 204 ASP B N 1
ATOM 6038 C CA . ASP B 1 204 ? -28.797 27.297 3.65 1 95.38 204 ASP B CA 1
ATOM 6039 C C . ASP B 1 204 ? -29.75 26.438 4.477 1 95.38 204 ASP B C 1
ATOM 6041 O O . ASP B 1 204 ? -29.359 25.438 5.07 1 95.38 204 ASP B O 1
ATOM 6045 N N . ALA B 1 205 ? -30.969 26.719 4.344 1 92.56 205 ALA B N 1
ATOM 6046 C CA . ALA B 1 205 ? -32 26.078 5.168 1 92.56 205 ALA B CA 1
ATOM 6047 C C . ALA B 1 205 ? -32.156 24.609 4.797 1 92.56 205 ALA B C 1
ATOM 6049 O O . ALA B 1 205 ? -32.719 23.828 5.562 1 92.56 205 ALA B O 1
ATOM 6050 N N . ALA B 1 206 ? -31.672 24.266 3.699 1 94.31 206 ALA B N 1
ATOM 6051 C CA . ALA B 1 206 ? -31.812 22.891 3.258 1 94.31 206 ALA B CA 1
ATOM 6052 C C . ALA B 1 206 ? -30.703 22.016 3.852 1 94.31 206 ALA B C 1
ATOM 6054 O O . ALA B 1 206 ? -30.719 20.797 3.697 1 94.31 206 ALA B O 1
ATOM 6055 N N . THR B 1 207 ? -29.812 22.625 4.602 1 96.12 207 THR B N 1
ATOM 6056 C CA . THR B 1 207 ? -28.656 21.906 5.109 1 96.12 207 THR B CA 1
ATOM 6057 C C . THR B 1 207 ? -28.891 21.438 6.539 1 96.12 207 THR B C 1
ATOM 6059 O O . THR B 1 207 ? -29.5 22.141 7.34 1 96.12 207 THR B O 1
ATOM 6062 N N . THR B 1 208 ? -28.531 20.219 6.816 1 97.31 208 THR B N 1
ATOM 6063 C CA . THR B 1 208 ? -28.469 19.672 8.164 1 97.31 208 THR B CA 1
ATOM 6064 C C . THR B 1 208 ? -27.062 19.219 8.516 1 97.31 208 THR B C 1
ATOM 6066 O O . THR B 1 208 ? -26.234 19.016 7.629 1 97.31 208 THR B O 1
ATOM 6069 N N . LEU B 1 209 ? -26.766 19.109 9.797 1 98.5 209 LEU B N 1
ATOM 6070 C CA . LEU B 1 209 ? -25.422 18.766 10.242 1 98.5 209 LEU B CA 1
ATOM 6071 C C . LEU B 1 209 ? -25.453 17.531 11.141 1 98.5 209 LEU B C 1
ATOM 6073 O O . LEU B 1 209 ? -26.359 17.391 11.969 1 98.5 209 LEU B O 1
ATOM 6077 N N . ASP B 1 210 ? -24.547 16.578 10.914 1 98.69 210 ASP B N 1
ATOM 6078 C CA . ASP B 1 210 ? -24.141 15.547 11.859 1 98.69 210 ASP B CA 1
ATOM 6079 C C . ASP B 1 210 ? -22.734 15.812 12.383 1 98.69 210 ASP B C 1
ATOM 6081 O O . ASP B 1 210 ? -21.797 16.016 11.602 1 98.69 210 ASP B O 1
ATOM 6085 N N . VAL B 1 211 ? -22.578 15.859 13.75 1 98.81 211 VAL B N 1
ATOM 6086 C CA . VAL B 1 211 ? -21.312 16.297 14.305 1 98.81 211 VAL B CA 1
ATOM 6087 C C . VAL B 1 211 ? -20.844 15.32 15.383 1 98.81 211 VAL B C 1
ATOM 6089 O O . VAL B 1 211 ? -21.656 14.844 16.188 1 98.81 211 VAL B O 1
ATOM 6092 N N . LEU B 1 212 ? -19.609 14.883 15.336 1 98.75 212 LEU B N 1
ATOM 6093 C CA . LEU B 1 212 ? -18.906 14.258 16.453 1 98.75 212 LEU B CA 1
ATOM 6094 C C . LEU B 1 212 ? -17.844 15.203 17.016 1 98.75 212 LEU B C 1
ATOM 6096 O O . LEU B 1 212 ? -16.938 15.633 16.297 1 98.75 212 LEU B O 1
ATOM 6100 N N . ALA B 1 213 ? -17.953 15.531 18.281 1 98.69 213 ALA B N 1
ATOM 6101 C CA . ALA B 1 213 ? -17.031 16.469 18.906 1 98.69 213 ALA B CA 1
ATOM 6102 C C . ALA B 1 213 ? -16.391 15.875 20.156 1 98.69 213 ALA B C 1
ATOM 6104 O O . ALA B 1 213 ? -17.094 15.406 21.047 1 98.69 213 ALA B O 1
ATOM 6105 N N . TYR B 1 214 ? -15.094 15.883 20.234 1 98.12 214 TYR B N 1
ATOM 6106 C CA . TYR B 1 214 ? -14.383 15.586 21.469 1 98.12 214 TYR B CA 1
ATOM 6107 C C . TYR B 1 214 ? -14.312 16.812 22.375 1 98.12 214 TYR B C 1
ATOM 6109 O O . TYR B 1 214 ? -15.18 17 23.234 1 98.12 214 TYR B O 1
ATOM 6117 N N . ASP B 1 215 ? -13.391 17.719 21.984 1 97.56 215 ASP B N 1
ATOM 6118 C CA . ASP B 1 215 ? -13.445 19.031 22.625 1 97.56 215 ASP B CA 1
ATOM 6119 C C . ASP B 1 215 ? -14.438 19.953 21.922 1 97.56 215 ASP B C 1
ATOM 6121 O O . ASP B 1 215 ? -14.523 19.953 20.688 1 97.56 215 ASP B O 1
ATOM 6125 N N . LEU B 1 216 ? -15.195 20.672 22.688 1 98.25 216 LEU B N 1
ATOM 6126 C CA . LEU B 1 216 ? -16.141 21.625 22.125 1 98.25 216 LEU B CA 1
ATOM 6127 C C . LEU B 1 216 ? -16.25 22.875 23 1 98.25 216 LEU B C 1
ATOM 6129 O O . LEU B 1 216 ? -17.172 22.969 23.828 1 98.25 216 LEU B O 1
ATOM 6133 N N . ASN B 1 217 ? -15.336 23.797 22.797 1 97.38 217 ASN B N 1
ATOM 6134 C CA . ASN B 1 217 ? -15.391 24.984 23.656 1 97.38 217 ASN B CA 1
ATOM 6135 C C . ASN B 1 217 ? -15.125 26.25 22.859 1 97.38 217 ASN B C 1
ATOM 6137 O O . ASN B 1 217 ? -14.695 27.266 23.422 1 97.38 217 ASN B O 1
ATOM 6141 N N . GLU B 1 218 ? -15.266 26.172 21.594 1 97.75 218 GLU B N 1
ATOM 6142 C CA . GLU B 1 218 ? -15.172 27.359 20.75 1 97.75 218 GLU B CA 1
ATOM 6143 C C . GLU B 1 218 ? -16.547 28 20.547 1 97.75 218 GLU B C 1
ATOM 6145 O O . GLU B 1 218 ? -17.438 27.391 19.953 1 97.75 218 GLU B O 1
ATOM 6150 N N . PRO B 1 219 ? -16.719 29.234 20.984 1 97.75 219 PRO B N 1
ATOM 6151 C CA . PRO B 1 219 ? -18.062 29.828 21.062 1 97.75 219 PRO B CA 1
ATOM 6152 C C . PRO B 1 219 ? -18.672 30.109 19.688 1 97.75 219 PRO B C 1
ATOM 6154 O O . PRO B 1 219 ? -19.875 29.984 19.5 1 97.75 219 PRO B O 1
ATOM 6157 N N . ASP B 1 220 ? -17.891 30.562 18.719 1 97.56 220 ASP B N 1
ATOM 6158 C CA . ASP B 1 220 ? -18.406 30.859 17.391 1 97.56 220 ASP B CA 1
ATOM 6159 C C . ASP B 1 220 ? -18.938 29.594 16.719 1 97.56 220 ASP B C 1
ATOM 6161 O O . ASP B 1 220 ? -19.953 29.641 16.016 1 97.56 220 ASP B O 1
ATOM 6165 N N . MET B 1 221 ? -18.234 28.516 16.891 1 98.06 221 MET B N 1
ATOM 6166 C CA . MET B 1 221 ? -18.719 27.25 16.344 1 98.06 221 MET B CA 1
ATOM 6167 C C . MET B 1 221 ? -20.047 26.859 16.969 1 98.06 221 MET B C 1
ATOM 6169 O O . MET B 1 221 ? -21 26.5 16.266 1 98.06 221 MET B O 1
ATOM 6173 N N . VAL B 1 222 ? -20.109 26.875 18.297 1 98.56 222 VAL B N 1
ATOM 6174 C CA . VAL B 1 222 ? -21.328 26.484 19 1 98.56 222 VAL B CA 1
ATOM 6175 C C . VAL B 1 222 ? -22.484 27.391 18.578 1 98.56 222 VAL B C 1
ATOM 6177 O O . VAL B 1 222 ? -23.609 26.922 18.406 1 98.56 222 VAL B O 1
ATOM 6180 N N . ALA B 1 223 ? -22.188 28.688 18.375 1 98.06 223 ALA B N 1
ATOM 6181 C CA . ALA B 1 223 ? -23.219 29.609 17.906 1 98.06 223 ALA B CA 1
ATOM 6182 C C . ALA B 1 223 ? -23.734 29.188 16.547 1 98.06 223 ALA B C 1
ATOM 6184 O O . ALA B 1 223 ? -24.938 29.266 16.281 1 98.06 223 ALA B O 1
ATOM 6185 N N . CYS B 1 224 ? -22.859 28.844 15.648 1 98.19 224 CYS B N 1
ATOM 6186 C CA . CYS B 1 224 ? -23.266 28.359 14.328 1 98.19 224 CYS B CA 1
ATOM 6187 C C . CYS B 1 224 ? -24.125 27.109 14.445 1 98.19 224 CYS B C 1
ATOM 6189 O O . CYS B 1 224 ? -25.156 26.984 13.773 1 98.19 224 CYS B O 1
ATOM 6191 N N . LEU B 1 225 ? -23.703 26.188 15.281 1 98.69 225 LEU B N 1
ATOM 6192 C CA . LEU B 1 225 ? -24.453 24.953 15.492 1 98.69 225 LEU B CA 1
ATOM 6193 C C . LEU B 1 225 ? -25.844 25.266 16.047 1 98.69 225 LEU B C 1
ATOM 6195 O O . LEU B 1 225 ? -26.828 24.641 15.641 1 98.69 225 LEU B O 1
ATOM 6199 N N . GLU B 1 226 ? -25.938 26.25 16.984 1 98.44 226 GLU B N 1
ATOM 6200 C CA . GLU B 1 226 ? -27.234 26.656 17.531 1 98.44 226 GLU B CA 1
ATOM 6201 C C . GLU B 1 226 ? -28.156 27.188 16.438 1 98.44 226 GLU B C 1
ATOM 6203 O O . GLU B 1 226 ? -29.344 26.891 16.422 1 98.44 226 GLU B O 1
ATOM 6208 N N . THR B 1 227 ? -27.562 27.922 15.586 1 98.19 227 THR B N 1
ATOM 6209 C CA . THR B 1 227 ? -28.328 28.5 14.484 1 98.19 227 THR B CA 1
ATOM 6210 C C . THR B 1 227 ? -28.938 27.391 13.625 1 98.19 227 THR B C 1
ATOM 6212 O O . THR B 1 227 ? -30.109 27.453 13.242 1 98.19 227 THR B O 1
ATOM 6215 N N . VAL B 1 228 ? -28.172 26.391 13.289 1 98.06 228 VAL B N 1
ATOM 6216 C CA . VAL B 1 228 ? -28.656 25.266 12.5 1 98.06 228 VAL B CA 1
ATOM 6217 C C . VAL B 1 228 ? -29.719 24.484 13.281 1 98.06 228 VAL B C 1
ATOM 6219 O O . VAL B 1 228 ? -30.75 24.109 12.727 1 98.06 228 VAL B O 1
ATOM 6222 N N . ALA B 1 229 ? -29.516 24.297 14.57 1 98.06 229 ALA B N 1
ATOM 6223 C CA . ALA B 1 229 ? -30.406 23.516 15.438 1 98.06 229 ALA B CA 1
ATOM 6224 C C . ALA B 1 229 ? -31.781 24.172 15.531 1 98.06 229 ALA B C 1
ATOM 6226 O O . ALA B 1 229 ? -32.812 23.484 15.609 1 98.06 229 ALA B O 1
ATOM 6227 N N . ARG B 1 230 ? -31.859 25.453 15.531 1 97.5 230 ARG B N 1
ATOM 6228 C CA . ARG B 1 230 ? -33.094 26.203 15.727 1 97.5 230 ARG B CA 1
ATOM 6229 C C . ARG B 1 230 ? -34.062 26.031 14.555 1 97.5 230 ARG B C 1
ATOM 6231 O O . ARG B 1 230 ? -35.25 26.344 14.656 1 97.5 230 ARG B O 1
ATOM 6238 N N . ARG B 1 231 ? -33.531 25.453 13.516 1 96.88 231 ARG B N 1
ATOM 6239 C CA . ARG B 1 231 ? -34.375 25.203 12.344 1 96.88 231 ARG B CA 1
ATOM 6240 C C . ARG B 1 231 ? -35.188 23.922 12.508 1 96.88 231 ARG B C 1
ATOM 6242 O O . ARG B 1 231 ? -36 23.578 11.633 1 96.88 231 ARG B O 1
ATOM 6249 N N . ALA B 1 232 ? -34.906 23.266 13.562 1 93.62 232 ALA B N 1
ATOM 6250 C CA . ALA B 1 232 ? -35.625 22.031 13.812 1 93.62 232 ALA B CA 1
ATOM 6251 C C . ALA B 1 232 ? -37.156 22.266 13.711 1 93.62 232 ALA B C 1
ATOM 6253 O O . ALA B 1 232 ? -37.656 23.281 14.18 1 93.62 232 ALA B O 1
ATOM 6254 N N . ALA B 1 233 ? -37.812 21.359 13.023 1 89.56 233 ALA B N 1
ATOM 6255 C CA . ALA B 1 233 ? -39.281 21.438 12.859 1 89.56 233 ALA B CA 1
ATOM 6256 C C . ALA B 1 233 ? -39.875 20.047 12.758 1 89.56 233 ALA B C 1
ATOM 6258 O O . ALA B 1 233 ? -39.281 19.125 12.234 1 89.56 233 ALA B O 1
ATOM 6259 N N . GLY B 1 234 ? -41.125 19.938 13.242 1 89.69 234 GLY B N 1
ATOM 6260 C CA . GLY B 1 234 ? -41.875 18.703 13.125 1 89.69 234 GLY B CA 1
ATOM 6261 C C . GLY B 1 234 ? -41.219 17.531 13.805 1 89.69 234 GLY B C 1
ATOM 6262 O O . GLY B 1 234 ? -41.312 16.391 13.312 1 89.69 234 GLY B O 1
ATOM 6263 N N . GLY B 1 235 ? -40.375 17.828 14.734 1 88.19 235 GLY B N 1
ATOM 6264 C CA . GLY B 1 235 ? -39.719 16.75 15.477 1 88.19 235 GLY B CA 1
ATOM 6265 C C . GLY B 1 235 ? -38.469 16.25 14.82 1 88.19 235 GLY B C 1
ATOM 6266 O O . GLY B 1 235 ? -37.875 15.258 15.273 1 88.19 235 GLY B O 1
ATOM 6267 N N . VAL B 1 236 ? -38.094 16.891 13.75 1 92.25 236 VAL B N 1
ATOM 6268 C CA . VAL B 1 236 ? -36.875 16.453 13.055 1 92.25 236 VAL B CA 1
ATOM 6269 C C . VAL B 1 236 ? -35.719 17.422 13.367 1 92.25 236 VAL B C 1
ATOM 6271 O O . VAL B 1 236 ? -35.844 18.625 13.094 1 92.25 236 VAL B O 1
ATOM 6274 N N . ALA B 1 237 ? -34.75 16.859 13.922 1 96.25 237 ALA B N 1
ATOM 6275 C CA . ALA B 1 237 ? -33.594 17.672 14.25 1 96.25 237 ALA B CA 1
ATOM 6276 C C . ALA B 1 237 ? -32.75 18 13.008 1 96.25 237 ALA B C 1
ATOM 6278 O O . ALA B 1 237 ? -32.594 17.156 12.125 1 96.25 237 ALA B O 1
ATOM 6279 N N . THR B 1 238 ? -32.344 19.219 12.875 1 97.75 238 THR B N 1
ATOM 6280 C CA . THR B 1 238 ? -31.484 19.641 11.773 1 97.75 238 THR B CA 1
ATOM 6281 C C . THR B 1 238 ? -30.016 19.562 12.172 1 97.75 238 THR B C 1
ATOM 6283 O O . THR B 1 238 ? -29.125 19.641 11.32 1 97.75 238 THR B O 1
ATOM 6286 N N . LEU B 1 239 ? -29.781 19.453 13.422 1 98.5 239 LEU B N 1
ATOM 6287 C CA . LEU B 1 239 ? -28.469 19.172 13.977 1 98.5 239 LEU B CA 1
ATOM 6288 C C . LEU B 1 239 ? -28.5 17.938 14.867 1 98.5 239 LEU B C 1
ATOM 6290 O O . LEU B 1 239 ? -29.266 17.891 15.828 1 98.5 239 LEU B O 1
ATOM 6294 N N . ARG B 1 240 ? -27.766 16.953 14.57 1 98.62 240 ARG B N 1
ATOM 6295 C CA . ARG B 1 240 ? -27.484 15.812 15.445 1 98.62 240 ARG B CA 1
ATOM 6296 C C . ARG B 1 240 ? -26.016 15.789 15.852 1 98.62 240 ARG B C 1
ATOM 6298 O O . ARG B 1 240 ? -25.125 15.953 15.008 1 98.62 240 ARG B O 1
ATOM 6305 N N . ILE B 1 241 ? -25.781 15.641 17.172 1 98.75 241 ILE B N 1
ATOM 6306 C CA . ILE B 1 241 ? -24.406 15.781 17.609 1 98.75 241 ILE B CA 1
ATOM 6307 C C . ILE B 1 241 ? -24.109 14.789 18.734 1 98.75 241 ILE B C 1
ATOM 6309 O O . ILE B 1 241 ? -24.969 14.555 19.594 1 98.75 241 ILE B O 1
ATOM 6313 N N . VAL B 1 242 ? -22.953 14.117 18.625 1 98.75 242 VAL B N 1
ATOM 6314 C CA . VAL B 1 242 ? -22.406 13.32 19.719 1 98.75 242 VAL B CA 1
ATOM 6315 C C . VAL B 1 242 ? -21.219 14.055 20.344 1 98.75 242 VAL B C 1
ATOM 6317 O O . VAL B 1 242 ? -20.266 14.406 19.656 1 98.75 242 VAL B O 1
ATOM 6320 N N . ILE B 1 243 ? -21.281 14.305 21.656 1 98.62 243 ILE B N 1
ATOM 6321 C CA . ILE B 1 243 ? -20.25 15.039 22.375 1 98.62 243 ILE B CA 1
ATOM 6322 C C . ILE B 1 243 ? -19.641 14.133 23.438 1 98.62 243 ILE B C 1
ATOM 6324 O O . ILE B 1 243 ? -20.359 13.5 24.219 1 98.62 243 ILE B O 1
ATOM 6328 N N . ASP B 1 244 ? -18.344 14.078 23.5 1 98.62 244 ASP B N 1
ATOM 6329 C CA . ASP B 1 244 ? -17.609 13.266 24.469 1 98.62 244 ASP B CA 1
ATOM 6330 C C . ASP B 1 244 ? -17.984 13.648 25.906 1 98.62 244 ASP B C 1
ATOM 6332 O O . ASP B 1 244 ? -18.172 14.828 26.203 1 98.62 244 ASP B O 1
ATOM 6336 N N . ASP B 1 245 ? -18.109 12.68 26.797 1 98 245 ASP B N 1
ATOM 6337 C CA . ASP B 1 245 ? -18.359 12.953 28.203 1 98 245 ASP B CA 1
ATOM 6338 C C . ASP B 1 245 ? -17.359 12.203 29.094 1 98 245 ASP B C 1
ATOM 6340 O O . ASP B 1 245 ? -17.641 11.906 30.25 1 98 245 ASP B O 1
ATOM 6344 N N . SER B 1 246 ? -16.234 11.82 28.484 1 96.06 246 SER B N 1
ATOM 6345 C CA . SER B 1 246 ? -15.211 11.141 29.266 1 96.06 246 SER B CA 1
ATOM 6346 C C . SER B 1 246 ? -14.516 12.102 30.219 1 96.06 246 SER B C 1
ATOM 6348 O O . SER B 1 246 ? -14.414 13.297 29.938 1 96.06 246 SER B O 1
ATOM 6350 N N . ASP B 1 247 ? -14.141 11.641 31.359 1 94.19 247 ASP B N 1
ATOM 6351 C CA . ASP B 1 247 ? -13.305 12.344 32.344 1 94.19 247 ASP B CA 1
ATOM 6352 C C . ASP B 1 247 ? -13.82 13.758 32.594 1 94.19 247 ASP B C 1
ATOM 6354 O O . ASP B 1 247 ? -15 13.953 32.906 1 94.19 247 ASP B O 1
ATOM 6358 N N . ASP B 1 248 ? -12.977 14.789 32.281 1 92.75 248 ASP B N 1
ATOM 6359 C CA . ASP B 1 248 ? -13.328 16.188 32.562 1 92.75 248 ASP B CA 1
ATOM 6360 C C . ASP B 1 248 ? -14.484 16.656 31.688 1 92.75 248 ASP B C 1
ATOM 6362 O O . ASP B 1 248 ? -15.211 17.578 32.062 1 92.75 248 ASP B O 1
ATOM 6366 N N . HIS B 1 249 ? -14.695 15.984 30.609 1 96.12 249 HIS B N 1
ATOM 6367 C CA . HIS B 1 249 ? -15.773 16.359 29.703 1 96.12 249 HIS B CA 1
ATOM 6368 C C . HIS B 1 249 ? -17.141 16.062 30.328 1 96.12 249 HIS B C 1
ATOM 6370 O O . HIS B 1 249 ? -18.156 16.625 29.906 1 96.12 249 HIS B O 1
ATOM 6376 N N . GLY B 1 250 ? -17.141 15.18 31.344 1 95.94 250 GLY B N 1
ATOM 6377 C CA . GLY B 1 250 ? -18.391 14.766 31.969 1 95.94 250 GLY B CA 1
ATOM 6378 C C . GLY B 1 250 ? -18.781 15.641 33.125 1 95.94 250 GLY B C 1
ATOM 6379 O O . GLY B 1 250 ? -19.906 15.531 33.656 1 95.94 250 GLY B O 1
ATOM 6380 N N . LYS B 1 251 ? -17.969 16.531 33.531 1 96.69 251 LYS B N 1
ATOM 6381 C CA . LYS B 1 251 ? -18.25 17.391 34.688 1 96.69 251 LYS B CA 1
ATOM 6382 C C . LYS B 1 251 ? -19.375 18.375 34.375 1 96.69 251 LYS B C 1
ATOM 6384 O O . LYS B 1 251 ? -19.547 18.781 33.219 1 96.69 251 LYS B O 1
ATOM 6389 N N . ALA B 1 252 ? -20.016 18.812 35.344 1 96.06 252 ALA B N 1
ATOM 6390 C CA . ALA B 1 252 ? -21.203 19.641 35.219 1 96.06 252 ALA B CA 1
ATOM 6391 C C . ALA B 1 252 ? -20.844 21.016 34.656 1 96.06 252 ALA B C 1
ATOM 6393 O O . ALA B 1 252 ? -21.641 21.625 33.938 1 96.06 252 ALA B O 1
ATOM 6394 N N . ASP B 1 253 ? -19.656 21.453 34.875 1 95.88 253 ASP B N 1
ATOM 6395 C CA . ASP B 1 253 ? -19.297 22.812 34.469 1 95.88 253 ASP B CA 1
ATOM 6396 C C . ASP B 1 253 ? -18.359 22.781 33.281 1 95.88 253 ASP B C 1
ATOM 6398 O O . ASP B 1 253 ? -17.781 23.812 32.906 1 95.88 253 ASP B O 1
ATOM 6402 N N . SER B 1 254 ? -18.156 21.594 32.688 1 97.19 254 SER B N 1
ATOM 6403 C CA . SER B 1 254 ? -17.281 21.516 31.531 1 97.19 254 SER B CA 1
ATOM 6404 C C . SER B 1 254 ? -17.891 22.266 30.344 1 97.19 254 SER B C 1
ATOM 6406 O O . SER B 1 254 ? -19.094 22.438 30.266 1 97.19 254 SER B O 1
ATOM 6408 N N . ALA B 1 255 ? -17.047 22.75 29.438 1 97.56 255 ALA B N 1
ATOM 6409 C CA . ALA B 1 255 ? -17.531 23.406 28.234 1 97.56 255 ALA B CA 1
ATOM 6410 C C . ALA B 1 255 ? -18.406 22.469 27.406 1 97.56 255 ALA B C 1
ATOM 6412 O O . ALA B 1 255 ? -19.359 22.906 26.766 1 97.56 255 ALA B O 1
ATOM 6413 N N . GLU B 1 256 ? -18.047 21.188 27.359 1 98.12 256 GLU B N 1
ATOM 6414 C CA . GLU B 1 256 ? -18.812 20.188 26.625 1 98.12 256 GLU B CA 1
ATOM 6415 C C . GLU B 1 256 ? -20.219 20.031 27.188 1 98.12 256 GLU B C 1
ATOM 6417 O O . GLU B 1 256 ? -21.188 19.938 26.438 1 98.12 256 GLU B O 1
ATOM 6422 N N . THR B 1 257 ? -20.312 19.984 28.516 1 98.25 257 THR B N 1
ATOM 6423 C CA . THR B 1 257 ? -21.625 19.938 29.156 1 98.25 257 THR B CA 1
ATOM 6424 C C . THR B 1 257 ? -22.422 21.203 28.875 1 98.25 257 THR B C 1
ATOM 6426 O O . THR B 1 257 ? -23.625 21.141 28.594 1 98.25 257 THR B O 1
ATOM 6429 N N . GLN B 1 258 ? -21.781 22.328 28.984 1 98.25 258 GLN B N 1
ATOM 6430 C CA . GLN B 1 258 ? -22.422 23.609 28.688 1 98.25 258 GLN B CA 1
ATOM 6431 C C . GLN B 1 258 ? -22.906 23.656 27.234 1 98.25 258 GLN B C 1
ATOM 6433 O O . GLN B 1 258 ? -24.031 24.094 26.969 1 98.25 258 GLN B O 1
ATOM 6438 N N . ALA B 1 259 ? -22.078 23.281 26.328 1 98.56 259 ALA B N 1
ATOM 6439 C CA . ALA B 1 259 ? -22.438 23.25 24.922 1 98.56 259 ALA B CA 1
ATOM 6440 C C . ALA B 1 259 ? -23.641 22.344 24.672 1 98.56 259 ALA B C 1
ATOM 6442 O O . ALA B 1 259 ? -24.562 22.688 23.938 1 98.56 259 ALA B O 1
ATOM 6443 N N . ALA B 1 260 ? -23.594 21.156 25.266 1 98.56 260 ALA B N 1
ATOM 6444 C CA . ALA B 1 260 ? -24.703 20.219 25.141 1 98.56 260 ALA B CA 1
ATOM 6445 C C . ALA B 1 260 ? -26.016 20.859 25.562 1 98.56 260 ALA B C 1
ATOM 6447 O O . ALA B 1 260 ? -27.047 20.719 24.906 1 98.56 260 ALA B O 1
ATOM 6448 N N . GLY B 1 261 ? -26 21.516 26.734 1 98.31 261 GLY B N 1
ATOM 6449 C CA . GLY B 1 261 ? -27.188 22.188 27.234 1 98.31 261 GLY B CA 1
ATOM 6450 C C . GLY B 1 261 ? -27.703 23.266 26.281 1 98.31 261 GLY B C 1
ATOM 6451 O O . GLY B 1 261 ? -28.906 23.344 26 1 98.31 261 GLY B O 1
ATOM 6452 N N . ARG B 1 262 ? -26.812 24.078 25.781 1 98.12 262 ARG B N 1
ATOM 6453 C CA . ARG B 1 262 ? -27.172 25.125 24.844 1 98.12 262 ARG B CA 1
ATOM 6454 C C . ARG B 1 262 ? -27.781 24.547 23.562 1 98.12 262 ARG B C 1
ATOM 6456 O O . ARG B 1 262 ? -28.781 25.062 23.062 1 98.12 262 ARG B O 1
ATOM 6463 N N . LEU B 1 263 ? -27.188 23.516 23.047 1 98.69 263 LEU B N 1
ATOM 6464 C CA . LEU B 1 263 ? -27.625 22.938 21.797 1 98.69 263 LEU B CA 1
ATOM 6465 C C . LEU B 1 263 ? -28.969 22.234 21.953 1 98.69 263 LEU B C 1
ATOM 6467 O O . LEU B 1 263 ? -29.812 22.281 21.062 1 98.69 263 LEU B O 1
ATOM 6471 N N . ARG B 1 264 ? -29.172 21.578 23.125 1 98.12 264 ARG B N 1
ATOM 6472 C CA . ARG B 1 264 ? -30.484 20.984 23.406 1 98.12 264 ARG B CA 1
ATOM 6473 C C . ARG B 1 264 ? -31.578 22.031 23.406 1 98.12 264 ARG B C 1
ATOM 6475 O O . ARG B 1 264 ? -32.656 21.844 22.828 1 98.12 264 ARG B O 1
ATOM 6482 N N . THR B 1 265 ? -31.266 23.078 24.109 1 97.94 265 THR B N 1
ATOM 6483 C CA . THR B 1 265 ? -32.219 24.172 24.203 1 97.94 265 THR B CA 1
ATOM 6484 C C . THR B 1 265 ? -32.531 24.734 22.828 1 97.94 265 THR B C 1
ATOM 6486 O O . THR B 1 265 ? -33.688 25.141 22.562 1 97.94 265 THR B O 1
ATOM 6489 N N . ALA B 1 266 ? -31.625 24.688 21.906 1 98.06 266 ALA B N 1
ATOM 6490 C CA . ALA B 1 266 ? -31.797 25.219 20.562 1 98.06 266 ALA B CA 1
ATOM 6491 C C . ALA B 1 266 ? -32.531 24.234 19.656 1 98.06 266 ALA B C 1
ATOM 6493 O O . ALA B 1 266 ? -32.938 24.578 18.547 1 98.06 266 ALA B O 1
ATOM 6494 N N . GLY B 1 267 ? -32.688 22.953 20.109 1 97.88 267 GLY B N 1
ATOM 6495 C CA . GLY B 1 267 ? -33.5 22 19.344 1 97.88 267 GLY B CA 1
ATOM 6496 C C . GLY B 1 267 ? -32.688 20.875 18.75 1 97.88 267 GLY B C 1
ATOM 6497 O O . GLY B 1 267 ? -33.219 20.062 17.984 1 97.88 267 GLY B O 1
ATOM 6498 N N . ALA B 1 268 ? -31.438 20.781 19.062 1 98.5 268 ALA B N 1
ATOM 64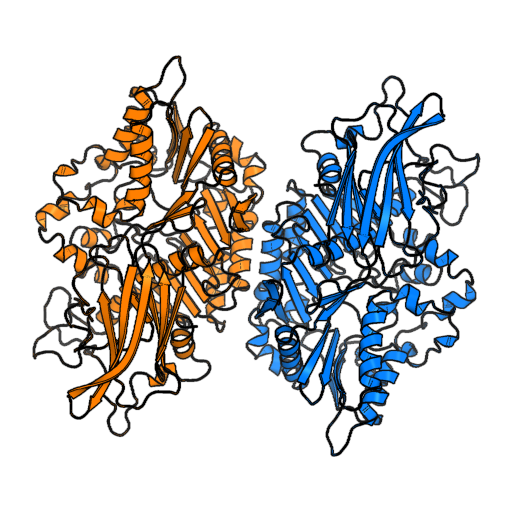99 C CA . ALA B 1 268 ? -30.562 19.734 18.516 1 98.5 268 ALA B CA 1
ATOM 6500 C C . ALA B 1 268 ? -30.859 18.391 19.156 1 98.5 268 ALA B C 1
ATOM 6502 O O . ALA B 1 268 ? -31.344 18.328 20.281 1 98.5 268 ALA B O 1
ATOM 6503 N N . GLU B 1 269 ? -30.625 17.297 18.438 1 98.38 269 GLU B N 1
ATOM 6504 C CA . GLU B 1 269 ? -30.484 15.977 19.031 1 98.38 269 GLU B CA 1
ATOM 6505 C C . GLU B 1 269 ? -29.078 15.773 19.578 1 98.38 269 GLU B C 1
ATOM 6507 O O . GLU B 1 269 ? -28.109 15.672 18.812 1 98.38 269 GLU B O 1
ATOM 6512 N N . VAL B 1 270 ? -28.984 15.742 20.906 1 98.44 270 VAL B N 1
ATOM 6513 C CA . VAL B 1 270 ? -27.672 15.719 21.531 1 98.44 270 VAL B CA 1
ATOM 6514 C C . VAL B 1 270 ? -27.469 14.391 22.25 1 98.44 270 VAL B C 1
ATOM 6516 O O . VAL B 1 270 ? -28.312 13.977 23.047 1 98.44 270 VAL B O 1
ATOM 6519 N N . HIS B 1 271 ? -26.406 13.719 21.938 1 98.19 271 HIS B N 1
ATOM 6520 C CA . HIS B 1 271 ? -25.953 12.531 22.656 1 98.19 271 HIS B CA 1
ATOM 6521 C C . HIS B 1 271 ? -24.641 12.789 23.375 1 98.19 271 HIS B C 1
ATOM 6523 O O . HIS B 1 271 ? -23.734 13.398 22.812 1 98.19 271 HIS B O 1
ATOM 6529 N N . ARG B 1 272 ? -24.578 12.383 24.656 1 97.88 272 ARG B N 1
ATOM 6530 C CA . ARG B 1 272 ? -23.359 12.492 25.453 1 97.88 272 ARG B CA 1
ATOM 6531 C C . ARG B 1 272 ? -22.844 11.109 25.875 1 97.88 272 ARG B C 1
ATOM 6533 O O . ARG B 1 272 ? -23.484 10.422 26.672 1 97.88 272 ARG B O 1
ATOM 6540 N N . HIS B 1 273 ? -21.75 10.695 25.25 1 96.44 273 HIS B N 1
ATOM 6541 C CA . HIS B 1 273 ? -21.141 9.445 25.672 1 96.44 273 HIS B CA 1
ATOM 6542 C C . HIS B 1 273 ? -19.688 9.367 25.203 1 96.44 273 HIS B C 1
ATOM 6544 O O . HIS B 1 273 ? -19.172 10.297 24.578 1 96.44 273 HIS B O 1
ATOM 6550 N N . HIS B 1 274 ? -19.047 8.344 25.578 1 96.69 274 HIS B N 1
ATOM 6551 C CA . HIS B 1 274 ? -17.719 7.969 25.125 1 96.69 274 HIS B CA 1
ATOM 6552 C C . HIS B 1 274 ? -17.625 6.461 24.906 1 96.69 274 HIS B C 1
ATOM 6554 O O . HIS B 1 274 ? -18.531 5.715 25.266 1 96.69 274 HIS B O 1
ATOM 6560 N N . PHE B 1 275 ? -16.656 6.098 24.234 1 95.25 275 PHE B N 1
ATOM 6561 C CA . PHE B 1 275 ? -16.391 4.676 24.078 1 95.25 275 PHE B CA 1
ATOM 6562 C C . PHE B 1 275 ? -15.641 4.125 25.297 1 95.25 275 PHE B C 1
ATOM 6564 O O . PHE B 1 275 ? -15.75 4.672 26.391 1 95.25 275 PHE B O 1
ATOM 6571 N N . ASP B 1 276 ? -15 2.953 25.203 1 92 276 ASP B N 1
ATOM 6572 C CA . ASP B 1 276 ? -14.25 2.467 26.359 1 92 276 ASP B CA 1
ATOM 6573 C C . ASP B 1 276 ? -13.219 3.5 26.812 1 92 276 ASP B C 1
ATOM 6575 O O . ASP B 1 276 ? -12.875 3.551 28 1 92 276 ASP B O 1
ATOM 6579 N N . GLY B 1 277 ? -12.789 4.273 25.891 1 93.5 277 GLY B N 1
ATOM 6580 C CA . GLY B 1 277 ? -11.938 5.422 26.172 1 93.5 277 GLY B CA 1
ATOM 6581 C C . GLY B 1 277 ? -12.617 6.746 25.891 1 93.5 277 GLY B C 1
ATOM 6582 O O . GLY B 1 277 ? -13.398 7.242 26.703 1 93.5 277 GLY B O 1
ATOM 6583 N N . LEU B 1 278 ? -12.336 7.285 24.703 1 96.25 278 LEU B N 1
ATOM 6584 C CA . LEU B 1 278 ? -12.812 8.609 24.344 1 96.25 278 LEU B CA 1
ATOM 6585 C C . LEU B 1 278 ? -13.703 8.547 23.094 1 96.25 278 LEU B C 1
ATOM 6587 O O . LEU B 1 278 ? -13.586 7.617 22.297 1 96.25 278 LEU B O 1
ATOM 6591 N N . GLN B 1 279 ? -14.656 9.391 23.062 1 97.56 279 GLN B N 1
ATOM 6592 C CA . GLN B 1 279 ? -15.141 9.812 21.75 1 97.56 279 GLN B CA 1
ATOM 6593 C C . GLN B 1 279 ? -14.227 10.867 21.125 1 97.56 279 GLN B C 1
ATOM 6595 O O . GLN B 1 279 ? -14.414 12.062 21.344 1 97.56 279 GLN B O 1
ATOM 6600 N N . HIS B 1 280 ? -13.266 10.422 20.359 1 97.19 280 HIS B N 1
ATOM 6601 C CA . HIS B 1 280 ? -12.117 11.25 20.016 1 97.19 280 HIS B CA 1
ATOM 6602 C C . HIS B 1 280 ? -12.234 11.789 18.594 1 97.19 280 HIS B C 1
ATOM 6604 O O . HIS B 1 280 ? -11.328 12.477 18.109 1 97.19 280 HIS B O 1
ATOM 6610 N N . ASN B 1 281 ? -13.336 11.492 17.938 1 97.88 281 ASN B N 1
ATOM 6611 C CA . ASN B 1 281 ? -13.555 11.977 16.578 1 97.88 281 ASN B CA 1
ATOM 6612 C C . ASN B 1 281 ? -13.852 13.469 16.562 1 97.88 281 ASN B C 1
ATOM 6614 O O . ASN B 1 281 ? -14.508 13.984 17.469 1 97.88 281 ASN B O 1
ATOM 6618 N N . LYS B 1 282 ? -13.391 14.102 15.617 1 98.19 282 LYS B N 1
ATOM 6619 C CA . LYS B 1 282 ? -13.711 15.477 15.227 1 98.19 282 LYS B CA 1
ATOM 6620 C C . LYS B 1 282 ? -14.266 15.531 13.805 1 98.19 282 LYS B C 1
ATOM 6622 O O . LYS B 1 282 ? -13.508 15.594 12.836 1 98.19 282 LYS B O 1
ATOM 6627 N N . VAL B 1 283 ? -15.555 15.438 13.75 1 98.75 283 VAL B N 1
ATOM 6628 C CA . VAL B 1 283 ? -16.172 15.227 12.445 1 98.75 283 VAL B CA 1
ATOM 6629 C C . VAL B 1 283 ? -17.375 16.156 12.289 1 98.75 283 VAL B C 1
ATOM 6631 O O . VAL B 1 283 ? -18.156 16.328 13.227 1 98.75 283 VAL B O 1
ATOM 6634 N N . VAL B 1 284 ? -17.531 16.844 11.188 1 98.81 284 VAL B N 1
ATOM 6635 C CA . VAL B 1 284 ? -18.703 17.594 10.781 1 98.81 284 VAL B CA 1
ATOM 6636 C C . VAL B 1 284 ? -19.172 17.125 9.406 1 98.81 284 VAL B C 1
ATOM 6638 O O . VAL B 1 284 ? -18.453 17.266 8.414 1 98.81 284 VAL B O 1
ATOM 6641 N N . ILE B 1 285 ? -20.344 16.547 9.328 1 98.5 285 ILE B N 1
ATOM 6642 C CA . ILE B 1 285 ? -20.922 16.094 8.07 1 98.5 285 ILE B CA 1
ATOM 6643 C C . ILE B 1 285 ? -22.031 17.047 7.645 1 98.5 285 ILE B C 1
ATOM 6645 O O . ILE B 1 285 ? -22.969 17.297 8.406 1 98.5 285 ILE B O 1
ATOM 6649 N N . VAL B 1 286 ? -21.969 17.547 6.477 1 98 286 VAL B N 1
ATOM 6650 C CA . VAL B 1 286 ? -22.984 18.438 5.914 1 98 286 VAL B CA 1
ATOM 6651 C C . VAL B 1 286 ? -23.891 17.641 4.969 1 98 286 VAL B C 1
ATOM 6653 O O . VAL B 1 286 ? -23.422 17 4.035 1 98 286 VAL B O 1
ATOM 6656 N N . LYS B 1 287 ? -25.109 17.672 5.242 1 97 287 LYS B N 1
ATOM 6657 C CA . LYS B 1 287 ? -26.109 17.047 4.375 1 97 287 LYS B CA 1
ATOM 6658 C C . LYS B 1 287 ? -27 18.109 3.74 1 97 287 LYS B C 1
ATOM 6660 O O . LYS B 1 287 ? -27.359 19.094 4.383 1 97 287 LYS B O 1
ATOM 6665 N N . ARG B 1 288 ? -27.281 17.953 2.553 1 95.5 288 ARG B N 1
ATOM 6666 C CA . ARG B 1 288 ? -28.234 18.781 1.837 1 95.5 288 ARG B CA 1
ATOM 6667 C C . ARG B 1 288 ? -29.406 17.953 1.321 1 95.5 288 ARG B C 1
ATOM 6669 O O . ARG B 1 288 ? -29.219 16.953 0.632 1 95.5 288 ARG B O 1
ATOM 6676 N N . ASN B 1 289 ? -30.594 18.312 1.674 1 94.69 289 ASN B N 1
ATOM 6677 C CA . ASN B 1 289 ? -31.797 17.578 1.303 1 94.69 289 ASN B CA 1
ATOM 6678 C C . ASN B 1 289 ? -31.672 16.094 1.65 1 94.69 289 ASN B C 1
ATOM 6680 O O . ASN B 1 289 ? -32 15.234 0.832 1 94.69 289 ASN B O 1
ATOM 6684 N N . GLY B 1 290 ? -30.969 15.914 2.721 1 92.19 290 GLY B N 1
ATOM 6685 C CA . GLY B 1 290 ? -30.891 14.562 3.252 1 92.19 290 GLY B CA 1
ATOM 6686 C C . GLY B 1 290 ? -29.719 13.773 2.705 1 92.19 290 GLY B C 1
ATOM 6687 O O . GLY B 1 290 ? -29.453 12.656 3.145 1 92.19 290 GLY B O 1
ATOM 6688 N N . VAL B 1 291 ? -28.984 14.398 1.821 1 95.06 291 VAL B N 1
ATOM 6689 C CA . VAL B 1 291 ? -27.859 13.711 1.196 1 95.06 291 VAL B CA 1
ATOM 6690 C C . VAL B 1 291 ? -26.547 14.266 1.74 1 95.06 291 VAL B C 1
ATOM 6692 O O . VAL B 1 291 ? -26.297 15.477 1.685 1 95.06 291 VAL B O 1
ATOM 6695 N N . ALA B 1 292 ? -25.688 13.352 2.303 1 95.75 292 ALA B N 1
ATOM 6696 C CA . ALA B 1 292 ? -24.375 13.781 2.787 1 95.75 292 ALA B CA 1
ATOM 6697 C C . ALA B 1 292 ? -23.5 14.25 1.636 1 95.75 292 ALA B C 1
ATOM 6699 O O . ALA B 1 292 ? -23.344 13.539 0.64 1 95.75 292 ALA B O 1
ATOM 6700 N N . GLU B 1 293 ? -22.922 15.414 1.775 1 95.75 293 GLU B N 1
ATOM 6701 C CA . GLU B 1 293 ? -22.203 16 0.652 1 95.75 293 GLU B CA 1
ATOM 6702 C C . GLU B 1 293 ? -20.734 16.219 0.993 1 95.75 293 GLU B C 1
ATOM 6704 O O . GLU B 1 293 ? -19.875 16.078 0.132 1 95.75 293 GLU B O 1
ATOM 6709 N N . ARG B 1 294 ? -20.484 16.625 2.193 1 96.88 294 ARG B N 1
ATOM 6710 C CA . ARG B 1 294 ? -19.109 16.938 2.605 1 96.88 294 ARG B CA 1
ATOM 6711 C C . ARG B 1 294 ? -18.875 16.516 4.051 1 96.88 294 ARG B C 1
ATOM 6713 O O . ARG B 1 294 ? -19.812 16.422 4.84 1 96.88 294 ARG B O 1
ATOM 6720 N N . VAL B 1 295 ? -17.656 16.297 4.34 1 98.19 295 VAL B N 1
ATOM 6721 C CA . VAL B 1 295 ? -17.328 15.938 5.715 1 98.19 295 VAL B CA 1
ATOM 6722 C C . VAL B 1 295 ? -15.977 16.531 6.098 1 98.19 295 VAL B C 1
ATOM 6724 O O . VAL B 1 295 ? -15.031 16.516 5.305 1 98.19 295 VAL B O 1
ATOM 6727 N N . ILE B 1 296 ? -15.938 17.188 7.246 1 98.5 296 ILE B N 1
ATOM 6728 C CA . ILE B 1 296 ? -14.703 17.594 7.898 1 98.5 296 ILE B CA 1
ATOM 6729 C C . ILE B 1 296 ? -14.25 16.5 8.875 1 98.5 296 ILE B C 1
ATOM 6731 O O . ILE B 1 296 ? -15.062 15.93 9.594 1 98.5 296 ILE B O 1
ATOM 6735 N N . CYS B 1 297 ? -12.992 16.172 8.836 1 98.56 297 CYS B N 1
ATOM 6736 C CA . CYS B 1 297 ? -12.375 15.25 9.781 1 98.56 297 CYS B CA 1
ATOM 6737 C C . CYS B 1 297 ? -10.906 15.609 10.008 1 98.56 297 CYS B C 1
ATOM 6739 O O . CYS B 1 297 ? -10.445 16.656 9.562 1 98.56 297 CYS B O 1
ATOM 6741 N N . GLY B 1 298 ? -10.203 14.797 10.812 1 98 298 GLY B N 1
ATOM 6742 C CA . GLY B 1 298 ? -8.797 15.055 11.086 1 98 298 GLY B CA 1
ATOM 6743 C C . GLY B 1 298 ? -8.484 15.125 12.562 1 98 298 GLY B C 1
ATOM 6744 O O . GLY B 1 298 ? -9.141 14.477 13.375 1 98 298 GLY B O 1
ATOM 6745 N N . SER B 1 299 ? -7.434 15.906 12.891 1 96.94 299 SER B N 1
ATOM 6746 C CA . SER B 1 299 ? -6.906 15.891 14.25 1 96.94 299 SER B CA 1
ATOM 6747 C C . SER B 1 299 ? -7.367 17.109 15.039 1 96.94 299 SER B C 1
ATOM 6749 O O . SER B 1 299 ? -7.121 17.203 16.25 1 96.94 299 SER B O 1
ATOM 6751 N N . THR B 1 300 ? -8.062 18.016 14.469 1 97.5 300 THR B N 1
ATOM 6752 C CA . THR B 1 300 ? -8.32 19.328 15.07 1 97.5 300 THR B CA 1
ATOM 6753 C C . THR B 1 300 ? -9.523 19.266 16 1 97.5 300 THR B C 1
ATOM 6755 O O . THR B 1 300 ? -10.656 19.125 15.555 1 97.5 300 THR B O 1
ATOM 6758 N N . ASN B 1 301 ? -9.242 19.469 17.266 1 96.62 301 ASN B N 1
ATOM 6759 C CA . ASN B 1 301 ? -10.344 19.625 18.203 1 96.62 301 ASN B CA 1
ATOM 6760 C C . ASN B 1 301 ? -11.094 20.938 17.984 1 96.62 301 ASN B C 1
ATOM 6762 O O . ASN B 1 301 ? -10.492 21.938 17.578 1 96.62 301 ASN B O 1
ATOM 6766 N N . PHE B 1 302 ? -12.375 20.906 18.281 1 98.12 302 PHE B N 1
ATOM 6767 C CA . PHE B 1 302 ? -13.188 22.109 18.141 1 98.12 302 PHE B CA 1
ATOM 6768 C C . PHE B 1 302 ? -13.117 22.953 19.406 1 98.12 302 PHE B C 1
ATOM 6770 O O . PHE B 1 302 ? -14.141 23.25 20.016 1 98.12 302 PHE B O 1
ATOM 6777 N N . SER B 1 303 ? -11.898 23.375 19.719 1 96.44 303 SER B N 1
ATOM 6778 C CA . SER B 1 303 ? -11.586 24.109 20.938 1 96.44 303 SER B CA 1
ATOM 6779 C C . SER B 1 303 ? -10.602 25.25 20.656 1 96.44 303 SER B C 1
ATOM 6781 O O . SER B 1 303 ? -10 25.312 19.578 1 96.44 303 SER B O 1
ATOM 6783 N N . PHE B 1 304 ? -10.492 26.125 21.625 1 93.94 304 PHE B N 1
ATOM 6784 C CA . PHE B 1 304 ? -9.539 27.219 21.5 1 93.94 304 PHE B CA 1
ATOM 6785 C C . PHE B 1 304 ? -8.133 26.703 21.25 1 93.94 304 PHE B C 1
ATOM 6787 O O . PHE B 1 304 ? -7.469 27.125 20.297 1 93.94 304 PHE B O 1
ATOM 6794 N N . ARG B 1 305 ? -7.707 25.812 21.984 1 90 305 ARG B N 1
ATOM 6795 C CA . ARG B 1 305 ? -6.348 25.297 21.812 1 90 305 ARG B CA 1
ATOM 6796 C C . ARG B 1 305 ? -6.215 24.484 20.531 1 90 305 ARG B C 1
ATOM 6798 O O . ARG B 1 305 ? -5.172 24.531 19.875 1 90 305 ARG B O 1
ATOM 6805 N N . GLY B 1 306 ? -7.238 23.719 20.219 1 93.62 306 GLY B N 1
ATOM 6806 C CA . GLY B 1 306 ? -7.207 22.922 19 1 93.62 306 GLY B CA 1
ATOM 6807 C C . GLY B 1 306 ? -7.125 23.766 17.75 1 93.62 306 GLY B C 1
ATOM 6808 O O . GLY B 1 306 ? -6.406 23.422 16.797 1 93.62 306 GLY B O 1
ATOM 6809 N N . LEU B 1 307 ? -7.762 24.875 17.719 1 95.31 307 LEU B N 1
ATOM 6810 C CA . LEU B 1 307 ? -7.883 25.672 16.516 1 95.31 307 LEU B CA 1
ATOM 6811 C C . LEU B 1 307 ? -6.812 26.766 16.469 1 95.31 307 LEU B C 1
ATOM 6813 O O . LEU B 1 307 ? -6.418 27.203 15.391 1 95.31 307 LEU B O 1
ATOM 6817 N N . TYR B 1 308 ? -6.281 27.172 17.719 1 91.88 308 TYR B N 1
ATOM 6818 C CA . TYR B 1 308 ? -5.543 28.422 17.672 1 91.88 308 TYR B CA 1
ATOM 6819 C C . TYR B 1 308 ? -4.168 28.281 18.312 1 91.88 308 TYR B C 1
ATOM 6821 O O . TYR B 1 308 ? -3.346 29.188 18.25 1 91.88 308 TYR B O 1
ATOM 6829 N N . ILE B 1 309 ? -3.904 27.125 18.906 1 87.06 309 ILE B N 1
ATOM 6830 C CA . ILE B 1 309 ? -2.627 26.953 19.594 1 87.06 309 ILE B CA 1
ATOM 6831 C C . ILE B 1 309 ? -1.905 25.734 19.031 1 87.06 309 ILE B C 1
ATOM 6833 O O . ILE B 1 309 ? -0.732 25.812 18.656 1 87.06 309 ILE B O 1
ATOM 6837 N N . GLN B 1 310 ? -2.635 24.656 18.953 1 87.5 310 GLN B N 1
ATOM 6838 C CA . GLN B 1 310 ? -2.033 23.375 18.609 1 87.5 310 GLN B CA 1
ATOM 6839 C C . GLN B 1 310 ? -1.824 23.25 17.109 1 87.5 310 GLN B C 1
ATOM 6841 O O . GLN B 1 310 ? -2.576 23.828 16.312 1 87.5 310 GLN B O 1
ATOM 6846 N N . ALA B 1 311 ? -0.739 22.547 16.781 1 90.19 311 ALA B N 1
ATOM 6847 C CA . ALA B 1 311 ? -0.584 22.141 15.391 1 90.19 311 ALA B CA 1
ATOM 6848 C C . ALA B 1 311 ? -1.523 20.984 15.055 1 90.19 311 ALA B C 1
ATOM 6850 O O . ALA B 1 311 ? -1.446 19.906 15.664 1 90.19 311 ALA B O 1
ATOM 6851 N N . ASN B 1 312 ? -2.41 21.234 14.133 1 95.06 312 ASN B N 1
ATOM 6852 C CA . ASN B 1 312 ? -3.406 20.25 13.742 1 95.06 312 ASN B CA 1
ATOM 6853 C C . ASN B 1 312 ? -3.648 20.266 12.234 1 95.06 312 ASN B C 1
ATOM 6855 O O . ASN B 1 312 ? -3.213 21.188 11.539 1 95.06 312 ASN B O 1
ATOM 6859 N N . ASN B 1 313 ? -4.254 19.203 11.797 1 97.12 313 ASN B N 1
ATOM 6860 C CA . ASN B 1 313 ? -4.66 19.109 10.398 1 97.12 313 ASN B CA 1
ATOM 6861 C C . ASN B 1 313 ? -6.16 18.844 10.273 1 97.12 313 ASN B C 1
ATOM 6863 O O . ASN B 1 313 ? -6.766 18.234 11.156 1 97.12 313 ASN B O 1
ATOM 6867 N N . MET B 1 314 ? -6.711 19.391 9.234 1 98.06 314 MET B N 1
ATOM 6868 C CA . MET B 1 314 ? -8.125 19.219 8.898 1 98.06 314 MET B CA 1
ATOM 6869 C C . MET B 1 314 ? -8.297 18.812 7.441 1 98.06 314 MET B C 1
ATOM 6871 O O . MET B 1 314 ? -7.617 19.344 6.559 1 98.06 314 MET B O 1
ATOM 6875 N N . LEU B 1 315 ? -9.086 17.781 7.242 1 98.31 315 LEU B N 1
ATOM 6876 C CA . LEU B 1 315 ? -9.445 17.344 5.895 1 98.31 315 LEU B CA 1
ATOM 6877 C C . LEU B 1 315 ? -10.914 17.625 5.605 1 98.31 315 LEU B C 1
ATOM 6879 O O . LEU B 1 315 ? -11.781 17.312 6.43 1 98.31 315 LEU B O 1
ATOM 6883 N N . LEU B 1 316 ? -11.211 18.203 4.465 1 98.12 316 LEU B N 1
ATOM 6884 C CA . LEU B 1 316 ? -12.562 18.359 3.936 1 98.12 316 LEU B CA 1
ATOM 6885 C C . LEU B 1 316 ? -12.766 17.484 2.705 1 98.12 316 LEU B C 1
ATOM 6887 O O . LEU B 1 316 ? -12.281 17.812 1.619 1 98.12 316 LEU B O 1
ATOM 6891 N N . PHE B 1 317 ? -13.469 16.375 2.891 1 97.12 317 PHE B N 1
ATOM 6892 C CA . PHE B 1 317 ? -13.773 15.484 1.778 1 97.12 317 PHE B CA 1
ATOM 6893 C C . PHE B 1 317 ? -15.055 15.914 1.073 1 97.12 317 PHE B C 1
ATOM 6895 O O . PHE B 1 317 ? -16.031 16.312 1.723 1 97.12 317 PHE B O 1
ATOM 6902 N N . SER B 1 318 ? -15.07 15.812 -0.243 1 94.19 318 SER B N 1
ATOM 6903 C CA . SER B 1 318 ? -16.266 16.016 -1.052 1 94.19 318 SER B CA 1
ATOM 6904 C C . SER B 1 318 ? -16.594 14.766 -1.868 1 94.19 318 SER B C 1
ATOM 6906 O O . SER B 1 318 ? -17.625 14.711 -2.541 1 94.19 318 SER B O 1
ATOM 6908 N N . ALA B 1 319 ? -15.758 13.812 -1.838 1 89.69 319 ALA B N 1
ATOM 6909 C CA . ALA B 1 319 ? -16.031 12.555 -2.527 1 89.69 319 ALA B CA 1
ATOM 6910 C C . ALA B 1 319 ? -17.188 11.812 -1.864 1 89.69 319 ALA B C 1
ATOM 6912 O O . ALA B 1 319 ? -17.125 11.477 -0.68 1 89.69 319 ALA B O 1
ATOM 6913 N N . PRO B 1 320 ? -18.203 11.453 -2.588 1 90.62 320 PRO B N 1
ATOM 6914 C CA . PRO B 1 320 ? -19.422 10.914 -1.985 1 90.62 320 PRO B CA 1
ATOM 6915 C C . PRO B 1 320 ? -19.172 9.641 -1.188 1 90.62 320 PRO B C 1
ATOM 6917 O O . PRO B 1 320 ? -19.766 9.445 -0.121 1 90.62 320 PRO B O 1
ATOM 6920 N N . GLU B 1 321 ? -18.312 8.828 -1.706 1 91.12 321 GLU B N 1
ATOM 6921 C CA . GLU B 1 321 ? -18.078 7.555 -1.029 1 91.12 321 GLU B CA 1
ATOM 6922 C C . GLU B 1 321 ? -17.438 7.762 0.338 1 91.12 321 GLU B C 1
ATOM 6924 O O . GLU B 1 321 ? -17.781 7.07 1.302 1 91.12 321 GLU B O 1
ATOM 6929 N N . ALA B 1 322 ? -16.531 8.688 0.412 1 93.69 322 ALA B N 1
ATOM 6930 C CA . ALA B 1 322 ? -15.906 8.992 1.696 1 93.69 322 ALA B CA 1
ATOM 6931 C C . ALA B 1 322 ? -16.922 9.594 2.672 1 93.69 322 ALA B C 1
ATOM 6933 O O . ALA B 1 322 ? -16.984 9.188 3.836 1 93.69 322 ALA B O 1
ATOM 6934 N N . VAL B 1 323 ? -17.703 10.484 2.156 1 96.06 323 VAL B N 1
ATOM 6935 C CA . VAL B 1 323 ? -18.688 11.164 2.98 1 96.06 323 VAL B CA 1
ATOM 6936 C C . VAL B 1 323 ? -19.703 10.148 3.51 1 96.06 323 VAL B C 1
ATOM 6938 O O . VAL B 1 323 ? -20.094 10.203 4.68 1 96.06 323 VAL B O 1
ATOM 6941 N N . ASN B 1 324 ? -20.047 9.242 2.693 1 95.81 324 ASN B N 1
ATOM 6942 C CA . ASN B 1 324 ? -21.031 8.234 3.08 1 95.81 324 ASN B CA 1
ATOM 6943 C C . ASN B 1 324 ? -20.484 7.324 4.184 1 95.81 324 ASN B C 1
ATOM 6945 O O . ASN B 1 324 ? -21.234 6.887 5.059 1 95.81 324 ASN B O 1
ATOM 6949 N N . LEU B 1 325 ? -19.234 6.996 4.094 1 96.06 325 LEU B N 1
ATOM 6950 C CA . LEU B 1 325 ? -18.641 6.176 5.141 1 96.06 325 LEU B CA 1
ATOM 6951 C C . LEU B 1 325 ? -18.703 6.883 6.492 1 96.06 325 LEU B C 1
ATOM 6953 O O . LEU B 1 325 ? -19.016 6.262 7.508 1 96.06 325 LEU B O 1
ATOM 6957 N N . PHE B 1 326 ? -18.406 8.141 6.512 1 98.19 326 PHE B N 1
ATOM 6958 C CA . PHE B 1 326 ? -18.484 8.906 7.75 1 98.19 326 PHE B CA 1
ATOM 6959 C C . PHE B 1 326 ? -19.922 9.016 8.234 1 98.19 326 PHE B C 1
ATOM 6961 O O . PHE B 1 326 ? -20.188 9.016 9.438 1 98.19 326 PHE B O 1
ATOM 6968 N N . SER B 1 327 ? -20.812 9.164 7.285 1 97.75 327 SER B N 1
ATOM 6969 C CA . SER B 1 327 ? -22.234 9.195 7.645 1 97.75 327 SER B CA 1
ATOM 6970 C C . SER B 1 327 ? -22.656 7.898 8.32 1 97.75 327 SER B C 1
ATOM 6972 O O . SER B 1 327 ? -23.422 7.922 9.289 1 97.75 327 SER B O 1
ATOM 6974 N N . GLN B 1 328 ? -22.219 6.797 7.805 1 96.94 328 GLN B N 1
ATOM 6975 C CA . GLN B 1 328 ? -22.5 5.504 8.414 1 96.94 328 GLN B CA 1
ATOM 6976 C C . GLN B 1 328 ? -21.906 5.406 9.812 1 96.94 328 GLN B C 1
ATOM 6978 O O . GLN B 1 328 ? -22.562 4.945 10.75 1 96.94 328 GLN B O 1
ATOM 6983 N N . MET B 1 329 ? -20.688 5.816 9.883 1 97.69 329 MET B N 1
ATOM 6984 C CA . MET B 1 329 ? -20.016 5.785 11.18 1 97.69 329 MET B CA 1
ATOM 6985 C C . MET B 1 329 ? -20.766 6.633 12.203 1 97.69 329 MET B C 1
ATOM 6987 O O . MET B 1 329 ? -20.938 6.215 13.344 1 97.69 329 MET B O 1
ATOM 6991 N N . PHE B 1 330 ? -21.281 7.805 11.805 1 98.25 330 PHE B N 1
ATOM 6992 C CA . PHE B 1 330 ? -22.047 8.672 12.695 1 98.25 330 PHE B CA 1
ATOM 6993 C C . PHE B 1 330 ? -23.328 7.984 13.148 1 98.25 330 PHE B C 1
ATOM 6995 O O . PHE B 1 330 ? -23.688 8.047 14.328 1 98.25 330 PHE B O 1
ATOM 7002 N N . ALA B 1 331 ? -24 7.387 12.219 1 97.69 331 ALA B N 1
ATOM 7003 C CA . ALA B 1 331 ? -25.266 6.734 12.539 1 97.69 331 ALA B CA 1
ATOM 7004 C C . ALA B 1 331 ? -25.078 5.672 13.617 1 97.69 331 ALA B C 1
ATOM 7006 O O . ALA B 1 331 ? -25.922 5.527 14.508 1 97.69 331 ALA B O 1
ATOM 7007 N N . LEU B 1 332 ? -23.969 5.016 13.531 1 97.25 332 LEU B N 1
ATOM 7008 C CA . LEU B 1 332 ? -23.688 3.99 14.531 1 97.25 332 LEU B CA 1
ATOM 7009 C C . LEU B 1 332 ? -23.266 4.621 15.852 1 97.25 332 LEU B C 1
ATOM 7011 O O . LEU B 1 332 ? -23.719 4.199 16.922 1 97.25 332 LEU B O 1
ATOM 7015 N N . ALA B 1 333 ? -22.391 5.617 15.766 1 96.88 333 ALA B N 1
ATOM 7016 C CA . ALA B 1 333 ? -21.922 6.297 16.969 1 96.88 333 ALA B CA 1
ATOM 7017 C C . ALA B 1 333 ? -23.078 6.957 17.719 1 96.88 333 ALA B C 1
ATOM 7019 O O . ALA B 1 333 ? -23.094 7.004 18.953 1 96.88 333 ALA B O 1
ATOM 7020 N N . ARG B 1 334 ? -24 7.461 16.953 1 96.94 334 ARG B N 1
ATOM 7021 C CA . ARG B 1 334 ? -25.188 8.102 17.516 1 96.94 334 ARG B CA 1
ATOM 7022 C C . ARG B 1 334 ? -25.984 7.117 18.359 1 96.94 334 ARG B C 1
ATOM 7024 O O . ARG B 1 334 ? -26.547 7.496 19.391 1 96.94 334 ARG B O 1
ATOM 7031 N N . VAL B 1 335 ? -26.062 5.914 17.938 1 95.81 335 VAL B N 1
ATOM 7032 C CA . VAL B 1 335 ? -26.766 4.879 18.688 1 95.81 335 VAL B CA 1
ATOM 7033 C C . VAL B 1 335 ? -26 4.555 19.969 1 95.81 335 VAL B C 1
ATOM 7035 O O . VAL B 1 335 ? -26.609 4.379 21.031 1 95.81 335 VAL B O 1
ATOM 7038 N N . GLY B 1 336 ? -24.688 4.473 19.812 1 93.31 336 GLY B N 1
ATOM 7039 C CA . GLY B 1 336 ? -23.859 4.25 20.984 1 93.31 336 GLY B CA 1
ATOM 7040 C C . GLY B 1 336 ? -22.578 3.5 20.688 1 93.31 336 GLY B C 1
ATOM 7041 O O . GLY B 1 336 ? -22.406 2.971 19.578 1 93.31 336 GLY B O 1
ATOM 7042 N N . PRO B 1 337 ? -21.719 3.467 21.688 1 91.44 337 PRO B N 1
ATOM 7043 C CA . PRO B 1 337 ? -20.406 2.852 21.484 1 91.44 337 PRO B CA 1
ATOM 7044 C C . PRO B 1 337 ? -20.5 1.386 21.062 1 91.44 337 PRO B C 1
ATOM 7046 O O . PRO B 1 337 ? -19.766 0.944 20.188 1 91.44 337 PRO B O 1
ATOM 7049 N N . LYS B 1 338 ? -21.422 0.62 21.578 1 92.38 338 LYS B N 1
ATOM 7050 C CA . LYS B 1 338 ? -21.531 -0.811 21.297 1 92.38 338 LYS B CA 1
ATOM 7051 C C . LYS B 1 338 ? -21.984 -1.064 19.875 1 92.38 338 LYS B C 1
ATOM 7053 O O . LYS B 1 338 ? -21.594 -2.061 19.25 1 92.38 338 LYS B O 1
ATOM 7058 N N . ALA B 1 339 ? -22.797 -0.145 19.391 1 93.88 339 ALA B N 1
ATOM 7059 C CA . ALA B 1 339 ? -23.297 -0.298 18.031 1 93.88 339 ALA B CA 1
ATOM 7060 C C . ALA B 1 339 ? -22.156 -0.228 17.016 1 93.88 339 ALA B C 1
ATOM 7062 O O . ALA B 1 339 ? -22.109 -1.023 16.062 1 93.88 339 ALA B O 1
ATOM 7063 N N . LEU B 1 340 ? -21.25 0.726 17.141 1 92.75 340 LEU B N 1
ATOM 7064 C CA . LEU B 1 340 ? -20.125 0.85 16.234 1 92.75 340 LEU B CA 1
ATOM 7065 C C . LEU B 1 340 ? -19.156 -0.321 16.406 1 92.75 340 LEU B C 1
ATOM 7067 O O . LEU B 1 340 ? -18.688 -0.89 15.422 1 92.75 340 LEU B O 1
ATOM 7071 N N . GLU B 1 341 ? -18.953 -0.727 17.609 1 89.44 341 GLU B N 1
ATOM 7072 C CA . GLU B 1 341 ? -18.016 -1.806 17.906 1 89.44 341 GLU B CA 1
ATOM 7073 C C . GLU B 1 341 ? -18.484 -3.127 17.312 1 89.44 341 GLU B C 1
ATOM 7075 O O . GLU B 1 341 ? -17.672 -3.955 16.906 1 89.44 341 GLU B O 1
ATOM 7080 N N . ALA B 1 342 ? -19.781 -3.289 17.266 1 88.31 342 ALA B N 1
ATOM 7081 C CA . ALA B 1 342 ? -20.344 -4.555 16.812 1 88.31 342 ALA B CA 1
ATOM 7082 C C . ALA B 1 342 ? -20.438 -4.605 15.289 1 88.31 342 ALA B C 1
ATOM 7084 O O . ALA B 1 342 ? -20.469 -5.691 14.703 1 88.31 342 ALA B O 1
ATOM 7085 N N . ASP B 1 343 ? -20.438 -3.48 14.727 1 90.38 343 ASP B N 1
ATOM 7086 C CA . ASP B 1 343 ? -20.656 -3.395 13.281 1 90.38 343 ASP B CA 1
ATOM 7087 C C . ASP B 1 343 ? -19.375 -3.717 12.516 1 90.38 343 ASP B C 1
ATOM 7089 O O . ASP B 1 343 ? -18.281 -3.348 12.938 1 90.38 343 ASP B O 1
ATOM 7093 N N . PRO B 1 344 ? -19.484 -4.332 11.242 1 84.5 344 PRO B N 1
ATOM 7094 C CA . PRO B 1 344 ? -18.328 -4.613 10.391 1 84.5 344 PRO B CA 1
ATOM 7095 C C . PRO B 1 344 ? -17.547 -3.357 10.016 1 84.5 344 PRO B C 1
ATOM 7097 O O . PRO B 1 344 ? -16.375 -3.439 9.656 1 84.5 344 PRO B O 1
ATOM 7100 N N . LEU B 1 345 ? -18.141 -2.199 10.172 1 89.44 345 LEU B N 1
ATOM 7101 C CA . LEU B 1 345 ? -17.5 -0.934 9.828 1 89.44 345 LEU B CA 1
ATOM 7102 C C . LEU B 1 345 ? -16.234 -0.723 10.656 1 89.44 345 LEU B C 1
ATOM 7104 O O . LEU B 1 345 ? -15.273 -0.12 10.18 1 89.44 345 LEU B O 1
ATOM 7108 N N . SER B 1 346 ? -16.219 -1.268 11.852 1 91.06 346 SER B N 1
ATOM 7109 C CA . SER B 1 346 ? -15.078 -1.055 12.734 1 91.06 346 SER B CA 1
ATOM 7110 C C . SER B 1 346 ? -14.094 -2.213 12.656 1 91.06 346 SER B C 1
ATOM 7112 O O . SER B 1 346 ? -13.086 -2.232 13.367 1 91.06 346 SER B O 1
ATOM 7114 N N . LYS B 1 347 ? -14.273 -3.205 11.758 1 85.69 347 LYS B N 1
ATOM 7115 C CA . LYS B 1 347 ? -13.477 -4.43 11.781 1 85.69 347 LYS B CA 1
ATOM 7116 C C . LYS B 1 347 ? -12.562 -4.512 10.562 1 85.69 347 LYS B C 1
ATOM 7118 O O . LYS B 1 347 ? -11.641 -5.328 10.523 1 85.69 347 LYS B O 1
ATOM 7123 N N . ILE B 1 348 ? -12.867 -3.645 9.586 1 86.19 348 ILE B N 1
ATOM 7124 C CA . ILE B 1 348 ? -12.109 -3.703 8.344 1 86.19 348 ILE B CA 1
ATOM 7125 C C . ILE B 1 348 ? -11.805 -2.289 7.859 1 86.19 348 ILE B C 1
ATOM 7127 O O . ILE B 1 348 ? -12.367 -1.315 8.367 1 86.19 348 ILE B O 1
ATOM 7131 N N . TRP B 1 349 ? -10.891 -2.203 6.922 1 91 349 TRP B N 1
ATOM 7132 C CA . TRP B 1 349 ? -10.711 -0.978 6.148 1 91 349 TRP B CA 1
ATOM 7133 C C . TRP B 1 349 ? -11.758 -0.869 5.051 1 91 349 TRP B C 1
ATOM 7135 O O . TRP B 1 349 ? -12.25 -1.884 4.551 1 91 349 TRP B O 1
ATOM 7145 N N . HIS B 1 350 ? -12.055 0.306 4.766 1 91.12 350 HIS B N 1
ATOM 7146 C CA . HIS B 1 350 ? -12.938 0.615 3.646 1 91.12 350 HIS B CA 1
ATOM 7147 C C . HIS B 1 350 ? -12.211 1.411 2.57 1 91.12 350 HIS B C 1
ATOM 7149 O O . HIS B 1 350 ? -11.562 2.418 2.869 1 91.12 350 HIS B O 1
ATOM 7155 N N . ALA B 1 351 ? -12.297 0.881 1.33 1 89.06 351 ALA B N 1
ATOM 7156 C CA . ALA B 1 351 ? -11.523 1.494 0.254 1 89.06 351 ALA B CA 1
ATOM 7157 C C . ALA B 1 351 ? -12.43 2.209 -0.739 1 89.06 351 ALA B C 1
ATOM 7159 O O . ALA B 1 351 ? -13.562 1.775 -0.98 1 89.06 351 ALA B O 1
ATOM 7160 N N . LEU B 1 352 ? -11.938 3.311 -1.269 1 87.69 352 LEU B N 1
ATOM 7161 C CA . LEU B 1 352 ? -12.586 4.012 -2.371 1 87.69 352 LEU B CA 1
ATOM 7162 C C . LEU B 1 352 ? -11.555 4.566 -3.348 1 87.69 352 LEU B C 1
ATOM 7164 O O . LEU B 1 352 ? -10.383 4.699 -3.006 1 87.69 352 LEU B O 1
ATOM 7168 N N . THR B 1 353 ? -11.969 4.762 -4.566 1 86 353 THR B N 1
ATOM 7169 C CA . THR B 1 353 ? -11.164 5.398 -5.602 1 86 353 THR B CA 1
ATOM 7170 C C . THR B 1 353 ? -11.648 6.82 -5.867 1 86 353 THR B C 1
ATOM 7172 O O . THR B 1 353 ? -12.82 7.031 -6.199 1 86 353 THR B O 1
ATOM 7175 N N . ALA B 1 354 ? -10.781 7.668 -5.652 1 86.06 354 ALA B N 1
ATOM 7176 C CA . ALA B 1 354 ? -11.109 9.062 -5.926 1 86.06 354 ALA B CA 1
ATOM 7177 C C . ALA B 1 354 ? -11.219 9.32 -7.426 1 86.06 354 ALA B C 1
ATOM 7179 O O . ALA B 1 354 ? -10.789 8.492 -8.234 1 86.06 354 ALA B O 1
ATOM 7180 N N . PRO B 1 355 ? -11.836 10.43 -7.762 1 80.62 355 PRO B N 1
ATOM 7181 C CA . PRO B 1 355 ? -12.016 10.734 -9.188 1 80.62 355 PRO B CA 1
ATOM 7182 C C . PRO B 1 355 ? -10.688 10.805 -9.945 1 80.62 355 PRO B C 1
ATOM 7184 O O . PRO B 1 355 ? -10.648 10.5 -11.141 1 80.62 355 PRO B O 1
ATOM 7187 N N . ASP B 1 356 ? -9.648 11.125 -9.281 1 80.69 356 ASP B N 1
ATOM 7188 C CA . ASP B 1 356 ? -8.352 11.25 -9.945 1 80.69 356 ASP B CA 1
ATOM 7189 C C . ASP B 1 356 ? -7.617 9.914 -9.977 1 80.69 356 ASP B C 1
ATOM 7191 O O . ASP B 1 356 ? -6.461 9.844 -10.391 1 80.69 356 ASP B O 1
ATOM 7195 N N . GLY B 1 357 ? -8.258 8.953 -9.484 1 80.56 357 GLY B N 1
ATOM 7196 C CA . GLY B 1 357 ? -7.68 7.617 -9.523 1 80.56 357 GLY B CA 1
ATOM 7197 C C . GLY B 1 357 ? -6.953 7.246 -8.25 1 80.56 357 GLY B C 1
ATOM 7198 O O . GLY B 1 357 ? -6.57 6.09 -8.062 1 80.56 357 GLY B O 1
ATOM 7199 N N . SER B 1 358 ? -6.852 8.141 -7.312 1 86.44 358 SER B N 1
ATOM 7200 C CA . SER B 1 358 ? -6.184 7.871 -6.047 1 86.44 358 SER B CA 1
ATOM 7201 C C . SER B 1 358 ? -6.992 6.895 -5.195 1 86.44 358 SER B C 1
ATOM 7203 O O . SER B 1 358 ? -8.227 6.938 -5.191 1 86.44 358 SER B O 1
ATOM 7205 N N . THR B 1 359 ? -6.266 6.07 -4.48 1 88.06 359 THR B N 1
ATOM 7206 C CA . THR B 1 359 ? -6.91 5.172 -3.531 1 88.06 359 THR B CA 1
ATOM 7207 C C . THR B 1 359 ? -6.969 5.805 -2.145 1 88.06 359 THR B C 1
ATOM 7209 O O . THR B 1 359 ? -5.984 6.367 -1.669 1 88.06 359 THR B O 1
ATOM 7212 N N . VAL B 1 360 ? -8.141 5.711 -1.568 1 93.5 360 VAL B N 1
ATOM 7213 C CA . VAL B 1 360 ? -8.367 6.141 -0.192 1 93.5 360 VAL B CA 1
ATOM 7214 C C . VAL B 1 360 ? -8.867 4.969 0.644 1 93.5 360 VAL B C 1
ATOM 7216 O O . VAL B 1 360 ? -9.703 4.184 0.183 1 93.5 360 VAL B O 1
ATOM 7219 N N . ARG B 1 361 ? -8.266 4.793 1.797 1 94.5 361 ARG B N 1
ATOM 7220 C CA . ARG B 1 361 ? -8.734 3.795 2.75 1 94.5 361 ARG B CA 1
ATOM 7221 C C . ARG B 1 361 ? -9.039 4.43 4.102 1 94.5 361 ARG B C 1
ATOM 7223 O O . ARG B 1 361 ? -8.297 5.297 4.57 1 94.5 361 ARG B O 1
ATOM 7230 N N . ILE B 1 362 ? -10.156 4.02 4.645 1 95.94 362 ILE B N 1
ATOM 7231 C CA . ILE B 1 362 ? -10.586 4.57 5.93 1 95.94 362 ILE B CA 1
ATOM 7232 C C . ILE B 1 362 ? -10.961 3.432 6.875 1 95.94 362 ILE B C 1
ATOM 7234 O O . ILE B 1 362 ? -11.602 2.461 6.465 1 95.94 362 ILE B O 1
ATOM 7238 N N . CYS B 1 363 ? -10.539 3.508 8.078 1 94.62 363 CYS B N 1
ATOM 7239 C CA . CYS B 1 363 ? -11.047 2.615 9.117 1 94.62 363 CYS B CA 1
ATOM 7240 C C . CYS B 1 363 ? -11.477 3.398 10.352 1 94.62 363 CYS B C 1
ATOM 7242 O O . CYS B 1 363 ? -10.992 4.504 10.586 1 94.62 363 CYS B O 1
ATOM 7244 N N . PHE B 1 364 ? -12.445 2.828 11.039 1 96.62 364 PHE B N 1
ATOM 7245 C CA . PHE B 1 364 ? -13.039 3.479 12.195 1 96.62 364 PHE B CA 1
ATOM 7246 C C . PHE B 1 364 ? -12.859 2.627 13.445 1 96.62 364 PHE B C 1
ATOM 7248 O O . PHE B 1 364 ? -13.156 1.43 13.438 1 96.62 364 PHE B O 1
ATOM 7255 N N . SER B 1 365 ? -12.258 3.15 14.43 1 95.5 365 SER B N 1
ATOM 7256 C CA . SER B 1 365 ? -12.133 2.475 15.719 1 95.5 365 SER B CA 1
ATOM 7257 C C . SER B 1 365 ? -13.289 2.824 16.641 1 95.5 365 SER B C 1
ATOM 7259 O O . SER B 1 365 ? -14 3.811 16.406 1 95.5 365 SER B O 1
ATOM 7261 N N . PRO B 1 366 ? -13.57 2.141 17.719 1 95.12 366 PRO B N 1
ATOM 7262 C CA . PRO B 1 366 ? -12.68 1.127 18.281 1 95.12 366 PRO B CA 1
ATOM 7263 C C . PRO B 1 366 ? -12.711 -0.186 17.516 1 95.12 366 PRO B C 1
ATOM 7265 O O . PRO B 1 366 ? -13.742 -0.549 16.938 1 95.12 366 PRO B O 1
ATOM 7268 N N . HIS B 1 367 ? -11.516 -0.847 17.469 1 89 367 HIS B N 1
ATOM 7269 C CA . HIS B 1 367 ? -11.383 -2.195 16.938 1 89 367 HIS B CA 1
ATOM 7270 C C . HIS B 1 367 ? -11.391 -3.236 18.047 1 89 367 HIS B C 1
ATOM 7272 O O . HIS B 1 367 ? -10.406 -3.379 18.781 1 89 367 HIS B O 1
ATOM 7278 N N . PRO B 1 368 ? -12.484 -3.893 18.188 1 74.69 368 PRO B N 1
ATOM 7279 C CA . PRO B 1 368 ? -12.539 -4.832 19.312 1 74.69 368 PRO B CA 1
ATOM 7280 C C . PRO B 1 368 ? -11.445 -5.891 19.25 1 74.69 368 PRO B C 1
ATOM 7282 O O . PRO B 1 368 ? -11.312 -6.59 18.234 1 74.69 368 PRO B O 1
ATOM 7285 N N . GLY B 1 369 ? -10.672 -6 20.266 1 69 369 GLY B N 1
ATOM 7286 C CA . GLY B 1 369 ? -9.758 -7.109 20.5 1 69 369 GLY B CA 1
ATOM 7287 C C . GLY B 1 369 ? -8.438 -6.965 19.781 1 69 369 GLY B C 1
ATOM 7288 O O . GLY B 1 369 ? -7.504 -7.73 20.016 1 69 369 GLY B O 1
ATOM 7289 N N . THR B 1 370 ? -8.312 -6.055 18.859 1 77.81 370 THR B N 1
ATOM 7290 C CA . THR B 1 370 ? -7.008 -5.969 18.203 1 77.81 370 THR B CA 1
ATOM 7291 C C . THR B 1 370 ? -6.789 -4.578 17.609 1 77.81 370 THR B C 1
ATOM 7293 O O . THR B 1 370 ? -7.734 -3.955 17.125 1 77.81 370 THR B O 1
ATOM 7296 N N . SER B 1 371 ? -5.531 -4.086 17.719 1 78.5 371 SER B N 1
ATOM 7297 C CA . SER B 1 371 ? -5.133 -2.844 17.062 1 78.5 371 SER B CA 1
ATOM 7298 C C . SER B 1 371 ? -4.465 -3.117 15.719 1 78.5 371 SER B C 1
ATOM 7300 O O . SER B 1 371 ? -4.098 -2.184 15 1 78.5 371 SER B O 1
ATOM 7302 N N . SER B 1 372 ? -4.398 -4.309 15.328 1 83.06 372 SER B N 1
ATOM 7303 C CA . SER B 1 372 ? -3.66 -4.68 14.133 1 83.06 372 SER B CA 1
ATOM 7304 C C . SER B 1 372 ? -4.375 -4.203 12.867 1 83.06 372 SER B C 1
ATOM 7306 O O . SER B 1 372 ? -3.73 -3.902 11.859 1 83.06 372 SER B O 1
ATOM 7308 N N . VAL B 1 373 ? -5.66 -4.055 12.984 1 85.69 373 VAL B N 1
ATOM 7309 C CA . VAL B 1 373 ? -6.453 -3.637 11.836 1 85.69 373 VAL B CA 1
ATOM 7310 C C . VAL B 1 373 ? -5.938 -2.299 11.305 1 85.69 373 VAL B C 1
ATOM 7312 O O . VAL B 1 373 ? -5.719 -2.139 10.102 1 85.69 373 VAL B O 1
ATOM 7315 N N . SER B 1 374 ? -5.676 -1.414 12.211 1 91.19 374 SER B N 1
ATOM 7316 C CA . SER B 1 374 ? -5.312 -0.062 11.797 1 91.19 374 SER B CA 1
ATOM 7317 C C . SER B 1 374 ? -3.799 0.136 11.82 1 91.19 374 SER B C 1
ATOM 7319 O O . SER B 1 374 ? -3.221 0.646 10.859 1 91.19 374 SER B O 1
ATOM 7321 N N . LEU B 1 375 ? -3.109 -0.351 12.82 1 91.12 375 LEU B N 1
ATOM 7322 C CA . LEU B 1 375 ? -1.72 0.031 13.047 1 91.12 375 LEU B CA 1
ATOM 7323 C C . LEU B 1 375 ? -0.78 -0.798 12.18 1 91.12 375 LEU B C 1
ATOM 7325 O O . LEU B 1 375 ? 0.263 -0.307 11.742 1 91.12 375 LEU B O 1
ATOM 7329 N N . THR B 1 376 ? -1.099 -2.043 11.875 1 90 376 THR B N 1
ATOM 7330 C CA . THR B 1 376 ? -0.196 -2.902 11.117 1 90 376 THR B CA 1
ATOM 7331 C C . THR B 1 376 ? -0.021 -2.383 9.695 1 90 376 THR B C 1
ATOM 7333 O O . THR B 1 376 ? 1.091 -2.377 9.156 1 90 376 THR B O 1
ATOM 7336 N N . PRO B 1 377 ? -1.077 -1.975 9.07 1 92.31 377 PRO B N 1
ATOM 7337 C CA . PRO B 1 377 ? -0.88 -1.385 7.742 1 92.31 377 PRO B CA 1
ATOM 7338 C C . PRO B 1 377 ? 0.029 -0.158 7.77 1 92.31 377 PRO B C 1
ATOM 7340 O O . PRO B 1 377 ? 0.832 0.042 6.855 1 92.31 377 PRO B O 1
ATOM 7343 N N . LEU B 1 378 ? -0.155 0.631 8.727 1 93.75 378 LEU B N 1
ATOM 7344 C CA . LEU B 1 378 ? 0.733 1.779 8.875 1 93.75 378 LEU B CA 1
ATOM 7345 C C . LEU B 1 378 ? 2.172 1.328 9.102 1 93.75 378 LEU B C 1
ATOM 7347 O O . LEU B 1 378 ? 3.098 1.861 8.484 1 93.75 378 LEU B O 1
ATOM 7351 N N . GLU B 1 379 ? 2.359 0.396 10.008 1 90.69 379 GLU B N 1
ATOM 7352 C CA . GLU B 1 379 ? 3.689 -0.172 10.219 1 90.69 379 GLU B CA 1
ATOM 7353 C C . GLU B 1 379 ? 4.273 -0.704 8.914 1 90.69 379 GLU B C 1
ATOM 7355 O O . GLU B 1 379 ? 5.457 -0.506 8.633 1 90.69 379 GLU B O 1
ATOM 7360 N N . GLY B 1 380 ? 3.455 -1.378 8.18 1 90.62 380 GLY B N 1
ATOM 7361 C CA . GLY B 1 380 ? 3.881 -1.896 6.891 1 90.62 380 GLY B CA 1
ATOM 7362 C C . GLY B 1 380 ? 4.328 -0.811 5.93 1 90.62 380 GLY B C 1
ATOM 7363 O O . GLY B 1 380 ? 5.316 -0.976 5.211 1 90.62 380 GLY B O 1
ATOM 7364 N N . ALA B 1 381 ? 3.59 0.233 5.879 1 92.5 381 ALA B N 1
ATOM 7365 C CA . ALA B 1 381 ? 3.951 1.355 5.016 1 92.5 381 ALA B CA 1
ATOM 7366 C C . ALA B 1 381 ? 5.301 1.945 5.418 1 92.5 381 ALA B C 1
ATOM 7368 O O . ALA B 1 381 ? 6.109 2.299 4.562 1 92.5 381 ALA B O 1
ATOM 7369 N N . ILE B 1 382 ? 5.492 2.08 6.699 1 89.25 382 ILE B N 1
ATOM 7370 C CA . ILE B 1 382 ? 6.758 2.605 7.203 1 89.25 382 ILE B CA 1
ATOM 7371 C C . ILE B 1 382 ? 7.902 1.679 6.793 1 89.25 382 ILE B C 1
ATOM 7373 O O . ILE B 1 382 ? 8.93 2.135 6.281 1 89.25 382 ILE B O 1
ATOM 7377 N N . GLU B 1 383 ? 7.688 0.411 6.926 1 86.19 383 GLU B N 1
ATOM 7378 C CA . GLU B 1 383 ? 8.719 -0.572 6.605 1 86.19 383 GLU B CA 1
ATOM 7379 C C . GLU B 1 383 ? 9.031 -0.572 5.109 1 86.19 383 GLU B C 1
ATOM 7381 O O . GLU B 1 383 ? 10.172 -0.828 4.711 1 86.19 383 GLU B O 1
ATOM 7386 N N . GLN B 1 384 ? 8.078 -0.224 4.328 1 89.12 384 GLN B N 1
ATOM 7387 C CA . GLN B 1 384 ? 8.25 -0.349 2.885 1 89.12 384 GLN B CA 1
ATOM 7388 C C . GLN B 1 384 ? 8.695 0.976 2.268 1 89.12 384 GLN B C 1
ATOM 7390 O O . GLN B 1 384 ? 8.898 1.062 1.056 1 89.12 384 GLN B O 1
ATOM 7395 N N . ALA B 1 385 ? 8.727 1.963 3.07 1 87.94 385 ALA B N 1
ATOM 7396 C CA . ALA B 1 385 ? 9.18 3.244 2.533 1 87.94 385 ALA B CA 1
ATOM 7397 C C . ALA B 1 385 ? 10.555 3.115 1.89 1 87.94 385 ALA B C 1
ATOM 7399 O O . ALA B 1 385 ? 11.43 2.418 2.412 1 87.94 385 ALA B O 1
ATOM 7400 N N . THR B 1 386 ? 10.797 3.836 0.752 1 84.75 386 THR B N 1
ATOM 7401 C CA . THR B 1 386 ? 12.047 3.67 0.014 1 84.75 386 THR B CA 1
ATOM 7402 C C . THR B 1 386 ? 12.758 5.008 -0.156 1 84.75 386 THR B C 1
ATOM 7404 O O . THR B 1 386 ? 13.906 5.055 -0.584 1 84.75 386 THR B O 1
ATOM 7407 N N . SER B 1 387 ? 12.047 6.086 0.173 1 87.06 387 SER B N 1
ATOM 7408 C CA . SER B 1 387 ? 12.633 7.406 -0.03 1 87.06 387 SER B CA 1
ATOM 7409 C C . SER B 1 387 ? 12.664 8.203 1.271 1 87.06 387 SER B C 1
ATOM 7411 O O . SER B 1 387 ? 13.719 8.688 1.681 1 87.06 387 SER B O 1
ATOM 7413 N N . SER B 1 388 ? 11.523 8.312 1.872 1 88.62 388 SER B N 1
ATOM 7414 C CA . SER B 1 388 ? 11.469 9.219 3.016 1 88.62 388 SER B CA 1
ATOM 7415 C C . SER B 1 388 ? 10.273 8.906 3.91 1 88.62 388 SER B C 1
ATOM 7417 O O . SER B 1 388 ? 9.289 8.32 3.457 1 88.62 388 SER B O 1
ATOM 7419 N N . ILE B 1 389 ? 10.391 9.289 5.184 1 88.94 389 ILE B N 1
ATOM 7420 C CA . ILE B 1 389 ? 9.305 9.234 6.156 1 88.94 389 ILE B CA 1
ATOM 7421 C C . ILE B 1 389 ? 9.234 10.555 6.926 1 88.94 389 ILE B C 1
ATOM 7423 O O . ILE B 1 389 ? 10.242 11.023 7.449 1 88.94 389 ILE B O 1
ATOM 7427 N N . PHE B 1 390 ? 8.086 11.164 6.938 1 91.12 390 PHE B N 1
ATOM 7428 C CA . PHE B 1 390 ? 7.801 12.344 7.746 1 91.12 390 PHE B CA 1
ATOM 7429 C C . PHE B 1 390 ? 6.625 12.086 8.68 1 91.12 390 PHE B C 1
ATOM 7431 O O . PHE B 1 390 ? 5.641 11.453 8.289 1 91.12 390 PHE B O 1
ATOM 7438 N N . TYR B 1 391 ? 6.793 12.438 9.953 1 88 391 TYR B N 1
ATOM 7439 C CA . TYR B 1 391 ? 5.676 12.195 10.859 1 88 391 TYR B CA 1
ATOM 7440 C C . TYR B 1 391 ? 5.621 13.258 11.953 1 88 391 TYR B C 1
ATOM 7442 O O . TYR B 1 391 ? 6.637 13.883 12.273 1 88 391 TYR B O 1
ATOM 7450 N N . SER B 1 392 ? 4.547 13.586 12.375 1 85.5 392 SER B N 1
ATOM 7451 C CA . SER B 1 392 ? 4.223 14.383 13.555 1 85.5 392 SER B CA 1
ATOM 7452 C C . SER B 1 392 ? 3.111 13.734 14.367 1 85.5 392 SER B C 1
ATOM 7454 O O . SER B 1 392 ? 1.963 13.672 13.922 1 85.5 392 SER B O 1
ATOM 7456 N N . VAL B 1 393 ? 3.57 13.148 15.477 1 78.5 393 VAL B N 1
ATOM 7457 C CA . VAL B 1 393 ? 2.623 12.391 16.281 1 78.5 393 VAL B CA 1
ATOM 7458 C C . VAL B 1 393 ? 2.695 12.852 17.734 1 78.5 393 VAL B C 1
ATOM 7460 O O . VAL B 1 393 ? 3.744 12.75 18.375 1 78.5 393 VAL B O 1
ATOM 7463 N N . ALA B 1 394 ? 1.704 13.312 18.266 1 69.38 394 ALA B N 1
ATOM 7464 C CA . ALA B 1 394 ? 1.633 13.953 19.578 1 69.38 394 ALA B CA 1
ATOM 7465 C C . ALA B 1 394 ? 2.033 12.977 20.688 1 69.38 394 ALA B C 1
ATOM 7467 O O . ALA B 1 394 ? 2.861 13.305 21.531 1 69.38 394 ALA B O 1
ATOM 7468 N N . PHE B 1 395 ? 1.525 11.781 20.688 1 63.81 395 PHE B N 1
ATOM 7469 C CA . PHE B 1 395 ? 1.584 10.953 21.875 1 63.81 395 PHE B CA 1
ATOM 7470 C C . PHE B 1 395 ? 2.375 9.672 21.625 1 63.81 395 PHE B C 1
ATOM 7472 O O . PHE B 1 395 ? 2.182 8.664 22.297 1 63.81 395 PHE B O 1
ATOM 7479 N N . LEU B 1 396 ? 3.166 9.734 20.719 1 65.75 396 LEU B N 1
ATOM 7480 C CA . LEU B 1 396 ? 3.932 8.547 20.344 1 65.75 396 LEU B CA 1
ATOM 7481 C C . LEU B 1 396 ? 4.812 8.086 21.5 1 65.75 396 LEU B C 1
ATOM 7483 O O . LEU B 1 396 ? 5.059 6.891 21.656 1 65.75 396 LEU B O 1
ATOM 7487 N N . ASN B 1 397 ? 5.184 9.016 22.281 1 60.25 397 ASN B N 1
ATOM 7488 C CA . ASN B 1 397 ? 6.105 8.688 23.359 1 60.25 397 ASN B CA 1
ATOM 7489 C C . ASN B 1 397 ? 5.398 7.949 24.484 1 60.25 397 ASN B C 1
ATOM 7491 O O . ASN B 1 397 ? 6.051 7.352 25.344 1 60.25 397 ASN B O 1
ATOM 7495 N N . GLN B 1 398 ? 4.168 8.07 24.438 1 58.16 398 GLN B N 1
ATOM 7496 C CA . GLN B 1 398 ? 3.406 7.398 25.484 1 58.16 398 GLN B CA 1
ATOM 7497 C C . GLN B 1 398 ? 3.229 5.918 25.172 1 58.16 398 GLN B C 1
ATOM 7499 O O . GLN B 1 398 ? 2.949 5.117 26.078 1 58.16 398 GLN B O 1
ATOM 7504 N N . ASP B 1 399 ? 3.377 5.582 23.984 1 63.97 399 ASP B N 1
ATOM 7505 C CA . ASP B 1 399 ? 3.24 4.191 23.562 1 63.97 399 ASP B CA 1
ATOM 7506 C C . ASP B 1 399 ? 4.602 3.578 23.234 1 63.97 399 ASP B C 1
ATOM 7508 O O . ASP B 1 399 ? 4.879 3.24 22.078 1 63.97 399 ASP B O 1
ATOM 7512 N N . THR B 1 400 ? 5.371 3.355 24.219 1 61.66 400 THR B N 1
ATOM 7513 C CA . THR B 1 400 ? 6.766 2.969 24.031 1 61.66 400 THR B CA 1
ATOM 7514 C C . THR B 1 400 ? 6.863 1.552 23.469 1 61.66 400 THR B C 1
ATOM 7516 O O . THR B 1 400 ? 7.902 1.162 22.938 1 61.66 400 THR B O 1
ATOM 7519 N N . LYS B 1 401 ? 5.789 0.898 23.531 1 65.19 401 LYS B N 1
ATOM 7520 C CA . LYS B 1 401 ? 5.871 -0.493 23.094 1 65.19 401 LYS B CA 1
ATOM 7521 C C . LYS B 1 401 ? 4.996 -0.739 21.875 1 65.19 401 LYS B C 1
ATOM 7523 O O . LYS B 1 401 ? 4.867 -1.875 21.422 1 65.19 401 LYS B O 1
ATOM 7528 N N . GLY B 1 402 ? 4.543 0.323 21.438 1 75.88 402 GLY B N 1
ATOM 7529 C CA . GLY B 1 402 ? 3.629 0.155 20.312 1 75.88 402 GLY B CA 1
ATOM 7530 C C . GLY B 1 402 ? 4.336 -0.139 19.016 1 75.88 402 GLY B C 1
ATOM 7531 O O . GLY B 1 402 ? 5.512 0.192 18.844 1 75.88 402 GLY B O 1
ATOM 7532 N N . PRO B 1 403 ? 3.645 -0.851 18.094 1 76.75 403 PRO B N 1
ATOM 7533 C CA . PRO B 1 403 ? 4.258 -1.245 16.828 1 76.75 403 PRO B CA 1
ATOM 7534 C C . PRO B 1 403 ? 4.746 -0.051 16.016 1 76.75 403 PRO B C 1
ATOM 7536 O O . PRO B 1 403 ? 5.77 -0.143 15.328 1 76.75 403 PRO B O 1
ATOM 7539 N N . ILE B 1 404 ? 4.078 1.08 16.156 1 80.38 404 ILE B N 1
ATOM 7540 C CA . ILE B 1 404 ? 4.461 2.246 15.367 1 80.38 404 ILE B CA 1
ATOM 7541 C C . ILE B 1 404 ? 5.766 2.826 15.906 1 80.38 404 ILE B C 1
ATOM 7543 O O . ILE B 1 404 ? 6.672 3.15 15.133 1 80.38 404 ILE B O 1
ATOM 7547 N N . ARG B 1 405 ? 5.797 2.951 17.172 1 77.88 405 ARG B N 1
ATOM 7548 C CA . ARG B 1 405 ? 7.043 3.414 17.781 1 77.88 405 ARG B CA 1
ATOM 7549 C C . ARG B 1 405 ? 8.203 2.506 17.391 1 77.88 405 ARG B C 1
ATOM 7551 O O . ARG B 1 405 ? 9.281 2.986 17.047 1 77.88 405 ARG B O 1
ATOM 7558 N N . LYS B 1 406 ? 7.992 1.232 17.453 1 75.94 406 LYS B N 1
ATOM 7559 C CA . LYS B 1 406 ? 9.039 0.276 17.094 1 75.94 406 LYS B CA 1
ATOM 7560 C C . LYS B 1 406 ? 9.445 0.432 15.633 1 75.94 406 LYS B C 1
ATOM 7562 O O . LYS B 1 406 ? 10.633 0.364 15.305 1 75.94 406 LYS B O 1
ATOM 7567 N N . ALA B 1 407 ? 8.477 0.574 14.867 1 79.31 407 ALA B N 1
ATOM 7568 C CA . ALA B 1 407 ? 8.758 0.754 13.445 1 79.31 407 ALA B CA 1
ATOM 7569 C C . ALA B 1 407 ? 9.594 2.01 13.211 1 79.31 407 ALA B C 1
ATOM 7571 O O . ALA B 1 407 ? 10.539 1.994 12.422 1 79.31 407 ALA B O 1
ATOM 7572 N N . LEU B 1 408 ? 9.266 3.049 13.852 1 76.69 408 LEU B N 1
ATOM 7573 C CA . LEU B 1 408 ? 9.984 4.309 13.703 1 76.69 408 LEU B CA 1
ATOM 7574 C C . LEU B 1 408 ? 11.391 4.203 14.281 1 76.69 408 LEU B C 1
ATOM 7576 O O . LEU B 1 408 ? 12.336 4.781 13.734 1 76.69 408 LEU B O 1
ATOM 7580 N N . ASP B 1 409 ? 11.523 3.432 15.352 1 73.38 409 ASP B N 1
ATOM 7581 C CA . ASP B 1 409 ? 12.844 3.207 15.93 1 73.38 409 ASP B CA 1
ATOM 7582 C C . ASP B 1 409 ? 13.75 2.443 14.961 1 73.38 409 ASP B C 1
ATOM 7584 O O . ASP B 1 409 ? 14.945 2.713 14.883 1 73.38 409 ASP B O 1
ATOM 7588 N N . ARG B 1 410 ? 13.164 1.58 14.242 1 74.75 410 ARG B N 1
ATOM 7589 C CA . ARG B 1 410 ? 13.93 0.756 13.32 1 74.75 410 ARG B CA 1
ATOM 7590 C C . ARG B 1 410 ? 14.414 1.575 12.125 1 74.75 410 ARG B C 1
ATOM 7592 O O . ARG B 1 410 ? 15.344 1.173 11.422 1 74.75 410 ARG B O 1
ATOM 7599 N N . LEU B 1 411 ? 13.812 2.721 11.945 1 73.81 411 LEU B N 1
ATOM 7600 C CA . LEU B 1 411 ? 14.188 3.568 10.82 1 73.81 411 LEU B CA 1
ATOM 7601 C C . LEU B 1 411 ? 15.609 4.094 10.977 1 73.81 411 LEU B C 1
ATOM 7603 O O . LEU B 1 411 ? 16.266 4.43 9.992 1 73.81 411 LEU B O 1
ATOM 7607 N N . LEU B 1 412 ? 16.031 4.164 12.148 1 64.44 412 LEU B N 1
ATOM 7608 C CA . LEU B 1 412 ? 17.344 4.727 12.438 1 64.44 412 LEU B CA 1
ATOM 7609 C C . LEU B 1 412 ? 18.438 3.91 11.766 1 64.44 412 LEU B C 1
ATOM 7611 O O . LEU B 1 412 ? 19.5 4.445 11.43 1 64.44 412 LEU B O 1
ATOM 7615 N N . ASP B 1 413 ? 18.094 2.691 11.484 1 64.81 413 ASP B N 1
ATOM 7616 C CA . ASP B 1 413 ? 19.094 1.805 10.906 1 64.81 413 ASP B CA 1
ATOM 7617 C C . ASP B 1 413 ? 18.922 1.678 9.398 1 64.81 413 ASP B C 1
ATOM 7619 O O . ASP B 1 413 ? 19.609 0.892 8.742 1 64.81 413 ASP B O 1
ATOM 7623 N N . LYS B 1 414 ? 18.078 2.492 8.906 1 70.94 414 LYS B N 1
ATOM 7624 C CA . LYS B 1 414 ? 17.797 2.41 7.477 1 70.94 414 LYS B CA 1
ATOM 7625 C C . LYS B 1 414 ? 18.344 3.619 6.734 1 70.94 414 LYS B C 1
ATOM 7627 O O . LYS B 1 414 ? 18.438 4.715 7.293 1 70.94 414 LYS B O 1
ATOM 7632 N N . PRO B 1 415 ? 18.797 3.426 5.52 1 69.06 415 PRO B N 1
ATOM 7633 C CA . PRO B 1 415 ? 19.312 4.535 4.715 1 69.06 415 PRO B CA 1
ATOM 7634 C C . PRO B 1 415 ? 18.203 5.395 4.113 1 69.06 415 PRO B C 1
ATOM 7636 O O . PRO B 1 415 ? 18.172 5.602 2.898 1 69.06 415 PRO B O 1
ATOM 7639 N N . LEU B 1 416 ? 17.266 5.789 4.965 1 72.69 416 LEU B N 1
ATOM 7640 C CA . LEU B 1 416 ? 16.125 6.617 4.57 1 72.69 416 LEU B CA 1
ATOM 7641 C C . LEU B 1 416 ? 16.172 7.973 5.27 1 72.69 416 LEU B C 1
ATOM 7643 O O . LEU B 1 416 ? 16.797 8.109 6.32 1 72.69 416 LEU B O 1
ATOM 7647 N N . PHE B 1 417 ? 15.594 8.969 4.578 1 71 417 PHE B N 1
ATOM 7648 C CA . PHE B 1 417 ? 15.406 10.273 5.207 1 71 417 PHE B CA 1
ATOM 7649 C C . PHE B 1 417 ? 14.188 10.258 6.125 1 71 417 PHE B C 1
ATOM 7651 O O . PHE B 1 417 ? 13.078 9.969 5.688 1 71 417 PHE B O 1
ATOM 7658 N N . SER B 1 418 ? 14.398 10.383 7.34 1 73.38 418 SER B N 1
ATOM 7659 C CA . SER B 1 418 ? 13.281 10.367 8.281 1 73.38 418 SER B CA 1
ATOM 7660 C C . SER B 1 418 ? 13.328 11.57 9.219 1 73.38 418 SER B C 1
ATOM 7662 O O . SER B 1 418 ? 14.406 11.938 9.703 1 73.38 418 SER B O 1
ATOM 7664 N N . TYR B 1 419 ? 12.141 12.289 9.227 1 76.75 419 TYR B N 1
ATOM 7665 C CA . TYR B 1 419 ? 11.961 13.406 10.148 1 76.75 419 TYR B CA 1
ATOM 7666 C C . TYR B 1 419 ? 10.68 13.25 10.945 1 76.75 419 TYR B C 1
ATOM 7668 O O . TYR B 1 419 ? 9.648 12.82 10.414 1 76.75 419 TYR B O 1
ATOM 7676 N N . GLY B 1 420 ? 10.906 13.43 12.219 1 77.25 420 GLY B N 1
ATOM 7677 C CA . GLY B 1 420 ? 9.68 13.375 12.992 1 77.25 420 GLY B CA 1
ATOM 7678 C C . GLY B 1 420 ? 9.727 14.219 14.25 1 77.25 420 GLY B C 1
ATOM 7679 O O . GLY B 1 420 ? 10.805 14.625 14.695 1 77.25 420 GLY B O 1
ATOM 7680 N N . VAL B 1 421 ? 8.57 14.672 14.656 1 70.5 421 VAL B N 1
ATOM 7681 C CA . VAL B 1 421 ? 8.391 15.406 15.906 1 70.5 421 VAL B CA 1
ATOM 7682 C C . VAL B 1 421 ? 7.449 14.633 16.828 1 70.5 421 VAL B C 1
ATOM 7684 O O . VAL B 1 421 ? 6.41 14.133 16.391 1 70.5 421 VAL B O 1
ATOM 7687 N N . VAL B 1 422 ? 8.016 14.414 18 1 67.56 422 VAL B N 1
ATOM 7688 C CA . VAL B 1 422 ? 7.223 13.711 19 1 67.56 422 VAL B CA 1
ATOM 7689 C C . VAL B 1 422 ? 7.156 14.539 20.281 1 67.56 422 VAL B C 1
ATOM 7691 O O . VAL B 1 422 ? 8.156 15.125 20.703 1 67.56 422 VAL B O 1
ATOM 7694 N N . ASN B 1 423 ? 6.016 14.625 20.797 1 65.31 423 ASN B N 1
ATOM 7695 C CA . ASN B 1 423 ? 5.852 15.297 22.094 1 65.31 423 ASN B CA 1
ATOM 7696 C C . ASN B 1 423 ? 6.375 14.438 23.234 1 65.31 423 ASN B C 1
ATOM 7698 O O . ASN B 1 423 ? 6.176 13.227 23.25 1 65.31 423 ASN B O 1
ATOM 7702 N N . ARG B 1 424 ? 7.145 15.094 24.062 1 65.44 424 ARG B N 1
ATOM 7703 C CA . ARG B 1 424 ? 7.586 14.492 25.328 1 65.44 424 ARG B CA 1
ATOM 7704 C C . ARG B 1 424 ? 7.109 15.305 26.516 1 65.44 424 ARG B C 1
ATOM 7706 O O . ARG B 1 424 ? 6.535 16.375 26.359 1 65.44 424 ARG B O 1
ATOM 7713 N N . LYS B 1 425 ? 7.305 14.711 27.656 1 61.69 425 LYS B N 1
ATOM 7714 C CA . LYS B 1 425 ? 6.855 15.367 28.875 1 61.69 425 LYS B CA 1
ATOM 7715 C C . LYS B 1 425 ? 7.539 16.719 29.047 1 61.69 425 LYS B C 1
ATOM 7717 O O . LYS B 1 425 ? 6.895 17.703 29.422 1 61.69 425 LYS B O 1
ATOM 7722 N N . SER B 1 426 ? 8.758 16.734 28.703 1 58.59 426 SER B N 1
ATOM 7723 C CA . SER B 1 426 ? 9.5 17.938 29.031 1 58.59 426 SER B CA 1
ATOM 7724 C C . SER B 1 426 ? 9.953 18.672 27.766 1 58.59 426 SER B C 1
ATOM 7726 O O . SER B 1 426 ? 10.68 19.656 27.844 1 58.59 426 SER B O 1
ATOM 7728 N N . GLY B 1 427 ? 9.57 18.203 26.719 1 60.66 427 GLY B N 1
ATOM 7729 C CA . GLY B 1 427 ? 10.023 18.828 25.484 1 60.66 427 GLY B CA 1
ATOM 7730 C C . GLY B 1 427 ? 9.578 18.109 24.234 1 60.66 427 GLY B C 1
ATOM 7731 O O . GLY B 1 427 ? 8.711 17.234 24.297 1 60.66 427 GLY B O 1
ATOM 7732 N N . LEU B 1 428 ? 10.055 18.688 23.141 1 61.88 428 LEU B N 1
ATOM 7733 C CA . LEU B 1 428 ? 9.797 18.062 21.844 1 61.88 428 LEU B CA 1
ATOM 7734 C C . LEU B 1 428 ? 11.039 17.344 21.344 1 61.88 428 LEU B C 1
ATOM 7736 O O . LEU B 1 428 ? 12.148 17.891 21.391 1 61.88 428 LEU B O 1
ATOM 7740 N N . LYS B 1 429 ? 10.805 16.062 21.031 1 66.62 429 LYS B N 1
ATOM 7741 C CA . LYS B 1 429 ? 11.883 15.281 20.438 1 66.62 429 LYS B CA 1
ATOM 7742 C C . LYS B 1 429 ? 11.836 15.359 18.906 1 66.62 429 LYS B C 1
ATOM 7744 O O . LYS B 1 429 ? 10.766 15.258 18.312 1 66.62 429 LYS B O 1
ATOM 7749 N N . LEU B 1 430 ? 12.992 15.773 18.438 1 62.31 430 LEU B N 1
ATOM 7750 C CA . LEU B 1 430 ? 13.188 15.789 16.984 1 62.31 430 LEU B CA 1
ATOM 7751 C C . LEU B 1 430 ? 14.039 14.602 16.547 1 62.31 430 LEU B C 1
ATOM 7753 O O . LEU B 1 430 ? 15.125 14.375 17.078 1 62.31 430 LEU B O 1
ATOM 7757 N N . VAL B 1 431 ? 13.539 13.797 15.711 1 65 431 VAL B N 1
ATOM 7758 C CA . VAL B 1 431 ? 14.328 12.727 15.117 1 65 431 VAL B CA 1
ATOM 7759 C C . VAL B 1 431 ? 14.922 13.188 13.789 1 65 431 VAL B C 1
ATOM 7761 O O . VAL B 1 431 ? 14.18 13.508 12.859 1 65 431 VAL B O 1
ATOM 7764 N N . LYS B 1 432 ? 16.25 13.328 13.828 1 62.62 432 LYS B N 1
ATOM 7765 C CA . LYS B 1 432 ? 16.969 13.812 12.656 1 62.62 432 LYS B CA 1
ATOM 7766 C C . LYS B 1 432 ? 17.281 12.672 11.688 1 62.62 432 LYS B C 1
ATOM 7768 O O . LYS B 1 432 ? 17.281 11.5 12.078 1 62.62 432 LYS B O 1
ATOM 7773 N N . PRO B 1 433 ? 17.531 13.008 10.516 1 56.88 433 PRO B N 1
ATOM 7774 C CA . PRO B 1 433 ? 17.781 11.984 9.508 1 56.88 433 PRO B CA 1
ATOM 7775 C C . PRO B 1 433 ? 18.984 11.102 9.852 1 56.88 433 PRO B C 1
ATOM 7777 O O . PRO B 1 433 ? 19.062 9.953 9.398 1 56.88 433 PRO B O 1
ATOM 7780 N N . ASP B 1 434 ? 19.859 11.633 10.625 1 57.88 434 ASP B N 1
ATOM 7781 C CA . ASP B 1 434 ? 21.047 10.852 10.969 1 57.88 434 ASP B CA 1
ATOM 7782 C C . ASP B 1 434 ? 20.797 10 12.219 1 57.88 434 ASP B C 1
ATOM 7784 O O . ASP B 1 434 ? 21.734 9.391 12.75 1 57.88 434 ASP B O 1
ATOM 7788 N N . GLY B 1 435 ? 19.609 10.062 12.602 1 59.59 435 GLY B N 1
ATOM 7789 C CA . GLY B 1 435 ? 19.234 9.234 13.734 1 59.59 435 GLY B CA 1
ATOM 7790 C C . GLY B 1 435 ? 19.453 9.914 15.07 1 59.59 435 GLY B C 1
ATOM 7791 O O . GLY B 1 435 ? 19 9.414 16.109 1 59.59 435 GLY B O 1
ATOM 7792 N N . SER B 1 436 ? 20.141 11.055 15 1 63.19 436 SER B N 1
ATOM 7793 C CA . SER B 1 436 ? 20.344 11.758 16.266 1 63.19 436 SER B CA 1
ATOM 7794 C C . SER B 1 436 ? 19.094 12.492 16.703 1 63.19 436 SER B C 1
ATOM 7796 O O . SER B 1 436 ? 18.219 12.781 15.883 1 63.19 436 SER B O 1
ATOM 7798 N N . ASP B 1 437 ? 19.016 12.523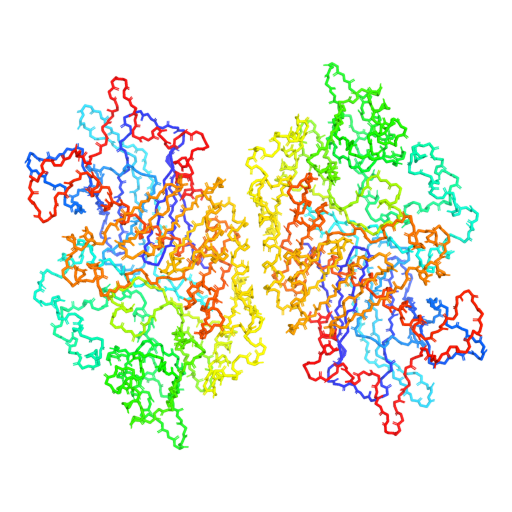 18.031 1 63.34 437 ASP B N 1
ATOM 7799 C CA . ASP B 1 437 ? 17.875 13.211 18.625 1 63.34 437 ASP B CA 1
ATOM 7800 C C . ASP B 1 437 ? 18.219 14.664 18.953 1 63.34 437 ASP B C 1
ATOM 7802 O O . ASP B 1 437 ? 19.344 14.961 19.344 1 63.34 437 ASP B O 1
ATOM 7806 N N . GLY B 1 438 ? 17.312 15.516 18.438 1 59.41 438 GLY B N 1
ATOM 7807 C CA . GLY B 1 438 ? 17.281 16.828 19.062 1 59.41 438 GLY B CA 1
ATOM 7808 C C . GLY B 1 438 ? 16.125 17 20.031 1 59.41 438 GLY B C 1
ATOM 7809 O O . GLY B 1 438 ? 15.125 16.297 19.938 1 59.41 438 GLY B O 1
ATOM 7810 N N . VAL B 1 439 ? 16.484 17.594 21.203 1 59.75 439 VAL B N 1
ATOM 7811 C CA . VAL B 1 439 ? 15.414 17.906 22.141 1 59.75 439 VAL B CA 1
ATOM 7812 C C . VAL B 1 439 ? 15.398 19.406 22.406 1 59.75 439 VAL B C 1
ATOM 7814 O O . VAL B 1 439 ? 16.438 20.016 22.656 1 59.75 439 VAL B O 1
ATOM 7817 N N . VAL B 1 440 ? 14.242 19.906 22.078 1 61.88 440 VAL B N 1
ATOM 7818 C CA . VAL B 1 440 ? 14.086 21.281 22.547 1 61.88 440 VAL B CA 1
ATOM 7819 C C . VAL B 1 440 ? 13.219 21.312 23.797 1 61.88 440 VAL B C 1
ATOM 7821 O O . VAL B 1 440 ? 12.117 20.766 23.812 1 61.88 440 VAL B O 1
ATOM 7824 N N . ASP B 1 441 ? 13.805 21.969 24.734 1 64.31 441 ASP B N 1
ATOM 7825 C CA . ASP B 1 441 ? 13.133 22.062 26.031 1 64.31 441 ASP B CA 1
ATOM 7826 C C . ASP B 1 441 ? 11.953 23.031 25.969 1 64.31 441 ASP B C 1
ATOM 7828 O O . ASP B 1 441 ? 12.039 24.094 25.359 1 64.31 441 ASP B O 1
ATOM 7832 N N . PHE B 1 442 ? 10.93 22.609 26.594 1 64.69 442 PHE B N 1
ATOM 7833 C CA . PHE B 1 442 ? 9.742 23.469 26.656 1 64.69 442 PHE B CA 1
ATOM 7834 C C . PHE B 1 442 ? 10.062 24.781 27.359 1 64.69 442 PHE B C 1
ATOM 7836 O O . PHE B 1 442 ? 9.5 25.828 27 1 64.69 442 PHE B O 1
ATOM 7843 N N . LYS B 1 443 ? 10.883 24.672 28.328 1 64.44 443 LYS B N 1
ATOM 7844 C CA . LYS B 1 443 ? 11.289 25.891 29.031 1 64.44 443 LYS B CA 1
ATOM 7845 C C . LYS B 1 443 ? 11.953 26.875 28.062 1 64.44 443 LYS B C 1
ATOM 7847 O O . LYS B 1 443 ? 11.703 28.078 28.141 1 64.44 443 LYS B O 1
ATOM 7852 N N . TYR B 1 444 ? 12.773 26.375 27.328 1 66.69 444 TYR B N 1
ATOM 7853 C CA . TYR B 1 444 ? 13.445 27.219 26.359 1 66.69 444 TYR B CA 1
ATOM 7854 C C . TYR B 1 444 ? 12.453 27.797 25.359 1 66.69 444 TYR B C 1
ATOM 7856 O O . TYR B 1 444 ? 12.5 28.984 25.047 1 66.69 444 TYR B O 1
ATOM 7864 N N . LEU B 1 445 ? 11.617 27.047 24.875 1 65.31 445 LEU B N 1
ATOM 7865 C CA . LEU B 1 445 ? 10.609 27.484 23.906 1 65.31 445 LEU B CA 1
ATOM 7866 C C . LEU B 1 445 ? 9.703 28.547 24.516 1 65.31 445 LEU B C 1
ATOM 7868 O O . LEU B 1 445 ? 9.391 29.547 23.875 1 65.31 445 LEU B O 1
ATOM 7872 N N . GLY B 1 446 ? 9.328 28.234 25.719 1 67.62 446 GLY B N 1
ATOM 7873 C CA . GLY B 1 446 ? 8.5 29.203 26.438 1 67.62 446 GLY B CA 1
ATOM 7874 C C . GLY B 1 446 ? 9.188 30.547 26.625 1 67.62 446 GLY B C 1
ATOM 7875 O O . GLY B 1 446 ? 8.555 31.594 26.469 1 67.62 446 GLY B O 1
ATOM 7876 N N . ALA B 1 447 ? 10.398 30.484 26.969 1 66.44 447 ALA B N 1
ATOM 7877 C CA . ALA B 1 447 ? 11.156 31.703 27.219 1 66.44 447 ALA B CA 1
ATOM 7878 C C . ALA B 1 447 ? 11.305 32.531 25.953 1 66.44 447 ALA B C 1
ATOM 7880 O O . ALA B 1 447 ? 11.508 33.75 26.016 1 66.44 447 ALA B O 1
ATOM 7881 N N . HIS B 1 448 ? 11.125 31.938 24.891 1 68.19 448 HIS B N 1
ATOM 7882 C CA . HIS B 1 448 ? 11.344 32.656 23.625 1 68.19 448 HIS B CA 1
ATOM 7883 C C . HIS B 1 448 ? 10.039 32.781 22.844 1 68.19 448 HIS B C 1
ATOM 7885 O O . HIS B 1 448 ? 10.055 33.125 21.656 1 68.19 448 HIS B O 1
ATOM 7891 N N . ALA B 1 449 ? 8.977 32.5 23.531 1 68.56 449 ALA B N 1
ATOM 7892 C CA . ALA B 1 449 ? 7.672 32.625 22.891 1 68.56 449 ALA B CA 1
ATOM 7893 C C . ALA B 1 449 ? 6.902 33.812 23.438 1 68.56 449 ALA B C 1
ATOM 7895 O O . ALA B 1 449 ? 7.008 34.125 24.625 1 68.56 449 ALA B O 1
ATOM 7896 N N . PRO B 1 450 ? 6.258 34.438 22.562 1 67.88 450 PRO B N 1
ATOM 7897 C CA . PRO B 1 450 ? 5.387 35.5 23.062 1 67.88 450 PRO B CA 1
ATOM 7898 C C . PRO B 1 450 ? 4.148 34.969 23.781 1 67.88 450 PRO B C 1
ATOM 7900 O O . PRO B 1 450 ? 3.736 33.812 23.531 1 67.88 450 PRO B O 1
ATOM 7903 N N . THR B 1 451 ? 3.65 35.688 24.75 1 69.62 451 THR B N 1
ATOM 7904 C CA . THR B 1 451 ? 2.32 35.406 25.266 1 69.62 451 THR B CA 1
ATOM 7905 C C . THR B 1 451 ? 1.306 35.312 24.141 1 69.62 451 THR B C 1
ATOM 7907 O O . THR B 1 451 ? 1.337 36.094 23.188 1 69.62 451 THR B O 1
ATOM 7910 N N . PRO B 1 452 ? 0.371 34.344 24.219 1 68.81 452 PRO B N 1
ATOM 7911 C CA . PRO B 1 452 ? 0.111 33.406 25.297 1 68.81 452 PRO B CA 1
ATOM 7912 C C . PRO B 1 452 ? 0.926 32.125 25.172 1 68.81 452 PRO B C 1
ATOM 7914 O O . PRO B 1 452 ? 0.834 31.234 26.031 1 68.81 452 PRO B O 1
ATOM 7917 N N . PHE B 1 453 ? 1.686 32 24.156 1 68.06 453 PHE B N 1
ATOM 7918 C CA . PHE B 1 453 ? 2.389 30.766 23.875 1 68.06 453 PHE B CA 1
ATOM 7919 C C . PHE B 1 453 ? 3.445 30.484 24.938 1 68.06 453 PHE B C 1
ATOM 7921 O O . PHE B 1 453 ? 3.758 29.328 25.203 1 68.06 453 PHE B O 1
ATOM 7928 N N . LYS B 1 454 ? 3.963 31.5 25.453 1 65.81 454 LYS B N 1
ATOM 7929 C CA . LYS B 1 454 ? 4.902 31.328 26.562 1 65.81 454 LYS B CA 1
ATOM 7930 C C . LYS B 1 454 ? 4.312 30.453 27.656 1 65.81 454 LYS B C 1
ATOM 7932 O O . LYS B 1 454 ? 4.977 29.547 28.156 1 65.81 454 LYS B O 1
ATOM 7937 N N . GLU B 1 455 ? 3.078 30.656 27.906 1 65.56 455 GLU B N 1
ATOM 7938 C CA . GLU B 1 455 ? 2.4 29.922 28.969 1 65.56 455 GLU B CA 1
ATOM 7939 C C . GLU B 1 455 ? 2.037 28.516 28.531 1 65.56 455 GLU B C 1
ATOM 7941 O O . GLU B 1 455 ? 2.006 27.594 29.344 1 65.56 455 GLU B O 1
ATOM 7946 N N . GLU B 1 456 ? 1.869 28.438 27.25 1 64.75 456 GLU B N 1
ATOM 7947 C CA . GLU B 1 456 ? 1.433 27.141 26.719 1 64.75 456 GLU B CA 1
ATOM 7948 C C . GLU B 1 456 ? 2.596 26.156 26.641 1 64.75 456 GLU B C 1
ATOM 7950 O O . GLU B 1 456 ? 2.414 24.953 26.859 1 64.75 456 GLU B O 1
ATOM 7955 N N . TRP B 1 457 ? 3.742 26.625 26.234 1 59.22 457 TRP B N 1
ATOM 7956 C CA . TRP B 1 457 ? 4.93 25.781 26.156 1 59.22 457 TRP B CA 1
ATOM 7957 C C . TRP B 1 457 ? 5.395 25.359 27.547 1 59.22 457 TRP B C 1
ATOM 7959 O O . TRP B 1 457 ? 5.926 24.25 27.703 1 59.22 457 TRP B O 1
ATOM 7969 N N . SER B 1 458 ? 5.484 26.219 28.547 1 51.91 458 SER B N 1
ATOM 7970 C CA . SER B 1 458 ? 6.078 25.969 29.859 1 51.91 458 SER B CA 1
ATOM 7971 C C . SER B 1 458 ? 5.379 24.812 30.562 1 51.91 458 SER B C 1
ATOM 7973 O O . SER B 1 458 ? 5.676 24.5 31.719 1 51.91 458 SER B O 1
ATOM 7975 N N . GLY B 1 459 ? 5.102 23.719 29.734 1 48.53 459 GLY B N 1
ATOM 7976 C CA . GLY B 1 459 ? 4.914 22.344 30.188 1 48.53 459 GLY B CA 1
ATOM 7977 C C . GLY B 1 459 ? 3.551 22.109 30.812 1 48.53 459 GLY B C 1
ATOM 7978 O O . GLY B 1 459 ? 3.125 20.953 30.953 1 48.53 459 GLY B O 1
ATOM 7979 N N . GLU B 1 460 ? 2.992 23.031 31.562 1 44.09 460 GLU B N 1
ATOM 7980 C CA . GLU B 1 460 ? 1.847 22.609 32.375 1 44.09 460 GLU B CA 1
ATOM 7981 C C . GLU B 1 460 ? 0.565 22.594 31.547 1 44.09 460 GLU B C 1
ATOM 7983 O O . GLU B 1 460 ? -0.364 21.844 31.828 1 44.09 460 GLU B O 1
ATOM 7988 N N . ALA B 1 461 ? 0.49 23.328 30.562 1 47.09 461 ALA B N 1
ATOM 7989 C CA . ALA B 1 461 ? -0.896 23.547 30.156 1 47.09 461 ALA B CA 1
ATOM 7990 C C . ALA B 1 461 ? -1.175 22.906 28.812 1 47.09 461 ALA B C 1
ATOM 7992 O O . ALA B 1 461 ? -2.332 22.688 28.438 1 47.09 461 ALA B O 1
ATOM 7993 N N . GLY B 1 462 ? -0.206 22.453 28.016 1 55.69 462 GLY B N 1
ATOM 7994 C CA . GLY B 1 462 ? -0.931 21.922 26.875 1 55.69 462 GLY B CA 1
ATOM 7995 C C . GLY B 1 462 ? -0.022 21.344 25.797 1 55.69 462 GLY B C 1
ATOM 7996 O O . GLY B 1 462 ? 1.171 21.656 25.766 1 55.69 462 GLY B O 1
ATOM 7997 N N . ILE B 1 463 ? -0.39 20.391 25.047 1 61.31 463 ILE B N 1
ATOM 7998 C CA . ILE B 1 463 ? 0.187 19.734 23.891 1 61.31 463 ILE B CA 1
ATOM 7999 C C . ILE B 1 463 ? 0.228 20.703 22.703 1 61.31 463 ILE B C 1
ATOM 8001 O O . ILE B 1 463 ? -0.806 21.234 22.297 1 61.31 463 ILE B O 1
ATOM 8005 N N . ASN B 1 464 ? 1.449 21.062 22.281 1 73.38 464 ASN B N 1
ATOM 8006 C CA . ASN B 1 464 ? 1.556 22 21.172 1 73.38 464 ASN B CA 1
ATOM 8007 C C . ASN B 1 464 ? 1.516 21.266 19.828 1 73.38 464 ASN B C 1
ATOM 8009 O O . ASN B 1 464 ? 1.005 21.812 18.844 1 73.38 464 ASN B O 1
ATOM 8013 N N . ILE B 1 465 ? 2.049 20.203 19.844 1 79.5 465 ILE B N 1
ATOM 8014 C CA . ILE B 1 465 ? 1.967 19.391 18.641 1 79.5 465 ILE B CA 1
ATOM 8015 C C . ILE B 1 465 ? 0.88 18.328 18.797 1 79.5 465 ILE B C 1
ATOM 8017 O O . ILE B 1 465 ? 1.015 17.406 19.625 1 79.5 465 ILE B O 1
ATOM 8021 N N . HIS B 1 466 ? -0.135 18.516 18.062 1 88.25 466 HIS B N 1
ATOM 8022 C CA . HIS B 1 466 ? -1.297 17.641 18.203 1 88.25 466 HIS B CA 1
ATOM 8023 C C . HIS B 1 466 ? -1.635 16.953 16.891 1 88.25 466 HIS B C 1
ATOM 8025 O O . HIS B 1 466 ? -2.674 16.297 16.766 1 88.25 466 HIS B O 1
ATOM 8031 N N . HIS B 1 467 ? -0.715 17.109 15.961 1 89.75 467 HIS B N 1
ATOM 8032 C CA . HIS B 1 467 ? -0.847 16.375 14.703 1 89.75 467 HIS B CA 1
ATOM 8033 C C . HIS B 1 467 ? -0.869 14.875 14.93 1 89.75 467 HIS B C 1
ATOM 8035 O O . HIS B 1 467 ? -0.308 14.383 15.914 1 89.75 467 HIS B O 1
ATOM 8041 N N . LYS B 1 468 ? -1.494 14.219 14.07 1 92.25 468 LYS B N 1
ATOM 8042 C CA . LYS B 1 468 ? -1.422 12.766 13.914 1 92.25 468 LYS B CA 1
ATOM 8043 C C . LYS B 1 468 ? -1.304 12.375 12.445 1 92.25 468 LYS B C 1
ATOM 8045 O O . LYS B 1 468 ? -2.314 12.188 11.766 1 92.25 468 LYS B O 1
ATOM 8050 N N . PHE B 1 469 ? -0.068 12.289 12.039 1 95.31 469 PHE B N 1
ATOM 8051 C CA . PHE B 1 469 ? 0.046 11.812 10.664 1 95.31 469 PHE B CA 1
ATOM 8052 C C . PHE B 1 469 ? 1.433 11.234 10.406 1 95.31 469 PHE B C 1
ATOM 8054 O O . PHE B 1 469 ? 2.385 11.547 11.125 1 95.31 469 PHE B O 1
ATOM 8061 N N . VAL B 1 470 ? 1.524 10.375 9.477 1 94.25 470 VAL B N 1
ATOM 8062 C CA . VAL B 1 470 ? 2.742 9.797 8.922 1 94.25 470 VAL B CA 1
ATOM 8063 C C . VAL B 1 470 ? 2.699 9.867 7.398 1 94.25 470 VAL B C 1
ATOM 8065 O O . VAL B 1 470 ? 1.68 9.539 6.785 1 94.25 470 VAL B O 1
ATOM 8068 N N . VAL B 1 471 ? 3.75 10.367 6.801 1 95.88 471 VAL B N 1
ATOM 8069 C CA . VAL B 1 471 ? 3.904 10.43 5.352 1 95.88 471 VAL B CA 1
ATOM 8070 C C . VAL B 1 471 ? 5.07 9.539 4.922 1 95.88 471 VAL B C 1
ATOM 8072 O O . VAL B 1 471 ? 6.148 9.594 5.512 1 95.88 471 VAL B O 1
ATOM 8075 N N . THR B 1 472 ? 4.848 8.672 3.947 1 93.56 472 THR B N 1
ATOM 8076 C CA . THR B 1 472 ? 5.938 7.887 3.381 1 93.56 472 THR B CA 1
ATOM 8077 C C . THR B 1 472 ? 6.109 8.188 1.896 1 93.56 472 THR B C 1
ATOM 8079 O O . THR B 1 472 ? 5.125 8.32 1.164 1 93.56 472 THR B O 1
ATOM 8082 N N . ASP B 1 473 ? 7.348 8.438 1.425 1 92 473 ASP B N 1
ATOM 8083 C CA . ASP B 1 473 ? 7.762 8.523 0.027 1 92 473 ASP B CA 1
ATOM 8084 C C . ASP B 1 473 ? 6.992 9.617 -0.708 1 92 473 ASP B C 1
ATOM 8086 O O . ASP B 1 473 ? 6.441 9.383 -1.784 1 92 473 ASP B O 1
ATOM 8090 N N . PHE B 1 474 ? 6.941 10.82 -0.136 1 94.19 474 PHE B N 1
ATOM 8091 C CA . PHE B 1 474 ? 6.109 11.898 -0.662 1 94.19 474 PHE B CA 1
ATOM 8092 C C . PHE B 1 474 ? 6.512 12.242 -2.09 1 94.19 474 PHE B C 1
ATOM 8094 O O . PHE B 1 474 ? 5.695 12.75 -2.865 1 94.19 474 PHE B O 1
ATOM 8101 N N . ASP B 1 475 ? 7.738 11.922 -2.496 1 91.62 475 ASP B N 1
ATOM 8102 C CA . ASP B 1 475 ? 8.297 12.336 -3.781 1 91.62 475 ASP B CA 1
ATOM 8103 C C . ASP B 1 475 ? 8.148 11.227 -4.824 1 91.62 475 ASP B C 1
ATOM 8105 O O . ASP B 1 475 ? 8.688 11.336 -5.93 1 91.62 475 ASP B O 1
ATOM 8109 N N . LEU B 1 476 ? 7.484 10.172 -4.5 1 88.06 476 LEU B N 1
ATOM 8110 C CA . LEU B 1 476 ? 7.336 9.031 -5.391 1 88.06 476 LEU B CA 1
ATOM 8111 C C . LEU B 1 476 ? 5.867 8.742 -5.676 1 88.06 476 LEU B C 1
ATOM 8113 O O . LEU B 1 476 ? 4.988 9.172 -4.918 1 88.06 476 LEU B O 1
ATOM 8117 N N . PRO B 1 477 ? 5.543 8 -6.773 1 84.38 477 PRO B N 1
ATOM 8118 C CA . PRO B 1 477 ? 4.164 7.582 -7.051 1 84.38 477 PRO B CA 1
ATOM 8119 C C . PRO B 1 477 ? 3.578 6.715 -5.941 1 84.38 477 PRO B C 1
ATOM 8121 O O . PRO B 1 477 ? 2.354 6.605 -5.82 1 84.38 477 PRO B O 1
ATOM 8124 N N . SER B 1 478 ? 4.422 6.168 -5.098 1 85 478 SER B N 1
ATOM 8125 C CA . SER B 1 478 ? 3.988 5.301 -4.008 1 85 478 SER B CA 1
ATOM 8126 C C . SER B 1 478 ? 3.682 6.105 -2.748 1 85 478 SER B C 1
ATOM 8128 O O . SER B 1 478 ? 3.48 5.535 -1.674 1 85 478 SER B O 1
ATOM 8130 N N . ALA B 1 479 ? 3.576 7.379 -2.918 1 93.06 479 ALA B N 1
ATOM 8131 C CA . ALA B 1 479 ? 3.359 8.273 -1.784 1 93.06 479 ALA B CA 1
ATOM 8132 C C . ALA B 1 479 ? 2.09 7.898 -1.024 1 93.06 479 ALA B C 1
ATOM 8134 O O . ALA B 1 479 ? 1.072 7.559 -1.632 1 93.06 479 ALA B O 1
ATOM 8135 N N . LYS B 1 480 ? 2.205 7.953 0.377 1 94.94 480 LYS B N 1
ATOM 8136 C CA . LYS B 1 480 ? 1.047 7.715 1.235 1 94.94 480 LYS B CA 1
ATOM 8137 C C . LYS B 1 480 ? 0.998 8.719 2.383 1 94.94 480 LYS B C 1
ATOM 8139 O O . LYS B 1 480 ? 2.035 9.094 2.93 1 94.94 480 LYS B O 1
ATOM 8144 N N . LEU B 1 481 ? -0.175 9.07 2.674 1 97.88 481 LEU B N 1
ATOM 8145 C CA . LEU B 1 481 ? -0.48 9.789 3.908 1 97.88 481 LEU B CA 1
ATOM 8146 C C . LEU B 1 481 ? -1.353 8.938 4.828 1 97.88 481 LEU B C 1
ATOM 8148 O O . LEU B 1 481 ? -2.33 8.336 4.379 1 97.88 481 LEU B O 1
ATOM 8152 N N . PHE B 1 482 ? -0.961 8.812 6.086 1 97.5 482 PHE B N 1
ATOM 8153 C CA . PHE B 1 482 ? -1.853 8.383 7.156 1 97.5 482 PHE B CA 1
ATOM 8154 C C . PHE B 1 482 ? -2.199 9.547 8.078 1 97.5 482 PHE B C 1
ATOM 8156 O O . PHE B 1 482 ? -1.309 10.211 8.609 1 97.5 482 PHE B O 1
ATOM 8163 N N . ALA B 1 483 ? -3.445 9.82 8.242 1 97.75 483 ALA B N 1
ATOM 8164 C CA . ALA B 1 483 ? -3.891 10.922 9.086 1 97.75 483 ALA B CA 1
ATOM 8165 C C . ALA B 1 483 ? -5.285 10.656 9.641 1 97.75 483 ALA B C 1
ATOM 8167 O O . ALA B 1 483 ? -5.957 9.711 9.234 1 97.75 483 ALA B O 1
ATOM 8168 N N . GLY B 1 484 ? -5.727 11.453 10.617 1 97.31 484 GLY B N 1
ATOM 8169 C CA . GLY B 1 484 ? -7.039 11.352 11.234 1 97.31 484 GLY B CA 1
ATOM 8170 C C . GLY B 1 484 ? -7.051 11.789 12.688 1 97.31 484 GLY B C 1
ATOM 8171 O O . GLY B 1 484 ? -6.262 12.641 13.094 1 97.31 484 GLY B O 1
ATOM 8172 N N . SER B 1 485 ? -8.031 11.25 13.406 1 97.12 485 SER B N 1
ATOM 8173 C CA . SER B 1 485 ? -8.125 11.562 14.828 1 97.12 485 SER B CA 1
ATOM 8174 C C . SER B 1 485 ? -7.336 10.562 15.672 1 97.12 485 SER B C 1
ATOM 8176 O O . SER B 1 485 ? -7.066 10.812 16.844 1 97.12 485 SER B O 1
ATOM 8178 N N . SER B 1 486 ? -6.914 9.453 15.086 1 94.19 486 SER B N 1
ATOM 8179 C CA . SER B 1 486 ? -6.199 8.398 15.797 1 94.19 486 SER B CA 1
ATOM 8180 C C . SER B 1 486 ? -4.852 8.891 16.312 1 94.19 486 SER B C 1
ATOM 8182 O O . SER B 1 486 ? -4.098 9.539 15.578 1 94.19 486 SER B O 1
ATOM 8184 N N . ASN B 1 487 ? -4.539 8.539 17.531 1 89 487 ASN B N 1
ATOM 8185 C CA . ASN B 1 487 ? -3.227 8.836 18.094 1 89 487 ASN B CA 1
ATOM 8186 C C . ASN B 1 487 ? -2.197 7.785 17.688 1 89 487 ASN B C 1
ATOM 8188 O O . ASN B 1 487 ? -1.069 7.793 18.188 1 89 487 ASN B O 1
ATOM 8192 N N . LEU B 1 488 ? -2.641 6.836 16.891 1 89.81 488 LEU B N 1
ATOM 8193 C CA . LEU B 1 488 ? -1.789 5.766 16.391 1 89.81 488 LEU B CA 1
ATOM 8194 C C . LEU B 1 488 ? -1.228 4.93 17.531 1 89.81 488 LEU B C 1
ATOM 8196 O O . LEU B 1 488 ? -0.049 4.57 17.531 1 89.81 488 LEU B O 1
ATOM 8200 N N . SER B 1 489 ? -2.045 4.715 18.562 1 86.31 489 SER B N 1
ATOM 8201 C CA . SER B 1 489 ? -1.644 3.938 19.734 1 86.31 489 SER B CA 1
ATOM 8202 C C . SER B 1 489 ? -2.545 2.721 19.922 1 86.31 489 SER B C 1
ATOM 8204 O O . SER B 1 489 ? -3.699 2.725 19.5 1 86.31 489 SER B O 1
ATOM 8206 N N . PHE B 1 490 ? -2.047 1.778 20.594 1 83.81 490 PHE B N 1
ATOM 8207 C CA . PHE B 1 490 ? -2.775 0.545 20.875 1 83.81 490 PHE B CA 1
ATOM 8208 C C . PHE B 1 490 ? -4.059 0.833 21.641 1 83.81 490 PHE B C 1
ATOM 8210 O O . PHE B 1 490 ? -5.141 0.4 21.234 1 83.81 490 PHE B O 1
ATOM 8217 N N . SER B 1 491 ? -3.893 1.543 22.734 1 83.44 491 SER B N 1
ATOM 8218 C CA . SER B 1 491 ? -5.031 1.819 23.609 1 83.44 491 SER B CA 1
ATOM 8219 C C . SER B 1 491 ? -6.09 2.643 22.875 1 83.44 491 SER B C 1
ATOM 8221 O O . SER B 1 491 ? -7.289 2.418 23.062 1 83.44 491 SER B O 1
ATOM 8223 N N . GLY B 1 492 ? -5.656 3.598 22.078 1 89.38 492 GLY B N 1
ATOM 8224 C CA . GLY B 1 492 ? -6.602 4.398 21.312 1 89.38 492 GLY B CA 1
ATOM 8225 C C . GLY B 1 492 ? -7.371 3.592 20.281 1 89.38 492 GLY B C 1
ATOM 8226 O O . GLY B 1 492 ? -8.594 3.707 20.188 1 89.38 492 GLY B O 1
ATOM 8227 N N . GLU B 1 493 ? -6.711 2.729 19.562 1 91.81 493 GLU B N 1
ATOM 8228 C CA . GLU B 1 493 ? -7.344 1.934 18.516 1 91.81 493 GLU B CA 1
ATOM 8229 C C . GLU B 1 493 ? -8.328 0.925 19.109 1 91.81 493 GLU B C 1
ATOM 8231 O O . GLU B 1 493 ? -9.344 0.604 18.5 1 91.81 493 GLU B O 1
ATOM 8236 N N . GLU B 1 494 ? -8.078 0.516 20.297 1 89.94 494 GLU B N 1
ATOM 8237 C CA . GLU B 1 494 ? -8.93 -0.498 20.906 1 89.94 494 GLU B CA 1
ATOM 8238 C C . GLU B 1 494 ? -10.078 0.142 21.672 1 89.94 494 GLU B C 1
ATOM 8240 O O . GLU B 1 494 ? -11.156 -0.45 21.797 1 89.94 494 GLU B O 1
ATOM 8245 N N . GLY B 1 495 ? -9.836 1.367 22.141 1 91.94 495 GLY B N 1
ATOM 8246 C CA . GLY B 1 495 ? -10.797 1.854 23.125 1 91.94 495 GLY B CA 1
ATOM 8247 C C . GLY B 1 495 ? -11.453 3.162 22.703 1 91.94 495 GLY B C 1
ATOM 8248 O O . GLY B 1 495 ? -12.508 3.523 23.234 1 91.94 495 GLY B O 1
ATOM 8249 N N . ASN B 1 496 ? -10.906 3.922 21.812 1 94 496 ASN B N 1
ATOM 8250 C CA . ASN B 1 496 ? -11.438 5.23 21.453 1 94 496 ASN B CA 1
ATOM 8251 C C . ASN B 1 496 ? -12.273 5.16 20.172 1 94 496 ASN B C 1
ATOM 8253 O O . ASN B 1 496 ? -12.094 4.25 19.359 1 94 496 ASN B O 1
ATOM 8257 N N . GLY B 1 497 ? -13.25 6.02 20.109 1 96.69 497 GLY B N 1
ATOM 8258 C CA . GLY B 1 497 ? -13.797 6.324 18.797 1 96.69 497 GLY B CA 1
ATOM 8259 C C . GLY B 1 497 ? -12.898 7.238 17.969 1 96.69 497 GLY B C 1
ATOM 8260 O O . GLY B 1 497 ? -12.68 8.391 18.344 1 96.69 497 GLY B O 1
ATOM 8261 N N . ASP B 1 498 ? -12.352 6.699 16.891 1 97.31 498 ASP B N 1
ATOM 8262 C CA . ASP B 1 498 ? -11.422 7.426 16.031 1 97.31 498 ASP B CA 1
ATOM 8263 C C . ASP B 1 498 ? -11.602 7.02 14.57 1 97.31 498 ASP B C 1
ATOM 8265 O O . ASP B 1 498 ? -12.398 6.133 14.258 1 97.31 498 ASP B O 1
ATOM 8269 N N . HIS B 1 499 ? -10.977 7.773 13.719 1 98.06 499 HIS B N 1
ATOM 8270 C CA . HIS B 1 499 ? -10.812 7.387 12.32 1 98.06 499 HIS B CA 1
ATOM 8271 C C . HIS B 1 499 ? -9.359 7.508 11.883 1 98.06 499 HIS B C 1
ATOM 8273 O O . HIS B 1 499 ? -8.641 8.398 12.344 1 98.06 499 HIS B O 1
ATOM 8279 N N . LEU B 1 500 ? -8.898 6.621 11.102 1 97.38 500 LEU B N 1
ATOM 8280 C CA . LEU B 1 500 ? -7.602 6.652 10.438 1 97.38 500 LEU B CA 1
ATOM 8281 C C . LEU B 1 500 ? -7.766 6.551 8.922 1 97.38 500 LEU B C 1
ATOM 8283 O O . LEU B 1 500 ? -8.453 5.652 8.43 1 97.38 500 LEU B O 1
ATOM 8287 N N . ILE B 1 501 ? -7.16 7.484 8.227 1 97.94 501 ILE B N 1
ATOM 8288 C CA . ILE B 1 501 ? -7.297 7.59 6.773 1 97.94 501 ILE B CA 1
ATOM 8289 C C . ILE B 1 501 ? -5.934 7.402 6.113 1 97.94 501 ILE B C 1
ATOM 8291 O O . ILE B 1 501 ? -4.938 7.98 6.555 1 97.94 501 ILE B O 1
ATOM 8295 N N . GLN B 1 502 ? -5.895 6.551 5.141 1 97.38 502 GLN B N 1
ATOM 8296 C CA . GLN B 1 502 ? -4.754 6.473 4.234 1 97.38 502 GLN B CA 1
ATOM 8297 C C . GLN B 1 502 ? -5.102 7.055 2.865 1 97.38 502 GLN B C 1
ATOM 8299 O O . GLN B 1 502 ? -6.105 6.68 2.262 1 97.38 502 GLN B O 1
ATOM 8304 N N . ILE B 1 503 ? -4.359 7.977 2.396 1 96.56 503 ILE B N 1
ATOM 8305 C CA . ILE B 1 503 ? -4.527 8.523 1.056 1 96.56 503 ILE B CA 1
ATOM 8306 C C . ILE B 1 503 ? -3.262 8.281 0.237 1 96.56 503 ILE B C 1
ATOM 8308 O O . ILE B 1 503 ? -2.174 8.727 0.614 1 96.56 503 ILE B O 1
ATOM 8312 N N . SER B 1 504 ? -3.395 7.547 -0.846 1 93 504 SER B N 1
ATOM 8313 C CA . SER B 1 504 ? -2.291 7.32 -1.772 1 93 504 SER B CA 1
ATOM 8314 C C . SER B 1 504 ? -2.295 8.344 -2.9 1 93 504 SER B C 1
ATOM 8316 O O . SER B 1 504 ? -2.857 8.102 -3.969 1 93 504 SER B O 1
ATOM 8318 N N . ASN B 1 505 ? -1.672 9.453 -2.658 1 93.38 505 ASN B N 1
ATOM 8319 C CA . ASN B 1 505 ? -1.617 10.602 -3.555 1 93.38 505 ASN B CA 1
ATOM 8320 C C . ASN B 1 505 ? -0.415 11.492 -3.254 1 93.38 505 ASN B C 1
ATOM 8322 O O . ASN B 1 505 ? -0.29 12.023 -2.146 1 93.38 505 ASN B O 1
ATOM 8326 N N . ALA B 1 506 ? 0.451 11.695 -4.23 1 92.5 506 ALA B N 1
ATOM 8327 C CA . ALA B 1 506 ? 1.703 12.414 -4.02 1 92.5 506 ALA B CA 1
ATOM 8328 C C . ALA B 1 506 ? 1.441 13.875 -3.658 1 92.5 506 ALA B C 1
ATOM 8330 O O . ALA B 1 506 ? 2.186 14.469 -2.875 1 92.5 506 ALA B O 1
ATOM 8331 N N . ARG B 1 507 ? 0.432 14.453 -4.219 1 94.5 507 ARG B N 1
ATOM 8332 C CA . ARG B 1 507 ? 0.103 15.852 -3.93 1 94.5 507 ARG B CA 1
ATOM 8333 C C . ARG B 1 507 ? -0.297 16.031 -2.469 1 94.5 507 ARG B C 1
ATOM 8335 O O . ARG B 1 507 ? 0.161 16.953 -1.802 1 94.5 507 ARG B O 1
ATOM 8342 N N . VAL B 1 508 ? -1.129 15.125 -1.985 1 96.62 508 VAL B N 1
ATOM 8343 C CA . VAL B 1 508 ? -1.576 15.148 -0.597 1 96.62 508 VAL B CA 1
ATOM 8344 C C . VAL B 1 508 ? -0.397 14.867 0.332 1 96.62 508 VAL B C 1
ATOM 8346 O O . VAL B 1 508 ? -0.194 15.578 1.32 1 96.62 508 VAL B O 1
ATOM 8349 N N . ALA B 1 509 ? 0.352 13.852 -0.009 1 96.88 509 ALA B N 1
ATOM 8350 C CA . ALA B 1 509 ? 1.514 13.492 0.799 1 96.88 509 ALA B CA 1
ATOM 8351 C C . ALA B 1 509 ? 2.5 14.648 0.892 1 96.88 509 ALA B C 1
ATOM 8353 O O . ALA B 1 509 ? 3.061 14.914 1.958 1 96.88 509 ALA B O 1
ATOM 8354 N N . THR B 1 510 ? 2.693 15.352 -0.157 1 96.62 510 THR B N 1
ATOM 8355 C CA . THR B 1 510 ? 3.621 16.469 -0.197 1 96.62 510 THR B CA 1
ATOM 8356 C C . THR B 1 510 ? 3.162 17.594 0.741 1 96.62 510 THR B C 1
ATOM 8358 O O . THR B 1 510 ? 3.973 18.172 1.459 1 96.62 510 THR B O 1
ATOM 8361 N N . ALA B 1 511 ? 1.925 17.859 0.746 1 96.81 511 ALA B N 1
ATOM 8362 C CA . ALA B 1 511 ? 1.395 18.891 1.632 1 96.81 511 ALA B CA 1
ATOM 8363 C C . ALA B 1 511 ? 1.716 18.578 3.09 1 96.81 511 ALA B C 1
ATOM 8365 O O . ALA B 1 511 ? 2.154 19.453 3.838 1 96.81 511 ALA B O 1
ATOM 8366 N N . TYR B 1 512 ? 1.551 17.359 3.471 1 97.38 512 TYR B N 1
ATOM 8367 C CA . TYR B 1 512 ? 1.81 16.969 4.852 1 97.38 512 TYR B CA 1
ATOM 8368 C C . TYR B 1 512 ? 3.307 16.891 5.129 1 97.38 512 TYR B C 1
ATOM 8370 O O . TYR B 1 512 ? 3.752 17.203 6.238 1 97.38 512 TYR B O 1
ATOM 8378 N N . ALA B 1 513 ? 4.059 16.453 4.152 1 95.31 513 ALA B N 1
ATOM 8379 C CA . ALA B 1 513 ? 5.512 16.438 4.316 1 95.31 513 ALA B CA 1
ATOM 8380 C C . ALA B 1 513 ? 6.051 17.844 4.586 1 95.31 513 ALA B C 1
ATOM 8382 O O . ALA B 1 513 ? 6.891 18.031 5.465 1 95.31 513 ALA B O 1
ATOM 8383 N N . ILE B 1 514 ? 5.559 18.797 3.861 1 95.88 514 ILE B N 1
ATOM 8384 C CA . ILE B 1 514 ? 5.996 20.172 4.023 1 95.88 514 ILE B CA 1
ATOM 8385 C C . ILE B 1 514 ? 5.598 20.688 5.406 1 95.88 514 ILE B C 1
ATOM 8387 O O . ILE B 1 514 ? 6.371 21.375 6.066 1 95.88 514 ILE B O 1
ATOM 8391 N N . GLU B 1 515 ? 4.418 20.281 5.844 1 94.44 515 GLU B N 1
ATOM 8392 C CA . GLU B 1 515 ? 3.984 20.656 7.188 1 94.44 515 GLU B CA 1
ATOM 8393 C C . GLU B 1 515 ? 4.914 20.062 8.242 1 94.44 515 GLU B C 1
ATOM 8395 O O . GLU B 1 515 ? 5.293 20.75 9.195 1 94.44 515 GLU B O 1
ATOM 8400 N N . ALA B 1 516 ? 5.293 18.875 8.102 1 90.56 516 ALA B N 1
ATOM 8401 C CA . ALA B 1 516 ? 6.219 18.25 9.039 1 90.56 516 ALA B CA 1
ATOM 8402 C C . ALA B 1 516 ? 7.578 18.938 9.016 1 90.56 516 ALA B C 1
ATOM 8404 O O . ALA B 1 516 ? 8.164 19.203 10.07 1 90.56 516 ALA B O 1
ATOM 8405 N N . LEU B 1 517 ? 8.062 19.25 7.848 1 89.44 517 LEU B N 1
ATOM 8406 C CA . LEU B 1 517 ? 9.359 19.891 7.68 1 89.44 517 LEU B CA 1
ATOM 8407 C C . LEU B 1 517 ? 9.367 21.281 8.312 1 89.44 517 LEU B C 1
ATOM 8409 O O . LEU B 1 517 ? 10.352 21.672 8.938 1 89.44 517 LEU B O 1
ATOM 8413 N N . ARG B 1 518 ? 8.305 21.922 8.062 1 88.38 518 ARG B N 1
ATOM 8414 C CA . ARG B 1 518 ? 8.211 23.266 8.609 1 88.38 518 ARG B CA 1
ATOM 8415 C C . ARG B 1 518 ? 8.328 23.234 10.133 1 88.38 518 ARG B C 1
ATOM 8417 O O . ARG B 1 518 ? 9.039 24.062 10.719 1 88.38 518 ARG B O 1
ATOM 8424 N N . MET B 1 519 ? 7.668 22.359 10.742 1 82.25 519 MET B N 1
ATOM 8425 C CA . MET B 1 519 ? 7.715 22.234 12.195 1 82.25 519 MET B CA 1
ATOM 8426 C C . MET B 1 519 ? 9.102 21.812 12.664 1 82.25 519 MET B C 1
ATOM 8428 O O . MET B 1 519 ? 9.633 22.359 13.625 1 82.25 519 MET B O 1
ATOM 8432 N N . PHE B 1 520 ? 9.625 20.938 11.992 1 79.38 520 PHE B N 1
ATOM 8433 C CA . PHE B 1 520 ? 10.953 20.453 12.32 1 79.38 520 PHE B CA 1
ATOM 8434 C C . PHE B 1 520 ? 11.984 21.562 12.242 1 79.38 520 PHE B C 1
ATOM 8436 O O . PHE B 1 520 ? 12.805 21.734 13.148 1 79.38 520 PHE B O 1
ATOM 8443 N N . ASP B 1 521 ? 11.969 22.25 11.156 1 82.56 521 ASP B N 1
ATOM 8444 C CA . ASP B 1 521 ? 12.945 23.312 10.945 1 82.56 521 ASP B CA 1
ATOM 8445 C C . ASP B 1 521 ? 12.844 24.375 12.039 1 82.56 521 ASP B C 1
ATOM 8447 O O . ASP B 1 521 ? 13.859 24.875 12.516 1 82.56 521 ASP B O 1
ATOM 8451 N N . HIS B 1 522 ? 11.656 24.656 12.32 1 79.38 522 HIS B N 1
ATOM 8452 C CA . HIS B 1 522 ? 11.43 25.656 13.359 1 79.38 522 HIS B CA 1
ATOM 8453 C C . HIS B 1 522 ? 12.008 25.203 14.695 1 79.38 522 HIS B C 1
ATOM 8455 O O . HIS B 1 522 ? 12.719 25.953 15.359 1 79.38 522 HIS B O 1
ATOM 8461 N N . LEU B 1 523 ? 11.742 24.016 15.039 1 75.06 523 LEU B N 1
ATOM 8462 C CA . LEU B 1 523 ? 12.18 23.5 16.328 1 75.06 523 LEU B CA 1
ATOM 8463 C C . LEU B 1 523 ? 13.68 23.219 16.328 1 75.06 523 LEU B C 1
ATOM 8465 O O . LEU B 1 523 ? 14.352 23.406 17.344 1 75.06 523 LEU B O 1
ATOM 8469 N N . HIS B 1 524 ? 14.117 22.75 15.227 1 76.88 524 HIS B N 1
ATOM 8470 C CA . HIS B 1 524 ? 15.547 22.484 15.094 1 76.88 524 HIS B CA 1
ATOM 8471 C C . HIS B 1 524 ? 16.359 23.766 15.273 1 76.88 524 HIS B C 1
ATOM 8473 O O . HIS B 1 524 ? 17.422 23.75 15.906 1 76.88 524 HIS B O 1
ATOM 8479 N N . PHE B 1 525 ? 16 24.828 14.727 1 78.88 525 PHE B N 1
ATOM 8480 C CA . PHE B 1 525 ? 16.688 26.109 14.867 1 78.88 525 PHE B CA 1
ATOM 8481 C C . PHE B 1 525 ? 16.719 26.547 16.328 1 78.88 525 PHE B C 1
ATOM 8483 O O . PHE B 1 525 ? 17.719 27.062 16.797 1 78.88 525 PHE B O 1
ATOM 8490 N N . ARG B 1 526 ? 15.656 26.328 16.969 1 74.56 526 ARG B N 1
ATOM 8491 C CA . ARG B 1 526 ? 15.594 26.688 18.391 1 74.56 526 ARG B CA 1
ATOM 8492 C C . ARG B 1 526 ? 16.547 25.844 19.203 1 74.56 526 ARG B C 1
ATOM 8494 O O . ARG B 1 526 ? 17.141 26.328 20.188 1 74.56 526 ARG B O 1
ATOM 8501 N N . THR B 1 527 ? 16.609 24.656 18.844 1 71.56 527 THR B N 1
ATOM 8502 C CA . THR B 1 527 ? 17.562 23.781 19.5 1 71.56 527 THR B CA 1
ATOM 8503 C C . THR B 1 527 ? 18.984 24.297 19.312 1 71.56 527 THR B C 1
ATOM 8505 O O . THR B 1 527 ? 19.781 24.312 20.25 1 71.56 527 THR B O 1
ATOM 8508 N N . LYS B 1 528 ? 19.266 24.656 18.156 1 75.69 528 LYS B N 1
ATOM 8509 C CA . LYS B 1 528 ? 20.594 25.203 17.859 1 75.69 528 LYS B CA 1
ATOM 8510 C C . LYS B 1 528 ? 20.844 26.484 18.641 1 75.69 528 LYS B C 1
ATOM 8512 O O . LYS B 1 528 ? 21.969 26.719 19.125 1 75.69 528 LYS B O 1
ATOM 8517 N N . MET B 1 529 ? 19.875 27.25 18.75 1 76.31 529 MET B N 1
ATOM 8518 C CA . MET B 1 529 ? 19.984 28.484 19.531 1 76.31 529 MET B CA 1
ATOM 8519 C C . MET B 1 529 ? 20.266 28.188 21 1 76.31 529 MET B C 1
ATOM 8521 O O . MET B 1 529 ? 21.109 28.828 21.625 1 76.31 529 MET B O 1
ATOM 8525 N N . GLU B 1 530 ? 19.516 27.25 21.453 1 72.81 530 GLU B N 1
ATOM 8526 C CA . GLU B 1 530 ? 19.703 26.844 22.844 1 72.81 530 GLU B CA 1
ATOM 8527 C C . GLU B 1 530 ? 21.109 26.297 23.078 1 72.81 530 GLU B C 1
ATOM 8529 O O . GLU B 1 530 ? 21.75 26.641 24.078 1 72.81 530 GLU B O 1
ATOM 8534 N N . GLU B 1 531 ? 21.516 25.531 22.234 1 72.75 531 GLU B N 1
ATOM 8535 C CA . GLU B 1 531 ? 22.844 24.938 22.328 1 72.75 531 GLU B CA 1
ATOM 8536 C C . GLU B 1 531 ? 23.922 26 22.266 1 72.75 531 GLU B C 1
ATOM 8538 O O . GLU B 1 531 ? 24.969 25.875 22.906 1 72.75 531 GLU B O 1
ATOM 8543 N N . ALA B 1 532 ? 23.688 26.984 21.469 1 73.44 532 ALA B N 1
ATOM 8544 C CA . ALA B 1 532 ? 24.641 28.078 21.297 1 73.44 532 ALA B CA 1
ATOM 8545 C C . ALA B 1 532 ? 24.609 29.031 22.484 1 73.44 532 ALA B C 1
ATOM 8547 O O . ALA B 1 532 ? 25.453 29.922 22.594 1 73.44 532 ALA B O 1
ATOM 8548 N N . GLY B 1 533 ? 23.719 28.812 23.391 1 64.44 533 GLY B N 1
ATOM 8549 C CA . GLY B 1 533 ? 23.609 29.641 24.578 1 64.44 533 GLY B CA 1
ATOM 8550 C C . GLY B 1 533 ? 22.984 30.984 24.312 1 64.44 533 GLY B C 1
ATOM 8551 O O . GLY B 1 533 ? 23.281 31.969 25 1 64.44 533 GLY B O 1
ATOM 8552 N N . VAL B 1 534 ? 22.391 31.172 23.234 1 54.34 534 VAL B N 1
ATOM 8553 C CA . VAL B 1 534 ? 21.719 32.438 22.922 1 54.34 534 VAL B CA 1
ATOM 8554 C C . VAL B 1 534 ? 20.703 32.75 24.016 1 54.34 534 VAL B C 1
ATOM 8556 O O . VAL B 1 534 ? 19.859 31.938 24.375 1 54.34 534 VAL B O 1
ATOM 8559 N N . PRO B 1 535 ? 21.078 33.906 24.766 1 52.09 535 PRO B N 1
ATOM 8560 C CA . PRO B 1 535 ? 20.25 34.188 25.953 1 52.09 535 PRO B CA 1
ATOM 8561 C C . PRO B 1 535 ? 18.781 34.375 25.609 1 52.09 535 PRO B C 1
ATOM 8563 O O . PRO B 1 535 ? 18.422 34.594 24.453 1 52.09 535 PRO B O 1
ATOM 8566 N N . LYS B 1 536 ? 18.031 34.188 26.688 1 48.06 536 LYS B N 1
ATOM 8567 C CA . LYS B 1 536 ? 16.594 34.406 26.594 1 48.06 536 LYS B CA 1
ATOM 8568 C C . LYS B 1 536 ? 16.281 35.75 25.922 1 48.06 536 LYS B C 1
ATOM 8570 O O . LYS B 1 536 ? 17.188 36.469 25.5 1 48.06 536 LYS B O 1
ATOM 8575 N N . SER B 1 537 ? 15.516 36.531 26.562 1 34.88 537 SER B N 1
ATOM 8576 C CA . SER B 1 537 ? 15.164 37.906 26.25 1 34.88 537 SER B CA 1
ATOM 8577 C C . SER B 1 537 ? 16.391 38.812 26.25 1 34.88 537 SER B C 1
ATOM 8579 O O . SER B 1 537 ? 16.766 39.344 27.297 1 34.88 537 SER B O 1
ATOM 8581 N N . GLY B 1 538 ? 17.328 38.906 25.5 1 38 538 GLY B N 1
ATOM 8582 C CA . GLY B 1 538 ? 18.328 39.906 25.109 1 38 538 GLY B CA 1
ATOM 8583 C C . GLY B 1 538 ? 19.594 39.844 25.938 1 38 538 GLY B C 1
ATOM 8584 O O . GLY B 1 538 ? 20.438 40.75 25.859 1 38 538 GLY B O 1
ATOM 8585 N N . ALA B 1 539 ? 19.594 39.281 27.125 1 40.72 539 ALA B N 1
ATOM 8586 C CA . ALA B 1 539 ? 20.781 39.5 27.922 1 40.72 539 ALA B CA 1
ATOM 8587 C C . ALA B 1 539 ? 21.969 38.719 27.391 1 40.72 539 ALA B C 1
ATOM 8589 O O . ALA B 1 539 ? 21.797 37.625 26.844 1 40.72 539 ALA B O 1
ATOM 8590 N N . ALA B 1 540 ? 23.062 39.281 27.219 1 38 540 ALA B N 1
ATOM 8591 C CA . ALA B 1 540 ? 24.375 39 26.625 1 38 540 ALA B CA 1
ATOM 8592 C C . ALA B 1 540 ? 25.031 37.812 27.312 1 38 540 ALA B C 1
ATOM 8594 O O . ALA B 1 540 ? 25.656 37.969 28.359 1 38 540 ALA B O 1
ATOM 8595 N N . LYS B 1 541 ? 24.406 36.625 27.75 1 43.06 541 LYS B N 1
ATOM 8596 C CA . LYS B 1 541 ? 25.484 35.781 28.203 1 43.06 541 LYS B CA 1
ATOM 8597 C C . LYS B 1 541 ? 26.344 35.281 27.047 1 43.06 541 LYS B C 1
ATOM 8599 O O . LYS B 1 541 ? 25.844 35.094 25.938 1 43.06 541 LYS B O 1
ATOM 8604 N N . ALA B 1 542 ? 27.734 35.375 27.328 1 40.97 542 ALA B N 1
ATOM 8605 C CA . ALA B 1 542 ? 28.781 34.906 26.422 1 40.97 542 ALA B CA 1
ATOM 8606 C C . ALA B 1 542 ? 28.484 33.469 25.922 1 40.97 542 ALA B C 1
ATOM 8608 O O . ALA B 1 542 ? 28.594 32.5 26.688 1 40.97 542 ALA B O 1
ATOM 8609 N N . GLY B 1 543 ? 27.359 33.25 25.5 1 42.62 543 GLY B N 1
ATOM 8610 C CA . GLY B 1 543 ? 27.234 31.844 25.156 1 42.62 543 GLY B CA 1
ATOM 8611 C C . GLY B 1 543 ? 28.359 31.344 24.297 1 42.62 543 GLY B C 1
ATOM 8612 O O . GLY B 1 543 ? 29.172 32.125 23.797 1 42.62 543 GLY B O 1
ATOM 8613 N N . LYS B 1 544 ? 28.688 29.953 24.406 1 53.09 544 LYS B N 1
ATOM 8614 C CA . LYS B 1 544 ? 29.844 29.203 23.938 1 53.09 544 LYS B CA 1
ATOM 8615 C C . LYS B 1 544 ? 30 29.344 22.422 1 53.09 544 LYS B C 1
ATOM 8617 O O . LYS B 1 544 ? 31.109 29.203 21.891 1 53.09 544 LYS B O 1
ATOM 8622 N N . GLY B 1 545 ? 29 29.734 21.609 1 60.06 545 GLY B N 1
ATOM 8623 C CA . GLY B 1 545 ? 29.328 29.688 20.188 1 60.06 545 GLY B CA 1
ATOM 8624 C C . GLY B 1 545 ? 28.359 30.469 19.344 1 60.06 545 GLY B C 1
ATOM 8625 O O . GLY B 1 545 ? 27.188 30.641 19.703 1 60.06 545 GLY B O 1
ATOM 8626 N N . VAL B 1 546 ? 28.703 31.438 18.547 1 68.06 546 VAL B N 1
ATOM 8627 C CA . VAL B 1 546 ? 28 32.281 17.562 1 68.06 546 VAL B CA 1
ATOM 8628 C C . VAL B 1 546 ? 27.594 31.422 16.359 1 68.06 546 VAL B C 1
ATOM 8630 O O . VAL B 1 546 ? 28.422 30.703 15.797 1 68.06 546 VAL B O 1
ATOM 8633 N N . ILE B 1 547 ? 26.203 31.281 16.125 1 82.56 547 ILE B N 1
ATOM 8634 C CA . ILE B 1 547 ? 25.719 30.672 14.883 1 82.56 547 ILE B CA 1
ATOM 8635 C C . ILE B 1 547 ? 25.781 31.688 13.75 1 82.56 547 ILE B C 1
ATOM 8637 O O . ILE B 1 547 ? 25.078 32.688 13.773 1 82.56 547 ILE B O 1
ATOM 8641 N N . LYS B 1 548 ? 26.641 31.516 12.914 1 88.69 548 LYS B N 1
ATOM 8642 C CA . LYS B 1 548 ? 26.812 32.438 11.797 1 88.69 548 LYS B CA 1
ATOM 8643 C C . LYS B 1 548 ? 26.984 31.688 10.477 1 88.69 548 LYS B C 1
ATOM 8645 O O . LYS B 1 548 ? 27.188 30.469 10.469 1 88.69 548 LYS B O 1
ATOM 8650 N N . LEU B 1 549 ? 26.812 32.344 9.391 1 93.69 549 LEU B N 1
ATOM 8651 C CA . LEU B 1 549 ? 27.062 31.766 8.07 1 93.69 549 LEU B CA 1
ATOM 8652 C C . LEU B 1 549 ? 28.562 31.562 7.836 1 93.69 549 LEU B C 1
ATOM 8654 O O . LEU B 1 549 ? 29.391 32.312 8.352 1 93.69 549 LEU B O 1
ATOM 8658 N N . ALA B 1 550 ? 28.828 30.594 7.109 1 95 550 ALA B N 1
ATOM 8659 C CA . ALA B 1 550 ? 30.234 30.312 6.766 1 95 550 ALA B CA 1
ATOM 8660 C C . ALA B 1 550 ? 30.672 31.141 5.57 1 95 550 ALA B C 1
ATOM 8662 O O . ALA B 1 550 ? 29.953 31.266 4.578 1 95 550 ALA B O 1
ATOM 8663 N N . LYS B 1 551 ? 31.781 31.734 5.734 1 95.88 551 LYS B N 1
ATOM 8664 C CA . LYS B 1 551 ? 32.469 32.344 4.609 1 95.88 551 LYS B CA 1
ATOM 8665 C C . LYS B 1 551 ? 33.281 31.328 3.82 1 95.88 551 LYS B C 1
ATOM 8667 O O . LYS B 1 551 ? 33.375 30.156 4.227 1 95.88 551 LYS B O 1
ATOM 8672 N N . PRO B 1 552 ? 33.688 31.75 2.58 1 96.88 552 PRO B N 1
ATOM 8673 C CA . PRO B 1 552 ? 34.562 30.781 1.891 1 96.88 552 PRO B CA 1
ATOM 8674 C C . PRO B 1 552 ? 35.688 30.266 2.775 1 96.88 552 PRO B C 1
ATOM 8676 O O . PRO B 1 552 ? 36.25 31.031 3.562 1 96.88 552 PRO B O 1
ATOM 8679 N N . PRO B 1 553 ? 35.969 28.984 2.6 1 95.31 553 PRO B N 1
ATOM 8680 C CA . PRO B 1 553 ? 36.969 28.391 3.504 1 95.31 553 PRO B CA 1
ATOM 8681 C C . PRO B 1 553 ? 38.375 28.953 3.279 1 95.31 553 PRO B C 1
ATOM 8683 O O . PRO B 1 553 ? 38.75 29.203 2.139 1 95.31 553 PRO B O 1
ATOM 8686 N N . GLY B 1 554 ? 38.969 29.203 4.453 1 91.69 554 GLY B N 1
ATOM 8687 C CA . GLY B 1 554 ? 40.406 29.5 4.383 1 91.69 554 GLY B CA 1
ATOM 8688 C C . GLY B 1 554 ? 41.25 28.25 4.191 1 91.69 554 GLY B C 1
ATOM 8689 O O . GLY B 1 554 ? 40.719 27.156 4.012 1 91.69 554 GLY B O 1
ATOM 8690 N N . PRO B 1 555 ? 42.594 28.5 4.195 1 88.62 555 PRO B N 1
ATOM 8691 C CA . PRO B 1 555 ? 43.469 27.328 4.07 1 88.62 555 PRO B CA 1
ATOM 8692 C C . PRO B 1 555 ? 43.188 26.281 5.141 1 88.62 555 PRO B C 1
ATOM 8694 O O . PRO B 1 555 ? 43.156 26.594 6.332 1 88.62 555 PRO B O 1
ATOM 8697 N N . GLY B 1 556 ? 42.969 25.078 4.793 1 91.31 556 GLY B N 1
ATOM 8698 C CA . GLY B 1 556 ? 42.75 23.984 5.715 1 91.31 556 GLY B CA 1
ATOM 8699 C C . GLY B 1 556 ? 41.312 23.844 6.148 1 91.31 556 GLY B C 1
ATOM 8700 O O . GLY B 1 556 ? 40.969 22.875 6.84 1 91.31 556 GLY B O 1
ATOM 8701 N N . GLU B 1 557 ? 40.469 24.812 5.816 1 93.12 557 GLU B N 1
ATOM 8702 C CA . GLU B 1 557 ? 39.062 24.766 6.176 1 93.12 557 GLU B CA 1
ATOM 8703 C C . GLU B 1 557 ? 38.219 24.172 5.047 1 93.12 557 GLU B C 1
ATOM 8705 O O . GLU B 1 557 ? 38.688 24.062 3.91 1 93.12 557 GLU B O 1
ATOM 8710 N N . THR B 1 558 ? 37.062 23.688 5.398 1 94.31 558 THR B N 1
ATOM 8711 C CA . THR B 1 558 ? 36.156 23.109 4.414 1 94.31 558 THR B CA 1
ATOM 8712 C C . THR B 1 558 ? 34.969 24.031 4.176 1 94.31 558 THR B C 1
ATOM 8714 O O . THR B 1 558 ? 34.562 24.766 5.078 1 94.31 558 THR B O 1
ATOM 8717 N N . ALA B 1 559 ? 34.562 24.016 2.959 1 96.12 559 ALA B N 1
ATOM 8718 C CA . ALA B 1 559 ? 33.375 24.812 2.607 1 96.12 559 ALA B CA 1
ATOM 8719 C C . ALA B 1 559 ? 32.125 24.312 3.342 1 96.12 559 ALA B C 1
ATOM 8721 O O . ALA B 1 559 ? 32.062 23.141 3.709 1 96.12 559 ALA B O 1
ATOM 8722 N N . TRP B 1 560 ? 31.109 25.203 3.5 1 96.19 560 TRP B N 1
ATOM 8723 C CA . TRP B 1 560 ? 29.922 24.891 4.281 1 96.19 560 TRP B CA 1
ATOM 8724 C C . TRP B 1 560 ? 29.156 23.719 3.67 1 96.19 560 TRP B C 1
ATOM 8726 O O . TRP B 1 560 ? 28.484 22.969 4.379 1 96.19 560 TRP B O 1
ATOM 8736 N N . PHE B 1 561 ? 29.25 23.531 2.318 1 97.19 561 PHE B N 1
ATOM 8737 C CA . PHE B 1 561 ? 28.391 22.594 1.595 1 97.19 561 PHE B CA 1
ATOM 8738 C C . PHE B 1 561 ? 29.062 21.234 1.444 1 97.19 561 PHE B C 1
ATOM 8740 O O . PHE B 1 561 ? 28.469 20.297 0.925 1 97.19 561 PHE B O 1
ATOM 8747 N N . GLU B 1 562 ? 30.344 21.109 1.889 1 95.81 562 GLU B N 1
ATOM 8748 C CA . GLU B 1 562 ? 31.109 19.891 1.659 1 95.81 562 GLU B CA 1
ATOM 8749 C C . GLU B 1 562 ? 30.406 18.672 2.225 1 95.81 562 GLU B C 1
ATOM 8751 O O . GLU B 1 562 ? 30.438 17.594 1.625 1 95.81 562 GLU B O 1
ATOM 8756 N N . ARG B 1 563 ? 29.828 18.859 3.352 1 93.19 563 ARG B N 1
ATOM 8757 C CA . ARG B 1 563 ? 29.172 17.75 4.043 1 93.19 563 ARG B CA 1
ATOM 8758 C C . ARG B 1 563 ? 27.984 17.219 3.232 1 93.19 563 ARG B C 1
ATOM 8760 O O . ARG B 1 563 ? 27.609 16.062 3.377 1 93.19 563 ARG B O 1
ATOM 8767 N N . PHE B 1 564 ? 27.406 18 2.334 1 94.94 564 PHE B N 1
ATOM 8768 C CA . PHE B 1 564 ? 26.234 17.625 1.539 1 94.94 564 PHE B CA 1
ATOM 8769 C C . PHE B 1 564 ? 26.656 16.828 0.313 1 94.94 564 PHE B C 1
ATOM 8771 O O . PHE B 1 564 ? 25.812 16.375 -0.464 1 94.94 564 PHE B O 1
ATOM 8778 N N . TYR B 1 565 ? 27.938 16.625 0.078 1 95.56 565 TYR B N 1
ATOM 8779 C CA . TYR B 1 565 ? 28.422 15.945 -1.117 1 95.56 565 TYR B CA 1
ATOM 8780 C C . TYR B 1 565 ? 29.172 14.672 -0.75 1 95.56 565 TYR B C 1
ATOM 8782 O O . TYR B 1 565 ? 29.797 14.039 -1.608 1 95.56 565 TYR B O 1
ATOM 8790 N N . ILE B 1 566 ? 29.094 14.383 0.512 1 92.06 566 ILE B N 1
ATOM 8791 C CA . ILE B 1 566 ? 29.734 13.148 0.96 1 92.06 566 ILE B CA 1
ATOM 8792 C C . ILE B 1 566 ? 28.859 11.953 0.604 1 92.06 566 ILE B C 1
ATOM 8794 O O . ILE B 1 566 ? 27.688 11.898 0.989 1 92.06 566 ILE B O 1
ATOM 8798 N N . ALA B 1 567 ? 29.391 10.992 -0.082 1 87.44 567 ALA B N 1
ATOM 8799 C CA . ALA B 1 567 ? 28.672 9.812 -0.553 1 87.44 567 ALA B CA 1
ATOM 8800 C C . ALA B 1 567 ? 28.047 9.055 0.613 1 87.44 567 ALA B C 1
ATOM 8802 O O . ALA B 1 567 ? 28.656 8.914 1.674 1 87.44 567 ALA B O 1
ATOM 8803 N N . ASP B 1 568 ? 26.766 8.641 0.468 1 75.88 568 ASP B N 1
ATOM 8804 C CA . ASP B 1 568 ? 26.031 7.777 1.377 1 75.88 568 ASP B CA 1
ATOM 8805 C C . ASP B 1 568 ? 25.781 8.469 2.719 1 75.88 568 ASP B C 1
ATOM 8807 O O . ASP B 1 568 ? 25.625 7.801 3.742 1 75.88 568 ASP B O 1
ATOM 8811 N N . SER B 1 569 ? 25.891 9.82 2.676 1 81.31 569 SER B N 1
ATOM 8812 C CA . SER B 1 569 ? 25.641 10.562 3.912 1 81.31 569 SER B CA 1
ATOM 8813 C C . SER B 1 569 ? 24.203 11.031 3.998 1 81.31 569 SER B C 1
ATOM 8815 O O . SER B 1 569 ? 23.516 11.148 2.979 1 81.31 569 SER B O 1
ATOM 8817 N N . GLN B 1 570 ? 23.766 11.234 5.184 1 78.88 570 GLN B N 1
ATOM 8818 C CA . GLN B 1 570 ? 22.438 11.789 5.418 1 78.88 570 GLN B CA 1
ATOM 8819 C C . GLN B 1 570 ? 22.297 13.172 4.785 1 78.88 570 GLN B C 1
ATOM 8821 O O . GLN B 1 570 ? 21.234 13.523 4.273 1 78.88 570 GLN B O 1
ATOM 8826 N N . LYS B 1 571 ? 23.375 13.945 4.816 1 86.31 571 LYS B N 1
ATOM 8827 C CA . LYS B 1 571 ? 23.328 15.297 4.258 1 86.31 571 LYS B CA 1
ATOM 8828 C C . LYS B 1 571 ? 23.219 15.258 2.736 1 86.31 571 LYS B C 1
ATOM 8830 O O . LYS B 1 571 ? 22.594 16.125 2.131 1 86.31 571 LYS B O 1
ATOM 8835 N N . LEU B 1 572 ? 23.906 14.266 2.154 1 89.38 572 LEU B N 1
ATOM 8836 C CA . LEU B 1 572 ? 23.719 14.102 0.717 1 89.38 572 LEU B CA 1
ATOM 8837 C C . LEU B 1 572 ? 22.25 13.836 0.385 1 89.38 572 LEU B C 1
ATOM 8839 O O . LEU B 1 572 ? 21.703 14.414 -0.557 1 89.38 572 LEU B O 1
ATOM 8843 N N . ARG B 1 573 ? 21.562 12.984 1.161 1 83.75 573 ARG B 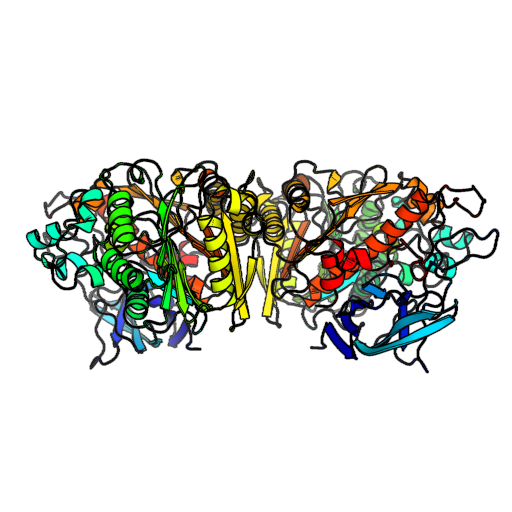N 1
ATOM 8844 C CA . ARG B 1 573 ? 20.156 12.664 0.958 1 83.75 573 ARG B CA 1
ATOM 8845 C C . ARG B 1 573 ? 19.281 13.898 1.162 1 83.75 573 ARG B C 1
ATOM 8847 O O . ARG B 1 573 ? 18.297 14.094 0.446 1 83.75 573 ARG B O 1
ATOM 8854 N N . ASP B 1 574 ? 19.688 14.648 2.135 1 87.44 574 ASP B N 1
ATOM 8855 C CA . ASP B 1 574 ? 18.953 15.891 2.393 1 87.44 574 ASP B CA 1
ATOM 8856 C C . ASP B 1 574 ? 19.031 16.828 1.188 1 87.44 574 ASP B C 1
ATOM 8858 O O . ASP B 1 574 ? 18.031 17.469 0.84 1 87.44 574 ASP B O 1
ATOM 8862 N N . ARG B 1 575 ? 20.172 16.922 0.593 1 92 575 ARG B N 1
ATOM 8863 C CA . ARG B 1 575 ? 20.344 17.781 -0.569 1 92 575 ARG B CA 1
ATOM 8864 C C . ARG B 1 575 ? 19.531 17.281 -1.754 1 92 575 ARG B C 1
ATOM 8866 O O . ARG B 1 575 ? 18.859 18.062 -2.438 1 92 575 ARG B O 1
ATOM 8873 N N . LEU B 1 576 ? 19.484 16.031 -1.932 1 92.31 576 LEU B N 1
ATOM 8874 C CA . LEU B 1 576 ? 18.953 15.461 -3.17 1 92.31 576 LEU B CA 1
ATOM 8875 C C . LEU B 1 576 ? 17.453 15.242 -3.068 1 92.31 576 LEU B C 1
ATOM 8877 O O . LEU B 1 576 ? 16.734 15.359 -4.062 1 92.31 576 LEU B O 1
ATOM 8881 N N . LEU B 1 577 ? 16.891 14.922 -1.953 1 91.12 577 LEU B N 1
ATOM 8882 C CA . LEU B 1 577 ? 15.516 14.477 -1.765 1 91.12 577 LEU B CA 1
ATOM 8883 C C . LEU B 1 577 ? 14.531 15.539 -2.252 1 91.12 577 LEU B C 1
ATOM 8885 O O . LEU B 1 577 ? 13.516 15.211 -2.865 1 91.12 577 LEU B O 1
ATOM 8889 N N . PHE B 1 578 ? 14.812 16.766 -2.031 1 93.44 578 PHE B N 1
ATOM 8890 C CA . PHE B 1 578 ? 13.805 17.797 -2.207 1 93.44 578 PHE B CA 1
ATOM 8891 C C . PHE B 1 578 ? 13.93 18.453 -3.58 1 93.44 578 PHE B C 1
ATOM 8893 O O . PHE B 1 578 ? 13.125 19.312 -3.941 1 93.44 578 PHE B O 1
ATOM 8900 N N . SER B 1 579 ? 14.961 18.016 -4.375 1 91.75 579 SER B N 1
ATOM 8901 C CA . SER B 1 579 ? 15.156 18.578 -5.699 1 91.75 579 SER B CA 1
ATOM 8902 C C . SER B 1 579 ? 15.047 17.516 -6.785 1 91.75 579 SER B C 1
ATOM 8904 O O . SER B 1 579 ? 15.219 17.812 -7.973 1 91.75 579 SER B O 1
ATOM 8906 N N . ARG B 1 580 ? 14.766 16.359 -6.438 1 85.38 580 ARG B N 1
ATOM 8907 C CA . ARG B 1 580 ? 14.688 15.305 -7.438 1 85.38 580 ARG B CA 1
ATOM 8908 C C . ARG B 1 580 ? 13.305 15.234 -8.062 1 85.38 580 ARG B C 1
ATOM 8910 O O . ARG B 1 580 ? 12.312 15.633 -7.438 1 85.38 580 ARG B O 1
#

InterPro domains:
  IPR025202 Cardiolipin synthase-like, phospholipase D-like domain [PF13091] (203-330)
  IPR051406 Phospholipase D domain-containing protein [PTHR43856] (174-330)